Protein AF-0000000085254677 (afdb_homodimer)

Secondary structure (DSSP, 8-state):
--TT-BHHHHHHHHHHHHHHHHHTT-SEEEEPPPSSPPB---BTTB---BPPHHHHHHHHHHHHHHHT----TTSHHHHHHHHTS----------------------PPEEEE--S-HHHHHHHHHHHHHHHHHHHHHH--TTT--HHHHHHHHHHHTGGGT-EEEEEEETHHHHHTT-HHHHHHHTTSSSPPEEEEEEEES-TT---EEEEEEEEEEEE--TTS---TTTSTTGGGTTHHHHHHHHHHHHHHHTT-SSEEEEEEEEEEE--STT---TT-EEE-TTS-EEE-S-TT--HHHHHHHHHHHHHHT---SS--SEEEEEE---SHHHHHH-SSSEEEE-S-HHHHHHHHHHHHHHT--EEE----HHHHHHTB-SSSSEESS-SSSTTHHHHHHHHHHTTS-TTSEEEEEE-TTTSB--SS-BTTBPSSB--TTHHHHHHHHHH---/--TT-BHHHHHHHHHHHHHHHHHTT-SEEEEPPPSSPPB---BTTB---BPPHHHHHHHHHHHHHHHT----TTSHHHHHHHHTSS---------------------PPEEEE--S-HHHHHHHHHHHHHHHHHHHHHH--TTT--HHHHHHHHHHHTGGGT-EEEEEEETHHHHHTT-HHHHHHHTTSSSPPEEEEEEEES-TT---EEEEEEEEEEEE--TTS---TTTSTTGGGTTHHHHHHHHHHHHHHHTT-SSEEEEEEEEEEE--STT---TT-EEE-TTS-EEE-S-TT--HHHHHHHHHHHHHHT---SS--SEEEEEE---SHHHHHH-SSSEEEE-S-HHHHHHHHHHHHHHT--EEE----HHHHHHTB-SSSSEESS-SSSTTHHHHHHHHHHTTS-TTSEEEEEE-TTTSB--SS-BTTBPSSB--TTHHHHHHHHHH---

Structure (mmCIF, N/CA/C/O backbone):
data_AF-0000000085254677-model_v1
#
loop_
_entity.id
_entity.type
_entity.pdbx_description
1 polymer 'Cytosol aminopeptidase family, catalytic domain containing protein'
#
loop_
_atom_site.group_PDB
_atom_site.id
_atom_site.type_symbol
_atom_site.label_atom_id
_atom_site.label_alt_id
_atom_site.label_comp_id
_atom_site.label_asym_id
_atom_site.label_entity_id
_atom_site.label_seq_id
_atom_site.pdbx_PDB_ins_code
_atom_site.Cartn_x
_atom_site.Cartn_y
_atom_site.Cartn_z
_atom_site.occupancy
_atom_site.B_iso_or_equiv
_atom_site.auth_seq_id
_atom_site.auth_comp_id
_atom_site.auth_asym_id
_atom_site.auth_atom_id
_atom_site.pdbx_PDB_model_num
ATOM 1 N N . MET A 1 1 ? 27.25 -7.684 -17.172 1 74.62 1 MET A N 1
ATOM 2 C CA . MET A 1 1 ? 26.469 -7.32 -16 1 74.62 1 MET A CA 1
ATOM 3 C C . MET A 1 1 ? 27.172 -6.254 -15.18 1 74.62 1 MET A C 1
ATOM 5 O O . MET A 1 1 ? 28.406 -6.184 -15.18 1 74.62 1 MET A O 1
ATOM 9 N N . GLY A 1 2 ? 26.688 -5.195 -14.812 1 71.31 2 GLY A N 1
ATOM 10 C CA . GLY A 1 2 ? 27.297 -4.113 -14.047 1 71.31 2 GLY A CA 1
ATOM 11 C C . GLY A 1 2 ? 27.875 -4.574 -12.727 1 71.31 2 GLY A C 1
ATOM 12 O O . GLY A 1 2 ? 27.719 -5.734 -12.336 1 71.31 2 GLY A O 1
ATOM 13 N N . ALA A 1 3 ? 28.703 -3.883 -11.922 1 73.81 3 ALA A N 1
ATOM 14 C CA . ALA A 1 3 ? 29.438 -4.172 -10.695 1 73.81 3 ALA A CA 1
ATOM 15 C C . ALA A 1 3 ? 28.5 -4.641 -9.594 1 73.81 3 ALA A C 1
ATOM 17 O O . ALA A 1 3 ? 28.844 -5.508 -8.789 1 73.81 3 ALA A O 1
ATOM 18 N N . GLN A 1 4 ? 27.266 -4.152 -9.5 1 87.12 4 GLN A N 1
ATOM 19 C CA . GLN A 1 4 ? 26.312 -4.594 -8.5 1 87.12 4 GLN A CA 1
ATOM 20 C C . GLN A 1 4 ? 25.125 -5.297 -9.148 1 87.12 4 GLN A C 1
ATOM 22 O O . GLN A 1 4 ? 23.969 -4.863 -9 1 87.12 4 GLN A O 1
ATOM 27 N N . CYS A 1 5 ? 25.516 -6.469 -9.648 1 94.44 5 CYS A N 1
ATOM 28 C CA . CYS A 1 5 ? 24.531 -7.258 -10.391 1 94.44 5 CYS A CA 1
ATOM 29 C C . CYS A 1 5 ? 23.562 -7.953 -9.445 1 94.44 5 CYS A C 1
ATOM 31 O O . CYS A 1 5 ? 23.984 -8.719 -8.57 1 94.44 5 CYS A O 1
ATOM 33 N N . THR A 1 6 ? 22.328 -7.676 -9.555 1 97 6 THR A N 1
ATOM 34 C CA . THR A 1 6 ? 21.312 -8.305 -8.727 1 97 6 THR A CA 1
ATOM 35 C C . THR A 1 6 ? 20.828 -9.609 -9.359 1 97 6 THR A C 1
ATOM 37 O O . THR A 1 6 ? 21.125 -9.883 -10.523 1 97 6 THR A O 1
ATOM 40 N N . VAL A 1 7 ? 20.125 -10.336 -8.617 1 97.88 7 VAL A N 1
ATOM 41 C CA . VAL A 1 7 ? 19.562 -11.594 -9.109 1 97.88 7 VAL A CA 1
ATOM 42 C C . VAL A 1 7 ? 18.656 -11.328 -10.305 1 97.88 7 VAL A C 1
ATOM 44 O O . VAL A 1 7 ? 18.594 -12.133 -11.234 1 97.88 7 VAL A O 1
ATOM 47 N N . ARG A 1 8 ? 17.938 -10.266 -10.336 1 96.5 8 ARG A N 1
ATOM 48 C CA . ARG A 1 8 ? 17.078 -9.922 -11.461 1 96.5 8 ARG A CA 1
ATOM 49 C C . ARG A 1 8 ? 17.906 -9.594 -12.695 1 96.5 8 ARG A C 1
ATOM 51 O O . ARG A 1 8 ? 17.531 -9.969 -13.812 1 96.5 8 ARG A O 1
ATOM 58 N N . ASP A 1 9 ? 18.969 -8.859 -12.516 1 96.62 9 ASP A N 1
ATOM 59 C CA . ASP A 1 9 ? 19.875 -8.594 -13.625 1 96.62 9 ASP A CA 1
ATOM 60 C C . ASP A 1 9 ? 20.422 -9.891 -14.219 1 96.62 9 ASP A C 1
ATOM 62 O O . ASP A 1 9 ? 20.531 -10.023 -15.438 1 96.62 9 ASP A O 1
ATOM 66 N N . TYR A 1 10 ? 20.797 -10.734 -13.32 1 97.62 10 TYR A N 1
ATOM 67 C CA . TYR A 1 10 ? 21.344 -12.023 -13.742 1 97.62 10 TYR A CA 1
ATOM 68 C C . TYR A 1 10 ? 20.297 -12.82 -14.516 1 97.62 10 TYR A C 1
ATOM 70 O O . TYR A 1 10 ? 20.609 -13.43 -15.539 1 97.62 10 TYR A O 1
ATOM 78 N N . ARG A 1 11 ? 19.062 -12.852 -14 1 98.06 11 ARG A N 1
ATOM 79 C CA . ARG A 1 11 ? 17.984 -13.531 -14.695 1 98.06 11 ARG A CA 1
ATOM 80 C C . ARG A 1 11 ? 17.797 -12.969 -16.094 1 98.06 11 ARG A C 1
ATOM 82 O O . ARG A 1 11 ? 17.609 -13.719 -17.062 1 98.06 11 ARG A O 1
ATOM 89 N N . LEU A 1 12 ? 17.812 -11.641 -16.203 1 97.06 12 LEU A N 1
ATOM 90 C CA . LEU A 1 12 ? 17.672 -10.984 -17.5 1 97.06 12 LEU A CA 1
ATOM 91 C C . LEU A 1 12 ? 18.797 -11.414 -18.438 1 97.06 12 LEU A C 1
ATOM 93 O O . LEU A 1 12 ? 18.562 -11.68 -19.625 1 97.06 12 LEU A O 1
ATOM 97 N N . ALA A 1 13 ? 20 -11.43 -17.922 1 97.06 13 ALA A N 1
ATOM 98 C CA . ALA A 1 13 ? 21.156 -11.805 -18.734 1 97.06 13 ALA A CA 1
ATOM 99 C C . ALA A 1 13 ? 21.031 -13.234 -19.234 1 97.06 13 ALA A C 1
ATOM 101 O O . ALA A 1 13 ? 21.266 -13.516 -20.406 1 97.06 13 ALA A O 1
ATOM 102 N N . VAL A 1 14 ? 20.719 -14.188 -18.344 1 97.62 14 VAL A N 1
ATOM 103 C CA . VAL A 1 14 ? 20.578 -15.594 -18.703 1 97.62 14 VAL A CA 1
ATOM 104 C C . VAL A 1 14 ? 19.469 -15.75 -19.734 1 97.62 14 VAL A C 1
ATOM 106 O O . VAL A 1 14 ? 19.625 -16.453 -20.734 1 97.62 14 VAL A O 1
ATOM 109 N N . THR A 1 15 ? 18.297 -15.117 -19.469 1 97.75 15 THR A N 1
ATOM 110 C CA . THR A 1 15 ? 17.156 -15.195 -20.375 1 97.75 15 THR A CA 1
ATOM 111 C C . THR A 1 15 ? 17.531 -14.68 -21.75 1 97.75 15 THR A C 1
ATOM 113 O O . THR A 1 15 ? 17.188 -15.297 -22.766 1 97.75 15 THR A O 1
ATOM 116 N N . ALA A 1 16 ? 18.266 -13.539 -21.812 1 96.75 16 ALA A N 1
ATOM 117 C CA . ALA A 1 16 ? 18.703 -12.969 -23.078 1 96.75 16 ALA A CA 1
ATOM 118 C C . ALA A 1 16 ? 19.594 -13.938 -23.844 1 96.75 16 ALA A C 1
ATOM 120 O O . ALA A 1 16 ? 19.469 -14.078 -25.062 1 96.75 16 ALA A O 1
ATOM 121 N N . ALA A 1 17 ? 20.5 -14.555 -23.125 1 96.81 17 ALA A N 1
ATOM 122 C CA . ALA A 1 17 ? 21.406 -15.523 -23.75 1 96.81 17 ALA A CA 1
ATOM 123 C C . ALA A 1 17 ? 20.641 -16.703 -24.328 1 96.81 17 ALA A C 1
ATOM 125 O O . ALA A 1 17 ? 20.906 -17.125 -25.453 1 96.81 17 ALA A O 1
ATOM 126 N N . VAL A 1 18 ? 19.734 -17.234 -23.578 1 97 18 VAL A N 1
ATOM 127 C CA . VAL A 1 18 ? 18.953 -18.391 -24 1 97 18 VAL A CA 1
ATOM 128 C C . VAL A 1 18 ? 18.094 -18.031 -25.203 1 97 18 VAL A C 1
ATOM 130 O O . VAL A 1 18 ? 18.016 -18.781 -26.172 1 97 18 VAL A O 1
ATOM 133 N N . ARG A 1 19 ? 17.422 -16.891 -25.141 1 95.38 19 ARG A N 1
ATOM 134 C CA . ARG A 1 19 ? 16.578 -16.422 -26.234 1 95.38 19 ARG A CA 1
ATOM 135 C C . ARG A 1 19 ? 17.406 -16.203 -27.5 1 95.38 19 ARG A C 1
ATOM 137 O O . ARG A 1 19 ? 16.969 -16.516 -28.609 1 95.38 19 ARG A O 1
ATOM 144 N N . LYS A 1 20 ? 18.609 -15.609 -27.359 1 95.88 20 LYS A N 1
ATOM 145 C CA . LYS A 1 20 ? 19.484 -15.414 -28.5 1 95.88 20 LYS A CA 1
ATOM 146 C C . LYS A 1 20 ? 19.891 -16.75 -29.109 1 95.88 20 LYS A C 1
ATOM 148 O O . LYS A 1 20 ? 19.953 -16.875 -30.344 1 95.88 20 LYS A O 1
ATOM 153 N N . ALA A 1 21 ? 20.203 -17.719 -28.281 1 95.88 21 ALA A N 1
ATOM 154 C CA . ALA A 1 21 ? 20.562 -19.062 -28.766 1 95.88 21 ALA A CA 1
ATOM 155 C C . ALA A 1 21 ? 19.406 -19.672 -29.562 1 95.88 21 ALA A C 1
ATOM 157 O O . ALA A 1 21 ? 19.641 -20.312 -30.578 1 95.88 21 ALA A O 1
ATOM 158 N N . LYS A 1 22 ? 18.203 -19.516 -29.109 1 91.81 22 LYS A N 1
ATOM 159 C CA . LYS A 1 22 ? 17.031 -20 -29.812 1 91.81 22 LYS A CA 1
ATOM 160 C C . LYS A 1 22 ? 16.891 -19.344 -31.172 1 91.81 22 LYS A C 1
ATOM 162 O O . LYS A 1 22 ? 16.578 -20 -32.156 1 91.81 22 LYS A O 1
ATOM 167 N N . MET A 1 23 ? 17.094 -18.047 -31.172 1 91.44 23 MET A N 1
ATOM 168 C CA . MET A 1 23 ? 17.016 -17.297 -32.406 1 91.44 23 MET A CA 1
ATOM 169 C C . MET A 1 23 ? 18.031 -17.797 -33.438 1 91.44 23 MET A C 1
ATOM 171 O O . MET A 1 23 ? 17.766 -17.797 -34.625 1 91.44 23 M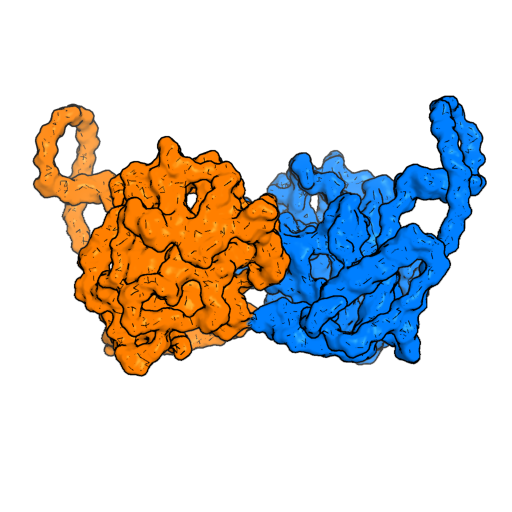ET A O 1
ATOM 175 N N . CYS A 1 24 ? 19.141 -18.266 -32.906 1 93.94 24 CYS A N 1
ATOM 176 C CA . CYS A 1 24 ? 20.219 -18.766 -33.75 1 93.94 24 CYS A CA 1
ATOM 177 C C . CYS A 1 24 ? 20 -20.234 -34.094 1 93.94 24 CYS A C 1
ATOM 179 O O . CYS A 1 24 ? 20.828 -20.844 -34.75 1 93.94 24 CYS A O 1
ATOM 181 N N . ARG A 1 25 ? 18.984 -20.859 -33.562 1 91.19 25 ARG A N 1
ATOM 182 C CA . ARG A 1 25 ? 18.641 -22.25 -33.812 1 91.19 25 ARG A CA 1
ATOM 183 C C . ARG A 1 25 ? 19.766 -23.172 -33.344 1 91.19 25 ARG A C 1
ATOM 185 O O . ARG A 1 25 ? 20.109 -24.141 -34.031 1 91.19 25 ARG A O 1
ATOM 192 N N . ALA A 1 26 ? 20.281 -22.719 -32.25 1 92.75 26 ALA A N 1
ATOM 193 C CA . ALA A 1 26 ? 21.344 -23.547 -31.688 1 92.75 26 ALA A CA 1
ATOM 194 C C . ALA A 1 26 ? 20.766 -24.875 -31.188 1 92.75 26 ALA A C 1
ATOM 196 O O . ALA A 1 26 ? 19.672 -24.922 -30.641 1 92.75 26 ALA A O 1
ATOM 197 N N . ALA A 1 27 ? 21.547 -25.906 -31.375 1 92.31 27 ALA A N 1
ATOM 198 C CA . ALA A 1 27 ? 21.141 -27.203 -30.844 1 92.31 27 ALA A CA 1
ATOM 199 C C . ALA A 1 27 ? 21.297 -27.25 -29.328 1 92.31 27 ALA A C 1
ATOM 201 O O . ALA A 1 27 ? 20.531 -27.938 -28.641 1 92.31 27 ALA A O 1
ATOM 202 N N . TRP A 1 28 ? 22.312 -26.547 -28.891 1 91.75 28 TRP A N 1
ATOM 203 C CA . TRP A 1 28 ? 22.516 -26.484 -27.453 1 91.75 28 TRP A CA 1
ATOM 204 C C . TRP A 1 28 ? 23.109 -25.141 -27.047 1 91.75 28 TRP A C 1
ATOM 206 O O . TRP A 1 28 ? 23.672 -24.438 -27.875 1 91.75 28 TRP A O 1
ATOM 216 N N . VAL A 1 29 ? 22.875 -24.719 -25.844 1 94.19 29 VAL A N 1
ATOM 217 C CA . VAL A 1 29 ? 23.5 -23.562 -25.219 1 94.19 29 VAL A CA 1
ATOM 218 C C . VAL A 1 29 ? 24.125 -23.953 -23.891 1 94.19 29 VAL A C 1
ATOM 220 O O . VAL A 1 29 ? 23.516 -24.656 -23.094 1 94.19 29 VAL A O 1
ATOM 223 N N . SER A 1 30 ? 25.391 -23.641 -23.781 1 95.62 30 SER A N 1
ATOM 224 C CA . SER A 1 30 ? 26.125 -23.875 -22.531 1 95.62 30 SER A CA 1
ATOM 225 C C . SER A 1 30 ? 26.203 -22.609 -21.688 1 95.62 30 SER A C 1
ATOM 227 O O . SER A 1 30 ? 26.734 -21.594 -22.156 1 95.62 30 SER A O 1
ATOM 229 N N . LEU A 1 31 ? 25.672 -22.734 -20.531 1 96.44 31 LEU A N 1
ATOM 230 C CA . LEU A 1 31 ? 25.672 -21.594 -19.609 1 96.44 31 LEU A CA 1
ATOM 231 C C . LEU A 1 31 ? 26.688 -21.828 -18.484 1 96.44 31 LEU A C 1
ATOM 233 O O . LEU A 1 31 ? 26.594 -22.812 -17.75 1 96.44 31 LEU A O 1
ATOM 237 N N . HIS A 1 32 ? 27.594 -20.891 -18.328 1 95.06 32 HIS A N 1
ATOM 238 C CA . HIS A 1 32 ? 28.562 -20.906 -17.234 1 95.06 32 HIS A CA 1
ATOM 239 C C . HIS A 1 32 ? 28.188 -19.922 -16.141 1 95.06 32 HIS A C 1
ATOM 241 O O . HIS A 1 32 ? 28.109 -18.703 -16.406 1 95.06 32 HIS A O 1
ATOM 247 N N . PRO A 1 33 ? 27.938 -20.469 -14.93 1 93.94 33 PRO A N 1
ATOM 248 C CA . PRO A 1 33 ? 27.688 -19.516 -13.852 1 93.94 33 PRO A CA 1
ATOM 249 C C . PRO A 1 33 ? 28.766 -18.438 -13.758 1 93.94 33 PRO A C 1
ATOM 251 O O . PRO A 1 33 ? 29.938 -18.719 -13.945 1 93.94 33 PRO A O 1
ATOM 254 N N . PRO A 1 34 ? 28.359 -17.234 -13.477 1 92.12 34 PRO A N 1
ATOM 255 C CA . PRO A 1 34 ? 29.312 -16.125 -13.516 1 92.12 34 PRO A CA 1
ATOM 256 C C . PRO A 1 34 ? 30.328 -16.188 -12.375 1 92.12 34 PRO A C 1
ATOM 258 O O . PRO A 1 34 ? 30.031 -16.703 -11.297 1 92.12 34 PRO A O 1
ATOM 261 N N . LYS A 1 35 ? 31.438 -15.617 -12.617 1 88.56 35 LYS A N 1
ATOM 262 C CA . LYS A 1 35 ? 32.469 -15.477 -11.578 1 88.56 35 LYS A CA 1
ATOM 263 C C . LYS A 1 35 ? 32.156 -14.273 -10.688 1 88.56 35 LYS A C 1
ATOM 265 O O . LYS A 1 35 ? 32.5 -14.266 -9.5 1 88.56 35 LYS A O 1
ATOM 270 N N . GLN A 1 36 ? 31.484 -13.336 -11.273 1 92.62 36 GLN A N 1
ATOM 271 C CA . GLN A 1 36 ? 31.125 -12.133 -10.523 1 92.62 36 GLN A CA 1
ATOM 272 C C . GLN A 1 36 ? 30.047 -12.43 -9.484 1 92.62 36 GLN A C 1
ATOM 274 O O . GLN A 1 36 ? 29.234 -13.328 -9.672 1 92.62 36 GLN A O 1
ATOM 279 N N . ASP A 1 37 ? 30.094 -11.641 -8.406 1 95.56 37 ASP A N 1
ATOM 280 C CA . ASP A 1 37 ? 29.109 -11.781 -7.348 1 95.56 37 ASP A CA 1
ATOM 281 C C . ASP A 1 37 ? 27.719 -11.344 -7.832 1 95.56 37 ASP A C 1
ATOM 283 O O . ASP A 1 37 ? 27.594 -10.352 -8.562 1 95.56 37 ASP A O 1
ATOM 287 N N . ILE A 1 38 ? 26.75 -12.148 -7.57 1 97.44 38 ILE A N 1
ATOM 288 C CA . ILE A 1 38 ? 25.344 -11.781 -7.766 1 97.44 38 ILE A CA 1
ATOM 289 C C . ILE A 1 38 ? 24.719 -11.422 -6.422 1 97.44 38 ILE A C 1
ATOM 291 O O . ILE A 1 38 ? 24.859 -12.164 -5.445 1 97.44 38 ILE A O 1
ATOM 295 N N . PHE A 1 39 ? 24 -10.32 -6.383 1 97.88 39 PHE A N 1
ATOM 296 C CA . PHE A 1 39 ? 23.438 -9.844 -5.129 1 97.88 39 PHE A CA 1
ATOM 297 C C . PHE A 1 39 ? 21.922 -9.984 -5.133 1 97.88 39 PHE A C 1
ATOM 299 O O . PHE A 1 39 ? 21.297 -10.031 -6.199 1 97.88 39 PHE A O 1
ATOM 306 N N . THR A 1 40 ? 21.359 -10.133 -3.936 1 98 40 THR A N 1
ATOM 307 C CA . THR A 1 40 ? 19.906 -10.125 -3.766 1 98 40 THR A CA 1
ATOM 308 C C . THR A 1 40 ? 19.328 -8.766 -4.137 1 98 40 THR A C 1
ATOM 310 O O . THR A 1 40 ? 20.047 -7.781 -4.258 1 98 40 THR A O 1
ATOM 313 N N . MET A 1 41 ? 17.984 -8.766 -4.434 1 96.94 41 MET A N 1
ATOM 314 C CA . MET A 1 41 ? 17.297 -7.48 -4.438 1 96.94 41 MET A CA 1
ATOM 315 C C . MET A 1 41 ? 17.359 -6.828 -3.061 1 96.94 41 MET A C 1
ATOM 317 O O . MET A 1 41 ? 17.688 -7.484 -2.072 1 96.94 41 MET A O 1
ATOM 321 N N . THR A 1 42 ? 17.016 -5.582 -3.045 1 94.56 42 THR A N 1
ATOM 322 C CA . THR A 1 42 ? 17.109 -4.895 -1.761 1 94.56 42 THR A CA 1
ATOM 323 C C . THR A 1 42 ? 15.844 -4.078 -1.493 1 94.56 42 THR A C 1
ATOM 325 O O . THR A 1 42 ? 15.117 -3.725 -2.424 1 94.56 42 THR A O 1
ATOM 328 N N . ASP A 1 43 ? 15.477 -3.869 -0.299 1 92.25 43 ASP A N 1
ATOM 329 C CA . ASP A 1 43 ? 14.5 -2.928 0.239 1 92.25 43 ASP A CA 1
ATOM 330 C C . ASP A 1 43 ? 14.945 -2.395 1.601 1 92.25 43 ASP A C 1
ATOM 332 O O . ASP A 1 43 ? 16 -2.771 2.105 1 92.25 43 ASP A O 1
ATOM 336 N N . PRO A 1 44 ? 14.266 -1.45 2.158 1 90.62 44 PRO A N 1
ATOM 337 C CA . PRO A 1 44 ? 14.742 -0.815 3.391 1 90.62 44 PRO A CA 1
ATOM 338 C C . PRO A 1 44 ? 14.961 -1.814 4.523 1 90.62 44 PRO A C 1
ATOM 340 O O . PRO A 1 44 ? 15.719 -1.543 5.457 1 90.62 44 PRO A O 1
ATOM 343 N N . TYR A 1 45 ? 14.391 -2.998 4.465 1 91.5 45 TYR A N 1
ATOM 344 C CA . TYR A 1 45 ? 14.453 -3.984 5.539 1 91.5 45 TYR A CA 1
ATOM 345 C C . TYR A 1 45 ? 15.539 -5.02 5.266 1 91.5 45 TYR A C 1
ATOM 347 O O . TYR A 1 45 ? 15.984 -5.719 6.18 1 91.5 45 TYR A O 1
ATOM 355 N N . HIS A 1 46 ? 15.914 -5.109 4.027 1 95.5 46 HIS A N 1
ATOM 356 C CA . HIS A 1 46 ? 16.828 -6.16 3.602 1 95.5 46 HIS A CA 1
ATOM 357 C C . HIS A 1 46 ? 18 -5.586 2.801 1 95.5 46 HIS A C 1
ATOM 359 O O . HIS A 1 46 ? 17.875 -5.395 1.587 1 95.5 46 HIS A O 1
ATOM 365 N N . PRO A 1 47 ? 19.141 -5.398 3.428 1 94.56 47 PRO A N 1
ATOM 366 C CA . PRO A 1 47 ? 20.328 -4.941 2.686 1 94.56 47 PRO A CA 1
ATOM 367 C C . PRO A 1 47 ? 20.812 -5.973 1.671 1 94.56 47 PRO A C 1
ATOM 369 O O . PRO A 1 47 ? 20.469 -7.152 1.768 1 94.56 47 PRO A O 1
ATOM 372 N N . PRO A 1 48 ? 21.594 -5.523 0.715 1 95.5 48 PRO A N 1
ATOM 373 C CA . PRO A 1 48 ? 22.094 -6.453 -0.303 1 95.5 48 PRO A CA 1
ATOM 374 C C . PRO A 1 48 ? 22.969 -7.562 0.282 1 95.5 48 PRO A C 1
ATOM 376 O O . PRO A 1 48 ? 23.828 -7.297 1.125 1 95.5 48 PRO A O 1
ATOM 379 N N . GLN A 1 49 ? 22.688 -8.727 -0.116 1 97.19 49 GLN A N 1
ATOM 380 C CA . GLN A 1 49 ? 23.484 -9.891 0.256 1 97.19 49 GLN A CA 1
ATOM 381 C C . GLN A 1 49 ? 23.984 -10.633 -0.979 1 97.19 49 GLN A C 1
ATOM 383 O O . GLN A 1 49 ? 23.281 -10.719 -1.986 1 97.19 49 GLN A O 1
ATOM 388 N N . ARG A 1 50 ? 25.141 -11.172 -0.873 1 96.81 50 ARG A N 1
ATOM 389 C CA . ARG A 1 50 ? 25.688 -11.992 -1.949 1 96.81 50 ARG A CA 1
ATOM 390 C C . ARG A 1 50 ? 25.031 -13.367 -1.969 1 96.81 50 ARG A C 1
ATOM 392 O O . ARG A 1 50 ? 24.891 -14.008 -0.926 1 96.81 50 ARG A O 1
ATOM 399 N N . LEU A 1 51 ? 24.672 -13.812 -3.113 1 97.19 51 LEU A N 1
ATOM 400 C CA . LEU A 1 51 ? 24.172 -15.18 -3.24 1 97.19 51 LEU A CA 1
ATOM 401 C C . LEU A 1 51 ? 25.312 -16.188 -3.1 1 97.19 51 LEU A C 1
ATOM 403 O O . LEU A 1 51 ? 26.422 -15.945 -3.58 1 97.19 51 LEU A O 1
ATOM 407 N N . GLN A 1 52 ? 25.031 -17.312 -2.514 1 96.25 52 GLN A N 1
ATOM 408 C CA . GLN A 1 52 ? 26 -18.391 -2.432 1 96.25 52 GLN A CA 1
ATOM 409 C C . GLN A 1 52 ? 26.188 -19.062 -3.791 1 96.25 52 GLN A C 1
ATOM 411 O O . GLN A 1 52 ? 25.297 -19.031 -4.637 1 96.25 52 GLN A O 1
ATOM 416 N N . SER A 1 53 ? 27.328 -19.672 -3.949 1 95.69 53 SER A N 1
ATOM 417 C CA . SER A 1 53 ? 27.672 -20.297 -5.223 1 95.69 53 SER A CA 1
ATOM 418 C C . SER A 1 53 ? 26.609 -21.312 -5.641 1 95.69 53 SER A C 1
ATOM 420 O O . SER A 1 53 ? 26.234 -21.375 -6.812 1 95.69 53 SER A O 1
ATOM 422 N N . GLN A 1 54 ? 26.203 -22.062 -4.652 1 96 54 GLN A N 1
ATOM 423 C CA . GLN A 1 54 ? 25.203 -23.078 -4.945 1 96 54 GLN A CA 1
ATOM 424 C C . GLN A 1 54 ? 23.891 -22.438 -5.426 1 96 54 GLN A C 1
ATOM 426 O O . GLN A 1 54 ? 23.219 -22.969 -6.309 1 96 54 GLN A O 1
ATOM 431 N N . GLU A 1 55 ? 23.5 -21.328 -4.867 1 96.94 55 GLU A N 1
ATOM 432 C CA . GLU A 1 55 ? 22.297 -20.625 -5.277 1 96.94 55 GLU A CA 1
ATOM 433 C C . GLU A 1 55 ? 22.422 -20.094 -6.703 1 96.94 55 GLU A C 1
ATOM 435 O O . GLU A 1 55 ? 21.469 -20.125 -7.473 1 96.94 55 GLU A O 1
ATOM 440 N N . VAL A 1 56 ? 23.594 -19.625 -7.008 1 97.75 56 VAL A N 1
ATOM 441 C CA . VAL A 1 56 ? 23.844 -19.094 -8.344 1 97.75 56 VAL A CA 1
ATOM 442 C C . VAL A 1 56 ? 23.688 -20.203 -9.383 1 97.75 56 VAL A C 1
ATOM 444 O O . VAL A 1 56 ? 23.078 -19.984 -10.438 1 97.75 56 VAL A O 1
ATOM 447 N N . VAL A 1 57 ? 24.234 -21.359 -9.07 1 98 57 VAL A N 1
ATOM 448 C CA . VAL A 1 57 ? 24.109 -22.5 -9.977 1 98 57 VAL A CA 1
ATOM 449 C C . VAL A 1 57 ? 22.641 -22.875 -10.133 1 98 57 VAL A C 1
ATOM 451 O O . VAL A 1 57 ? 22.172 -23.078 -11.25 1 98 57 VAL A O 1
ATOM 454 N N . GLU A 1 58 ? 21.938 -22.984 -9.047 1 98.19 58 GLU A N 1
ATOM 455 C CA . GLU A 1 58 ? 20.516 -23.312 -9.07 1 98.19 58 GLU A CA 1
ATOM 456 C C . GLU A 1 58 ? 19.734 -22.297 -9.906 1 98.19 58 GLU A C 1
ATOM 458 O O . GLU A 1 58 ? 18.906 -22.672 -10.742 1 98.19 58 GLU A O 1
ATOM 463 N N . LYS A 1 59 ? 20.047 -21.047 -9.703 1 98.25 59 LYS A N 1
ATOM 464 C CA . LYS A 1 59 ? 19.359 -19.969 -10.414 1 98.25 59 LYS A CA 1
ATOM 465 C C . LYS A 1 59 ? 19.703 -19.984 -11.898 1 98.25 59 LYS A C 1
ATOM 467 O O . LYS A 1 59 ? 18.875 -19.641 -12.742 1 98.25 59 LYS A O 1
ATOM 472 N N . THR A 1 60 ? 20.922 -20.266 -12.211 1 98.12 60 THR A N 1
ATOM 473 C CA . THR A 1 60 ? 21.312 -20.391 -13.609 1 98.12 60 THR A CA 1
ATOM 474 C C . THR A 1 60 ? 20.422 -21.422 -14.32 1 98.12 60 THR A C 1
ATOM 476 O O . THR A 1 60 ? 19.906 -21.141 -15.414 1 98.12 60 THR A O 1
ATOM 479 N N . ALA A 1 61 ? 20.266 -22.578 -13.695 1 98.38 61 ALA A N 1
ATOM 480 C CA . ALA A 1 61 ? 19.438 -23.625 -14.273 1 98.38 61 ALA A CA 1
ATOM 481 C C . ALA A 1 61 ? 17.969 -23.188 -14.359 1 98.38 61 ALA A C 1
ATOM 483 O O . ALA A 1 61 ? 17.328 -23.375 -15.391 1 98.38 61 ALA A O 1
ATOM 484 N N . THR A 1 62 ? 17.438 -22.625 -13.273 1 98.69 62 THR A N 1
ATOM 485 C CA . THR A 1 62 ? 16.062 -22.156 -13.242 1 98.69 62 THR A CA 1
ATOM 486 C C . THR A 1 62 ? 15.812 -21.125 -14.336 1 98.69 62 THR A C 1
ATOM 488 O O . THR A 1 62 ? 14.836 -21.234 -15.086 1 98.69 62 THR A O 1
ATOM 491 N N . PHE A 1 63 ? 16.734 -20.109 -14.461 1 98.5 63 PHE A N 1
ATOM 492 C CA . PHE A 1 63 ? 16.562 -19.016 -15.398 1 98.5 63 PHE A CA 1
ATOM 493 C C . PHE A 1 63 ? 16.719 -19.5 -16.828 1 98.5 63 PHE A C 1
ATOM 495 O O . PHE A 1 63 ? 16.062 -18.984 -17.75 1 98.5 63 PHE A O 1
ATOM 502 N N . ALA A 1 64 ? 17.578 -20.484 -17.031 1 97.94 64 ALA A N 1
ATOM 503 C CA . ALA A 1 64 ? 17.734 -21.078 -18.359 1 97.94 64 ALA A CA 1
ATOM 504 C C . ALA A 1 64 ? 16.453 -21.734 -18.828 1 97.94 64 ALA A C 1
ATOM 506 O O . ALA A 1 64 ? 15.977 -21.469 -19.938 1 97.94 64 ALA A O 1
ATOM 507 N N . VAL A 1 65 ? 15.898 -22.594 -17.953 1 97.88 65 VAL A N 1
ATOM 508 C CA . VAL A 1 65 ? 14.68 -23.328 -18.281 1 97.88 65 VAL A CA 1
ATOM 509 C C . VAL A 1 65 ? 13.539 -22.344 -18.531 1 97.88 65 VAL A C 1
ATOM 511 O O . VAL A 1 65 ? 12.836 -22.438 -19.531 1 97.88 65 VAL A O 1
ATOM 514 N N . THR A 1 66 ? 13.375 -21.375 -17.641 1 98.31 66 THR A N 1
ATOM 515 C CA . THR A 1 66 ? 12.273 -20.422 -17.766 1 98.31 66 THR A CA 1
ATOM 516 C C . THR A 1 66 ? 12.523 -19.453 -18.922 1 98.31 66 THR A C 1
ATOM 518 O O . THR A 1 66 ? 11.578 -19 -19.562 1 98.31 66 THR A O 1
ATOM 521 N N . GLY A 1 67 ? 13.789 -19.109 -19.188 1 97.5 67 GLY A N 1
ATOM 522 C CA . GLY A 1 67 ? 14.125 -18.234 -20.297 1 97.5 67 GLY A CA 1
ATOM 523 C C . GLY A 1 67 ? 13.828 -18.859 -21.656 1 97.5 67 GLY A C 1
ATOM 524 O O . GLY A 1 67 ? 13.586 -18.141 -22.625 1 97.5 67 GLY A O 1
ATOM 525 N N . ALA A 1 68 ? 13.789 -20.172 -21.719 1 96.06 68 ALA A N 1
ATOM 526 C CA . ALA A 1 68 ? 13.57 -20.906 -22.969 1 96.06 68 ALA A CA 1
ATOM 527 C C . ALA A 1 68 ? 12.078 -21.047 -23.25 1 96.06 68 ALA A C 1
ATOM 529 O O . ALA A 1 68 ? 11.688 -21.406 -24.359 1 96.06 68 ALA A O 1
ATOM 530 N N . TYR A 1 69 ? 11.266 -20.75 -22.312 1 96.12 69 TYR A N 1
ATOM 531 C CA . TYR A 1 69 ? 9.828 -20.984 -22.391 1 96.12 69 TYR A CA 1
ATOM 532 C C . TYR A 1 69 ? 9.195 -20.078 -23.453 1 96.12 69 TYR A C 1
ATOM 534 O O . TYR A 1 69 ? 9.531 -18.906 -23.547 1 96.12 69 TYR A O 1
ATOM 542 N N . GLN A 1 70 ? 8.32 -20.609 -24.188 1 92.88 70 GLN A N 1
ATOM 543 C CA . GLN A 1 70 ? 7.438 -19.922 -25.109 1 92.88 70 GLN A CA 1
ATOM 544 C C . GLN A 1 70 ? 6.082 -20.625 -25.203 1 92.88 70 GLN A C 1
ATOM 546 O O . GLN A 1 70 ? 6.016 -21.859 -25.219 1 92.88 70 GLN A O 1
ATOM 551 N N . TYR A 1 71 ? 5.066 -19.859 -25.188 1 93.12 71 TYR A N 1
ATOM 552 C CA . TYR A 1 71 ? 3.725 -20.391 -25.359 1 93.12 71 TYR A CA 1
ATOM 553 C C . TYR A 1 71 ? 3.17 -20.031 -26.734 1 93.12 71 TYR A C 1
ATOM 555 O O . TYR A 1 71 ? 2.467 -19.016 -26.875 1 93.12 71 TYR A O 1
ATOM 563 N N . ASP A 1 72 ? 3.436 -20.781 -27.734 1 88.88 72 ASP A N 1
ATOM 564 C CA . ASP A 1 72 ? 3.047 -20.453 -29.094 1 88.88 72 ASP A CA 1
ATOM 565 C C . ASP A 1 72 ? 2.312 -21.609 -29.75 1 88.88 72 ASP A C 1
ATOM 567 O O . ASP A 1 72 ? 2.152 -21.641 -30.984 1 88.88 72 ASP A O 1
ATOM 571 N N . ARG A 1 73 ? 1.837 -22.484 -28.922 1 86.5 73 ARG A N 1
ATOM 572 C CA . ARG A 1 73 ? 1.248 -23.719 -29.422 1 86.5 73 ARG A CA 1
ATOM 573 C C . ARG A 1 73 ? -0.005 -23.453 -30.234 1 86.5 73 ARG A C 1
ATOM 575 O O . ARG A 1 73 ? -0.458 -24.312 -31 1 86.5 73 ARG A O 1
ATOM 582 N N . LEU A 1 74 ? -0.558 -22.266 -30.078 1 86.5 74 LEU A N 1
ATOM 583 C CA . LEU A 1 74 ? -1.818 -21.969 -30.75 1 86.5 74 LEU A CA 1
ATOM 584 C C . LEU A 1 74 ? -1.577 -21.188 -32.031 1 86.5 74 LEU A C 1
ATOM 586 O O . LEU A 1 74 ? -2.52 -20.906 -32.781 1 86.5 74 LEU A O 1
ATOM 590 N N . LYS A 1 75 ? -0.31 -20.891 -32.312 1 87.38 75 LYS A N 1
ATOM 591 C CA . LYS A 1 75 ? 0.005 -20.266 -33.594 1 87.38 75 LYS A CA 1
ATOM 592 C C . LYS A 1 75 ? -0.182 -21.25 -34.75 1 87.38 75 LYS A C 1
ATOM 594 O O . LYS A 1 75 ? 0.171 -22.422 -34.625 1 87.38 75 LYS A O 1
ATOM 599 N N . SER A 1 76 ? -0.726 -20.703 -35.812 1 84.94 76 SER A N 1
ATOM 600 C CA . SER A 1 76 ? -1.094 -21.531 -36.938 1 84.94 76 SER A CA 1
ATOM 601 C C . SER A 1 76 ? 0.104 -22.328 -37.469 1 84.94 76 SER A C 1
ATOM 603 O O . SER A 1 76 ? -0.029 -23.484 -37.844 1 84.94 76 SER A O 1
ATOM 605 N N . SER A 1 77 ? 1.23 -21.703 -37.531 1 77.44 77 SER A N 1
ATOM 606 C CA . SER A 1 77 ? 2.439 -22.344 -38.031 1 77.44 77 SER A CA 1
ATOM 607 C C . SER A 1 77 ? 2.828 -23.531 -37.188 1 77.44 77 SER A C 1
ATOM 609 O O . SER A 1 77 ? 3.365 -24.531 -37.688 1 77.44 77 SER A O 1
ATOM 611 N N . ILE A 1 78 ? 2.459 -23.5 -35.938 1 74.06 78 ILE A N 1
ATOM 612 C CA . ILE A 1 78 ? 2.801 -24.562 -35 1 74.06 78 ILE A CA 1
ATOM 613 C C . ILE A 1 78 ? 1.709 -25.625 -35 1 74.06 78 ILE A C 1
ATOM 615 O O . ILE A 1 78 ? 2.002 -26.828 -35 1 74.06 78 ILE A O 1
ATOM 619 N N . LEU A 1 79 ? 0.442 -25.141 -35.031 1 70.62 79 LEU A N 1
ATOM 620 C CA . LEU A 1 79 ? -0.698 -26.047 -35.125 1 70.62 79 LEU A CA 1
ATOM 621 C C . LEU A 1 79 ? -0.604 -26.938 -36.344 1 70.62 79 LEU A C 1
ATOM 623 O O . LEU A 1 79 ? -0.91 -28.141 -36.281 1 70.62 79 LEU A O 1
ATOM 627 N N . ALA A 1 80 ? -0.284 -26.422 -37.5 1 67.25 80 ALA A N 1
ATOM 628 C CA . ALA A 1 80 ? -0.169 -27.141 -38.781 1 67.25 80 ALA A CA 1
ATOM 629 C C . ALA A 1 80 ? 0.926 -28.203 -38.688 1 67.25 80 ALA A C 1
ATOM 631 O O . ALA A 1 80 ? 0.775 -29.297 -39.25 1 67.25 80 ALA A O 1
ATOM 632 N N . ALA A 1 81 ? 1.878 -27.875 -37.969 1 62.94 81 ALA A N 1
ATOM 633 C CA . ALA A 1 81 ? 3 -28.812 -37.875 1 62.94 81 ALA A CA 1
ATOM 634 C C . ALA A 1 81 ? 2.635 -30.016 -37 1 62.94 81 ALA A C 1
ATOM 636 O O . ALA A 1 81 ? 3.104 -31.125 -37.25 1 62.94 81 ALA A O 1
ATOM 637 N N . THR A 1 82 ? 1.735 -29.734 -36.062 1 59.78 82 THR A N 1
ATOM 638 C CA . THR A 1 82 ? 1.34 -30.812 -35.156 1 59.78 82 THR A CA 1
ATOM 639 C C . THR A 1 82 ? 0.276 -31.688 -35.781 1 59.78 82 THR A C 1
ATOM 641 O O . THR A 1 82 ? 0.195 -32.875 -35.5 1 59.78 82 THR A O 1
ATOM 644 N N . ASP A 1 83 ? -0.657 -31.031 -36.594 1 51.91 83 ASP A N 1
ATOM 645 C CA . ASP A 1 83 ? -1.725 -31.766 -37.25 1 51.91 83 ASP A CA 1
ATOM 646 C C . ASP A 1 83 ? -1.183 -32.562 -38.438 1 51.91 83 ASP A C 1
ATOM 648 O O . ASP A 1 83 ? -1.907 -33.344 -39.062 1 51.91 83 ASP A O 1
ATOM 652 N N . GLY A 1 84 ? -0.04 -32.094 -38.969 1 43.66 84 GLY A N 1
ATOM 653 C CA . GLY A 1 84 ? 0.386 -32.844 -40.156 1 43.66 84 GLY A CA 1
ATOM 654 C C . GLY A 1 84 ? 0.376 -34.344 -39.969 1 43.66 84 GLY A C 1
ATOM 655 O O . GLY A 1 84 ? 0.69 -35.094 -40.875 1 43.66 84 GLY A O 1
ATOM 656 N N . SER A 1 85 ? 0.43 -34.812 -38.656 1 40.16 85 SER A N 1
ATOM 657 C CA . SER A 1 85 ? 0.301 -36.281 -38.719 1 40.16 85 SER A CA 1
ATOM 658 C C . SER A 1 85 ? -1.128 -36.688 -39.062 1 40.16 85 SER A C 1
ATOM 660 O O . SER A 1 85 ? -1.345 -37.688 -39.75 1 40.16 85 SER A O 1
ATOM 662 N N . GLU A 1 86 ? -2.232 -36.188 -38.219 1 37.22 86 GLU A N 1
ATOM 663 C CA . GLU A 1 86 ? -3.543 -36.781 -38.469 1 37.22 86 GLU A CA 1
ATOM 664 C C . GLU A 1 86 ? -4.336 -35.969 -39.469 1 37.22 86 GLU A C 1
ATOM 666 O O . GLU A 1 86 ? -5.074 -35.062 -39.094 1 37.22 86 GLU A O 1
ATOM 671 N N . LYS A 1 87 ? -3.98 -35.5 -40.625 1 38.12 87 LYS A N 1
ATOM 672 C CA . LYS A 1 87 ? -4.82 -34.938 -41.656 1 38.12 87 LYS A CA 1
ATOM 673 C C . LYS A 1 87 ? -6.012 -35.812 -41.969 1 38.12 87 LYS A C 1
ATOM 675 O O . LYS A 1 87 ? -5.879 -36.812 -42.688 1 38.12 87 LYS A O 1
ATOM 680 N N . ARG A 1 88 ? -7.023 -35.875 -41.125 1 32.09 88 ARG A N 1
ATOM 681 C CA . ARG A 1 88 ? -8.312 -36.312 -41.656 1 32.09 88 ARG A CA 1
ATOM 682 C C . ARG A 1 88 ? -8.82 -35.312 -42.719 1 32.09 88 ARG A C 1
ATOM 684 O O . ARG A 1 88 ? -8.484 -34.156 -42.688 1 32.09 88 ARG A O 1
ATOM 691 N N . SER A 1 89 ? -9.555 -35.719 -43.875 1 28.36 89 SER A N 1
ATOM 692 C CA . SER A 1 89 ? -10.125 -35.406 -45.188 1 28.36 89 SER A CA 1
ATOM 693 C C . SER A 1 89 ? -11.156 -34.281 -45.094 1 28.36 89 SER A C 1
ATOM 695 O O . SER A 1 89 ? -11.898 -34.031 -46.031 1 28.36 89 SER A O 1
ATOM 697 N N . THR A 1 90 ? -11.664 -33.688 -44.031 1 26.44 90 THR A N 1
ATOM 698 C CA . THR A 1 90 ? -12.922 -33.031 -44.375 1 26.44 90 THR A CA 1
ATOM 699 C C . THR A 1 90 ? -12.68 -31.875 -45.344 1 26.44 90 THR A C 1
ATOM 701 O O . THR A 1 90 ? -11.562 -31.359 -45.438 1 26.44 90 THR A O 1
ATOM 704 N N . ARG A 1 91 ? -13.812 -30.859 -45.812 1 22.92 91 ARG A N 1
ATOM 705 C CA . ARG A 1 91 ? -14.375 -30.219 -47 1 22.92 91 ARG A CA 1
ATOM 706 C C . ARG A 1 91 ? -13.578 -28.969 -47.375 1 22.92 91 ARG A C 1
ATOM 708 O O . ARG A 1 91 ? -13.391 -28.688 -48.562 1 22.92 91 ARG A O 1
ATOM 715 N N . ALA A 1 92 ? -13.945 -27.656 -46.625 1 29.14 92 ALA A N 1
ATOM 716 C CA . ALA A 1 92 ? -14.039 -26.422 -47.406 1 29.14 92 ALA A CA 1
ATOM 717 C C . ALA A 1 92 ? -12.695 -26.047 -48.031 1 29.14 92 ALA A C 1
ATOM 719 O O . ALA A 1 92 ? -11.648 -26.188 -47.406 1 29.14 92 ALA A O 1
ATOM 720 N N . ARG A 1 93 ? -12.594 -25.703 -49.438 1 28.33 93 ARG A N 1
ATOM 721 C CA . ARG A 1 93 ? -11.719 -25.312 -50.531 1 28.33 93 ARG A CA 1
ATOM 722 C C . ARG A 1 93 ? -10.852 -24.125 -50.156 1 28.33 93 ARG A C 1
ATOM 724 O O . ARG A 1 93 ? -10.383 -23.375 -51.031 1 28.33 93 ARG A O 1
ATOM 731 N N . ARG A 1 94 ? -11.062 -23.438 -49 1 28.67 94 ARG A N 1
ATOM 732 C CA . ARG A 1 94 ? -10.359 -22.172 -49.125 1 28.67 94 ARG A CA 1
ATOM 733 C C . ARG A 1 94 ? -8.914 -22.391 -49.562 1 28.67 94 ARG A C 1
ATOM 735 O O . ARG A 1 94 ? -8.312 -23.422 -49.25 1 28.67 94 ARG A O 1
ATOM 742 N N . VAL A 1 95 ? -8.43 -21.594 -50.594 1 30.7 95 VAL A N 1
ATOM 743 C CA . VAL A 1 95 ? -7.141 -21.391 -51.25 1 30.7 95 VAL A CA 1
ATOM 744 C C . VAL A 1 95 ? -6.023 -21.422 -50.219 1 30.7 95 VAL A C 1
ATOM 746 O O . VAL A 1 95 ? -5.961 -20.562 -49.312 1 30.7 95 VAL A O 1
ATOM 749 N N . GLU A 1 96 ? -5.559 -22.578 -49.844 1 28.03 96 GLU A N 1
ATOM 750 C CA . GLU A 1 96 ? -4.453 -22.938 -48.969 1 28.03 96 GLU A CA 1
ATOM 751 C C . GLU A 1 96 ? -3.176 -22.188 -49.344 1 28.03 96 GLU A C 1
ATOM 753 O O . GLU A 1 96 ? -2.703 -22.297 -50.469 1 28.03 96 GLU A O 1
ATOM 758 N N . SER A 1 97 ? -3.055 -20.891 -48.875 1 31.52 97 SER A N 1
ATOM 759 C CA . SER A 1 97 ? -1.73 -20.297 -48.938 1 31.52 97 SER A CA 1
ATOM 760 C C . SER A 1 97 ? -0.633 -21.344 -48.875 1 31.52 97 SER A C 1
ATOM 762 O O . SER A 1 97 ? -0.833 -22.406 -48.281 1 31.52 97 SER A O 1
ATOM 764 N N . GLN A 1 98 ? 0.259 -21.406 -49.875 1 30.14 98 GLN A N 1
ATOM 765 C CA . GLN A 1 98 ? 1.507 -22.156 -49.938 1 30.14 98 GLN A CA 1
ATOM 766 C C . GLN A 1 98 ? 2.129 -22.281 -48.531 1 30.14 98 GLN A C 1
ATOM 768 O O . GLN A 1 98 ? 2.613 -21.281 -47.969 1 30.14 98 GLN A O 1
ATOM 773 N N . ALA A 1 99 ? 1.556 -23.125 -47.75 1 32.69 99 ALA A N 1
ATOM 774 C CA . ALA A 1 99 ? 2.182 -23.516 -46.5 1 32.69 99 ALA A CA 1
ATOM 775 C C . ALA A 1 99 ? 3.672 -23.781 -46.688 1 32.69 99 ALA A C 1
ATOM 777 O O . ALA A 1 99 ? 4.066 -24.516 -47.594 1 32.69 99 ALA A O 1
ATOM 778 N N . ASN A 1 100 ? 4.531 -22.75 -46.469 1 34.69 100 ASN A N 1
ATOM 779 C CA . ASN A 1 100 ? 5.969 -22.984 -46.375 1 34.69 100 ASN A CA 1
ATOM 780 C C . ASN A 1 100 ? 6.262 -24.406 -45.875 1 34.69 100 ASN A C 1
ATOM 782 O O . ASN A 1 100 ? 5.461 -24.984 -45.125 1 34.69 100 ASN A O 1
ATOM 786 N N . PRO A 1 101 ? 7.184 -25.172 -46.562 1 36.56 101 PRO A N 1
ATOM 787 C CA . PRO A 1 101 ? 7.578 -26.5 -46.125 1 36.56 101 PRO A CA 1
ATOM 788 C C . PRO A 1 101 ? 7.594 -26.641 -44.594 1 36.56 101 PRO A C 1
ATOM 790 O O . PRO A 1 101 ? 7.758 -25.656 -43.875 1 36.56 101 PRO A O 1
ATOM 793 N N . ALA A 1 102 ? 7.027 -27.688 -44.094 1 39.75 102 ALA A N 1
ATOM 794 C CA . ALA A 1 102 ? 7.004 -28.234 -42.75 1 39.75 102 ALA A CA 1
ATOM 795 C C . ALA A 1 102 ? 8.328 -27.953 -42.031 1 39.75 102 ALA A C 1
ATOM 797 O O . ALA A 1 102 ? 9.375 -28.469 -42.406 1 39.75 102 ALA A O 1
ATOM 798 N N . SER A 1 103 ? 8.633 -26.766 -41.531 1 41.41 103 SER A N 1
ATOM 799 C CA . SER A 1 103 ? 9.852 -26.641 -40.75 1 41.41 103 SER A CA 1
ATOM 800 C C . SER A 1 103 ? 10.086 -27.906 -39.906 1 41.41 103 SER A C 1
ATOM 802 O O . SER A 1 103 ? 9.141 -28.469 -39.344 1 41.41 103 SER A O 1
ATOM 804 N N . THR A 1 104 ? 11.047 -28.781 -40.281 1 43.81 104 THR A N 1
ATOM 805 C CA . THR A 1 104 ? 11.523 -29.875 -39.438 1 43.81 104 THR A CA 1
ATOM 806 C C . THR A 1 104 ? 11.312 -29.562 -37.969 1 43.81 104 THR A C 1
ATOM 808 O O . THR A 1 104 ? 11.633 -28.453 -37.5 1 43.81 104 THR A O 1
ATOM 811 N N . PRO A 1 105 ? 10.461 -30.406 -37.344 1 51 105 PRO A N 1
ATOM 812 C CA . PRO A 1 105 ? 10.352 -30.172 -35.906 1 51 105 PRO A CA 1
ATOM 813 C C . PRO A 1 105 ? 11.695 -29.844 -35.25 1 51 105 PRO A C 1
ATOM 815 O O . PRO A 1 105 ? 12.672 -30.562 -35.438 1 51 105 PRO A O 1
ATOM 818 N N . GLN A 1 106 ? 12.086 -28.609 -35.25 1 57.78 106 GLN A N 1
ATOM 819 C CA . GLN A 1 106 ? 13.32 -28.234 -34.562 1 57.78 106 GLN A CA 1
ATOM 820 C C . GLN A 1 106 ? 13.461 -28.953 -33.219 1 57.78 106 GLN A C 1
ATOM 822 O O . GLN A 1 106 ? 12.516 -28.984 -32.438 1 57.78 106 GLN A O 1
ATOM 827 N N . LEU A 1 107 ? 14.414 -29.875 -33.156 1 66.12 107 LEU A N 1
ATOM 828 C CA . LEU A 1 107 ? 14.766 -30.484 -31.875 1 66.12 107 LEU A CA 1
ATOM 829 C C . LEU A 1 107 ? 14.875 -29.438 -30.781 1 66.12 107 LEU A C 1
ATOM 831 O O . LEU A 1 107 ? 15.359 -28.328 -31.031 1 66.12 107 LEU A O 1
ATOM 835 N N . PRO A 1 108 ? 14.242 -29.781 -29.594 1 79 108 PRO A N 1
ATOM 836 C CA . PRO A 1 108 ? 14.344 -28.828 -28.5 1 79 108 PRO A CA 1
ATOM 837 C C . PRO A 1 108 ? 15.797 -28.484 -28.141 1 79 108 PRO A C 1
ATOM 839 O O . PRO A 1 108 ? 16.672 -29.359 -28.219 1 79 108 PRO A O 1
ATOM 842 N N . MET A 1 109 ? 16.109 -27.281 -28.031 1 89.06 109 MET A N 1
ATOM 843 C CA . MET A 1 109 ? 17.422 -26.797 -27.641 1 89.06 109 MET A CA 1
ATOM 844 C C . MET A 1 109 ? 17.828 -27.375 -26.281 1 89.06 109 MET A C 1
ATOM 846 O O . MET A 1 109 ? 17.047 -27.328 -25.328 1 89.06 109 MET A O 1
ATOM 850 N N . GLU A 1 110 ? 18.984 -27.984 -26.25 1 93.38 110 GLU A N 1
ATOM 851 C CA . GLU A 1 110 ? 19.5 -28.5 -24.984 1 93.38 110 GLU A CA 1
ATOM 852 C C . GLU A 1 110 ? 20.156 -27.391 -24.156 1 93.38 110 GLU A C 1
ATOM 854 O O . GLU A 1 110 ? 20.938 -26.594 -24.688 1 93.38 110 GLU A O 1
ATOM 859 N N . LEU A 1 111 ? 19.828 -27.297 -22.922 1 95.12 111 LEU A N 1
ATOM 860 C CA . LEU A 1 111 ? 20.422 -26.344 -22 1 95.12 111 LEU A CA 1
ATOM 861 C C . LEU A 1 111 ? 21.469 -27.047 -21.125 1 95.12 111 LEU A C 1
ATOM 863 O O . LEU A 1 111 ? 21.156 -28 -20.422 1 95.12 111 LEU A O 1
ATOM 867 N N . VAL A 1 112 ? 22.688 -26.594 -21.188 1 95.25 112 VAL A N 1
ATOM 868 C CA . VAL A 1 112 ? 23.766 -27.172 -20.406 1 95.25 112 VAL A CA 1
ATOM 869 C C . VAL A 1 112 ? 24.297 -26.156 -19.391 1 95.25 112 VAL A C 1
ATOM 871 O O . VAL A 1 112 ? 24.703 -25.062 -19.781 1 95.25 112 VAL A O 1
ATOM 874 N N . VAL A 1 113 ? 24.219 -26.469 -18.156 1 95.88 113 VAL A N 1
ATOM 875 C CA . VAL A 1 113 ? 24.812 -25.641 -17.109 1 95.88 113 VAL A CA 1
ATOM 876 C C . VAL A 1 113 ? 26.172 -26.203 -16.703 1 95.88 113 VAL A C 1
ATOM 878 O O . VAL A 1 113 ? 26.25 -27.328 -16.203 1 95.88 113 VAL A O 1
ATOM 881 N N . ALA A 1 114 ? 27.172 -25.422 -16.922 1 94.69 114 ALA A N 1
ATOM 882 C CA . ALA A 1 114 ? 28.547 -25.875 -16.656 1 94.69 114 ALA A CA 1
ATOM 883 C C . ALA A 1 114 ? 28.891 -25.75 -15.18 1 94.69 114 ALA A C 1
ATOM 885 O O . ALA A 1 114 ? 29.5 -24.781 -14.742 1 94.69 114 ALA A O 1
ATOM 886 N N . SER A 1 115 ? 28.562 -26.766 -14.445 1 94.19 115 SER A N 1
ATOM 887 C CA . SER A 1 115 ? 28.859 -26.828 -13.016 1 94.19 115 SER A CA 1
ATOM 888 C C . SER A 1 115 ? 28.969 -28.281 -12.547 1 94.19 115 SER A C 1
ATOM 890 O O . SER A 1 115 ? 28.297 -29.156 -13.07 1 94.19 115 SER A O 1
ATOM 892 N N . SER A 1 116 ? 29.828 -28.484 -11.555 1 93.81 116 SER A N 1
ATOM 893 C CA . SER A 1 116 ? 29.969 -29.812 -10.984 1 93.81 116 SER A CA 1
ATOM 894 C C . SER A 1 116 ? 28.906 -30.078 -9.922 1 93.81 116 SER A C 1
ATOM 896 O O . SER A 1 116 ? 28.734 -31.219 -9.469 1 93.81 116 SER A O 1
ATOM 898 N N . ASN A 1 117 ? 28.219 -29.031 -9.516 1 96.06 117 ASN A N 1
ATOM 899 C CA . ASN A 1 117 ? 27.156 -29.188 -8.523 1 96.06 117 ASN A CA 1
ATOM 900 C C . ASN A 1 117 ? 25.875 -29.719 -9.156 1 96.06 117 ASN A C 1
ATOM 902 O O . ASN A 1 117 ? 24.906 -28.969 -9.32 1 96.06 117 ASN A O 1
ATOM 906 N N . ALA A 1 118 ? 25.797 -30.984 -9.383 1 96.38 118 ALA A N 1
ATOM 907 C CA . ALA A 1 118 ? 24.688 -31.641 -10.086 1 96.38 118 ALA A CA 1
ATOM 908 C C . ALA A 1 118 ? 23.375 -31.453 -9.336 1 96.38 118 ALA A C 1
ATOM 910 O O . ALA A 1 118 ? 22.312 -31.328 -9.953 1 96.38 118 ALA A O 1
ATOM 911 N N . GLN A 1 119 ? 23.5 -31.453 -8.062 1 97.19 119 GLN A N 1
ATOM 912 C CA . GLN A 1 119 ? 22.297 -31.312 -7.254 1 97.19 119 GLN A CA 1
ATOM 913 C C . GLN A 1 119 ? 21.672 -29.938 -7.426 1 97.19 119 GLN A C 1
ATOM 915 O O . GLN A 1 119 ? 20.453 -29.797 -7.527 1 97.19 119 GLN A O 1
ATOM 920 N N . ALA A 1 120 ? 22.484 -28.906 -7.426 1 97.75 120 ALA A N 1
ATOM 921 C CA . ALA A 1 120 ? 22 -27.547 -7.621 1 97.75 120 ALA A CA 1
ATOM 922 C C . ALA A 1 120 ? 21.375 -27.375 -9.008 1 97.75 120 ALA A C 1
ATOM 924 O O . ALA A 1 120 ? 20.344 -26.719 -9.156 1 97.75 120 ALA A O 1
ATOM 925 N N . VAL A 1 121 ? 21.984 -27.969 -9.992 1 98.12 121 VAL A N 1
ATOM 926 C CA . VAL A 1 121 ? 21.453 -27.906 -11.352 1 98.12 121 VAL A CA 1
ATOM 927 C C . VAL A 1 121 ? 20.094 -28.594 -11.422 1 98.12 121 VAL A C 1
ATOM 929 O O . VAL A 1 121 ? 19.156 -28.047 -11.992 1 98.12 121 VAL A O 1
ATOM 932 N N . ARG A 1 122 ? 20.031 -29.734 -10.82 1 98 122 ARG A N 1
ATOM 933 C CA . ARG A 1 122 ? 18.781 -30.484 -10.82 1 98 122 ARG A CA 1
ATOM 934 C C . ARG A 1 122 ? 17.672 -29.703 -10.109 1 98 122 ARG A C 1
ATOM 936 O O . ARG A 1 122 ? 16.547 -29.656 -10.594 1 98 122 ARG A O 1
ATOM 943 N N . THR A 1 123 ? 18.031 -29.156 -8.992 1 98.25 123 THR A N 1
ATOM 944 C CA . THR A 1 123 ? 17.062 -28.359 -8.242 1 98.25 123 THR A CA 1
ATOM 945 C C . THR A 1 123 ? 16.531 -27.203 -9.094 1 98.25 123 THR A C 1
ATOM 947 O O . THR A 1 123 ? 15.328 -26.984 -9.18 1 98.25 123 THR A O 1
ATOM 950 N N . GLY A 1 124 ? 17.422 -26.484 -9.727 1 98.56 124 GLY A N 1
ATOM 951 C CA . GLY A 1 124 ? 17.031 -25.375 -10.586 1 98.56 124 GLY A CA 1
ATOM 952 C C . GLY A 1 124 ? 16.172 -25.812 -11.766 1 98.56 124 GLY A C 1
ATOM 953 O O . GLY A 1 124 ? 15.219 -25.125 -12.133 1 98.56 124 GLY A O 1
ATOM 954 N N . GLU A 1 125 ? 16.594 -26.922 -12.336 1 98.5 125 GLU A N 1
ATOM 955 C CA . GLU A 1 125 ? 15.844 -27.469 -13.453 1 98.5 125 GLU A CA 1
ATOM 956 C C . GLU A 1 125 ? 14.406 -27.812 -13.055 1 98.5 125 GLU A C 1
ATOM 958 O O . GLU A 1 125 ? 13.461 -27.453 -13.766 1 98.5 125 GLU A O 1
ATOM 963 N N . VAL A 1 126 ? 14.219 -28.453 -11.914 1 98.69 126 VAL A N 1
ATOM 964 C CA . VAL A 1 126 ? 12.906 -28.844 -11.43 1 98.69 126 VAL A CA 1
ATOM 965 C C . VAL A 1 126 ? 12.055 -27.609 -11.164 1 98.69 126 VAL A C 1
ATOM 967 O O . VAL A 1 126 ? 10.906 -27.531 -11.617 1 98.69 126 VAL A O 1
ATOM 970 N N . ILE A 1 127 ? 12.617 -26.625 -10.5 1 98.81 127 ILE A N 1
ATOM 971 C CA . ILE A 1 127 ? 11.891 -25.391 -10.195 1 98.81 127 ILE A CA 1
ATOM 972 C C . ILE A 1 127 ? 11.492 -24.688 -11.5 1 98.81 127 ILE A C 1
ATOM 974 O O . ILE A 1 127 ? 10.344 -24.281 -11.656 1 98.81 127 ILE A O 1
ATOM 978 N N . GLY A 1 128 ? 12.414 -24.578 -12.43 1 98.81 128 GLY A N 1
ATOM 979 C CA . GLY A 1 128 ? 12.133 -23.938 -13.711 1 98.81 128 GLY A CA 1
ATOM 980 C C . GLY A 1 128 ? 10.992 -24.594 -14.469 1 98.81 128 GLY A C 1
ATOM 981 O O . GLY A 1 128 ? 10.102 -23.906 -14.969 1 98.81 128 GLY A O 1
ATOM 982 N N . HIS A 1 129 ? 11.023 -25.922 -14.523 1 98.62 129 HIS A N 1
ATOM 983 C CA . HIS A 1 129 ? 9.969 -26.641 -15.227 1 98.62 129 HIS A CA 1
ATOM 984 C C . HIS A 1 129 ? 8.625 -26.484 -14.531 1 98.62 129 HIS A C 1
ATOM 986 O O . HIS A 1 129 ? 7.582 -26.422 -15.188 1 98.62 129 HIS A O 1
ATOM 992 N N . CYS A 1 130 ? 8.617 -26.406 -13.219 1 98.88 130 CYS A N 1
ATOM 993 C CA . CYS A 1 130 ? 7.367 -26.234 -12.484 1 98.88 130 CYS A CA 1
ATOM 994 C C . CYS A 1 130 ? 6.84 -24.812 -12.641 1 98.88 130 CYS A C 1
ATOM 996 O O . CYS A 1 130 ? 5.629 -24.594 -12.664 1 98.88 130 CYS A O 1
ATOM 998 N N . VAL A 1 131 ? 7.762 -23.812 -12.766 1 98.88 131 VAL A N 1
ATOM 999 C CA . VAL A 1 131 ? 7.34 -22.469 -13.148 1 98.88 131 VAL A CA 1
ATOM 1000 C C . VAL A 1 131 ? 6.648 -22.5 -14.508 1 98.88 131 VAL A C 1
ATOM 1002 O O . VAL A 1 131 ? 5.582 -21.906 -14.688 1 98.88 131 VAL A O 1
ATOM 1005 N N . ASN A 1 132 ? 7.246 -23.203 -15.43 1 98.69 132 ASN A N 1
ATOM 1006 C CA . ASN A 1 132 ? 6.676 -23.312 -16.766 1 98.69 132 ASN A CA 1
ATOM 1007 C C . ASN A 1 132 ? 5.355 -24.078 -16.75 1 98.69 132 ASN A C 1
ATOM 1009 O O . ASN A 1 132 ? 4.457 -23.797 -17.547 1 98.69 132 ASN A O 1
ATOM 1013 N N . ASP A 1 133 ? 5.199 -25.094 -15.828 1 98.62 133 ASP A N 1
ATOM 1014 C CA . ASP A 1 133 ? 3.904 -25.75 -15.656 1 98.62 133 ASP A CA 1
ATOM 1015 C C . ASP A 1 133 ? 2.83 -24.734 -15.266 1 98.62 133 ASP A C 1
ATOM 1017 O O . ASP A 1 133 ? 1.736 -24.734 -15.836 1 98.62 133 ASP A O 1
ATOM 1021 N N . ALA A 1 134 ? 3.156 -23.891 -14.281 1 98.81 134 ALA A N 1
ATOM 1022 C CA . ALA A 1 134 ? 2.213 -22.859 -13.875 1 98.81 134 ALA A CA 1
ATOM 1023 C C . ALA A 1 134 ? 1.859 -21.938 -15.047 1 98.81 134 ALA A C 1
ATOM 1025 O O . ALA A 1 134 ? 0.695 -21.578 -15.227 1 98.81 134 ALA A O 1
ATOM 1026 N N . ARG A 1 135 ? 2.9 -21.562 -15.852 1 98.69 135 ARG A N 1
ATOM 1027 C CA . ARG A 1 135 ? 2.68 -20.75 -17.031 1 98.69 135 ARG A CA 1
ATOM 1028 C C . ARG A 1 135 ? 1.739 -21.438 -18.016 1 98.69 135 ARG A C 1
ATOM 1030 O O . ARG A 1 135 ? 0.815 -20.812 -18.547 1 98.69 135 ARG A O 1
ATOM 1037 N N . ASN A 1 136 ? 1.979 -22.688 -18.266 1 98.19 136 ASN A N 1
ATOM 1038 C CA . ASN A 1 136 ? 1.115 -23.438 -19.172 1 98.19 136 ASN A CA 1
ATOM 1039 C C . ASN A 1 136 ? -0.329 -23.453 -18.672 1 98.19 136 ASN A C 1
ATOM 1041 O O . ASN A 1 136 ? -1.261 -23.266 -19.453 1 98.19 136 ASN A O 1
ATOM 1045 N N . LEU A 1 137 ? -0.506 -23.688 -17.406 1 98.44 137 LEU A N 1
ATOM 1046 C CA . LEU A 1 137 ? -1.84 -23.766 -16.812 1 98.44 137 LEU A CA 1
ATOM 1047 C C . LEU A 1 137 ? -2.562 -22.422 -16.953 1 98.44 137 LEU A C 1
ATOM 1049 O O . LEU A 1 137 ? -3.752 -22.391 -17.266 1 98.44 137 LEU A O 1
ATOM 1053 N N . GLY A 1 138 ? -1.869 -21.344 -16.688 1 97.75 138 GLY A N 1
ATOM 1054 C CA . GLY A 1 138 ? -2.471 -20.016 -16.703 1 97.75 138 GLY A CA 1
ATOM 1055 C C . GLY A 1 138 ? -2.748 -19.5 -18.109 1 97.75 138 GLY A C 1
ATOM 1056 O O . GLY A 1 138 ? -3.607 -18.641 -18.297 1 97.75 138 GLY A O 1
ATOM 1057 N N . ASN A 1 139 ? -2.006 -20 -19.094 1 97.12 139 ASN A N 1
ATOM 1058 C CA . ASN A 1 139 ? -2.139 -19.516 -20.469 1 97.12 139 ASN A CA 1
ATOM 1059 C C . ASN A 1 139 ? -3.246 -20.25 -21.203 1 97.12 139 ASN A C 1
ATOM 1061 O O . ASN A 1 139 ? -3.572 -19.906 -22.344 1 97.12 139 ASN A O 1
ATOM 1065 N N . LEU A 1 140 ? -3.855 -21.266 -20.609 1 96.44 140 LEU A N 1
ATOM 1066 C CA . LEU A 1 140 ? -4.988 -21.938 -21.234 1 96.44 140 LEU A CA 1
ATOM 1067 C C . LEU A 1 140 ? -6.129 -20.953 -21.484 1 96.44 140 LEU A C 1
ATOM 1069 O O . LEU A 1 140 ? -6.301 -19.984 -20.734 1 96.44 140 LEU A O 1
ATOM 1073 N N . ARG A 1 141 ? -6.832 -21.266 -22.562 1 92.75 141 ARG A N 1
ATOM 1074 C CA . ARG A 1 141 ? -7.977 -20.422 -22.906 1 92.75 141 ARG A CA 1
ATOM 1075 C C . ARG A 1 141 ? -9.289 -21.109 -22.516 1 92.75 141 ARG A C 1
ATOM 1077 O O . ARG A 1 141 ? -9.289 -22.234 -22.031 1 92.75 141 ARG A O 1
ATOM 1084 N N . GLU A 1 142 ? -10.375 -20.344 -22.609 1 87.5 142 GLU A N 1
ATOM 1085 C CA . GLU A 1 142 ? -11.664 -20.734 -22.031 1 87.5 142 GLU A CA 1
ATOM 1086 C C . GLU A 1 142 ? -12.164 -22.047 -22.625 1 87.5 142 GLU A C 1
ATOM 1088 O O . GLU A 1 142 ? -12.945 -22.75 -22 1 87.5 142 GLU A O 1
ATOM 1093 N N . ASP A 1 143 ? -11.711 -22.375 -23.766 1 89 143 ASP A N 1
ATOM 1094 C CA . ASP A 1 143 ? -12.172 -23.594 -24.391 1 89 143 ASP A CA 1
ATOM 1095 C C . ASP A 1 143 ? -11.445 -24.812 -23.828 1 89 143 ASP A C 1
ATOM 1097 O O . ASP A 1 143 ? -11.906 -25.953 -23.969 1 89 143 ASP A O 1
ATOM 1101 N N . GLU A 1 144 ? -10.352 -24.578 -23.172 1 93.81 144 GLU A N 1
ATOM 1102 C CA . GLU A 1 144 ? -9.531 -25.656 -22.625 1 93.81 144 GLU A CA 1
ATOM 1103 C C . GLU A 1 144 ? -9.383 -25.531 -21.109 1 93.81 144 GLU A C 1
ATOM 1105 O O . GLU A 1 144 ? -9.539 -26.516 -20.391 1 93.81 144 GLU A O 1
ATOM 1110 N N . GLY A 1 145 ? -9.094 -24.359 -20.656 1 96.88 145 GLY A N 1
ATOM 1111 C CA . GLY A 1 145 ? -8.82 -24.109 -19.25 1 96.88 145 GLY A CA 1
ATOM 1112 C C . GLY A 1 145 ? -10.078 -24.016 -18.406 1 96.88 145 GLY A C 1
ATOM 1113 O O . GLY A 1 145 ? -10.344 -22.969 -17.812 1 96.88 145 GLY A O 1
ATOM 1114 N N . VAL A 1 146 ? -10.852 -25.125 -18.359 1 97.69 146 VAL A N 1
ATOM 1115 C CA . VAL A 1 146 ? -12.047 -25.188 -17.531 1 97.69 146 VAL A CA 1
ATOM 1116 C C . VAL A 1 146 ? -11.719 -25.906 -16.219 1 97.69 146 VAL A C 1
ATOM 1118 O O . VAL A 1 146 ? -10.695 -26.578 -16.109 1 97.69 146 VAL A O 1
ATOM 1121 N N . PRO A 1 147 ? -12.555 -25.734 -15.156 1 98.5 147 PRO A N 1
ATOM 1122 C CA . PRO A 1 147 ? -12.234 -26.281 -13.836 1 98.5 147 PRO A CA 1
ATOM 1123 C C . PRO A 1 147 ? -11.836 -27.75 -13.883 1 98.5 147 PRO A C 1
ATOM 1125 O O . PRO A 1 147 ? -10.836 -28.156 -13.281 1 98.5 147 PRO A O 1
ATOM 1128 N N . GLU A 1 148 ? -12.508 -28.531 -14.625 1 98.25 148 GLU A N 1
ATOM 1129 C CA . GLU A 1 148 ? -12.25 -29.969 -14.711 1 98.25 148 GLU A CA 1
ATOM 1130 C C . GLU A 1 148 ? -10.852 -30.25 -15.258 1 98.25 148 GLU A C 1
ATOM 1132 O O . GLU A 1 148 ? -10.195 -31.203 -14.836 1 98.25 148 GLU A O 1
ATOM 1137 N N . PHE A 1 149 ? -10.438 -29.484 -16.188 1 98.19 149 PHE A N 1
ATOM 1138 C CA . PHE A 1 149 ? -9.133 -29.672 -16.797 1 98.19 149 PHE A CA 1
ATOM 1139 C C . PHE A 1 149 ? -8.031 -29.719 -15.742 1 98.19 149 PHE A C 1
ATOM 1141 O O . PHE A 1 149 ? -7.148 -30.578 -15.789 1 98.19 149 PHE A O 1
ATOM 1148 N N . TYR A 1 150 ? -8.07 -28.844 -14.797 1 98.12 150 TYR A N 1
ATOM 1149 C CA . TYR A 1 150 ? -7.004 -28.688 -13.82 1 98.12 150 TYR A CA 1
ATOM 1150 C C . TYR A 1 150 ? -6.965 -29.875 -12.859 1 98.12 150 TYR A C 1
ATOM 1152 O O . TYR A 1 150 ? -5.891 -30.281 -12.406 1 98.12 150 TYR A O 1
ATOM 1160 N N . VAL A 1 151 ? -8.086 -30.391 -12.547 1 98.12 151 VAL A N 1
ATOM 1161 C CA . VAL A 1 151 ? -8.156 -31.594 -11.742 1 98.12 151 VAL A CA 1
ATOM 1162 C C . VAL A 1 151 ? -7.5 -32.75 -12.5 1 98.12 151 VAL A C 1
ATOM 1164 O O . VAL A 1 151 ? -6.684 -33.5 -11.938 1 98.12 151 VAL A O 1
ATOM 1167 N N . GLU A 1 152 ? -7.848 -32.844 -13.75 1 98 152 GLU A N 1
ATOM 1168 C CA . GLU A 1 152 ? -7.297 -33.906 -14.57 1 98 152 GLU A CA 1
ATOM 1169 C C . GLU A 1 152 ? -5.801 -33.75 -14.797 1 98 152 GLU A C 1
ATOM 1171 O O . GLU A 1 152 ? -5.043 -34.719 -14.805 1 98 152 GLU A O 1
ATOM 1176 N N . TRP A 1 153 ? -5.457 -32.531 -15.023 1 98.06 153 TRP A N 1
ATOM 1177 C CA . TRP A 1 153 ? -4.035 -32.219 -15.156 1 98.06 153 TRP A CA 1
ATOM 1178 C C . TRP A 1 153 ? -3.264 -32.656 -13.922 1 98.06 153 TRP A C 1
ATOM 1180 O O . TRP A 1 153 ? -2.188 -33.25 -14.031 1 98.06 153 TRP A O 1
ATOM 1190 N N . ALA A 1 154 ? -3.781 -32.375 -12.719 1 97.81 154 ALA A N 1
ATOM 1191 C CA . ALA A 1 154 ? -3.121 -32.75 -11.469 1 97.81 154 ALA A CA 1
ATOM 1192 C C . ALA A 1 154 ? -2.99 -34.281 -11.359 1 97.81 154 ALA A C 1
ATOM 1194 O O . ALA A 1 154 ? -1.946 -34.781 -10.945 1 97.81 154 ALA A O 1
ATOM 1195 N N . LYS A 1 155 ? -4.02 -34.938 -11.734 1 96.06 155 LYS A N 1
ATOM 1196 C CA . LYS A 1 155 ? -3.996 -36.406 -11.695 1 96.06 155 LYS A CA 1
ATOM 1197 C C . LYS A 1 155 ? -2.893 -36.969 -12.594 1 96.06 155 LYS A C 1
ATOM 1199 O O . LYS A 1 155 ? -2.207 -37.906 -12.219 1 96.06 155 LYS A O 1
ATOM 1204 N N . LYS A 1 156 ? -2.789 -36.344 -13.664 1 97.06 156 LYS A N 1
ATOM 1205 C CA . LYS A 1 156 ? -1.871 -36.844 -14.688 1 97.06 156 LYS A CA 1
ATOM 1206 C C . LYS A 1 156 ? -0.428 -36.469 -14.359 1 97.06 156 LYS A C 1
ATOM 1208 O O . LYS A 1 156 ? 0.489 -37.25 -14.578 1 97.06 156 LYS A O 1
ATOM 1213 N N . TYR A 1 157 ? -0.245 -35.281 -13.805 1 96.31 157 TYR A N 1
ATOM 1214 C CA . TYR A 1 157 ? 1.118 -34.75 -13.797 1 96.31 157 TYR A CA 1
ATOM 1215 C C . TYR A 1 157 ? 1.609 -34.531 -12.375 1 96.31 157 TYR A C 1
ATOM 1217 O O . TYR A 1 157 ? 2.809 -34.375 -12.141 1 96.31 157 TYR A O 1
ATOM 1225 N N . ILE A 1 158 ? 0.776 -34.531 -11.383 1 95.31 158 ILE A N 1
ATOM 1226 C CA . ILE A 1 158 ? 1.171 -34.219 -10.016 1 95.31 158 ILE A CA 1
ATOM 1227 C C . ILE A 1 158 ? 1.106 -35.469 -9.148 1 95.31 158 ILE A C 1
ATOM 1229 O O . ILE A 1 158 ? 2.055 -35.781 -8.43 1 95.31 158 ILE A O 1
ATOM 1233 N N . ILE A 1 159 ? 0.167 -36.281 -9.32 1 92.19 159 ILE A N 1
ATOM 1234 C CA . ILE A 1 159 ? -0.114 -37.406 -8.445 1 92.19 159 ILE A CA 1
ATOM 1235 C C . ILE A 1 159 ? 0.97 -38.469 -8.609 1 92.19 159 ILE A C 1
ATOM 1237 O O . ILE A 1 159 ? 1.438 -39.062 -7.625 1 92.19 159 ILE A O 1
ATOM 1241 N N . PRO A 1 160 ? 1.451 -38.625 -9.867 1 94.44 160 PRO A N 1
ATOM 1242 C CA . PRO A 1 160 ? 2.486 -39.656 -10.039 1 94.44 160 PRO A CA 1
ATOM 1243 C C . PRO A 1 160 ? 3.785 -39.312 -9.32 1 94.44 160 PRO A C 1
ATOM 1245 O O . PRO A 1 160 ? 4.652 -40.188 -9.156 1 94.44 160 PRO A O 1
ATOM 1248 N N . GLU A 1 161 ? 3.906 -38.094 -8.836 1 94.69 161 GLU A N 1
ATOM 1249 C CA . GLU A 1 161 ? 5.125 -37.688 -8.156 1 94.69 161 GLU A CA 1
ATOM 1250 C C . GLU A 1 161 ? 5.094 -38.062 -6.68 1 94.69 161 GLU A C 1
ATOM 1252 O O . GLU A 1 161 ? 5.938 -37.625 -5.898 1 94.69 161 GLU A O 1
ATOM 1257 N N . GLY A 1 162 ? 4.113 -38.812 -6.246 1 94.25 162 GLY A N 1
ATOM 1258 C CA . GLY A 1 162 ? 4.016 -39.25 -4.867 1 94.25 162 GLY A CA 1
ATOM 1259 C C . GLY A 1 162 ? 3.094 -38.406 -4.023 1 94.25 162 GLY A C 1
ATOM 1260 O O . GLY A 1 162 ? 3.17 -38.406 -2.795 1 94.25 162 GLY A O 1
ATOM 1261 N N . ILE A 1 163 ? 2.303 -37.625 -4.645 1 97.19 163 ILE A N 1
ATOM 1262 C CA . ILE A 1 163 ? 1.346 -36.75 -3.98 1 97.19 163 ILE A CA 1
ATOM 1263 C C . ILE A 1 163 ? 0.007 -37.469 -3.828 1 97.19 163 ILE A C 1
ATOM 1265 O O . ILE A 1 163 ? -0.442 -38.156 -4.746 1 97.19 163 ILE A O 1
ATOM 1269 N N . LYS A 1 164 ? -0.584 -37.344 -2.699 1 97.06 164 LYS A N 1
ATOM 1270 C CA . LYS A 1 164 ? -1.863 -38 -2.43 1 97.06 164 LYS A CA 1
ATOM 1271 C C . LYS A 1 164 ? -3.029 -37.062 -2.68 1 97.06 164 LYS A C 1
ATOM 1273 O O . LYS A 1 164 ? -2.986 -35.906 -2.268 1 97.06 164 LYS A O 1
ATOM 1278 N N . VAL A 1 165 ? -3.977 -37.594 -3.375 1 97.81 165 VAL A N 1
ATOM 1279 C CA . VAL A 1 165 ? -5.246 -36.875 -3.475 1 97.81 165 VAL A CA 1
ATOM 1280 C C . VAL A 1 165 ? -6.07 -37.094 -2.211 1 97.81 165 VAL A C 1
ATOM 1282 O O . VAL A 1 165 ? -6.496 -38.219 -1.939 1 97.81 165 VAL A O 1
ATOM 1285 N N . ARG A 1 166 ? -6.27 -36.094 -1.471 1 97.94 166 ARG A N 1
ATOM 1286 C CA . ARG A 1 166 ? -7.008 -36.25 -0.222 1 97.94 166 ARG A CA 1
ATOM 1287 C C . ARG A 1 166 ? -8.5 -36.031 -0.442 1 97.94 166 ARG A C 1
ATOM 1289 O O . ARG A 1 166 ? -9.328 -36.688 0.204 1 97.94 166 ARG A O 1
ATOM 1296 N N . LYS A 1 167 ? -8.82 -35.156 -1.313 1 98.25 167 LYS A N 1
ATOM 1297 C CA . LYS A 1 167 ? -10.234 -34.875 -1.565 1 98.25 167 LYS A CA 1
ATOM 1298 C C . LYS A 1 167 ? -10.438 -34.156 -2.893 1 98.25 167 LYS A C 1
ATOM 1300 O O . LYS A 1 167 ? -9.656 -33.25 -3.238 1 98.25 167 LYS A O 1
ATOM 1305 N N . VAL A 1 168 ? -11.422 -34.594 -3.656 1 98.56 168 VAL A N 1
ATOM 1306 C CA . VAL A 1 168 ? -11.984 -33.812 -4.766 1 98.56 168 VAL A CA 1
ATOM 1307 C C . VAL A 1 168 ? -13.5 -33.719 -4.609 1 98.56 168 VAL A C 1
ATOM 1309 O O . VAL A 1 168 ? -14.188 -34.75 -4.477 1 98.56 168 VAL A O 1
ATOM 1312 N N . LEU A 1 169 ? -14.023 -32.531 -4.457 1 98.75 169 LEU A N 1
ATOM 1313 C CA . LEU A 1 169 ? -15.461 -32.281 -4.48 1 98.75 169 LEU A CA 1
ATOM 1314 C C . LEU A 1 169 ? -15.867 -31.594 -5.781 1 98.75 169 LEU A C 1
ATOM 1316 O O . LEU A 1 169 ? -15.148 -30.734 -6.285 1 98.75 169 LEU A O 1
ATOM 1320 N N . ARG A 1 170 ? -17.047 -32.031 -6.309 1 98.12 170 ARG A N 1
ATOM 1321 C CA . ARG A 1 170 ? -17.484 -31.547 -7.605 1 98.12 170 ARG A CA 1
ATOM 1322 C C . ARG A 1 170 ? -18.953 -31.109 -7.555 1 98.12 170 ARG A C 1
ATOM 1324 O O . ARG A 1 170 ? -19.812 -31.859 -7.109 1 98.12 170 ARG A O 1
ATOM 1331 N N . GLY A 1 171 ? -19.172 -29.891 -8.086 1 97.75 171 GLY A N 1
ATOM 1332 C CA . GLY A 1 171 ? -20.531 -29.422 -8.266 1 97.75 171 GLY A CA 1
ATOM 1333 C C . GLY A 1 171 ? -21.375 -29.5 -7 1 97.75 171 GLY A C 1
ATOM 1334 O O . GLY A 1 171 ? -21 -28.906 -5.977 1 97.75 171 GLY A O 1
ATOM 1335 N N . GLN A 1 172 ? -22.391 -30.266 -7.074 1 97.69 172 GLN A N 1
ATOM 1336 C CA . GLN A 1 172 ? -23.359 -30.375 -5.992 1 97.69 172 GLN A CA 1
ATOM 1337 C C . GLN A 1 172 ? -22.703 -30.891 -4.715 1 97.69 172 GLN A C 1
ATOM 1339 O O . GLN A 1 172 ? -23.172 -30.594 -3.611 1 97.69 172 GLN A O 1
ATOM 1344 N N . GLN A 1 173 ? -21.656 -31.625 -4.844 1 98.69 173 GLN A N 1
ATOM 1345 C CA . GLN A 1 173 ? -20.938 -32.125 -3.674 1 98.69 173 GLN A CA 1
ATOM 1346 C C . GLN A 1 173 ? -20.406 -30.969 -2.824 1 98.69 173 GLN A C 1
ATOM 1348 O O . GLN A 1 173 ? -20.312 -31.094 -1.601 1 98.69 173 GLN A O 1
ATOM 1353 N N . LEU A 1 174 ? -20 -29.891 -3.469 1 98.75 174 LEU A N 1
ATOM 1354 C CA . LEU A 1 174 ? -19.578 -28.703 -2.74 1 98.75 174 LEU A CA 1
ATOM 1355 C C . LEU A 1 174 ? -20.703 -28.141 -1.89 1 98.75 174 LEU A C 1
ATOM 1357 O O . LEU A 1 174 ? -20.516 -27.812 -0.719 1 98.75 174 LEU A O 1
ATOM 1361 N N . GLU A 1 175 ? -21.859 -28.016 -2.541 1 98.19 175 GLU A N 1
ATOM 1362 C CA . GLU A 1 175 ? -23.031 -27.516 -1.834 1 98.19 175 GLU A CA 1
ATOM 1363 C C . GLU A 1 175 ? -23.375 -28.391 -0.639 1 98.19 175 GLU A C 1
ATOM 1365 O O . GLU A 1 175 ? -23.625 -27.891 0.458 1 98.19 175 GLU A O 1
ATOM 1370 N N . GLU A 1 176 ? -23.359 -29.672 -0.823 1 98.56 176 GLU A N 1
ATOM 1371 C CA . GLU A 1 176 ? -23.703 -30.641 0.214 1 98.56 176 GLU A CA 1
ATOM 1372 C C . GLU A 1 176 ? -22.688 -30.609 1.356 1 98.56 176 GLU A C 1
ATOM 1374 O O . GLU A 1 176 ? -23.047 -30.828 2.516 1 98.56 176 GLU A O 1
ATOM 1379 N N . ALA A 1 177 ? -21.5 -30.297 0.997 1 98.62 177 ALA A N 1
ATOM 1380 C CA . ALA A 1 177 ? -20.438 -30.25 1.999 1 98.62 177 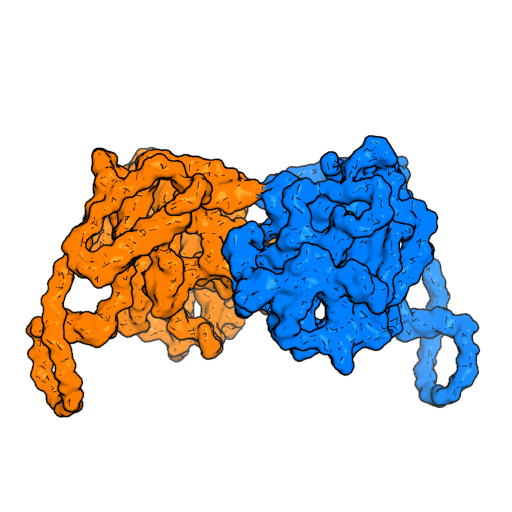ALA A CA 1
ATOM 1381 C C . ALA A 1 177 ? -20.422 -28.906 2.717 1 98.62 177 ALA A C 1
ATOM 1383 O O . ALA A 1 177 ? -19.656 -28.703 3.662 1 98.62 177 ALA A O 1
ATOM 1384 N N . GLY A 1 178 ? -21.219 -27.938 2.285 1 98.75 178 GLY A N 1
ATOM 1385 C CA . GLY A 1 178 ? -21.375 -26.672 2.99 1 98.75 178 GLY A CA 1
ATOM 1386 C C . GLY A 1 178 ? -20.516 -25.562 2.404 1 98.75 178 GLY A C 1
ATOM 1387 O O . GLY A 1 178 ? -20.516 -24.453 2.92 1 98.75 178 GLY A O 1
ATOM 1388 N N . LEU A 1 179 ? -19.797 -25.906 1.325 1 98.88 179 LEU A N 1
ATOM 1389 C CA . LEU A 1 179 ? -18.984 -24.875 0.672 1 98.88 179 LEU A CA 1
ATOM 1390 C C . LEU A 1 179 ? -19.859 -23.984 -0.194 1 98.88 179 LEU A C 1
ATOM 1392 O O . LEU A 1 179 ? -19.656 -23.875 -1.404 1 98.88 179 LEU A O 1
ATOM 1396 N N . HIS A 1 180 ? -20.75 -23.234 0.438 1 98.88 180 HIS A N 1
ATOM 1397 C CA . HIS A 1 180 ? -21.812 -22.531 -0.275 1 98.88 180 HIS A CA 1
ATOM 1398 C C . HIS A 1 180 ? -21.25 -21.297 -1 1 98.88 180 HIS A C 1
ATOM 1400 O O . HIS A 1 180 ? -21.719 -20.953 -2.08 1 98.88 180 HIS A O 1
ATOM 1406 N N . LEU A 1 181 ? -20.266 -20.609 -0.39 1 98.88 181 LEU A N 1
ATOM 1407 C CA . LEU A 1 181 ? -19.688 -19.453 -1.065 1 98.88 181 LEU A CA 1
ATOM 1408 C C . LEU A 1 181 ? -19.094 -19.844 -2.41 1 98.88 181 LEU A C 1
ATOM 1410 O O . LEU A 1 181 ? -19.469 -19.312 -3.449 1 98.88 181 LEU A O 1
ATOM 1414 N N . MET A 1 182 ? -18.25 -20.844 -2.379 1 98.69 182 MET A N 1
ATOM 1415 C CA . MET A 1 182 ? -17.562 -21.297 -3.584 1 98.69 182 MET A CA 1
ATOM 1416 C C . MET A 1 182 ? -18.547 -21.891 -4.586 1 98.69 182 MET A C 1
ATOM 1418 O O . MET A 1 182 ? -18.469 -21.609 -5.785 1 98.69 182 MET A O 1
ATOM 1422 N N . TYR A 1 183 ? -19.484 -22.656 -4.109 1 98.75 183 TYR A N 1
ATOM 1423 C CA . TYR A 1 183 ? -20.484 -23.266 -4.973 1 98.75 183 TYR A CA 1
ATOM 1424 C C . TYR A 1 183 ? -21.266 -22.203 -5.738 1 98.75 183 TYR A C 1
ATOM 1426 O O . TYR A 1 183 ? -21.469 -22.328 -6.949 1 98.75 183 TYR A O 1
ATOM 1434 N N . ASN A 1 184 ? -21.703 -21.172 -5.07 1 98.62 184 ASN A N 1
ATOM 1435 C CA . ASN A 1 184 ? -22.516 -20.141 -5.688 1 98.62 184 ASN A CA 1
ATOM 1436 C C . ASN A 1 184 ? -21.734 -19.375 -6.75 1 98.62 184 ASN A C 1
ATOM 1438 O O . ASN A 1 184 ? -22.297 -18.953 -7.762 1 98.62 184 ASN A O 1
ATOM 1442 N N . VAL A 1 185 ? -20.438 -19.188 -6.547 1 98.69 185 VAL A N 1
ATOM 1443 C CA . VAL A 1 185 ? -19.609 -18.531 -7.555 1 98.69 185 VAL A CA 1
ATOM 1444 C C . VAL A 1 185 ? -19.609 -19.344 -8.844 1 98.69 185 VAL A C 1
ATOM 1446 O O . VAL A 1 185 ? -19.703 -18.797 -9.938 1 98.69 185 VAL A O 1
ATOM 1449 N N . GLY A 1 186 ? -19.562 -20.656 -8.734 1 98.31 186 GLY A N 1
ATOM 1450 C CA . GLY A 1 186 ? -19.328 -21.5 -9.891 1 98.31 186 GLY A CA 1
ATOM 1451 C C . GLY A 1 186 ? -20.609 -22 -10.539 1 98.31 186 GLY A C 1
ATOM 1452 O O . GLY A 1 186 ? -20.594 -22.484 -11.672 1 98.31 186 GLY A O 1
ATOM 1453 N N . ARG A 1 187 ? -21.75 -21.875 -9.875 1 97.5 187 ARG A N 1
ATOM 1454 C CA . ARG A 1 187 ? -22.953 -22.562 -10.305 1 97.5 187 ARG A CA 1
ATOM 1455 C C . ARG A 1 187 ? -23.562 -21.891 -11.531 1 97.5 187 ARG A C 1
ATOM 1457 O O . ARG A 1 187 ? -24.406 -22.469 -12.219 1 97.5 187 ARG A O 1
ATOM 1464 N N . GLY A 1 188 ? -23.141 -20.656 -11.805 1 96.56 188 GLY A N 1
ATOM 1465 C CA . GLY A 1 188 ? -23.656 -19.984 -12.984 1 96.56 188 GLY A CA 1
ATOM 1466 C C . GLY A 1 188 ? -23.016 -20.453 -14.273 1 96.56 188 GLY A C 1
ATOM 1467 O O . GLY A 1 188 ? -23.516 -20.172 -15.359 1 96.56 188 GLY A O 1
ATOM 1468 N N . SER A 1 189 ? -21.953 -21.188 -14.188 1 96.94 189 SER A N 1
ATOM 1469 C CA . SER A 1 189 ? -21.203 -21.688 -15.344 1 96.94 189 SER A CA 1
ATOM 1470 C C . SER A 1 189 ? -21.75 -23.016 -15.82 1 96.94 189 SER A C 1
ATOM 1472 O O . SER A 1 189 ? -22.359 -23.766 -15.039 1 96.94 189 SER A O 1
ATOM 1474 N N . ARG A 1 190 ? -21.578 -23.328 -17.094 1 96.31 190 ARG A N 1
ATOM 1475 C CA . ARG A 1 190 ? -21.891 -24.656 -17.609 1 96.31 190 ARG A CA 1
ATOM 1476 C C . ARG A 1 190 ? -20.891 -25.688 -17.078 1 96.31 190 ARG A C 1
ATOM 1478 O O . ARG A 1 190 ? -21.156 -26.891 -17.141 1 96.31 190 ARG A O 1
ATOM 1485 N N . TYR A 1 191 ? -19.75 -25.25 -16.672 1 97.5 191 TYR A N 1
ATOM 1486 C CA . TYR A 1 191 ? -18.75 -26.125 -16.094 1 97.5 191 TYR A CA 1
ATOM 1487 C C . TYR A 1 191 ? -18.891 -26.203 -14.57 1 97.5 191 TYR A C 1
ATOM 1489 O O . TYR A 1 191 ? -19 -25.172 -13.906 1 97.5 191 TYR A O 1
ATOM 1497 N N . GLU A 1 192 ? -18.859 -27.344 -13.984 1 97.81 192 GLU A N 1
ATOM 1498 C CA . GLU A 1 192 ? -19 -27.531 -12.547 1 97.81 192 GLU A CA 1
ATOM 1499 C C . GLU A 1 192 ? -17.781 -27.047 -11.789 1 97.81 192 GLU A C 1
ATOM 1501 O O . GLU A 1 192 ? -16.641 -27.188 -12.273 1 97.81 192 GLU A O 1
ATOM 1506 N N . PRO A 1 193 ? -17.984 -26.438 -10.633 1 98.69 193 PRO A N 1
ATOM 1507 C CA . PRO A 1 193 ? -16.844 -26.062 -9.789 1 98.69 193 PRO A CA 1
ATOM 1508 C C . PRO A 1 193 ? -16.219 -27.266 -9.078 1 98.69 193 PRO A C 1
ATOM 1510 O O . PRO A 1 193 ? -16.891 -28.281 -8.875 1 98.69 193 PRO A O 1
ATOM 1513 N N . TYR A 1 194 ? -14.938 -27.156 -8.719 1 98.88 194 TYR A N 1
ATOM 1514 C CA . TYR A 1 194 ? -14.188 -28.234 -8.078 1 98.88 194 TYR A CA 1
ATOM 1515 C C . TYR A 1 194 ? -13.398 -27.703 -6.883 1 98.88 194 TYR A C 1
ATOM 1517 O O . TYR A 1 194 ? -12.812 -26.625 -6.949 1 98.88 194 TYR A O 1
ATOM 1525 N N . LEU A 1 195 ? -13.461 -28.375 -5.754 1 98.88 195 LEU A N 1
ATOM 1526 C CA . LEU A 1 195 ? -12.422 -28.312 -4.734 1 98.88 195 LEU A CA 1
ATOM 1527 C C . LEU A 1 195 ? -11.453 -29.484 -4.871 1 98.88 195 LEU A C 1
ATOM 1529 O O . LEU A 1 195 ? -11.875 -30.625 -5.055 1 98.88 195 LEU A O 1
ATOM 1533 N N . MET A 1 196 ? -10.18 -29.234 -4.875 1 98.81 196 MET A N 1
ATOM 1534 C CA . MET A 1 196 ? -9.18 -30.297 -4.863 1 98.81 196 MET A CA 1
ATOM 1535 C C . MET A 1 196 ? -8.164 -30.078 -3.752 1 98.81 196 MET A C 1
ATOM 1537 O O . MET A 1 196 ? -7.641 -28.969 -3.596 1 98.81 196 MET A O 1
ATOM 1541 N N . VAL A 1 197 ? -7.93 -31.062 -2.916 1 98.81 197 VAL A N 1
ATOM 1542 C CA . VAL A 1 197 ? -6.945 -31.047 -1.842 1 98.81 197 VAL A CA 1
ATOM 1543 C C . VAL A 1 197 ? -5.914 -32.156 -2.068 1 98.81 197 VAL A C 1
ATOM 1545 O O . VAL A 1 197 ? -6.27 -33.312 -2.186 1 98.81 197 VAL A O 1
ATOM 1548 N N . LEU A 1 198 ? -4.668 -31.75 -2.156 1 98.62 198 LEU A N 1
ATOM 1549 C CA . LEU A 1 198 ? -3.531 -32.656 -2.336 1 98.62 198 LEU A CA 1
ATOM 1550 C C . LEU A 1 198 ? -2.572 -32.562 -1.154 1 98.62 198 LEU A C 1
ATOM 1552 O O . LEU A 1 198 ? -2.447 -31.484 -0.535 1 98.62 198 LEU A O 1
ATOM 1556 N N . GLU A 1 199 ? -1.906 -33.656 -0.867 1 98.44 199 GLU A N 1
ATOM 1557 C CA . GLU A 1 199 ? -1.005 -33.656 0.281 1 98.44 199 GLU A CA 1
ATOM 1558 C C . GLU A 1 199 ? 0.307 -34.375 -0.06 1 98.44 199 GLU A C 1
ATOM 1560 O O . GLU A 1 199 ? 0.304 -35.438 -0.664 1 98.44 199 GLU A O 1
ATOM 1565 N N . TYR A 1 200 ? 1.396 -33.719 0.212 1 98.06 200 TYR A N 1
ATOM 1566 C CA . TYR A 1 200 ? 2.742 -34.281 0.171 1 98.06 200 TYR A CA 1
ATOM 1567 C C . TYR A 1 200 ? 3.314 -34.438 1.576 1 98.06 200 TYR A C 1
ATOM 1569 O O . TYR A 1 200 ? 3.457 -33.438 2.303 1 98.06 200 TYR A O 1
ATOM 1577 N N . VAL A 1 201 ? 3.611 -35.688 1.978 1 97 201 VAL A N 1
ATOM 1578 C CA . VAL A 1 201 ? 4.227 -35.969 3.271 1 97 201 VAL A CA 1
ATOM 1579 C C . VAL A 1 201 ? 5.68 -36.406 3.072 1 97 201 VAL A C 1
ATOM 1581 O O . VAL A 1 201 ? 5.961 -37.594 2.844 1 97 201 VAL A O 1
ATOM 1584 N N . GLY A 1 202 ? 6.578 -35.406 3.24 1 95.94 202 GLY A N 1
ATOM 1585 C CA . GLY A 1 202 ? 7.992 -35.688 3.049 1 95.94 202 GLY A CA 1
ATOM 1586 C C . GLY A 1 202 ? 8.734 -35.938 4.348 1 95.94 202 GLY A C 1
ATOM 1587 O O . GLY A 1 202 ? 9.859 -36.438 4.348 1 95.94 202 GLY A O 1
ATOM 1588 N N . ASN A 1 203 ? 8.133 -35.531 5.453 1 95.62 203 ASN A N 1
ATOM 1589 C CA . ASN A 1 203 ? 8.688 -35.75 6.785 1 95.62 203 ASN A CA 1
ATOM 1590 C C . ASN A 1 203 ? 7.609 -36.219 7.762 1 95.62 203 ASN A C 1
ATOM 1592 O O . ASN A 1 203 ? 7.039 -35.438 8.5 1 95.62 203 ASN A O 1
ATOM 1596 N N . SER A 1 204 ? 7.441 -37.469 7.879 1 92.94 204 SER A N 1
ATOM 1597 C CA . SER A 1 204 ? 6.367 -38.062 8.672 1 92.94 204 SER A CA 1
ATOM 1598 C C . SER A 1 204 ? 6.578 -37.812 10.156 1 92.94 204 SER A C 1
ATOM 1600 O O . SER A 1 204 ? 5.625 -37.875 10.945 1 92.94 204 SER A O 1
ATOM 1602 N N . ARG A 1 205 ? 7.762 -37.469 10.523 1 94.38 205 ARG A N 1
ATOM 1603 C CA . ARG A 1 205 ? 8.078 -37.281 11.938 1 94.38 205 ARG A CA 1
ATOM 1604 C C . ARG A 1 205 ? 7.785 -35.844 12.391 1 94.38 205 ARG A C 1
ATOM 1606 O O . ARG A 1 205 ? 7.719 -35.594 13.586 1 94.38 205 ARG A O 1
ATOM 1613 N N . SER A 1 206 ? 7.637 -35.062 11.453 1 93.31 206 SER A N 1
ATOM 1614 C CA . SER A 1 206 ? 7.355 -33.656 11.789 1 93.31 206 SER A CA 1
ATOM 1615 C C . SER A 1 206 ? 5.859 -33.375 11.758 1 93.31 206 SER A C 1
ATOM 1617 O O . SER A 1 206 ? 5.145 -33.844 10.875 1 93.31 206 SER A O 1
ATOM 1619 N N . SER A 1 207 ? 5.363 -32.594 12.719 1 90.25 207 SER A N 1
ATOM 1620 C CA . SER A 1 207 ? 3.979 -32.156 12.719 1 90.25 207 SER A CA 1
ATOM 1621 C C . SER A 1 207 ? 3.828 -30.828 11.969 1 90.25 207 SER A C 1
ATOM 1623 O O . SER A 1 207 ? 2.711 -30.375 11.711 1 90.25 207 SER A O 1
ATOM 1625 N N . ALA A 1 208 ? 4.938 -30.281 11.594 1 91.88 208 ALA A N 1
ATOM 1626 C CA . ALA A 1 208 ? 4.914 -29.016 10.875 1 91.88 208 ALA A CA 1
ATOM 1627 C C . ALA A 1 208 ? 4.395 -29.203 9.445 1 91.88 208 ALA A C 1
ATOM 1629 O O . ALA A 1 208 ? 4.91 -30.031 8.695 1 91.88 208 ALA A O 1
ATOM 1630 N N . THR A 1 209 ? 3.277 -28.562 9.102 1 96.19 209 THR A N 1
ATOM 1631 C CA . THR A 1 209 ? 2.684 -28.641 7.773 1 96.19 209 THR A CA 1
ATOM 1632 C C . THR A 1 209 ? 2.258 -27.25 7.293 1 96.19 209 THR A C 1
ATOM 1634 O O . THR A 1 209 ? 1.699 -26.469 8.062 1 96.19 209 THR A O 1
ATOM 1637 N N . THR A 1 210 ? 2.596 -26.938 6.059 1 98.5 210 THR A N 1
ATOM 1638 C CA . THR A 1 210 ? 2.146 -25.703 5.43 1 98.5 210 THR A CA 1
ATOM 1639 C C . THR A 1 210 ? 1.113 -26 4.344 1 98.5 210 THR A C 1
ATOM 1641 O O . THR A 1 210 ? 1.324 -26.859 3.496 1 98.5 210 THR A O 1
ATOM 1644 N N . ALA A 1 211 ? 0.01 -25.328 4.414 1 98.81 211 ALA A N 1
ATOM 1645 C CA . ALA A 1 211 ? -0.975 -25.406 3.34 1 98.81 211 ALA A CA 1
ATOM 1646 C C . ALA A 1 211 ? -0.819 -24.25 2.365 1 98.81 211 ALA A C 1
ATOM 1648 O O . ALA A 1 211 ? -0.745 -23.078 2.781 1 98.81 211 ALA A O 1
ATOM 1649 N N . LEU A 1 212 ? -0.66 -24.562 1.12 1 98.94 212 LEU A N 1
ATOM 1650 C CA . LEU A 1 212 ? -0.781 -23.609 0.03 1 98.94 212 LEU A CA 1
ATOM 1651 C C . LEU A 1 212 ? -2.201 -23.578 -0.525 1 98.94 212 LEU A C 1
ATOM 1653 O O . LEU A 1 212 ? -2.68 -24.594 -1.049 1 98.94 212 LEU A O 1
ATOM 1657 N N . VAL A 1 213 ? -2.893 -22.469 -0.342 1 98.94 213 VAL A N 1
ATOM 1658 C CA . VAL A 1 213 ? -4.273 -22.344 -0.794 1 98.94 213 VAL A CA 1
ATOM 1659 C C . VAL A 1 213 ? -4.348 -21.406 -1.998 1 98.94 213 VAL A C 1
ATOM 1661 O O . VAL A 1 213 ? -3.875 -20.281 -1.938 1 98.94 213 VAL A O 1
ATOM 1664 N N . GLY A 1 214 ? -4.91 -21.891 -3.131 1 98.94 214 GLY A N 1
ATOM 1665 C CA . GLY A 1 214 ? -4.863 -21.125 -4.359 1 98.94 214 GLY A CA 1
ATOM 1666 C C . GLY A 1 214 ? -6.238 -20.828 -4.934 1 98.94 214 GLY A C 1
ATOM 1667 O O . GLY A 1 214 ? -7.078 -21.734 -5.027 1 98.94 214 GLY A O 1
ATOM 1668 N N . LYS A 1 215 ? -6.473 -19.547 -5.34 1 98.88 215 LYS A N 1
ATOM 1669 C CA . LYS A 1 215 ? -7.652 -19.172 -6.113 1 98.88 215 LYS A CA 1
ATOM 1670 C C . LYS A 1 215 ? -7.562 -19.703 -7.543 1 98.88 215 LYS A C 1
ATOM 1672 O O . LYS A 1 215 ? -6.582 -19.453 -8.242 1 98.88 215 LYS A O 1
ATOM 1677 N N . GLY A 1 216 ? -8.57 -20.469 -7.953 1 98.81 216 GLY A N 1
ATOM 1678 C CA . GLY A 1 216 ? -8.578 -21.047 -9.281 1 98.81 216 GLY A CA 1
ATOM 1679 C C . GLY A 1 216 ? -9.789 -20.641 -10.109 1 98.81 216 GLY A C 1
ATOM 1680 O O . GLY A 1 216 ? -10.484 -21.484 -10.656 1 98.81 216 GLY A O 1
ATOM 1681 N N . VAL A 1 217 ? -10.047 -19.312 -10.203 1 98.81 217 VAL A N 1
ATOM 1682 C CA . VAL A 1 217 ? -11.086 -18.844 -11.102 1 98.81 217 VAL A CA 1
ATOM 1683 C C . VAL A 1 217 ? -10.594 -18.922 -12.547 1 98.81 217 VAL A C 1
ATOM 1685 O O . VAL A 1 217 ? -9.781 -18.094 -12.977 1 98.81 217 VAL A O 1
ATOM 1688 N N . THR A 1 218 ? -11.141 -19.828 -13.297 1 98.44 218 THR A N 1
ATOM 1689 C CA . THR A 1 218 ? -10.594 -20.188 -14.594 1 98.44 218 THR A CA 1
ATOM 1690 C C . THR A 1 218 ? -10.969 -19.156 -15.656 1 98.44 218 THR A C 1
ATOM 1692 O O . THR A 1 218 ? -10.281 -19.016 -16.672 1 98.44 218 THR A O 1
ATOM 1695 N N . PHE A 1 219 ? -12.047 -18.5 -15.484 1 97.56 219 PHE A N 1
ATOM 1696 C CA . PHE A 1 219 ? -12.453 -17.297 -16.219 1 97.56 219 PHE A CA 1
ATOM 1697 C C . PHE A 1 219 ? -13.406 -16.453 -15.391 1 97.56 219 PHE A C 1
ATOM 1699 O O . PHE A 1 219 ? -14.336 -16.969 -14.773 1 97.56 219 PHE A O 1
ATOM 1706 N N . ASP A 1 220 ? -13.156 -15.195 -15.375 1 97.25 220 ASP A N 1
ATOM 1707 C CA . ASP A 1 220 ? -13.945 -14.289 -14.539 1 97.25 220 ASP A CA 1
ATOM 1708 C C . ASP A 1 220 ? -14.578 -13.18 -15.367 1 97.25 220 ASP A C 1
ATOM 1710 O O . ASP A 1 220 ? -13.922 -12.195 -15.695 1 97.25 220 ASP A O 1
ATOM 1714 N N . CYS A 1 221 ? -15.805 -13.289 -15.625 1 95.75 221 CYS A N 1
ATOM 1715 C CA . CYS A 1 221 ? -16.469 -12.211 -16.344 1 95.75 221 CYS A CA 1
ATOM 1716 C C . CYS A 1 221 ? -17.078 -11.203 -15.375 1 95.75 221 CYS A C 1
ATOM 1718 O O . CYS A 1 221 ? -17.578 -10.156 -15.789 1 95.75 221 CYS A O 1
ATOM 1720 N N . GLY A 1 222 ? -17.031 -11.5 -14.078 1 96.38 222 GLY A N 1
ATOM 1721 C CA . GLY A 1 222 ? -17.562 -10.617 -13.055 1 96.38 222 GLY A CA 1
ATOM 1722 C C . GLY A 1 222 ? -18.922 -11.047 -12.547 1 96.38 222 GLY A C 1
ATOM 1723 O O . GLY A 1 222 ? -19.453 -10.453 -11.602 1 96.38 222 GLY A O 1
ATOM 1724 N N . GLY A 1 223 ? -19.484 -12.148 -13.133 1 95.75 223 GLY A N 1
ATOM 1725 C CA . GLY A 1 223 ? -20.859 -12.484 -12.812 1 95.75 223 GLY A CA 1
ATOM 1726 C C . GLY A 1 223 ? -21.859 -11.414 -13.227 1 95.75 223 GLY A C 1
ATOM 1727 O O . GLY A 1 223 ? -21.75 -10.844 -14.32 1 95.75 223 GLY A O 1
ATOM 1728 N N . LEU A 1 224 ? -22.859 -11.211 -12.359 1 95.69 224 LEU A N 1
ATOM 1729 C CA . LEU A 1 224 ? -23.875 -10.234 -12.727 1 95.69 224 LEU A CA 1
ATOM 1730 C C . LEU A 1 224 ? -23.344 -8.812 -12.625 1 95.69 224 LEU A C 1
ATOM 1732 O O . LEU A 1 224 ? -23.906 -7.887 -13.203 1 95.69 224 LEU A O 1
ATOM 1736 N N . ASN A 1 225 ? -22.344 -8.625 -11.805 1 95.44 225 ASN A N 1
ATOM 1737 C CA . ASN A 1 225 ? -21.547 -7.41 -11.922 1 95.44 225 ASN A CA 1
ATOM 1738 C C . ASN A 1 225 ? -20.484 -7.539 -13.016 1 95.44 225 ASN A C 1
ATOM 1740 O O . ASN A 1 225 ? -19.297 -7.566 -12.727 1 95.44 225 ASN A O 1
ATOM 1744 N N . VAL A 1 226 ? -20.859 -7.418 -14.203 1 95.06 226 VAL A N 1
ATOM 1745 C CA . VAL A 1 226 ? -20.062 -7.766 -15.375 1 95.06 226 VAL A CA 1
ATOM 1746 C C . VAL A 1 226 ? -18.906 -6.789 -15.516 1 95.06 226 VAL A C 1
ATOM 1748 O O . VAL A 1 226 ? -19.078 -5.578 -15.375 1 95.06 226 VAL A O 1
ATOM 1751 N N . LYS A 1 227 ? -17.703 -7.418 -15.758 1 94 227 LYS A N 1
ATOM 1752 C CA . LYS A 1 227 ? -16.531 -6.574 -15.992 1 94 227 LYS A CA 1
ATOM 1753 C C . LYS A 1 227 ? -16.703 -5.734 -17.25 1 94 227 LYS A C 1
ATOM 1755 O O . LYS A 1 227 ? -17.234 -6.215 -18.266 1 94 227 LYS A O 1
ATOM 1760 N N . PRO A 1 228 ? -16.25 -4.438 -17.172 1 90.5 228 PRO A N 1
ATOM 1761 C CA . PRO A 1 228 ? -16.281 -3.635 -18.391 1 90.5 228 PRO A CA 1
ATOM 1762 C C . PRO A 1 228 ? -15.234 -4.07 -19.406 1 90.5 228 PRO A C 1
ATOM 1764 O O . PRO A 1 228 ? -14.414 -4.945 -19.125 1 90.5 228 PRO A O 1
ATOM 1767 N N . TYR A 1 229 ? -15.305 -3.334 -20.516 1 86.81 229 TYR A N 1
ATOM 1768 C CA . TYR A 1 229 ? -14.305 -3.502 -21.562 1 86.81 229 TYR A CA 1
ATOM 1769 C C . TYR A 1 229 ? -12.906 -3.188 -21.047 1 86.81 229 TYR A C 1
ATOM 1771 O O . TYR A 1 229 ? -12.734 -2.266 -20.25 1 86.81 229 TYR A O 1
ATOM 1779 N N . THR A 1 230 ? -11.859 -3.977 -21.359 1 84.5 230 THR A N 1
ATOM 1780 C CA . THR A 1 230 ? -10.445 -3.811 -21.031 1 84.5 230 THR A CA 1
ATOM 1781 C C . THR A 1 230 ? -10.109 -4.535 -19.734 1 84.5 230 THR A C 1
ATOM 1783 O O . THR A 1 230 ? -8.938 -4.77 -19.422 1 84.5 230 THR A O 1
ATOM 1786 N N . SER A 1 231 ? -11.211 -4.867 -19.016 1 88.06 231 SER A N 1
ATOM 1787 C CA . SER A 1 231 ? -10.953 -5.523 -17.734 1 88.06 231 SER A CA 1
ATOM 1788 C C . SER A 1 231 ? -11.219 -7.023 -17.812 1 88.06 231 SER A C 1
ATOM 1790 O O . SER A 1 231 ? -10.766 -7.789 -16.969 1 88.06 231 SER A O 1
ATOM 1792 N N . MET A 1 232 ? -11.898 -7.5 -18.859 1 89.06 232 MET A N 1
ATOM 1793 C CA . MET A 1 232 ? -12.344 -8.883 -18.938 1 89.06 232 MET A CA 1
ATOM 1794 C C . MET A 1 232 ? -11.367 -9.719 -19.766 1 89.06 232 MET A C 1
ATOM 1796 O O . MET A 1 232 ? -11.188 -10.914 -19.5 1 89.06 232 MET A O 1
ATOM 1800 N N . GLU A 1 233 ? -10.703 -9.195 -20.75 1 87.5 233 GLU A N 1
ATOM 1801 C CA . GLU A 1 233 ? -10 -9.883 -21.828 1 87.5 233 GLU A CA 1
ATOM 1802 C C . GLU A 1 233 ? -8.906 -10.797 -21.281 1 87.5 233 GLU A C 1
ATOM 1804 O O . GLU A 1 233 ? -8.617 -11.836 -21.859 1 87.5 233 GLU A O 1
ATOM 1809 N N . THR A 1 234 ? -8.328 -10.516 -20.109 1 89.44 234 THR A N 1
ATOM 1810 C CA . THR A 1 234 ? -7.215 -11.328 -19.641 1 89.44 234 THR A CA 1
ATOM 1811 C C . THR A 1 234 ? -7.637 -12.188 -18.453 1 89.44 234 THR A C 1
ATOM 1813 O O . THR A 1 234 ? -6.789 -12.719 -17.734 1 89.44 234 THR A O 1
ATOM 1816 N N . MET A 1 235 ? -8.906 -12.445 -18.312 1 93.94 235 MET A N 1
ATOM 1817 C CA . MET A 1 235 ? -9.367 -13.039 -17.062 1 93.94 235 MET A CA 1
ATOM 1818 C C . MET A 1 235 ? -9.234 -14.562 -17.109 1 93.94 235 MET A C 1
ATOM 1820 O O . MET A 1 235 ? -9.547 -15.242 -16.125 1 93.94 235 MET A O 1
ATOM 1824 N N . HIS A 1 236 ? -8.711 -15.172 -18.219 1 93.44 236 HIS A N 1
ATOM 1825 C CA . HIS A 1 236 ? -8.273 -16.562 -18.172 1 93.44 236 HIS A CA 1
ATOM 1826 C C . HIS A 1 236 ? -7.082 -16.734 -17.25 1 93.44 236 HIS A C 1
ATOM 1828 O O . HIS A 1 236 ? -6.77 -17.859 -16.828 1 93.44 236 HIS A O 1
ATOM 1834 N N . THR A 1 237 ? -6.402 -15.633 -16.906 1 96.19 237 THR A N 1
ATOM 1835 C CA . THR A 1 237 ? -5.234 -15.672 -16.031 1 96.19 237 THR A CA 1
ATOM 1836 C C . THR A 1 237 ? -5.648 -15.578 -14.57 1 96.19 237 THR A C 1
ATOM 1838 O O . THR A 1 237 ? -4.801 -15.602 -13.672 1 96.19 237 THR A O 1
ATOM 1841 N N . ASP A 1 238 ? -6.98 -15.477 -14.289 1 97.75 238 ASP A N 1
ATOM 1842 C CA . ASP A 1 238 ? -7.5 -15.227 -12.953 1 97.75 238 ASP A CA 1
ATOM 1843 C C . ASP A 1 238 ? -7.402 -16.469 -12.078 1 97.75 238 ASP A C 1
ATOM 1845 O O . ASP A 1 238 ? -7.934 -16.5 -10.969 1 97.75 238 ASP A O 1
ATOM 1849 N N . MET A 1 239 ? -6.707 -17.547 -12.508 1 98.38 239 MET A N 1
ATOM 1850 C CA . MET A 1 239 ? -6.547 -18.812 -11.797 1 98.38 239 MET A CA 1
ATOM 1851 C C . MET A 1 239 ? -5.098 -19.016 -11.367 1 98.38 239 MET A C 1
ATOM 1853 O O . MET A 1 239 ? -4.723 -20.109 -10.93 1 98.38 239 MET A O 1
ATOM 1857 N N . MET A 1 240 ? -4.277 -18.031 -11.414 1 98.75 240 MET A N 1
ATOM 1858 C CA . MET A 1 240 ? -2.838 -18.188 -11.211 1 98.75 240 MET A CA 1
ATOM 1859 C C . MET A 1 240 ? -2.527 -18.578 -9.773 1 98.75 240 MET A C 1
ATOM 1861 O O . MET A 1 240 ? -1.49 -19.172 -9.492 1 98.75 240 MET A O 1
ATOM 1865 N N . GLY A 1 241 ? -3.422 -18.234 -8.797 1 98.88 241 GLY A N 1
ATOM 1866 C CA . GLY A 1 241 ? -3.236 -18.75 -7.445 1 98.88 241 GLY A CA 1
ATOM 1867 C C . GLY A 1 241 ? -3.191 -20.266 -7.375 1 98.88 241 GLY A C 1
ATOM 1868 O O . GLY A 1 241 ? -2.279 -20.828 -6.777 1 98.88 241 GLY A O 1
ATOM 1869 N N . ALA A 1 242 ? -4.133 -20.875 -8.023 1 98.88 242 ALA A N 1
ATOM 1870 C CA . ALA A 1 242 ? -4.203 -22.328 -8.055 1 98.88 242 ALA A CA 1
ATOM 1871 C C . ALA A 1 242 ? -3.029 -22.922 -8.828 1 98.88 242 ALA A C 1
ATOM 1873 O O . ALA A 1 242 ? -2.414 -23.891 -8.391 1 98.88 242 ALA A O 1
ATOM 1874 N N . ALA A 1 243 ? -2.701 -22.328 -9.984 1 98.81 243 ALA A N 1
ATOM 1875 C CA . ALA A 1 243 ? -1.585 -22.812 -10.789 1 98.81 243 ALA A CA 1
ATOM 1876 C C . ALA A 1 243 ? -0.286 -22.812 -9.992 1 98.81 243 ALA A C 1
ATOM 1878 O O . ALA A 1 243 ? 0.485 -23.766 -10.039 1 98.81 243 ALA A O 1
ATOM 1879 N N . THR A 1 244 ? -0.088 -21.734 -9.25 1 98.88 244 THR A N 1
ATOM 1880 C CA . THR A 1 244 ? 1.129 -21.609 -8.453 1 98.88 244 THR A CA 1
ATOM 1881 C C . THR A 1 244 ? 1.146 -22.609 -7.312 1 98.88 244 THR A C 1
ATOM 1883 O O . THR A 1 244 ? 2.166 -23.25 -7.055 1 98.88 244 THR A O 1
ATOM 1886 N N . ALA A 1 245 ? 0.05 -22.781 -6.621 1 98.88 245 ALA A N 1
ATOM 1887 C CA . ALA A 1 245 ? -0.023 -23.719 -5.516 1 98.88 245 ALA A CA 1
ATOM 1888 C C . ALA A 1 245 ? 0.272 -25.141 -5.992 1 98.88 245 ALA A C 1
ATOM 1890 O O . ALA A 1 245 ? 1.085 -25.859 -5.395 1 98.88 245 ALA A O 1
ATOM 1891 N N . LEU A 1 246 ? -0.345 -25.531 -7.094 1 98.81 246 LEU A N 1
ATOM 1892 C CA . LEU A 1 246 ? -0.182 -26.891 -7.629 1 98.81 246 LEU A CA 1
ATOM 1893 C C . LEU A 1 246 ? 1.248 -27.109 -8.109 1 98.81 246 LEU A C 1
ATOM 1895 O O . LEU A 1 246 ? 1.86 -28.141 -7.793 1 98.81 246 LEU A O 1
ATOM 1899 N N . SER A 1 247 ? 1.761 -26.156 -8.828 1 98.88 247 SER A N 1
ATOM 1900 C CA . SER A 1 247 ? 3.1 -26.297 -9.391 1 98.88 247 SER A CA 1
ATOM 1901 C C . SER A 1 247 ? 4.164 -26.281 -8.297 1 98.88 247 SER A C 1
ATOM 1903 O O . SER A 1 247 ? 5.191 -26.953 -8.414 1 98.88 247 SER A O 1
ATOM 1905 N N . THR A 1 248 ? 3.93 -25.5 -7.23 1 98.88 248 THR A N 1
ATOM 1906 C CA . THR A 1 248 ? 4.832 -25.5 -6.086 1 98.88 248 THR A CA 1
ATOM 1907 C C . THR A 1 248 ? 4.855 -26.875 -5.422 1 98.88 248 THR A C 1
ATOM 1909 O O . THR A 1 248 ? 5.926 -27.406 -5.109 1 98.88 248 THR A O 1
ATOM 1912 N N . LEU A 1 249 ? 3.699 -27.453 -5.227 1 98.81 249 LEU A N 1
ATOM 1913 C CA . LEU A 1 249 ? 3.623 -28.781 -4.633 1 98.81 249 LEU A CA 1
ATOM 1914 C C . LEU A 1 249 ? 4.359 -29.812 -5.488 1 98.81 249 LEU A C 1
ATOM 1916 O O . LEU A 1 249 ? 5.078 -30.656 -4.965 1 98.81 249 LEU A O 1
ATOM 1920 N N . LYS A 1 250 ? 4.168 -29.75 -6.797 1 98.75 250 LYS A N 1
ATOM 1921 C CA . LYS A 1 250 ? 4.859 -30.641 -7.719 1 98.75 250 LYS A CA 1
ATOM 1922 C C . LYS A 1 250 ? 6.371 -30.531 -7.566 1 98.75 250 LYS A C 1
ATOM 1924 O O . LYS A 1 250 ? 7.074 -31.531 -7.516 1 98.75 250 LYS A O 1
ATOM 1929 N N . ALA A 1 251 ? 6.867 -29.281 -7.496 1 98.81 251 ALA A N 1
ATOM 1930 C CA . ALA A 1 251 ? 8.297 -29.062 -7.336 1 98.81 251 ALA A CA 1
ATOM 1931 C C . ALA A 1 251 ? 8.812 -29.688 -6.043 1 98.81 251 ALA A C 1
ATOM 1933 O O . ALA A 1 251 ? 9.859 -30.344 -6.035 1 98.81 251 ALA A O 1
ATOM 1934 N N . ILE A 1 252 ? 8.109 -29.484 -4.984 1 98.31 252 ILE A N 1
ATOM 1935 C CA . ILE A 1 252 ? 8.492 -30 -3.672 1 98.31 252 ILE A CA 1
ATOM 1936 C C . ILE A 1 252 ? 8.578 -31.531 -3.719 1 98.31 252 ILE A C 1
ATOM 1938 O O . ILE A 1 252 ? 9.539 -32.125 -3.213 1 98.31 252 ILE A O 1
ATOM 1942 N N . ALA A 1 253 ? 7.609 -32.156 -4.32 1 98.44 253 ALA A N 1
ATOM 1943 C CA . ALA A 1 253 ? 7.574 -33.594 -4.422 1 98.44 253 ALA A CA 1
ATOM 1944 C C . ALA A 1 253 ? 8.703 -34.125 -5.305 1 98.44 253 ALA A C 1
ATOM 1946 O O . ALA A 1 253 ? 9.391 -35.094 -4.945 1 98.44 253 ALA A O 1
ATOM 1947 N N . LYS A 1 254 ? 8.898 -33.5 -6.449 1 98.25 254 LYS A N 1
ATOM 1948 C CA . LYS A 1 254 ? 9.945 -33.906 -7.375 1 98.25 254 LYS A CA 1
ATOM 1949 C C . LYS A 1 254 ? 11.328 -33.812 -6.727 1 98.25 254 LYS A C 1
ATOM 1951 O O . LYS A 1 254 ? 12.211 -34.625 -7.004 1 98.25 254 LYS A O 1
ATOM 1956 N N . LEU A 1 255 ? 11.469 -32.812 -5.867 1 97.81 255 LEU A N 1
ATOM 1957 C CA . LEU A 1 255 ? 12.742 -32.594 -5.188 1 97.81 255 LEU A CA 1
ATOM 1958 C C . LEU A 1 255 ? 12.828 -33.438 -3.92 1 97.81 255 LEU A C 1
ATOM 1960 O O . LEU A 1 255 ? 13.859 -33.469 -3.246 1 97.81 255 LEU A O 1
ATOM 1964 N N . GLN A 1 256 ? 11.766 -34.094 -3.564 1 97.38 256 GLN A N 1
ATOM 1965 C CA . GLN A 1 256 ? 11.672 -34.938 -2.389 1 97.38 256 GLN A CA 1
ATOM 1966 C C . GLN A 1 256 ? 12.117 -34.188 -1.131 1 97.38 256 GLN A C 1
ATOM 1968 O O . GLN A 1 256 ? 12.938 -34.688 -0.363 1 97.38 256 GLN A O 1
ATOM 1973 N N . LEU A 1 257 ? 11.648 -32.938 -0.992 1 97 257 LEU A N 1
ATOM 1974 C CA . LEU A 1 257 ? 12.008 -32.156 0.178 1 97 257 LEU A CA 1
ATOM 1975 C C . LEU A 1 257 ? 11.445 -32.781 1.451 1 97 257 LEU A C 1
ATOM 1977 O O . LEU A 1 257 ? 10.328 -33.281 1.453 1 97 257 LEU A O 1
ATOM 1981 N N . PRO A 1 258 ? 12.195 -32.719 2.549 1 97 258 PRO A N 1
ATOM 1982 C CA . PRO A 1 258 ? 11.758 -33.344 3.803 1 97 258 PRO A CA 1
ATOM 1983 C C . PRO A 1 258 ? 10.828 -32.438 4.613 1 97 258 PRO A C 1
ATOM 1985 O O . PRO A 1 258 ? 11.109 -32.125 5.773 1 97 258 PRO A O 1
ATOM 1988 N N . ILE A 1 259 ? 9.711 -32.031 3.998 1 97.19 259 ILE A N 1
ATOM 1989 C CA . ILE A 1 259 ? 8.703 -31.172 4.613 1 97.19 259 ILE A CA 1
ATOM 1990 C C . ILE A 1 259 ? 7.305 -31.688 4.27 1 97.19 259 ILE A C 1
ATOM 1992 O O . ILE A 1 259 ? 7.152 -32.531 3.393 1 97.19 259 ILE A O 1
ATOM 1996 N N . ASN A 1 260 ? 6.309 -31.281 5.012 1 97.62 260 ASN A N 1
ATOM 1997 C CA . ASN A 1 260 ? 4.91 -31.609 4.754 1 97.62 260 ASN A CA 1
ATOM 1998 C C . ASN A 1 260 ? 4.152 -30.406 4.191 1 97.62 260 ASN A C 1
ATOM 2000 O O . ASN A 1 260 ? 4.203 -29.312 4.754 1 97.62 260 ASN A O 1
ATOM 2004 N N . VAL A 1 261 ? 3.518 -30.609 3.02 1 98.38 261 VAL A N 1
ATOM 2005 C CA . VAL A 1 261 ? 2.832 -29.516 2.355 1 98.38 261 VAL A CA 1
ATOM 2006 C C . VAL A 1 261 ? 1.487 -29.984 1.812 1 98.38 261 VAL A C 1
ATOM 2008 O O . VAL A 1 261 ? 1.377 -31.109 1.315 1 98.38 261 VAL A O 1
ATOM 2011 N N . VAL A 1 262 ? 0.492 -29.188 1.99 1 98.44 262 VAL A N 1
ATOM 2012 C CA . VAL A 1 262 ? -0.834 -29.391 1.418 1 98.44 262 VAL A CA 1
ATOM 2013 C C . VAL A 1 262 ? -1.111 -28.328 0.361 1 98.44 262 VAL A C 1
ATOM 2015 O O . VAL A 1 262 ? -0.764 -27.156 0.544 1 98.44 262 VAL A O 1
ATOM 2018 N N . ALA A 1 263 ? -1.604 -28.688 -0.772 1 98.81 263 ALA A N 1
ATOM 2019 C CA . ALA A 1 263 ? -2.17 -27.75 -1.731 1 98.81 263 ALA A CA 1
ATOM 2020 C C . ALA A 1 263 ? -3.688 -27.891 -1.812 1 98.81 263 ALA A C 1
ATOM 2022 O O . ALA A 1 263 ? -4.203 -28.984 -2.031 1 98.81 263 ALA A O 1
ATOM 2023 N N . ALA A 1 264 ? -4.395 -26.875 -1.527 1 98.94 264 ALA A N 1
ATOM 2024 C CA . ALA A 1 264 ? -5.848 -26.828 -1.656 1 98.94 264 ALA A CA 1
ATOM 2025 C C . ALA A 1 264 ? -6.273 -25.719 -2.625 1 98.94 264 ALA A C 1
ATOM 2027 O O . ALA A 1 264 ? -5.93 -24.547 -2.436 1 98.94 264 ALA A O 1
ATOM 2028 N N . VAL A 1 265 ? -7.012 -26.078 -3.697 1 98.94 265 VAL A N 1
ATOM 2029 C CA . VAL A 1 265 ? -7.367 -25.109 -4.715 1 98.94 265 VAL A CA 1
ATOM 2030 C C . VAL A 1 265 ? -8.875 -25.141 -4.965 1 98.94 265 VAL A C 1
ATOM 2032 O O . VAL A 1 265 ? -9.492 -26.203 -4.926 1 98.94 265 VAL A O 1
ATOM 2035 N N . GLY A 1 266 ? -9.5 -23.984 -5.059 1 98.94 266 GLY A N 1
ATOM 2036 C CA . GLY A 1 266 ? -10.859 -23.812 -5.543 1 98.94 266 GLY A CA 1
ATOM 2037 C C . GLY A 1 266 ? -10.93 -23.438 -7.008 1 98.94 266 GLY A C 1
ATOM 2038 O O . GLY A 1 266 ? -10.461 -22.359 -7.395 1 98.94 266 GLY A O 1
ATOM 2039 N N . LEU A 1 267 ? -11.508 -24.328 -7.836 1 98.88 267 LEU A N 1
ATOM 2040 C CA . LEU A 1 267 ? -11.562 -24.156 -9.281 1 98.88 267 LEU A CA 1
ATOM 2041 C C . LEU A 1 267 ? -12.984 -23.859 -9.742 1 98.88 267 LEU A C 1
ATOM 2043 O O . LEU A 1 267 ? -13.867 -24.719 -9.625 1 98.88 267 LEU A O 1
ATOM 2047 N N . VAL A 1 268 ? -13.211 -22.656 -10.211 1 98.81 268 VAL A N 1
ATOM 2048 C CA . VAL A 1 268 ? -14.547 -22.234 -10.609 1 98.81 268 VAL A CA 1
ATOM 2049 C C . VAL A 1 268 ? -14.461 -21.344 -11.836 1 98.81 268 VAL A C 1
ATOM 2051 O O . VAL A 1 268 ? -13.398 -20.797 -12.141 1 98.81 268 VAL A O 1
ATOM 2054 N N . GLU A 1 269 ? -15.453 -21.281 -12.609 1 98.31 269 GLU A N 1
ATOM 2055 C CA . GLU A 1 269 ? -15.68 -20.234 -13.594 1 98.31 269 GLU A CA 1
ATOM 2056 C C . GLU A 1 269 ? -16.781 -19.281 -13.133 1 98.31 269 GLU A C 1
ATOM 2058 O O . GLU A 1 269 ? -17.891 -19.703 -12.828 1 98.31 269 GLU A O 1
ATOM 2063 N N . ASN A 1 270 ? -16.438 -18 -12.977 1 98.31 270 ASN A N 1
ATOM 2064 C CA . ASN A 1 270 ? -17.422 -17 -12.648 1 98.31 270 ASN A CA 1
ATOM 2065 C C . ASN A 1 270 ? -18.125 -16.453 -13.898 1 98.31 270 ASN A C 1
ATOM 2067 O O . ASN A 1 270 ? -17.656 -15.484 -14.5 1 98.31 270 ASN A O 1
ATOM 2071 N N . ALA A 1 271 ? -19.203 -17.062 -14.203 1 96.88 271 ALA A N 1
ATOM 2072 C CA . ALA A 1 271 ? -19.922 -16.797 -15.453 1 96.88 271 ALA A CA 1
ATOM 2073 C C . ALA A 1 271 ? -21.328 -16.281 -15.18 1 96.88 271 ALA A C 1
ATOM 2075 O O . ALA A 1 271 ? -21.766 -16.234 -14.031 1 96.88 271 ALA A O 1
ATOM 2076 N N . ILE A 1 272 ? -21.953 -15.82 -16.25 1 96.06 272 ILE A N 1
ATOM 2077 C CA . ILE A 1 272 ? -23.359 -15.453 -16.203 1 96.06 272 ILE A CA 1
ATOM 2078 C C . ILE A 1 272 ? -24.219 -16.578 -16.781 1 96.06 272 ILE A C 1
ATOM 2080 O O . ILE A 1 272 ? -23.953 -17.047 -17.891 1 96.06 272 ILE A O 1
ATOM 2084 N N . GLY A 1 273 ? -25.172 -16.953 -16 1 95.12 273 GLY A N 1
ATOM 2085 C CA . GLY A 1 273 ? -26.109 -17.984 -16.422 1 95.12 273 GLY A CA 1
ATOM 2086 C C . GLY A 1 273 ? -27.375 -18 -15.594 1 95.12 273 GLY A C 1
ATOM 2087 O O . GLY A 1 273 ? -27.547 -17.172 -14.688 1 95.12 273 GLY A O 1
ATOM 2088 N N . PRO A 1 274 ? -28.266 -18.906 -15.898 1 94.56 274 PRO A N 1
ATOM 2089 C CA . PRO A 1 274 ? -29.562 -18.938 -15.211 1 94.56 274 PRO A CA 1
ATOM 2090 C C . PRO A 1 274 ? -29.438 -19.172 -13.711 1 94.56 274 PRO A C 1
ATOM 2092 O O . PRO A 1 274 ? -30.297 -18.766 -12.938 1 94.56 274 PRO A O 1
ATOM 2095 N N . ASP A 1 275 ? -28.312 -19.75 -13.344 1 95.62 275 ASP A N 1
ATOM 2096 C CA . ASP A 1 275 ? -28.156 -20.109 -11.938 1 95.62 275 ASP A CA 1
ATOM 2097 C C . ASP A 1 275 ? -27.172 -19.188 -11.234 1 95.62 275 ASP A C 1
ATOM 2099 O O . ASP A 1 275 ? -26.672 -19.5 -10.148 1 95.62 275 ASP A O 1
ATOM 2103 N N . SER A 1 276 ? -26.891 -18.094 -11.883 1 96.75 276 SER A N 1
ATOM 2104 C CA . SER A 1 276 ? -25.938 -17.156 -11.312 1 96.75 276 SER A CA 1
ATOM 2105 C C . SER A 1 276 ? -26.406 -16.625 -9.961 1 96.75 276 SER A C 1
ATOM 2107 O O . SER A 1 276 ? -27.594 -16.375 -9.781 1 96.75 276 SER A O 1
ATOM 2109 N N . TYR A 1 277 ? -25.453 -16.516 -8.992 1 95.19 277 TYR A N 1
ATOM 2110 C CA . TYR A 1 277 ? -25.797 -15.812 -7.758 1 95.19 277 TYR A CA 1
ATOM 2111 C C . TYR A 1 277 ? -25.891 -14.312 -7.996 1 95.19 277 TYR A C 1
ATOM 2113 O O . TYR A 1 277 ? -25.359 -13.805 -8.984 1 95.19 277 TYR A O 1
ATOM 2121 N N . HIS A 1 278 ? -26.656 -13.633 -7.137 1 95.5 278 HIS A N 1
ATOM 2122 C CA . HIS A 1 278 ? -27 -12.234 -7.348 1 95.5 278 HIS A CA 1
ATOM 2123 C C . HIS A 1 278 ? -26.391 -11.336 -6.277 1 95.5 278 HIS A C 1
ATOM 2125 O O . HIS A 1 278 ? -26.156 -11.781 -5.152 1 95.5 278 HIS A O 1
ATOM 2131 N N . PRO A 1 279 ? -26.156 -10.086 -6.734 1 94.94 279 PRO A N 1
ATOM 2132 C CA . PRO A 1 279 ? -25.938 -9.117 -5.66 1 94.94 279 PRO A CA 1
ATOM 2133 C C . PRO A 1 279 ? -27.062 -9.109 -4.633 1 94.94 279 PRO A C 1
ATOM 2135 O O . PRO A 1 279 ? -28.219 -9.305 -4.988 1 94.94 279 PRO A O 1
ATOM 2138 N N . SER A 1 280 ? -26.719 -8.953 -3.354 1 94.25 280 SER A N 1
ATOM 2139 C CA . SER A 1 280 ? -27.625 -8.883 -2.215 1 94.25 280 SER A CA 1
ATOM 2140 C C . SER A 1 280 ? -27.984 -10.281 -1.71 1 94.25 280 SER A C 1
ATOM 2142 O O . SER A 1 280 ? -28.734 -10.422 -0.743 1 94.25 280 SER A O 1
ATOM 2144 N N . SER A 1 281 ? -27.453 -11.289 -2.373 1 96.62 281 SER A N 1
ATOM 2145 C CA . SER A 1 281 ? -27.578 -12.625 -1.786 1 96.62 281 SER A CA 1
ATOM 2146 C C . SER A 1 281 ? -26.859 -12.695 -0.44 1 96.62 281 SER A C 1
ATOM 2148 O O . SER A 1 281 ? -25.828 -12.047 -0.239 1 96.62 281 SER A O 1
ATOM 2150 N N . ILE A 1 282 ? -27.5 -13.367 0.447 1 98.31 282 ILE A N 1
ATOM 2151 C CA . ILE A 1 282 ? -26.828 -13.711 1.7 1 98.31 282 ILE A CA 1
ATOM 2152 C C . ILE A 1 282 ? -26.547 -15.211 1.743 1 98.31 282 ILE A C 1
ATOM 2154 O O . ILE A 1 282 ? -27.469 -16.031 1.72 1 98.31 282 ILE A O 1
ATOM 2158 N N . ILE A 1 283 ? -25.266 -15.547 1.771 1 98.62 283 ILE A N 1
ATOM 2159 C CA . ILE A 1 283 ? -24.828 -16.938 1.648 1 98.62 283 ILE A CA 1
ATOM 2160 C C . ILE A 1 283 ? -24.094 -17.359 2.918 1 98.62 283 ILE A C 1
ATOM 2162 O O . ILE A 1 283 ? -23.25 -16.625 3.428 1 98.62 283 ILE A O 1
ATOM 2166 N N . THR A 1 284 ? -24.422 -18.5 3.426 1 98.75 284 THR A N 1
ATOM 2167 C CA . THR A 1 284 ? -23.734 -19.016 4.609 1 98.75 284 THR A CA 1
ATOM 2168 C C . THR A 1 284 ? -22.453 -19.75 4.223 1 98.75 284 THR A C 1
ATOM 2170 O O . THR A 1 284 ? -22.484 -20.703 3.453 1 98.75 284 THR A O 1
ATOM 2173 N N . SER A 1 285 ? -21.344 -19.328 4.734 1 98.81 285 SER A N 1
ATOM 2174 C CA . SER A 1 285 ? -20.047 -19.922 4.453 1 98.81 285 SER A CA 1
ATOM 2175 C C . SER A 1 285 ? -19.906 -21.281 5.145 1 98.81 285 SER A C 1
ATOM 2177 O O . SER A 1 285 ? -20.703 -21.625 6.012 1 98.81 285 SER A O 1
ATOM 2179 N N . LEU A 1 286 ? -18.906 -21.969 4.73 1 98.88 286 LEU A N 1
ATOM 2180 C CA . LEU A 1 286 ? -18.609 -23.234 5.387 1 98.88 286 LEU A CA 1
ATOM 2181 C C . LEU A 1 286 ? -18.297 -23.031 6.863 1 98.88 286 LEU A C 1
ATOM 2183 O O . LEU A 1 286 ? -18.625 -23.875 7.695 1 98.88 286 LEU A O 1
ATOM 2187 N N . LYS A 1 287 ? -17.672 -21.938 7.215 1 98.62 287 LYS A N 1
ATOM 2188 C CA . LYS A 1 287 ? -17.312 -21.625 8.602 1 98.62 287 LYS A CA 1
ATOM 2189 C C . LYS A 1 287 ? -18.547 -21.281 9.422 1 98.62 287 LYS A C 1
ATOM 2191 O O . LYS A 1 287 ? -18.484 -21.25 10.656 1 98.62 287 LYS A O 1
ATOM 2196 N N . GLY A 1 288 ? -19.625 -20.969 8.773 1 98.62 288 GLY A N 1
ATOM 2197 C CA . GLY A 1 288 ? -20.844 -20.609 9.469 1 98.62 288 GLY A CA 1
ATOM 2198 C C . GLY A 1 288 ? -21.156 -19.125 9.398 1 98.62 288 GLY A C 1
ATOM 2199 O O . GLY A 1 288 ? -22.297 -18.719 9.641 1 98.62 288 GLY A O 1
ATOM 2200 N N . LEU A 1 289 ? -20.25 -18.281 8.992 1 98.62 289 LEU A N 1
ATOM 2201 C CA . LEU A 1 289 ? -20.469 -16.844 8.844 1 98.62 289 LEU A CA 1
ATOM 2202 C C . LEU A 1 289 ? -21.359 -16.562 7.633 1 98.62 289 LEU A C 1
ATOM 2204 O O . LEU A 1 289 ? -21.141 -17.109 6.551 1 98.62 289 LEU A O 1
ATOM 2208 N N . THR A 1 290 ? -22.359 -15.758 7.816 1 98.69 290 THR A N 1
ATOM 2209 C CA . THR A 1 290 ? -23.188 -15.312 6.695 1 98.69 290 THR A CA 1
ATOM 2210 C C . THR A 1 290 ? -22.516 -14.148 5.969 1 98.69 290 THR A C 1
ATOM 2212 O O . THR A 1 290 ? -21.938 -13.266 6.602 1 98.69 290 THR A O 1
ATOM 2215 N N . VAL A 1 291 ? -22.562 -14.227 4.613 1 98.75 291 VAL A N 1
ATOM 2216 C CA . VAL A 1 291 ? -21.906 -13.211 3.791 1 98.75 291 VAL A CA 1
ATOM 2217 C C . VAL A 1 291 ? -22.922 -12.594 2.834 1 98.75 291 VAL A C 1
ATOM 2219 O O . VAL A 1 291 ? -23.547 -13.305 2.029 1 98.75 291 VAL A O 1
ATOM 2222 N N . GLU A 1 292 ? -23.156 -11.289 2.93 1 98.5 292 GLU A N 1
ATOM 2223 C CA . GLU A 1 292 ? -23.922 -10.57 1.913 1 98.5 292 GLU A CA 1
ATOM 2224 C C . GLU A 1 292 ? -23.047 -10.234 0.706 1 98.5 292 GLU A C 1
ATOM 2226 O O . GLU A 1 292 ? -22.016 -9.578 0.842 1 98.5 292 GLU A O 1
ATOM 2231 N N . VAL A 1 293 ? -23.5 -10.68 -0.451 1 98.25 293 VAL A N 1
ATOM 2232 C CA . VAL A 1 293 ? -22.766 -10.414 -1.689 1 98.25 293 VAL A CA 1
ATOM 2233 C C . VAL A 1 293 ? -23.172 -9.047 -2.242 1 98.25 293 VAL A C 1
ATOM 2235 O O . VAL A 1 293 ? -24.281 -8.883 -2.75 1 98.25 293 VAL A O 1
ATOM 2238 N N . LEU A 1 294 ? -22.219 -8.133 -2.201 1 97.5 294 LEU A N 1
ATOM 2239 C CA . LEU A 1 294 ? -22.516 -6.809 -2.74 1 97.5 294 LEU A CA 1
ATOM 2240 C C . LEU A 1 294 ? -21.953 -6.664 -4.152 1 97.5 294 LEU A C 1
ATOM 2242 O O . LEU A 1 294 ? -22.391 -5.785 -4.906 1 97.5 294 LEU A O 1
ATOM 2246 N N . ASN A 1 295 ? -21 -7.465 -4.512 1 97.69 295 ASN A N 1
ATOM 2247 C CA . ASN A 1 295 ? -20.344 -7.441 -5.812 1 97.69 295 ASN A CA 1
ATOM 2248 C C . ASN A 1 295 ? -19.938 -8.844 -6.262 1 97.69 295 ASN A C 1
ATOM 2250 O O . ASN A 1 295 ? -19.016 -9.438 -5.688 1 97.69 295 ASN A O 1
ATOM 2254 N N . THR A 1 296 ? -20.516 -9.367 -7.305 1 97.94 296 THR A N 1
ATOM 2255 C CA . THR A 1 296 ? -20.266 -10.719 -7.773 1 97.94 296 THR A CA 1
ATOM 2256 C C . THR A 1 296 ? -18.922 -10.797 -8.508 1 97.94 296 THR A C 1
ATOM 2258 O O . THR A 1 296 ? -18.453 -11.883 -8.844 1 97.94 296 THR A O 1
ATOM 2261 N N . ASP A 1 297 ? -18.281 -9.586 -8.758 1 96.75 297 ASP A N 1
ATOM 2262 C CA . ASP A 1 297 ? -16.922 -9.523 -9.312 1 96.75 297 ASP A CA 1
ATOM 2263 C C . ASP A 1 297 ? -15.875 -9.594 -8.211 1 96.75 297 ASP A C 1
ATOM 2265 O O . ASP A 1 297 ? -14.672 -9.516 -8.484 1 96.75 297 ASP A O 1
ATOM 2269 N N . ALA A 1 298 ? -16.297 -9.648 -6.988 1 97.81 298 ALA A N 1
ATOM 2270 C CA . ALA A 1 298 ? -15.414 -9.969 -5.863 1 97.81 298 ALA A CA 1
ATOM 2271 C C . ALA A 1 298 ? -15.555 -11.438 -5.457 1 97.81 298 ALA A C 1
ATOM 2273 O O . ALA A 1 298 ? -15.75 -11.742 -4.281 1 97.81 298 ALA A O 1
ATOM 2274 N N . GLU A 1 299 ? -15.445 -12.336 -6.414 1 98 299 GLU A N 1
ATOM 2275 C CA . GLU A 1 299 ? -15.75 -13.75 -6.297 1 98 299 GLU A CA 1
ATOM 2276 C C . GLU A 1 299 ? -14.586 -14.531 -5.695 1 98 299 GLU A C 1
ATOM 2278 O O . GLU A 1 299 ? -14.781 -15.547 -5.031 1 98 299 GLU A O 1
ATOM 2283 N N . GLY A 1 300 ? -13.336 -14.125 -5.969 1 98.5 300 GLY A N 1
ATOM 2284 C CA . GLY A 1 300 ? -12.148 -14.852 -5.547 1 98.5 300 GLY A CA 1
ATOM 2285 C C . GLY A 1 300 ? -12.078 -15.07 -4.051 1 98.5 300 GLY A C 1
ATOM 2286 O O . GLY A 1 300 ? -11.727 -16.156 -3.592 1 98.5 300 GLY A O 1
ATOM 2287 N N . ARG A 1 301 ? -12.398 -13.984 -3.297 1 98.62 301 ARG A N 1
ATOM 2288 C CA . ARG A 1 301 ? -12.312 -14.094 -1.845 1 98.62 301 ARG A CA 1
ATOM 2289 C C . ARG A 1 301 ? -13.414 -15.008 -1.306 1 98.62 301 ARG A C 1
ATOM 2291 O O . ARG A 1 301 ? -13.234 -15.648 -0.267 1 98.62 301 ARG A O 1
ATOM 2298 N N . LEU A 1 302 ? -14.57 -15.172 -2.008 1 98.88 302 LEU A N 1
ATOM 2299 C CA . LEU A 1 302 ? -15.586 -16.141 -1.621 1 98.88 302 LEU A CA 1
ATOM 2300 C C . LEU A 1 302 ? -15.078 -17.562 -1.801 1 98.88 302 LEU A C 1
ATOM 2302 O O . LEU A 1 302 ? -15.25 -18.406 -0.915 1 98.88 302 LEU A O 1
ATOM 2306 N N . VAL A 1 303 ? -14.43 -17.781 -2.941 1 98.94 303 VAL A N 1
ATOM 2307 C CA . VAL A 1 303 ? -13.844 -19.094 -3.219 1 98.94 303 VAL A CA 1
ATOM 2308 C C . VAL A 1 303 ? -12.812 -19.438 -2.143 1 98.94 303 VAL A C 1
ATOM 2310 O O . VAL A 1 303 ? -12.883 -20.5 -1.526 1 98.94 303 VAL A O 1
ATOM 2313 N N . LEU A 1 304 ? -11.93 -18.547 -1.861 1 98.94 304 LEU A N 1
ATOM 2314 C CA . LEU A 1 304 ? -10.844 -18.781 -0.917 1 98.94 304 LEU A CA 1
ATOM 2315 C C . LEU A 1 304 ? -11.383 -18.984 0.496 1 98.94 304 LEU A C 1
ATOM 2317 O O . LEU A 1 304 ? -10.844 -19.781 1.264 1 98.94 304 LEU A O 1
ATOM 2321 N N . ALA A 1 305 ? -12.43 -18.234 0.874 1 98.94 305 ALA A N 1
ATOM 2322 C CA . ALA A 1 305 ? -13 -18.328 2.215 1 98.94 305 ALA A CA 1
ATOM 2323 C C . ALA A 1 305 ? -13.391 -19.781 2.533 1 98.94 305 ALA A C 1
ATOM 2325 O O . ALA A 1 305 ? -13.008 -20.312 3.572 1 98.94 305 ALA A O 1
ATOM 2326 N N . ASP A 1 306 ? -14.109 -20.375 1.668 1 98.94 306 ASP A N 1
ATOM 2327 C CA . ASP A 1 306 ? -14.555 -21.75 1.879 1 98.94 306 ASP A CA 1
ATOM 2328 C C . ASP A 1 306 ? -13.375 -22.719 1.827 1 98.94 306 ASP A C 1
ATOM 2330 O O . ASP A 1 306 ? -13.297 -23.656 2.627 1 98.94 306 ASP A O 1
ATOM 2334 N N . VAL A 1 307 ? -12.43 -22.516 0.889 1 98.94 307 VAL A N 1
ATOM 2335 C CA . VAL A 1 307 ? -11.281 -23.422 0.776 1 98.94 307 VAL A CA 1
ATOM 2336 C C . VAL A 1 307 ? -10.414 -23.312 2.029 1 98.94 307 VAL A C 1
ATOM 2338 O O . VAL A 1 307 ? -9.93 -24.328 2.541 1 98.94 307 VAL A O 1
ATOM 2341 N N . LEU A 1 308 ? -10.203 -22.078 2.5 1 98.94 308 LEU A N 1
ATOM 2342 C CA . LEU A 1 308 ? -9.445 -21.875 3.73 1 98.94 308 LEU A CA 1
ATOM 2343 C C . LEU A 1 308 ? -10.086 -22.625 4.895 1 98.94 308 LEU A C 1
ATOM 2345 O O . LEU A 1 308 ? -9.398 -23.312 5.641 1 98.94 308 LEU A O 1
ATOM 2349 N N . THR A 1 309 ? -11.375 -22.469 5.047 1 98.88 309 THR A N 1
ATOM 2350 C CA . THR A 1 309 ? -12.078 -23.172 6.121 1 98.88 309 THR A CA 1
ATOM 2351 C C . THR A 1 309 ? -11.961 -24.672 5.953 1 98.88 309 THR A C 1
ATOM 2353 O O . THR A 1 309 ? -11.664 -25.391 6.91 1 98.88 309 THR A O 1
ATOM 2356 N N . TYR A 1 310 ? -12.133 -25.172 4.762 1 98.88 310 TYR A N 1
ATOM 2357 C CA . TYR A 1 310 ? -12.141 -26.609 4.492 1 98.88 310 TYR A CA 1
ATOM 2358 C C . TYR A 1 310 ? -10.805 -27.234 4.859 1 98.88 310 TYR A C 1
ATOM 2360 O O . TYR A 1 310 ? -10.766 -28.281 5.52 1 98.88 310 TYR A O 1
ATOM 2368 N N . VAL A 1 311 ? -9.695 -26.641 4.438 1 98.5 311 VAL A N 1
ATOM 2369 C CA . VAL A 1 311 ? -8.375 -27.234 4.605 1 98.5 311 VAL A CA 1
ATOM 2370 C C . VAL A 1 311 ? -8.008 -27.266 6.086 1 98.5 311 VAL A C 1
ATOM 2372 O O . VAL A 1 311 ? -7.27 -28.156 6.531 1 98.5 311 VAL A O 1
ATOM 2375 N N . GLN A 1 312 ? -8.57 -26.375 6.891 1 98.12 312 GLN A N 1
ATOM 2376 C CA . GLN A 1 312 ? -8.25 -26.281 8.312 1 98.12 312 GLN A CA 1
ATOM 2377 C C . GLN A 1 312 ? -9.102 -27.25 9.125 1 98.12 312 GLN A C 1
ATOM 2379 O O . GLN A 1 312 ? -8.648 -27.797 10.141 1 98.12 312 GLN A O 1
ATOM 2384 N N . LYS A 1 313 ? -10.344 -27.562 8.633 1 97.69 313 LYS A N 1
ATOM 2385 C CA . LYS A 1 313 ? -11.281 -28.188 9.562 1 97.69 313 LYS A CA 1
ATOM 2386 C C . LYS A 1 313 ? -11.828 -29.5 9.008 1 97.69 313 LYS A C 1
ATOM 2388 O O . LYS A 1 313 ? -12.242 -30.375 9.773 1 97.69 313 LYS A O 1
ATOM 2393 N N . TYR A 1 314 ? -11.812 -29.625 7.719 1 98.25 314 TYR A N 1
ATOM 2394 C CA . TYR A 1 314 ? -12.633 -30.703 7.172 1 98.25 314 TYR A CA 1
ATOM 2395 C C . TYR A 1 314 ? -11.797 -31.625 6.289 1 98.25 314 TYR A C 1
ATOM 2397 O O . TYR A 1 314 ? -12.18 -32.781 6.035 1 98.25 314 TYR A O 1
ATOM 2405 N N . ALA A 1 315 ? -10.672 -31.125 5.754 1 98.06 315 ALA A N 1
ATOM 2406 C CA . ALA A 1 315 ? -9.859 -31.922 4.852 1 98.06 315 ALA A CA 1
ATOM 2407 C C . ALA A 1 315 ? -9.289 -33.156 5.57 1 98.06 315 ALA A C 1
ATOM 2409 O O . ALA A 1 315 ? -8.773 -33.031 6.688 1 98.06 315 ALA A O 1
ATOM 2410 N N . PRO A 1 316 ? -9.438 -34.344 4.992 1 98.12 316 PRO A N 1
ATOM 2411 C CA . PRO A 1 316 ? -8.883 -35.562 5.598 1 98.12 316 PRO A CA 1
ATOM 2412 C C . PRO A 1 316 ? -7.371 -35.656 5.406 1 98.12 316 PRO A C 1
ATOM 2414 O O . PRO A 1 316 ? -6.902 -36.594 4.723 1 98.12 316 PRO A O 1
ATOM 2417 N N . LEU A 1 317 ? -6.664 -34.844 6.082 1 97.56 317 LEU A N 1
ATOM 2418 C CA . LEU A 1 317 ? -5.215 -34.75 5.949 1 97.56 317 LEU A CA 1
ATOM 2419 C C . LEU A 1 317 ? -4.516 -35.625 6.969 1 97.56 317 LEU A C 1
ATOM 2421 O O . LEU A 1 317 ? -5.066 -35.906 8.039 1 97.56 317 LEU A O 1
ATOM 2425 N N . GLU A 1 318 ? -3.367 -36.031 6.656 1 95.06 318 GLU A N 1
ATOM 2426 C CA . GLU A 1 318 ? -2.52 -36.75 7.605 1 95.06 318 GLU A CA 1
ATOM 2427 C C . GLU A 1 318 ? -1.969 -35.812 8.672 1 95.06 318 GLU A C 1
ATOM 2429 O O . GLU A 1 318 ? -1.834 -36.188 9.836 1 95.06 318 GLU A O 1
ATOM 2434 N N . LYS A 1 319 ? -1.702 -34.625 8.242 1 91 319 LYS A N 1
ATOM 2435 C CA . LYS A 1 319 ? -1.152 -33.594 9.125 1 91 319 LYS A CA 1
ATOM 2436 C C . LYS A 1 319 ? -1.956 -32.312 9.023 1 91 319 LYS A C 1
ATOM 2438 O O . LYS A 1 319 ? -2.109 -31.75 7.934 1 91 319 LYS A O 1
ATOM 2443 N N . LYS A 1 320 ? -2.389 -31.812 10.195 1 92.62 320 LYS A N 1
ATOM 2444 C CA . LYS A 1 320 ? -3.129 -30.562 10.188 1 92.62 320 LYS A CA 1
ATOM 2445 C C . LYS A 1 320 ? -2.207 -29.375 9.898 1 92.62 320 LYS A C 1
ATOM 2447 O O . LYS A 1 320 ? -1.137 -29.266 10.492 1 92.62 320 LYS A O 1
ATOM 2452 N N . PRO A 1 321 ? -2.629 -28.531 9 1 96.38 321 PRO A N 1
ATOM 2453 C CA . PRO A 1 321 ? -1.751 -27.391 8.711 1 96.38 321 PRO A CA 1
ATOM 2454 C C . PRO A 1 321 ? -1.614 -26.438 9.898 1 96.38 321 PRO A C 1
ATOM 2456 O O . PRO A 1 321 ? -2.611 -26.094 10.539 1 96.38 321 PRO A O 1
ATOM 2459 N N . THR A 1 322 ? -0.424 -26.047 10.172 1 95.81 322 THR A N 1
ATOM 2460 C CA . THR A 1 322 ? -0.151 -25.062 11.219 1 95.81 322 THR A CA 1
ATOM 2461 C C . THR A 1 322 ? 0.199 -23.719 10.609 1 95.81 322 THR A C 1
ATOM 2463 O O . THR A 1 322 ? 0.278 -22.703 11.32 1 95.81 322 THR A O 1
ATOM 2466 N N . ARG A 1 323 ? 0.403 -23.656 9.336 1 98.06 323 ARG A N 1
ATOM 2467 C CA . ARG A 1 323 ? 0.688 -22.469 8.547 1 98.06 323 ARG A CA 1
ATOM 2468 C C . ARG A 1 323 ? -0.055 -22.5 7.219 1 98.06 323 ARG A C 1
ATOM 2470 O O . ARG A 1 323 ? -0.179 -23.562 6.594 1 98.06 323 ARG A O 1
ATOM 2477 N N . ILE A 1 324 ? -0.555 -21.391 6.836 1 98.81 324 ILE A N 1
ATOM 2478 C CA . ILE A 1 324 ? -1.232 -21.266 5.551 1 98.81 324 ILE A CA 1
ATOM 2479 C C . ILE A 1 324 ? -0.675 -20.078 4.777 1 98.81 324 ILE A C 1
ATOM 2481 O O . ILE A 1 324 ? -0.503 -19 5.34 1 98.81 324 ILE A O 1
ATOM 2485 N N . ILE A 1 325 ? -0.318 -20.297 3.559 1 98.94 325 ILE A N 1
ATOM 2486 C CA . ILE A 1 325 ? -0.062 -19.234 2.588 1 98.94 325 ILE A CA 1
ATOM 2487 C C . ILE A 1 325 ? -1.062 -19.328 1.438 1 98.94 325 ILE A C 1
ATOM 2489 O O . ILE A 1 325 ? -1.093 -20.328 0.722 1 98.94 325 ILE A O 1
ATOM 2493 N N . ASP A 1 326 ? -1.887 -18.375 1.331 1 98.88 326 ASP A N 1
ATOM 2494 C CA . ASP A 1 326 ? -2.785 -18.391 0.18 1 98.88 326 ASP A CA 1
ATOM 2495 C C . ASP A 1 326 ? -2.385 -17.344 -0.845 1 98.88 326 ASP A C 1
ATOM 2497 O O . ASP A 1 326 ? -1.746 -16.344 -0.5 1 98.88 326 ASP A O 1
ATOM 2501 N N . LEU A 1 327 ? -2.668 -17.641 -2.137 1 98.69 327 LEU A N 1
ATOM 2502 C CA . LEU A 1 327 ? -2.328 -16.766 -3.256 1 98.69 327 LEU A CA 1
ATOM 2503 C C . LEU A 1 327 ? -3.52 -16.594 -4.191 1 98.69 327 LEU A C 1
ATOM 2505 O O . LEU A 1 327 ? -4.273 -17.547 -4.422 1 98.69 327 LEU A O 1
ATOM 2509 N N . ALA A 1 328 ? -3.609 -15.391 -4.68 1 98.88 328 ALA A N 1
ATOM 2510 C CA . ALA A 1 328 ? -4.719 -15.117 -5.59 1 98.88 328 ALA A CA 1
ATOM 2511 C C . ALA A 1 328 ? -4.426 -13.883 -6.445 1 98.88 328 ALA A C 1
ATOM 2513 O O . ALA A 1 328 ? -3.842 -12.906 -5.965 1 98.88 328 ALA A O 1
ATOM 2514 N N . THR A 1 329 ? -4.723 -13.961 -7.742 1 98.5 329 THR A N 1
ATOM 2515 C CA . THR A 1 329 ? -5.004 -12.727 -8.461 1 98.5 329 THR A CA 1
ATOM 2516 C C . THR A 1 329 ? -6.285 -12.078 -7.945 1 98.5 329 THR A C 1
ATOM 2518 O O . THR A 1 329 ? -7.359 -12.273 -8.523 1 98.5 329 THR A O 1
ATOM 2521 N N . LEU A 1 330 ? -6.168 -11.273 -6.902 1 98.31 330 LEU A N 1
ATOM 2522 C CA . LEU A 1 330 ? -7.355 -11.016 -6.102 1 98.31 330 LEU A CA 1
ATOM 2523 C C . LEU A 1 330 ? -7.91 -9.617 -6.391 1 98.31 330 LEU A C 1
ATOM 2525 O O . LEU A 1 330 ? -9.125 -9.438 -6.5 1 98.31 330 LEU A O 1
ATOM 2529 N N . THR A 1 331 ? -7.035 -8.625 -6.484 1 97.75 331 THR A N 1
ATOM 2530 C CA . THR A 1 331 ? -7.625 -7.297 -6.523 1 97.75 331 THR A CA 1
ATOM 2531 C C . THR A 1 331 ? -6.898 -6.414 -7.535 1 97.75 331 THR A C 1
ATOM 2533 O O . THR A 1 331 ? -5.676 -6.48 -7.66 1 97.75 331 THR A O 1
ATOM 2536 N N . GLY A 1 332 ? -7.707 -5.621 -8.328 1 96.06 332 GLY A N 1
ATOM 2537 C CA . GLY A 1 332 ? -7.109 -4.531 -9.086 1 96.06 332 GLY A CA 1
ATOM 2538 C C . GLY A 1 332 ? -6.48 -3.469 -8.203 1 96.06 332 GLY A C 1
ATOM 2539 O O . GLY A 1 332 ? -5.523 -2.807 -8.609 1 96.06 332 GLY A O 1
ATOM 2540 N N . ALA A 1 333 ? -6.949 -3.348 -7.004 1 98.19 333 ALA A N 1
ATOM 2541 C CA . ALA A 1 333 ? -6.488 -2.334 -6.059 1 98.19 333 ALA A CA 1
ATOM 2542 C C . ALA A 1 333 ? -5.008 -2.508 -5.742 1 98.19 333 ALA A C 1
ATOM 2544 O O . ALA A 1 333 ? -4.293 -1.525 -5.527 1 98.19 333 ALA A O 1
ATOM 2545 N N . VAL A 1 334 ? -4.484 -3.764 -5.699 1 98.69 334 VAL A N 1
ATOM 2546 C CA . VAL A 1 334 ? -3.084 -3.988 -5.355 1 98.69 334 VAL A CA 1
ATOM 2547 C C . VAL A 1 334 ? -2.186 -3.463 -6.473 1 98.69 334 VAL A C 1
ATOM 2549 O O . VAL A 1 334 ? -1.058 -3.033 -6.219 1 98.69 334 VAL A O 1
ATOM 2552 N N . VAL A 1 335 ? -2.672 -3.5 -7.715 1 98.12 335 VAL A N 1
ATOM 2553 C CA . VAL A 1 335 ? -1.924 -2.969 -8.852 1 98.12 335 VAL A CA 1
ATOM 2554 C C . VAL A 1 335 ? -1.774 -1.456 -8.703 1 98.12 335 VAL A C 1
ATOM 2556 O O . VAL A 1 335 ? -0.699 -0.906 -8.953 1 98.12 335 VAL A O 1
ATOM 2559 N N . VAL A 1 336 ? -2.871 -0.784 -8.297 1 98.31 336 VAL A N 1
ATOM 2560 C CA . VAL A 1 336 ? -2.834 0.652 -8.047 1 98.31 336 VAL A CA 1
ATOM 2561 C C . VAL A 1 336 ? -1.87 0.949 -6.898 1 98.31 336 VAL A C 1
ATOM 2563 O O . VAL A 1 336 ? -1.167 1.962 -6.914 1 98.31 336 VAL A O 1
ATOM 2566 N N . SER A 1 337 ? -1.78 0.084 -5.918 1 98.75 337 SER A N 1
ATOM 2567 C CA . SER A 1 337 ? -0.993 0.295 -4.707 1 98.75 337 SER A CA 1
ATOM 2568 C C . SER A 1 337 ? 0.495 0.1 -4.973 1 98.75 337 SER A C 1
ATOM 2570 O O . SER A 1 337 ? 1.326 0.863 -4.477 1 98.75 337 SER A O 1
ATOM 2572 N N . LEU A 1 338 ? 0.822 -0.994 -5.766 1 98.62 338 LEU A N 1
ATOM 2573 C CA . LEU A 1 338 ? 2.213 -1.435 -5.762 1 98.62 338 LEU A CA 1
ATOM 2574 C C . LEU A 1 338 ? 2.764 -1.511 -7.184 1 98.62 338 LEU A C 1
ATOM 2576 O O . LEU A 1 338 ? 3.98 -1.537 -7.383 1 98.62 338 LEU A O 1
ATOM 2580 N N . GLY A 1 339 ? 1.936 -1.631 -8.172 1 98.06 339 GLY A N 1
ATOM 2581 C CA . GLY A 1 339 ? 2.379 -1.84 -9.547 1 98.06 339 GLY A CA 1
ATOM 2582 C C . GLY A 1 339 ? 2.572 -3.303 -9.891 1 98.06 339 GLY A C 1
ATOM 2583 O O . GLY A 1 339 ? 1.8 -4.16 -9.453 1 98.06 339 GLY A O 1
ATOM 2584 N N . SER A 1 340 ? 3.549 -3.627 -10.742 1 97.12 340 SER A N 1
ATOM 2585 C CA . SER A 1 340 ? 3.641 -4.961 -11.32 1 97.12 340 SER A CA 1
ATOM 2586 C C . SER A 1 340 ? 4.965 -5.629 -10.969 1 97.12 340 SER A C 1
ATOM 2588 O O . SER A 1 340 ? 5.352 -6.625 -11.586 1 97.12 340 SER A O 1
ATOM 2590 N N . ARG A 1 341 ? 5.676 -5.09 -10.008 1 96.81 341 ARG A N 1
ATOM 2591 C CA . ARG A 1 341 ? 6.965 -5.668 -9.648 1 96.81 341 ARG A CA 1
ATOM 2592 C C . ARG A 1 341 ? 6.867 -6.457 -8.352 1 96.81 341 ARG A C 1
ATOM 2594 O O . ARG A 1 341 ? 7.582 -7.445 -8.164 1 96.81 341 ARG A O 1
ATOM 2601 N N . ARG A 1 342 ? 6.039 -5.988 -7.461 1 97.88 342 ARG A N 1
ATOM 2602 C CA . ARG A 1 342 ? 5.898 -6.586 -6.141 1 97.88 342 ARG A CA 1
ATOM 2603 C C . ARG A 1 342 ? 4.477 -7.086 -5.91 1 97.88 342 ARG A C 1
ATOM 2605 O O . ARG A 1 342 ? 3.51 -6.406 -6.262 1 97.88 342 ARG A O 1
ATOM 2612 N N . ALA A 1 343 ? 4.371 -8.273 -5.363 1 98.81 343 ALA A N 1
ATOM 2613 C CA . ALA A 1 343 ? 3.057 -8.742 -4.934 1 98.81 343 ALA A CA 1
ATOM 2614 C C . ALA A 1 343 ? 2.699 -8.188 -3.559 1 98.81 343 ALA A C 1
ATOM 2616 O O . ALA A 1 343 ? 3.584 -7.816 -2.783 1 98.81 343 ALA A O 1
ATOM 2617 N N . GLY A 1 344 ? 1.396 -8.047 -3.35 1 98.88 344 GLY A N 1
ATOM 2618 C CA . GLY A 1 344 ? 0.937 -7.66 -2.025 1 98.88 344 GLY A CA 1
ATOM 2619 C C . GLY A 1 344 ? 1.036 -8.781 -1.008 1 98.88 344 GLY A C 1
ATOM 2620 O O . GLY A 1 344 ? 0.607 -9.906 -1.271 1 98.88 344 GLY A O 1
ATOM 2621 N N . LEU A 1 345 ? 1.647 -8.477 0.117 1 98.88 345 LEU A N 1
ATOM 2622 C CA . LEU A 1 345 ? 1.818 -9.414 1.22 1 98.88 345 LEU A CA 1
ATOM 2623 C C . LEU A 1 345 ? 1.028 -8.969 2.443 1 98.88 345 LEU A C 1
ATOM 2625 O O . LEU A 1 345 ? 1.276 -7.887 2.986 1 98.88 345 LEU A O 1
ATOM 2629 N N . PHE A 1 346 ? 0.066 -9.773 2.838 1 98.81 346 PHE A N 1
ATOM 2630 C CA . PHE A 1 346 ? -0.765 -9.492 4.004 1 98.81 346 PHE A CA 1
ATOM 2631 C C . PHE A 1 346 ? -0.588 -10.57 5.07 1 98.81 346 PHE A C 1
ATOM 2633 O O . PHE A 1 346 ? -0.832 -11.75 4.812 1 98.81 346 PHE A O 1
ATOM 2640 N N . SER A 1 347 ? -0.12 -10.188 6.246 1 98.44 347 SER A N 1
ATOM 2641 C CA . SER A 1 347 ? 0.047 -11.141 7.34 1 98.44 347 SER A CA 1
ATOM 2642 C C . SER A 1 347 ? 0.011 -10.438 8.695 1 98.44 347 SER A C 1
ATOM 2644 O O . SER A 1 347 ? 0.562 -9.352 8.852 1 98.44 347 SER A O 1
ATOM 2646 N N . PRO A 1 348 ? -0.662 -11.039 9.656 1 94.94 348 PRO A N 1
ATOM 2647 C CA . PRO A 1 348 ? -0.561 -10.508 11.016 1 94.94 348 PRO A CA 1
ATOM 2648 C C . PRO A 1 348 ? 0.781 -10.82 11.672 1 94.94 348 PRO A C 1
ATOM 2650 O O . PRO A 1 348 ? 1.093 -10.281 12.734 1 94.94 348 PRO A O 1
ATOM 2653 N N . SER A 1 349 ? 1.57 -11.664 11.062 1 94.62 349 SER A N 1
ATOM 2654 C CA . SER A 1 349 ? 2.85 -12.094 11.617 1 94.62 349 SER A CA 1
ATOM 2655 C C . SER A 1 349 ? 4.016 -11.383 10.938 1 94.62 349 SER A C 1
ATOM 2657 O O . SER A 1 349 ? 4.309 -11.648 9.773 1 94.62 349 SER A O 1
ATOM 2659 N N . MET A 1 350 ? 4.707 -10.602 11.719 1 93.5 350 MET A N 1
ATOM 2660 C CA . MET A 1 350 ? 5.875 -9.898 11.188 1 93.5 350 MET A CA 1
ATOM 2661 C C . MET A 1 350 ? 6.965 -10.883 10.781 1 93.5 350 MET A C 1
ATOM 2663 O O . MET A 1 350 ? 7.645 -10.688 9.773 1 93.5 350 MET A O 1
ATOM 2667 N N . THR A 1 351 ? 7.098 -11.914 11.594 1 95.56 351 THR A N 1
ATOM 2668 C CA . THR A 1 351 ? 8.133 -12.906 11.336 1 95.56 351 THR A CA 1
ATOM 2669 C C . THR A 1 351 ? 7.871 -13.633 10.016 1 95.56 351 THR A C 1
ATOM 2671 O O . THR A 1 351 ? 8.781 -13.781 9.195 1 95.56 351 THR A O 1
ATOM 2674 N N . LEU A 1 352 ? 6.652 -14.055 9.812 1 97.31 352 LEU A N 1
ATOM 2675 C CA . LEU A 1 352 ? 6.289 -14.742 8.578 1 97.31 352 LEU A CA 1
ATOM 2676 C C . LEU A 1 352 ? 6.438 -13.812 7.375 1 97.31 352 LEU A C 1
ATOM 2678 O O . LEU A 1 352 ? 7.004 -14.195 6.352 1 97.31 352 LEU A O 1
ATOM 2682 N N . ALA A 1 353 ? 5.965 -12.586 7.523 1 97.44 353 ALA A N 1
ATOM 2683 C CA . ALA A 1 353 ? 6.047 -11.602 6.445 1 97.44 353 ALA A CA 1
ATOM 2684 C C . ALA A 1 353 ? 7.5 -11.32 6.074 1 97.44 353 ALA A C 1
ATOM 2686 O O . ALA A 1 353 ? 7.855 -11.297 4.895 1 97.44 353 ALA A O 1
ATOM 2687 N N . ASN A 1 354 ? 8.328 -11.141 7.047 1 96.81 354 ASN A N 1
ATOM 2688 C CA . ASN A 1 354 ? 9.727 -10.82 6.805 1 96.81 354 ASN A CA 1
ATOM 2689 C C . ASN A 1 354 ? 10.461 -11.977 6.129 1 96.81 354 ASN A C 1
ATOM 2691 O O . ASN A 1 354 ? 11.312 -11.758 5.266 1 96.81 354 ASN A O 1
ATOM 2695 N N . SER A 1 355 ? 10.164 -13.18 6.598 1 98.06 355 SER A N 1
ATOM 2696 C CA . SER A 1 355 ? 10.789 -14.344 5.984 1 98.06 355 SER A CA 1
ATOM 2697 C C . SER A 1 355 ? 10.398 -14.469 4.516 1 98.06 355 SER A C 1
ATOM 2699 O O . SER A 1 355 ? 11.234 -14.805 3.672 1 98.06 355 SER A O 1
ATOM 2701 N N . LEU A 1 356 ? 9.148 -14.188 4.227 1 98.69 356 LEU A N 1
ATOM 2702 C CA . LEU A 1 356 ? 8.68 -14.219 2.844 1 98.69 356 LEU A CA 1
ATOM 2703 C C . LEU A 1 356 ? 9.336 -13.117 2.02 1 98.69 356 LEU A C 1
ATOM 2705 O O . LEU A 1 356 ? 9.797 -13.359 0.905 1 98.69 356 LEU A O 1
ATOM 2709 N N . MET A 1 357 ? 9.414 -11.93 2.541 1 98.31 357 MET A N 1
ATOM 2710 C CA . MET A 1 357 ? 10.039 -10.812 1.843 1 98.31 357 MET A CA 1
ATOM 2711 C C . MET A 1 357 ? 11.516 -11.102 1.571 1 98.31 357 MET A C 1
ATOM 2713 O O . MET A 1 357 ? 12.008 -10.859 0.467 1 98.31 357 MET A O 1
ATOM 2717 N N . SER A 1 358 ? 12.18 -11.602 2.604 1 98.19 358 SER A N 1
ATOM 2718 C CA . SER A 1 358 ? 13.594 -11.922 2.465 1 98.19 358 SER A CA 1
ATOM 2719 C C . SER A 1 358 ? 13.82 -12.969 1.376 1 98.19 358 SER A C 1
ATOM 2721 O O . SER A 1 358 ? 14.734 -12.836 0.562 1 98.19 358 SER A O 1
ATOM 2723 N N . THR A 1 359 ? 12.984 -13.969 1.365 1 98.5 359 THR A N 1
ATOM 2724 C CA . THR A 1 359 ? 13.07 -14.984 0.322 1 98.5 359 THR A CA 1
ATOM 2725 C C . THR A 1 359 ? 12.836 -14.367 -1.054 1 98.5 359 THR A C 1
ATOM 2727 O O . THR A 1 359 ? 13.516 -14.719 -2.02 1 98.5 359 THR A O 1
ATOM 2730 N N . GLY A 1 360 ? 11.883 -13.453 -1.138 1 98.56 360 GLY A N 1
ATOM 2731 C CA . GLY A 1 360 ? 11.602 -12.758 -2.387 1 98.56 360 GLY A CA 1
ATOM 2732 C C . GLY A 1 360 ? 12.797 -11.984 -2.916 1 98.56 360 GLY A C 1
ATOM 2733 O O . GLY A 1 360 ? 13.047 -11.969 -4.121 1 98.56 360 GLY A O 1
ATOM 2734 N N . THR A 1 361 ? 13.57 -11.367 -2.02 1 97.94 361 THR A N 1
ATOM 2735 C CA . THR A 1 361 ? 14.758 -10.633 -2.447 1 97.94 361 THR A CA 1
ATOM 2736 C C . THR A 1 361 ? 15.812 -11.578 -3.006 1 97.94 361 THR A C 1
ATOM 2738 O O . THR A 1 361 ? 16.578 -11.211 -3.902 1 97.94 361 THR A O 1
ATOM 2741 N N . ARG A 1 362 ? 15.828 -12.781 -2.516 1 97.38 362 ARG A N 1
ATOM 2742 C CA . ARG A 1 362 ? 16.859 -13.734 -2.898 1 97.38 362 ARG A CA 1
ATOM 2743 C C . ARG A 1 362 ? 16.547 -14.367 -4.25 1 97.38 362 ARG A C 1
ATOM 2745 O O . ARG A 1 362 ? 17.469 -14.703 -5.012 1 97.38 362 ARG A O 1
ATOM 2752 N N . CYS A 1 363 ? 15.281 -14.5 -4.551 1 97.31 363 CYS A N 1
ATOM 2753 C CA . CYS A 1 363 ? 14.961 -15.18 -5.801 1 97.31 363 CYS A CA 1
ATOM 2754 C C . CYS A 1 363 ? 14.484 -14.188 -6.852 1 97.31 363 CYS A C 1
ATOM 2756 O O . CYS A 1 363 ? 14.32 -14.539 -8.023 1 97.31 363 CYS A O 1
ATOM 2758 N N . GLY A 1 364 ? 14.258 -12.945 -6.492 1 97.06 364 GLY A N 1
ATOM 2759 C CA . GLY A 1 364 ? 13.875 -11.914 -7.441 1 97.06 364 GLY A CA 1
ATOM 2760 C C . GLY A 1 364 ? 12.375 -11.742 -7.559 1 97.06 364 GLY A C 1
ATOM 2761 O O . GLY A 1 364 ? 11.898 -10.945 -8.367 1 97.06 364 GLY A O 1
ATOM 2762 N N . GLU A 1 365 ? 11.539 -12.492 -6.871 1 98.44 365 GLU A N 1
ATOM 2763 C CA . GLU A 1 365 ? 10.094 -12.328 -6.793 1 98.44 365 GLU A CA 1
ATOM 2764 C C . GLU A 1 365 ? 9.688 -11.57 -5.535 1 98.44 365 GLU A C 1
ATOM 2766 O O . GLU A 1 365 ? 9.352 -12.18 -4.516 1 98.44 365 GLU A O 1
ATOM 2771 N N . GLU A 1 366 ? 9.625 -10.273 -5.668 1 98.5 366 GLU A N 1
ATOM 2772 C CA . GLU A 1 366 ? 9.562 -9.367 -4.523 1 98.5 366 GLU A CA 1
ATOM 2773 C C . GLU A 1 366 ? 8.133 -9.242 -3.994 1 98.5 366 GLU A C 1
ATOM 2775 O O . GLU A 1 366 ? 7.172 -9.383 -4.75 1 98.5 366 GLU A O 1
ATOM 2780 N N . LEU A 1 367 ? 8.008 -9.055 -2.697 1 98.75 367 LEU A N 1
ATOM 2781 C CA . LEU A 1 367 ? 6.766 -8.828 -1.966 1 98.75 367 LEU A CA 1
ATOM 2782 C C . LEU A 1 367 ? 6.816 -7.508 -1.206 1 98.75 367 LEU A C 1
ATOM 2784 O O . LEU A 1 367 ? 7.898 -7.004 -0.898 1 98.75 367 LEU A O 1
ATOM 2788 N N . TRP A 1 368 ? 5.711 -6.941 -0.955 1 98.69 368 TRP A N 1
ATOM 2789 C CA . TRP A 1 368 ? 5.633 -5.773 -0.085 1 98.69 368 TRP A CA 1
ATOM 2790 C C . TRP A 1 368 ? 4.477 -5.898 0.901 1 98.69 368 TRP A C 1
ATOM 2792 O O . TRP A 1 368 ? 3.363 -6.266 0.518 1 98.69 368 TRP A O 1
ATOM 2802 N N . PRO A 1 369 ? 4.746 -5.613 2.176 1 98.12 369 PRO A N 1
ATOM 2803 C CA . PRO A 1 369 ? 3.693 -5.758 3.184 1 98.12 369 PRO A CA 1
ATOM 2804 C C . PRO A 1 369 ? 2.619 -4.676 3.072 1 98.12 369 PRO A C 1
ATOM 2806 O O . PRO A 1 369 ? 2.938 -3.506 2.85 1 98.12 369 PRO A O 1
ATOM 2809 N N . MET A 1 370 ? 1.411 -5.055 3.152 1 98.62 370 MET A N 1
ATOM 2810 C CA . MET A 1 370 ? 0.237 -4.191 3.227 1 98.62 370 MET A CA 1
ATOM 2811 C C . MET A 1 370 ? -0.527 -4.418 4.527 1 98.62 370 MET A C 1
ATOM 2813 O O . MET A 1 370 ? -0.433 -5.492 5.125 1 98.62 370 MET A O 1
ATOM 2817 N N . PRO A 1 371 ? -1.28 -3.465 4.98 1 98 371 PRO A N 1
ATOM 2818 C CA . PRO A 1 371 ? -1.872 -3.582 6.312 1 98 371 PRO A CA 1
ATOM 2819 C C . PRO A 1 371 ? -3.213 -4.312 6.305 1 98 371 PRO A C 1
ATOM 2821 O O . PRO A 1 371 ? -3.992 -4.164 5.359 1 98 371 PRO A O 1
ATOM 2824 N N . ILE A 1 372 ? -3.461 -5.059 7.344 1 97.5 372 ILE A N 1
ATOM 2825 C CA . ILE A 1 372 ? -4.773 -5.496 7.801 1 97.5 372 ILE A CA 1
ATOM 2826 C C . ILE A 1 372 ? -5.055 -4.918 9.188 1 97.5 372 ILE A C 1
ATOM 2828 O O . ILE A 1 372 ? -4.605 -5.465 10.195 1 97.5 372 ILE A O 1
ATOM 2832 N N . GLY A 1 373 ? -5.773 -3.916 9.266 1 95.5 373 GLY A N 1
ATOM 2833 C CA . GLY A 1 373 ? -6.105 -3.301 10.539 1 95.5 373 GLY A CA 1
ATOM 2834 C C . GLY A 1 373 ? -7.551 -3.514 10.953 1 95.5 373 GLY A C 1
ATOM 2835 O O . GLY A 1 373 ? -8.32 -4.137 10.219 1 95.5 373 GLY A O 1
ATOM 2836 N N . ASP A 1 374 ? -7.891 -3.027 12.172 1 94.81 374 ASP A N 1
ATOM 2837 C CA . ASP A 1 374 ? -9.266 -3.113 12.648 1 94.81 374 ASP A CA 1
ATOM 2838 C C . ASP A 1 374 ? -10.211 -2.336 11.742 1 94.81 374 ASP A C 1
ATOM 2840 O O . ASP A 1 374 ? -11.367 -2.727 11.562 1 94.81 374 ASP A O 1
ATOM 2844 N N . GLU A 1 375 ? -9.695 -1.263 11.148 1 95.75 375 GLU A N 1
ATOM 2845 C CA . GLU A 1 375 ? -10.516 -0.465 10.242 1 95.75 375 GLU A CA 1
ATOM 2846 C C . GLU A 1 375 ? -10.922 -1.275 9.016 1 95.75 375 GLU A C 1
ATOM 2848 O O . GLU A 1 375 ? -12.039 -1.131 8.508 1 95.75 375 GLU A O 1
ATOM 2853 N N . HIS A 1 376 ? -10.031 -2.076 8.547 1 97.88 376 HIS A N 1
ATOM 2854 C CA . HIS A 1 376 ? -10.32 -2.896 7.379 1 97.88 376 HIS A CA 1
ATOM 2855 C C . HIS A 1 376 ? -11.328 -3.994 7.711 1 97.88 376 HIS A C 1
ATOM 2857 O O . HIS A 1 376 ? -12.234 -4.273 6.926 1 97.88 376 HIS A O 1
ATOM 2863 N N . LYS A 1 377 ? -11.133 -4.625 8.883 1 97.5 377 LYS A N 1
ATOM 2864 C CA . LYS A 1 377 ? -12.094 -5.625 9.352 1 97.5 377 LYS A CA 1
ATOM 2865 C C . LYS A 1 377 ? -13.477 -5.016 9.539 1 97.5 377 LYS A C 1
ATOM 2867 O O . LYS A 1 377 ? -14.484 -5.621 9.172 1 97.5 377 LYS A O 1
ATOM 2872 N N . ASP A 1 378 ? -13.492 -3.846 10.07 1 96.69 378 ASP A N 1
ATOM 2873 C CA . ASP A 1 378 ? -14.758 -3.148 10.305 1 96.69 378 ASP A CA 1
ATOM 2874 C C . ASP A 1 378 ? -15.469 -2.854 8.984 1 96.69 378 ASP A C 1
ATOM 2876 O O . ASP A 1 378 ? -16.703 -2.936 8.906 1 96.69 378 ASP A O 1
ATOM 2880 N N . MET A 1 379 ? -14.75 -2.482 8 1 97.44 379 MET A N 1
ATOM 2881 C CA . MET A 1 379 ? -15.32 -2.184 6.691 1 97.44 379 MET A CA 1
ATOM 2882 C C . MET A 1 379 ? -16 -3.41 6.102 1 97.44 379 MET A C 1
ATOM 2884 O O . MET A 1 379 ? -16.875 -3.283 5.242 1 97.44 379 MET A O 1
ATOM 2888 N N . MET A 1 380 ? -15.594 -4.648 6.562 1 98 380 MET A N 1
ATOM 2889 C CA . MET A 1 380 ? -16.125 -5.883 5.988 1 98 380 MET A CA 1
ATOM 2890 C C . MET A 1 380 ? -17.297 -6.402 6.793 1 98 380 MET A C 1
ATOM 2892 O O . MET A 1 380 ? -17.938 -7.379 6.406 1 98 380 MET A O 1
ATOM 2896 N N . LYS A 1 381 ? -17.609 -5.734 7.906 1 97.19 381 LYS A N 1
ATOM 2897 C CA . LYS A 1 381 ? -18.766 -6.137 8.703 1 97.19 381 LYS A CA 1
ATOM 2898 C C . LYS A 1 381 ? -20.078 -5.789 7.996 1 97.19 381 LYS A C 1
ATOM 2900 O O . LYS A 1 381 ? -20.188 -4.723 7.391 1 97.19 381 LYS A O 1
ATOM 2905 N N . GLY A 1 382 ? -20.984 -6.785 8.109 1 93.12 382 GLY A N 1
ATOM 2906 C CA . GLY A 1 382 ? -22.297 -6.531 7.516 1 93.12 382 GLY A CA 1
ATOM 2907 C C . GLY A 1 382 ? -23.312 -6.012 8.516 1 93.12 382 GLY A C 1
ATOM 2908 O O . GLY A 1 382 ? -23.094 -6.09 9.727 1 93.12 382 GLY A O 1
ATOM 2909 N N . GLY A 1 383 ? -24.391 -5.406 8.016 1 91.38 383 GLY A N 1
ATOM 2910 C CA . GLY A 1 383 ? -25.5 -4.953 8.844 1 91.38 383 GLY A CA 1
ATOM 2911 C C . GLY A 1 383 ? -26.609 -5.98 8.977 1 91.38 383 GLY A C 1
ATOM 2912 O O . GLY A 1 383 ? -27.234 -6.094 10.031 1 91.38 383 GLY A O 1
ATOM 2913 N N . ILE A 1 384 ? -26.781 -6.727 7.965 1 95.06 384 ILE A N 1
ATOM 2914 C CA . ILE A 1 384 ? -27.812 -7.754 7.906 1 95.06 384 ILE A CA 1
ATOM 2915 C C . ILE A 1 384 ? -27.172 -9.133 8.039 1 95.06 384 ILE A C 1
ATOM 2917 O O . ILE A 1 384 ? -27.672 -9.984 8.773 1 95.06 384 ILE A O 1
ATOM 2921 N N . ALA A 1 385 ? -26.031 -9.375 7.336 1 97.69 385 ALA A N 1
ATOM 2922 C CA . ALA A 1 385 ? -25.219 -10.578 7.449 1 97.69 385 ALA A CA 1
ATOM 2923 C C . ALA A 1 385 ? -24 -10.336 8.336 1 97.69 385 ALA A C 1
ATOM 2925 O O . ALA A 1 385 ? -23.766 -9.211 8.781 1 97.69 385 ALA A O 1
ATOM 2926 N N . ASP A 1 386 ? -23.297 -11.398 8.648 1 98.38 386 ASP A N 1
ATOM 2927 C CA . ASP A 1 386 ? -22.094 -11.227 9.453 1 98.38 386 ASP A CA 1
ATOM 2928 C C . ASP A 1 386 ? -21.047 -10.398 8.703 1 98.38 386 ASP A C 1
ATOM 2930 O O . ASP A 1 386 ? -20.391 -9.539 9.289 1 98.38 386 ASP A O 1
ATOM 2934 N N . LEU A 1 387 ? -20.859 -10.672 7.418 1 98.69 387 LEU A N 1
ATOM 2935 C CA . LEU A 1 387 ? -19.875 -10.016 6.574 1 98.69 387 LEU A CA 1
ATOM 2936 C C . LEU A 1 387 ? -20.484 -9.562 5.258 1 98.69 387 LEU A C 1
ATOM 2938 O O . LEU A 1 387 ? -21.562 -10.031 4.875 1 98.69 387 LEU A O 1
ATOM 2942 N N . ILE A 1 388 ? -19.859 -8.617 4.621 1 98.5 388 ILE A N 1
ATOM 2943 C CA . ILE A 1 388 ? -20.062 -8.32 3.203 1 98.5 388 ILE A CA 1
ATOM 2944 C C . ILE A 1 388 ? -18.828 -8.75 2.408 1 98.5 388 ILE A C 1
ATOM 2946 O O . ILE A 1 388 ? -17.719 -8.781 2.943 1 98.5 388 ILE A O 1
ATOM 2950 N N . ASN A 1 389 ? -18.984 -9.117 1.116 1 98.19 389 ASN A N 1
ATOM 2951 C CA . ASN A 1 389 ? -17.844 -9.664 0.39 1 98.19 389 ASN A CA 1
ATOM 2952 C C . ASN A 1 389 ? -17.016 -8.555 -0.253 1 98.19 389 ASN A C 1
ATOM 2954 O O . ASN A 1 389 ? -15.883 -8.797 -0.677 1 98.19 389 ASN A O 1
ATOM 2958 N N . ALA A 1 390 ? -17.578 -7.363 -0.331 1 97.12 390 ALA A N 1
ATOM 2959 C CA . ALA A 1 390 ? -16.875 -6.223 -0.908 1 97.12 390 ALA A CA 1
ATOM 2960 C C . ALA A 1 390 ? -17.312 -4.918 -0.248 1 97.12 390 ALA A C 1
ATOM 2962 O O . ALA A 1 390 ? -18.5 -4.578 -0.259 1 97.12 390 ALA A O 1
ATOM 2963 N N . ALA A 1 391 ? -16.344 -4.223 0.296 1 95.69 391 ALA A N 1
ATOM 2964 C CA . ALA A 1 391 ? -16.672 -2.928 0.888 1 95.69 391 ALA A CA 1
ATOM 2965 C C . ALA A 1 391 ? -17.062 -1.918 -0.186 1 95.69 391 ALA A C 1
ATOM 2967 O O . ALA A 1 391 ? -16.469 -1.888 -1.267 1 95.69 391 ALA A O 1
ATOM 2968 N N . PRO A 1 392 ? -18.109 -1.104 0.143 1 92.81 392 PRO A N 1
ATOM 2969 C CA . PRO A 1 392 ? -18.469 -0.061 -0.821 1 92.81 392 PRO A CA 1
ATOM 2970 C C . PRO A 1 392 ? -17.328 0.932 -1.063 1 92.81 392 PRO A C 1
ATOM 2972 O O . PRO A 1 392 ? -16.609 1.283 -0.131 1 92.81 392 PRO A O 1
ATOM 2975 N N . GLY A 1 393 ? -17.266 1.338 -2.324 1 91.56 393 GLY A N 1
ATOM 2976 C CA . GLY A 1 393 ? -16.234 2.303 -2.678 1 91.56 393 GLY A CA 1
ATOM 2977 C C . GLY A 1 393 ? -14.914 1.655 -3.043 1 91.56 393 GLY A C 1
ATOM 2978 O O . GLY A 1 393 ? -14.852 0.447 -3.279 1 91.56 393 GLY A O 1
ATOM 2979 N N . ARG A 1 394 ? -13.836 2.506 -3.146 1 91.88 394 ARG A N 1
ATOM 2980 C CA . ARG A 1 394 ? -12.57 2.014 -3.68 1 91.88 394 ARG A CA 1
ATOM 2981 C C . ARG A 1 394 ? -11.469 2.068 -2.625 1 91.88 394 ARG A C 1
ATOM 2983 O O . ARG A 1 394 ? -10.352 1.625 -2.867 1 91.88 394 ARG A O 1
ATOM 2990 N N . GLN A 1 395 ? -11.789 2.488 -1.498 1 96.62 395 GLN A N 1
ATOM 2991 C CA . GLN A 1 395 ? -10.766 2.707 -0.486 1 96.62 395 GLN A CA 1
ATOM 2992 C C . GLN A 1 395 ? -10.219 1.381 0.044 1 96.62 395 GLN A C 1
ATOM 2994 O O . GLN A 1 395 ? -10.992 0.481 0.381 1 96.62 395 GLN A O 1
ATOM 2999 N N . ALA A 1 396 ? -8.945 1.265 0.133 1 98.44 396 ALA A N 1
ATOM 3000 C CA . ALA A 1 396 ? -8.242 0.153 0.773 1 98.44 396 ALA A CA 1
ATOM 3001 C C . ALA A 1 396 ? -8.734 -1.187 0.234 1 98.44 396 ALA A C 1
ATOM 3003 O O . ALA A 1 396 ? -8.984 -2.119 1.004 1 98.44 396 ALA A O 1
ATOM 3004 N N . GLY A 1 397 ? -8.883 -1.242 -1.076 1 98.38 397 GLY A N 1
ATOM 3005 C CA . GLY A 1 397 ? -9.523 -2.395 -1.685 1 98.38 397 GLY A CA 1
ATOM 3006 C C . GLY A 1 397 ? -8.805 -3.699 -1.401 1 98.38 397 GLY A C 1
ATOM 3007 O O . GLY A 1 397 ? -9.445 -4.715 -1.104 1 98.38 397 GLY A O 1
ATOM 3008 N N . SER A 1 398 ? -7.496 -3.746 -1.504 1 98.75 398 SER A N 1
ATOM 3009 C CA . SER A 1 398 ? -6.75 -4.98 -1.275 1 98.75 398 SER A CA 1
ATOM 3010 C C . SER A 1 398 ? -6.691 -5.324 0.209 1 98.75 398 SER A C 1
ATOM 3012 O O . SER A 1 398 ? -6.715 -6.5 0.581 1 98.75 398 SER A O 1
ATOM 3014 N N . CYS A 1 399 ? -6.645 -4.297 1.068 1 98.75 399 CYS A N 1
ATOM 3015 C CA . CYS A 1 399 ? -6.613 -4.504 2.512 1 98.75 399 CYS A CA 1
ATOM 3016 C C . CYS A 1 399 ? -7.914 -5.129 3.004 1 98.75 399 CYS A C 1
ATOM 3018 O O . CYS A 1 399 ? -7.895 -6.055 3.814 1 98.75 399 CYS A O 1
ATOM 3020 N N . THR A 1 400 ? -9.023 -4.629 2.502 1 98.62 400 THR A N 1
ATOM 3021 C CA . THR A 1 400 ? -10.312 -5.164 2.926 1 98.62 400 THR A CA 1
ATOM 3022 C C . THR A 1 400 ? -10.5 -6.594 2.422 1 98.62 400 THR A C 1
ATOM 3024 O O . THR A 1 400 ? -11.094 -7.426 3.107 1 98.62 400 THR A O 1
ATOM 3027 N N . ALA A 1 401 ? -10 -6.855 1.197 1 98.81 401 ALA A N 1
ATOM 3028 C CA . ALA A 1 401 ? -10.062 -8.227 0.69 1 98.81 401 ALA A CA 1
ATOM 3029 C C . ALA A 1 401 ? -9.305 -9.188 1.604 1 98.81 401 ALA A C 1
ATOM 3031 O O . ALA A 1 401 ? -9.805 -10.266 1.931 1 98.81 401 ALA A O 1
ATOM 3032 N N . ALA A 1 402 ? -8.133 -8.797 2.02 1 98.81 402 ALA A N 1
ATOM 3033 C CA . ALA A 1 402 ? -7.336 -9.617 2.934 1 98.81 402 ALA A CA 1
ATOM 3034 C C . ALA A 1 402 ? -8.023 -9.742 4.289 1 98.81 402 ALA A C 1
ATOM 3036 O O . ALA A 1 402 ? -7.973 -10.805 4.918 1 98.81 402 ALA A O 1
ATOM 3037 N N . ALA A 1 403 ? -8.633 -8.633 4.738 1 98.69 403 ALA A N 1
ATOM 3038 C CA . ALA A 1 403 ? -9.367 -8.672 5.996 1 98.69 403 ALA A CA 1
ATOM 3039 C C . ALA A 1 403 ? -10.508 -9.688 5.926 1 98.69 403 ALA A C 1
ATOM 3041 O O . ALA A 1 403 ? -10.758 -10.414 6.891 1 98.69 403 ALA A O 1
ATOM 3042 N N . PHE A 1 404 ? -11.211 -9.688 4.824 1 98.81 404 PHE A N 1
ATOM 3043 C CA . PHE A 1 404 ? -12.258 -10.68 4.605 1 98.81 404 PHE A CA 1
ATOM 3044 C C . PHE A 1 404 ? -11.703 -12.094 4.754 1 98.81 404 PHE A C 1
ATOM 3046 O O . PHE A 1 404 ? -12.273 -12.914 5.477 1 98.81 404 PHE A O 1
ATOM 3053 N N . LEU A 1 405 ? -10.57 -12.398 4.113 1 98.88 405 LEU A N 1
ATOM 3054 C CA . LEU A 1 405 ? -9.961 -13.727 4.172 1 98.88 405 LEU A CA 1
ATOM 3055 C C . LEU A 1 405 ? -9.539 -14.07 5.594 1 98.88 405 LEU A C 1
ATOM 3057 O O . LEU A 1 405 ? -9.648 -15.219 6.023 1 98.88 405 LEU A O 1
ATOM 3061 N N . ALA A 1 406 ? -9.062 -13.078 6.301 1 98.62 406 ALA A N 1
ATOM 3062 C CA . ALA A 1 406 ? -8.594 -13.281 7.668 1 98.62 406 ALA A CA 1
ATOM 3063 C C . ALA A 1 406 ? -9.703 -13.859 8.547 1 98.62 406 ALA A C 1
ATOM 3065 O O . ALA A 1 406 ? -9.438 -14.609 9.484 1 98.62 406 ALA A O 1
ATOM 3066 N N . SER A 1 407 ? -10.93 -13.547 8.234 1 98.44 407 SER A N 1
ATOM 3067 C CA . SER A 1 407 ? -12.07 -14.016 9.016 1 98.44 407 SER A CA 1
ATOM 3068 C C . SER A 1 407 ? -12.227 -15.523 8.914 1 98.44 407 SER A C 1
ATOM 3070 O O . SER A 1 407 ? -12.953 -16.141 9.703 1 98.44 407 SER A O 1
ATOM 3072 N N . PHE A 1 408 ? -11.531 -16.125 8 1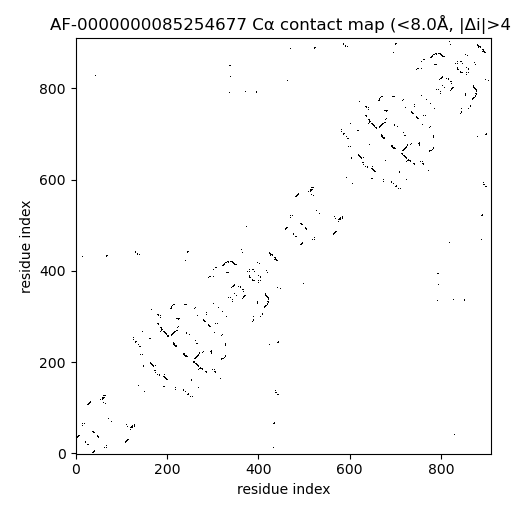 98.81 408 PHE A N 1
ATOM 3073 C CA . PHE A 1 408 ? -11.727 -17.547 7.75 1 98.81 408 PHE A CA 1
ATOM 3074 C C . PHE A 1 408 ? -10.477 -18.344 8.109 1 98.81 408 PHE A C 1
ATOM 3076 O O . PHE A 1 408 ? -10.359 -19.516 7.77 1 98.81 408 PHE A O 1
ATOM 3083 N N . VAL A 1 409 ? -9.5 -17.734 8.711 1 98.62 409 VAL A N 1
ATOM 3084 C CA . VAL A 1 409 ? -8.281 -18.375 9.203 1 98.62 409 VAL A CA 1
ATOM 3085 C C . VAL A 1 409 ? -8.375 -18.578 10.711 1 98.62 409 VAL A C 1
ATOM 3087 O O . VAL A 1 409 ? -8.758 -17.656 11.445 1 98.62 409 VAL A O 1
ATOM 3090 N N . GLU A 1 410 ? -8.078 -19.703 11.156 1 97.56 410 GLU A N 1
ATOM 3091 C CA . GLU A 1 410 ? -8.094 -19.984 12.586 1 97.56 410 GLU A CA 1
ATOM 3092 C C . GLU A 1 410 ? -7.02 -19.188 13.32 1 97.56 410 GLU A C 1
ATOM 3094 O O . GLU A 1 410 ? -5.918 -18.984 12.797 1 97.56 410 GLU A O 1
ATOM 3099 N N . PRO A 1 411 ? -7.281 -18.75 14.508 1 94.38 411 PRO A N 1
ATOM 3100 C CA . PRO A 1 411 ? -6.383 -17.844 15.227 1 94.38 411 PRO A CA 1
ATOM 3101 C C . PRO A 1 411 ? -5.016 -18.469 15.5 1 94.38 411 PRO A C 1
ATOM 3103 O O . PRO A 1 411 ? -4.016 -17.75 15.594 1 94.38 411 PRO A O 1
ATOM 3106 N N . GLU A 1 412 ? -4.926 -19.75 15.617 1 94.5 412 GLU A N 1
ATOM 3107 C CA . GLU A 1 412 ? -3.678 -20.391 16 1 94.5 412 GLU A CA 1
ATOM 3108 C C . GLU A 1 412 ? -2.811 -20.688 14.781 1 94.5 412 GLU A C 1
ATOM 3110 O O . GLU A 1 412 ? -1.666 -21.125 14.914 1 94.5 412 GLU A O 1
ATOM 3115 N N . VAL A 1 413 ? -3.33 -20.5 13.617 1 96.62 413 VAL A N 1
ATOM 3116 C CA . VAL A 1 413 ? -2.627 -20.828 12.375 1 96.62 413 VAL A CA 1
ATOM 3117 C C . VAL A 1 413 ? -1.848 -19.609 11.883 1 96.62 413 VAL A C 1
ATOM 3119 O O . VAL A 1 413 ? -2.396 -18.516 11.797 1 96.62 413 VAL A O 1
ATOM 3122 N N . GLN A 1 414 ? -0.536 -19.781 11.578 1 97.38 414 GLN A N 1
ATOM 3123 C CA . GLN A 1 414 ? 0.219 -18.734 10.898 1 97.38 414 GLN A CA 1
ATOM 3124 C C . GLN A 1 414 ? -0.297 -18.516 9.477 1 97.38 414 GLN A C 1
ATOM 3126 O O . GLN A 1 414 ? -0.562 -19.469 8.75 1 97.38 414 GLN A O 1
ATOM 3131 N N . TRP A 1 415 ? -0.438 -17.234 9.148 1 98.56 415 TRP A N 1
ATOM 3132 C CA . TRP A 1 415 ? -1.122 -17.016 7.879 1 98.56 415 TRP A CA 1
ATOM 3133 C C . TRP A 1 415 ? -0.492 -15.852 7.121 1 98.56 415 TRP A C 1
ATOM 3135 O O . TRP A 1 415 ? -0.102 -14.844 7.723 1 98.56 415 TRP A O 1
ATOM 3145 N N . ALA A 1 416 ? -0.386 -16.031 5.777 1 98.88 416 ALA A N 1
ATOM 3146 C CA . ALA A 1 416 ? -0.064 -14.945 4.852 1 98.88 416 ALA A CA 1
ATOM 3147 C C . ALA A 1 416 ? -0.896 -15.047 3.576 1 98.88 416 ALA A C 1
ATOM 3149 O O . ALA A 1 416 ? -1.127 -16.141 3.064 1 98.88 416 ALA A O 1
ATOM 3150 N N . HIS A 1 417 ? -1.411 -13.938 3.154 1 98.94 417 HIS A N 1
ATOM 3151 C CA . HIS A 1 417 ? -2.053 -13.828 1.849 1 98.94 417 HIS A CA 1
ATOM 3152 C C . HIS A 1 417 ? -1.163 -13.078 0.858 1 98.94 417 HIS A C 1
ATOM 3154 O O . HIS A 1 417 ? -0.631 -12.016 1.175 1 98.94 417 HIS A O 1
ATOM 3160 N N . LEU A 1 418 ? -0.944 -13.688 -0.299 1 98.94 418 LEU A N 1
ATOM 3161 C CA . LEU A 1 418 ? -0.228 -13.055 -1.398 1 98.94 418 LEU A CA 1
ATOM 3162 C C . LEU A 1 418 ? -1.19 -12.648 -2.51 1 98.94 418 LEU A C 1
ATOM 3164 O O . LEU A 1 418 ? -1.754 -13.508 -3.193 1 98.94 418 LEU A O 1
ATOM 3168 N N . ASP A 1 419 ? -1.451 -11.375 -2.633 1 98.94 419 ASP A N 1
ATOM 3169 C CA . ASP A 1 419 ? -2.158 -10.867 -3.803 1 98.94 419 ASP A CA 1
ATOM 3170 C C . ASP A 1 419 ? -1.208 -10.695 -4.984 1 98.94 419 ASP A C 1
ATOM 3172 O O . ASP A 1 419 ? -0.398 -9.766 -5.008 1 98.94 419 ASP A O 1
ATOM 3176 N N . ILE A 1 420 ? -1.346 -11.523 -6.012 1 98.88 420 ILE A N 1
ATOM 3177 C CA . ILE A 1 420 ? -0.356 -11.57 -7.086 1 98.88 420 ILE A CA 1
ATOM 3178 C C . ILE A 1 420 ? -0.952 -10.984 -8.359 1 98.88 420 ILE A C 1
ATOM 3180 O O . ILE A 1 420 ? -0.436 -11.211 -9.461 1 98.88 420 ILE A O 1
ATOM 3184 N N . ALA A 1 421 ? -2.029 -10.234 -8.25 1 98.31 421 ALA A N 1
ATOM 3185 C CA . ALA A 1 421 ? -2.721 -9.688 -9.422 1 98.31 421 ALA A CA 1
ATOM 3186 C C . ALA A 1 421 ? -1.777 -8.844 -10.273 1 98.31 421 ALA A C 1
ATOM 3188 O O . ALA A 1 421 ? -1.819 -8.906 -11.5 1 98.31 421 ALA A O 1
ATOM 3189 N N . GLY A 1 422 ? -0.918 -8.125 -9.672 1 97.75 422 GLY A N 1
ATOM 3190 C CA . GLY A 1 422 ? -0.073 -7.199 -10.406 1 97.75 422 GLY A CA 1
ATOM 3191 C 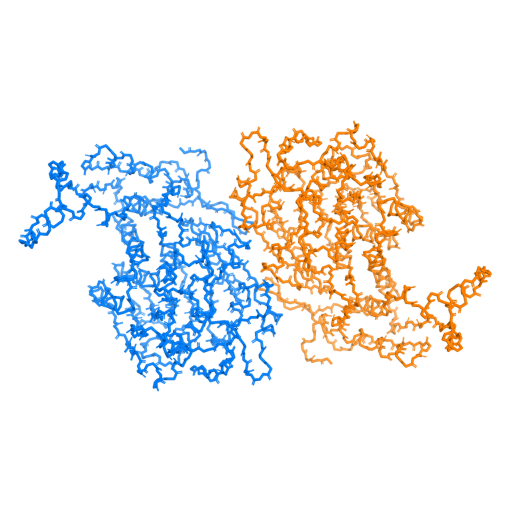C . GLY A 1 422 ? 1.146 -7.855 -11.023 1 97.75 422 GLY A C 1
ATOM 3192 O O . GLY A 1 422 ? 1.803 -7.273 -11.891 1 97.75 422 GLY A O 1
ATOM 3193 N N . VAL A 1 423 ? 1.455 -9.086 -10.625 1 98.31 423 VAL A N 1
ATOM 3194 C CA . VAL A 1 423 ? 2.732 -9.672 -11.023 1 98.31 423 VAL A CA 1
ATOM 3195 C C . VAL A 1 423 ? 2.494 -10.961 -11.797 1 98.31 423 VAL A C 1
ATOM 3197 O O . VAL A 1 423 ? 3.438 -11.57 -12.305 1 98.31 423 VAL A O 1
ATOM 3200 N N . ALA A 1 424 ? 1.257 -11.367 -11.984 1 98 424 ALA A N 1
ATOM 3201 C CA . ALA A 1 424 ? 0.954 -12.703 -12.492 1 98 424 ALA A CA 1
ATOM 3202 C C . ALA A 1 424 ? 0.943 -12.727 -14.016 1 98 424 ALA A C 1
ATOM 3204 O O . ALA A 1 424 ? 0.998 -13.797 -14.625 1 98 424 ALA A O 1
ATOM 3205 N N . ASP A 1 425 ? 0.884 -11.562 -14.641 1 96.62 425 ASP A N 1
ATOM 3206 C CA . ASP A 1 425 ? 0.711 -11.5 -16.078 1 96.62 425 ASP A CA 1
ATOM 3207 C C . ASP A 1 425 ? 1.342 -10.234 -16.656 1 96.62 425 ASP A C 1
ATOM 3209 O O . ASP A 1 425 ? 1.298 -9.172 -16.031 1 96.62 425 ASP A O 1
ATOM 3213 N N . VAL A 1 426 ? 1.954 -10.422 -17.938 1 95 426 VAL A N 1
ATOM 3214 C CA . VAL A 1 426 ? 2.578 -9.234 -18.5 1 95 426 VAL A CA 1
ATOM 3215 C C . VAL A 1 426 ? 1.911 -8.883 -19.828 1 95 426 VAL A C 1
ATOM 3217 O O . VAL A 1 426 ? 2.393 -8.016 -20.562 1 95 426 VAL A O 1
ATOM 3220 N N . GLY A 1 427 ? 0.892 -9.594 -20.234 1 91.81 427 GLY A N 1
ATOM 3221 C CA . GLY A 1 427 ? 0.191 -9.32 -21.484 1 91.81 427 GLY A CA 1
ATOM 3222 C C . GLY A 1 427 ? 0.702 -10.141 -22.641 1 91.81 427 GLY A C 1
ATOM 3223 O O . GLY A 1 427 ? 1.367 -11.156 -22.453 1 91.81 427 GLY A O 1
ATOM 3224 N N . ASP A 1 428 ? 0.409 -9.727 -23.828 1 90.31 428 ASP A N 1
ATOM 3225 C CA . ASP A 1 428 ? 0.591 -10.547 -25.016 1 90.31 428 ASP A CA 1
ATOM 3226 C C . ASP A 1 428 ? 1.989 -10.367 -25.609 1 90.31 428 ASP A C 1
ATOM 3228 O O . ASP A 1 428 ? 2.312 -10.945 -26.656 1 90.31 428 ASP A O 1
ATOM 3232 N N . LYS A 1 429 ? 2.801 -9.531 -25 1 92.38 429 LYS A N 1
ATOM 3233 C CA . LYS A 1 429 ? 4.18 -9.32 -25.422 1 92.38 429 LYS A CA 1
ATOM 3234 C C . LYS A 1 429 ? 5.152 -9.578 -24.281 1 92.38 429 LYS A C 1
ATOM 3236 O O . LYS A 1 429 ? 4.867 -9.25 -23.125 1 92.38 429 LYS A O 1
ATOM 3241 N N . PRO A 1 430 ? 6.27 -10.234 -24.688 1 94.25 430 PRO A N 1
ATOM 3242 C CA . PRO A 1 430 ? 7.27 -10.43 -23.641 1 94.25 430 PRO A CA 1
ATOM 3243 C C . PRO A 1 430 ? 7.734 -9.117 -23.016 1 94.25 430 PRO A C 1
ATOM 3245 O O . PRO A 1 430 ? 7.785 -8.094 -23.703 1 94.25 430 PRO A O 1
ATOM 3248 N N . LYS A 1 431 ? 8.07 -9.117 -21.797 1 93.88 431 LYS A N 1
ATOM 3249 C CA . LYS A 1 431 ? 8.578 -7.969 -21.047 1 93.88 431 LYS A CA 1
ATOM 3250 C C . LYS A 1 431 ? 9.75 -8.359 -20.156 1 93.88 431 LYS A C 1
ATOM 3252 O O . LYS A 1 431 ? 9.594 -9.164 -19.234 1 93.88 431 LYS A O 1
ATOM 3257 N N . GLY A 1 432 ? 10.938 -7.789 -20.438 1 94.38 432 GLY A N 1
ATOM 3258 C CA . GLY A 1 432 ? 12.125 -8.18 -19.688 1 94.38 432 GLY A CA 1
ATOM 3259 C C . GLY A 1 432 ? 12.453 -9.656 -19.828 1 94.38 432 GLY A C 1
ATOM 3260 O O . GLY A 1 432 ? 12.609 -10.156 -20.953 1 94.38 432 GLY A O 1
ATOM 3261 N N . TYR A 1 433 ? 12.492 -10.312 -18.688 1 96.81 433 TYR A N 1
ATOM 3262 C CA . TYR A 1 433 ? 12.805 -11.734 -18.734 1 96.81 433 TYR A CA 1
ATOM 3263 C C . TYR A 1 433 ? 11.539 -12.57 -18.766 1 96.81 433 TYR A C 1
ATOM 3265 O O . TYR A 1 433 ? 11.594 -13.805 -18.781 1 96.81 433 TYR A O 1
ATOM 3273 N N . GLU A 1 434 ? 10.375 -11.938 -18.734 1 97.44 434 GLU A N 1
ATOM 3274 C CA . GLU A 1 434 ? 9.117 -12.672 -18.766 1 97.44 434 GLU A CA 1
ATOM 3275 C C . GLU A 1 434 ? 8.672 -12.953 -20.203 1 97.44 434 GLU A C 1
ATOM 3277 O O . GLU A 1 434 ? 8.805 -12.102 -21.078 1 97.44 434 GLU A O 1
ATOM 3282 N N . PRO A 1 435 ? 8.141 -14.125 -20.469 1 96.38 435 PRO A N 1
ATOM 3283 C CA . PRO A 1 435 ? 7.504 -14.391 -21.766 1 96.38 435 PRO A CA 1
ATOM 3284 C C . PRO A 1 435 ? 6.145 -13.711 -21.906 1 96.38 435 PRO A C 1
ATOM 3286 O O . PRO A 1 435 ? 5.641 -13.125 -20.938 1 96.38 435 PRO A O 1
ATOM 3289 N N . ALA A 1 436 ? 5.609 -13.758 -23.141 1 95.75 436 ALA A N 1
ATOM 3290 C CA . ALA A 1 436 ? 4.223 -13.328 -23.297 1 95.75 436 ALA A CA 1
ATOM 3291 C C . ALA A 1 436 ? 3.285 -14.195 -22.469 1 95.75 436 ALA A C 1
ATOM 3293 O O . ALA A 1 436 ? 3.461 -15.414 -22.391 1 95.75 436 ALA A O 1
ATOM 3294 N N . GLY A 1 437 ? 2.277 -13.539 -21.812 1 96.44 437 GLY A N 1
ATOM 3295 C CA . GLY A 1 437 ? 1.312 -14.258 -20.984 1 96.44 437 GLY A CA 1
ATOM 3296 C C . GLY A 1 437 ? 1.652 -14.25 -19.516 1 96.44 437 GLY A C 1
ATOM 3297 O O . GLY A 1 437 ? 2.16 -13.25 -19 1 96.44 437 GLY A O 1
ATOM 3298 N N . VAL A 1 438 ? 1.296 -15.305 -18.828 1 97.94 438 VAL A N 1
ATOM 3299 C CA . VAL A 1 438 ? 1.427 -15.359 -17.375 1 97.94 438 VAL A CA 1
ATOM 3300 C C . VAL A 1 438 ? 2.881 -15.625 -16.984 1 97.94 438 VAL A C 1
ATOM 3302 O O . VAL A 1 438 ? 3.635 -16.219 -17.766 1 97.94 438 VAL A O 1
ATOM 3305 N N . THR A 1 439 ? 3.305 -15.25 -15.766 1 98.38 439 THR A N 1
ATOM 3306 C CA . THR A 1 439 ? 4.707 -15.195 -15.375 1 98.38 439 THR A CA 1
ATOM 3307 C C . THR A 1 439 ? 5.105 -16.453 -14.609 1 98.38 439 THR A C 1
ATOM 3309 O O . THR A 1 439 ? 6.281 -16.828 -14.578 1 98.38 439 THR A O 1
ATOM 3312 N N . GLY A 1 440 ? 4.113 -17.094 -13.977 1 98.56 440 GLY A N 1
ATOM 3313 C CA . GLY A 1 440 ? 4.445 -18.172 -13.07 1 98.56 440 GLY A CA 1
ATOM 3314 C C . GLY A 1 440 ? 4.953 -17.688 -11.719 1 98.56 440 GLY A C 1
ATOM 3315 O O . GLY A 1 440 ? 5.461 -18.484 -10.922 1 98.56 440 GLY A O 1
ATOM 3316 N N . PHE A 1 441 ? 4.777 -16.422 -11.391 1 98.69 441 PHE A N 1
ATOM 3317 C CA . PHE A 1 441 ? 5.219 -15.812 -10.141 1 98.69 441 PHE A CA 1
ATOM 3318 C C . PHE A 1 441 ? 4.785 -16.656 -8.945 1 98.69 441 PHE A C 1
ATOM 3320 O O . PHE A 1 441 ? 3.637 -17.094 -8.875 1 98.69 441 PHE A O 1
ATOM 3327 N N . GLY A 1 442 ? 5.684 -16.859 -8.031 1 98.88 442 GLY A N 1
ATOM 3328 C CA . GLY A 1 442 ? 5.348 -17.453 -6.75 1 98.88 442 GLY A CA 1
ATOM 3329 C C . GLY A 1 442 ? 5.895 -18.859 -6.586 1 98.88 442 GLY A C 1
ATOM 3330 O O . GLY A 1 442 ? 6.156 -19.297 -5.465 1 98.88 442 GLY A O 1
ATOM 3331 N N . VAL A 1 443 ? 6.059 -19.625 -7.703 1 98.88 443 VAL A N 1
ATOM 3332 C CA . VAL A 1 443 ? 6.523 -21 -7.605 1 98.88 443 VAL A CA 1
ATOM 3333 C C . VAL A 1 443 ? 7.926 -21.031 -7 1 98.88 443 VAL A C 1
ATOM 3335 O O . VAL A 1 443 ? 8.156 -21.703 -5.988 1 98.88 443 VAL A O 1
ATOM 3338 N N . GLN A 1 444 ? 8.883 -20.297 -7.645 1 98.69 444 GLN A N 1
ATOM 3339 C CA . GLN A 1 444 ? 10.25 -20.234 -7.129 1 98.69 444 GLN A CA 1
ATOM 3340 C C . GLN A 1 444 ? 10.273 -19.688 -5.703 1 98.69 444 GLN A C 1
ATOM 3342 O O . GLN A 1 444 ? 10.969 -20.219 -4.84 1 98.69 444 GLN A O 1
ATOM 3347 N N . LEU A 1 445 ? 9.5 -18.656 -5.449 1 98.81 445 LEU A N 1
ATOM 3348 C CA . LEU A 1 445 ? 9.422 -18.016 -4.145 1 98.81 445 LEU A CA 1
ATOM 3349 C C . LEU A 1 445 ? 9.008 -19.016 -3.066 1 98.81 445 LEU A C 1
ATOM 3351 O O . LEU A 1 445 ? 9.68 -19.141 -2.039 1 98.81 445 LEU A O 1
ATOM 3355 N N . LEU A 1 446 ? 7.961 -19.719 -3.309 1 98.88 446 LEU A N 1
ATOM 3356 C CA . LEU A 1 446 ? 7.391 -20.594 -2.287 1 98.88 446 LEU A CA 1
ATOM 3357 C C . LEU A 1 446 ? 8.258 -21.844 -2.088 1 98.88 446 LEU A C 1
ATOM 3359 O O . LEU A 1 446 ? 8.398 -22.328 -0.962 1 98.88 446 LEU A O 1
ATOM 3363 N N . VAL A 1 447 ? 8.859 -22.359 -3.164 1 98.75 447 VAL A N 1
ATOM 3364 C CA . VAL A 1 447 ? 9.773 -23.484 -3 1 98.75 447 VAL A CA 1
ATOM 3365 C C . VAL A 1 447 ? 10.961 -23.062 -2.143 1 98.75 447 VAL A C 1
ATOM 3367 O O . VAL A 1 447 ? 11.32 -23.75 -1.183 1 98.75 447 VAL A O 1
ATOM 3370 N N . ASP A 1 448 ? 11.57 -21.875 -2.488 1 98.12 448 ASP A N 1
ATOM 3371 C CA . ASP A 1 448 ? 12.703 -21.359 -1.73 1 98.12 448 ASP A CA 1
ATOM 3372 C C . ASP A 1 448 ? 12.312 -21.094 -0.278 1 98.12 448 ASP A C 1
ATOM 3374 O O . ASP A 1 448 ? 13.07 -21.406 0.642 1 98.12 448 ASP A O 1
ATOM 3378 N N . PHE A 1 449 ? 11.172 -20.594 -0.066 1 98.62 449 PHE A N 1
ATOM 3379 C CA . PHE A 1 449 ? 10.711 -20.266 1.278 1 98.62 449 PHE A CA 1
ATOM 3380 C C . PHE A 1 449 ? 10.539 -21.531 2.113 1 98.62 449 PHE A C 1
ATOM 3382 O O . PHE A 1 449 ? 11.039 -21.609 3.238 1 98.62 449 PHE A O 1
ATOM 3389 N N . LEU A 1 450 ? 9.883 -22.484 1.535 1 98.06 450 LEU A N 1
ATOM 3390 C CA . LEU A 1 450 ? 9.539 -23.688 2.279 1 98.06 450 LEU A CA 1
ATOM 3391 C C . LEU A 1 450 ? 10.773 -24.531 2.562 1 98.06 450 LEU A C 1
ATOM 3393 O O . LEU A 1 450 ? 10.844 -25.219 3.582 1 98.06 450 LEU A O 1
ATOM 3397 N N . ARG A 1 451 ? 11.781 -24.438 1.738 1 94.94 451 ARG A N 1
ATOM 3398 C CA . ARG A 1 451 ? 13.039 -25.156 1.934 1 94.94 451 ARG A CA 1
ATOM 3399 C C . ARG A 1 451 ? 13.797 -24.625 3.145 1 94.94 451 ARG A C 1
ATOM 3401 O O . ARG A 1 451 ? 14.492 -25.375 3.824 1 94.94 451 ARG A O 1
ATOM 3408 N N . HIS A 1 452 ? 13.539 -23.297 3.438 1 92.12 452 HIS A N 1
ATOM 3409 C CA . HIS A 1 452 ? 14.453 -22.688 4.387 1 92.12 452 HIS A CA 1
ATOM 3410 C C . HIS A 1 452 ? 13.711 -22.188 5.621 1 92.12 452 HIS A C 1
ATOM 3412 O O . HIS A 1 452 ? 14.336 -21.719 6.582 1 92.12 452 HIS A O 1
ATOM 3418 N N . ASN A 1 453 ? 12.406 -22.281 5.566 1 90.19 453 ASN A N 1
ATOM 3419 C CA . ASN A 1 453 ? 11.609 -21.766 6.68 1 90.19 453 ASN A CA 1
ATOM 3420 C C . ASN A 1 453 ? 10.578 -22.797 7.148 1 90.19 453 ASN A C 1
ATOM 3422 O O . ASN A 1 453 ? 9.391 -22.656 6.871 1 90.19 453 ASN A O 1
ATOM 3426 N N . LYS A 1 454 ? 11.164 -23.703 7.953 1 81.38 454 LYS A N 1
ATOM 3427 C CA . LYS A 1 454 ? 10.258 -24.688 8.555 1 81.38 454 LYS A CA 1
ATOM 3428 C C . LYS A 1 454 ? 9.422 -24.062 9.656 1 81.38 454 LYS A C 1
ATOM 3430 O O . LYS A 1 454 ? 9.914 -23.219 10.414 1 81.38 454 LYS A O 1
ATOM 3435 N N . PRO A 1 455 ? 8.164 -24.406 9.648 1 79.5 455 PRO A N 1
ATOM 3436 C CA . PRO A 1 455 ? 7.32 -23.797 10.68 1 79.5 455 PRO A CA 1
ATOM 3437 C C . PRO A 1 455 ? 7.816 -24.078 12.094 1 79.5 455 PRO A C 1
ATOM 3439 O O . PRO A 1 455 ? 8.469 -25.109 12.328 1 79.5 455 PRO A O 1
ATOM 3442 N N . MET B 1 1 ? -14.438 2.689 28.891 1 75.38 1 MET B N 1
ATOM 3443 C CA . MET B 1 1 ? -13.43 2.25 27.938 1 75.38 1 MET B CA 1
ATOM 3444 C C . MET B 1 1 ? -13.086 0.779 28.141 1 75.38 1 MET B C 1
ATOM 3446 O O . MET B 1 1 ? -13.172 0.271 29.266 1 75.38 1 MET B O 1
ATOM 3450 N N . GLY B 1 2 ? -13.102 -0.084 27.312 1 71.75 2 GLY B N 1
ATOM 3451 C CA . GLY B 1 2 ? -12.812 -1.505 27.422 1 71.75 2 GLY B CA 1
ATOM 3452 C C . GLY B 1 2 ? -11.445 -1.791 28.016 1 71.75 2 GLY B C 1
ATOM 3453 O O . GLY B 1 2 ? -10.656 -0.872 28.234 1 71.75 2 GLY B O 1
ATOM 3454 N N . ALA B 1 3 ? -11 -2.979 28.469 1 74.38 3 ALA B N 1
ATOM 3455 C CA . ALA B 1 3 ? -9.789 -3.43 29.156 1 74.38 3 ALA B CA 1
ATOM 3456 C C . ALA B 1 3 ? -8.539 -3.078 28.344 1 74.38 3 ALA B C 1
ATOM 3458 O O . ALA B 1 3 ? -7.496 -2.748 28.906 1 74.38 3 ALA B O 1
ATOM 3459 N N . GLN B 1 4 ? -8.562 -3.094 27.031 1 87.19 4 GLN B N 1
ATOM 3460 C CA . GLN B 1 4 ? -7.418 -2.73 26.203 1 87.19 4 GLN B CA 1
ATOM 3461 C C . GLN B 1 4 ? -7.695 -1.461 25.406 1 87.19 4 GLN B C 1
ATOM 3463 O O . GLN B 1 4 ? -7.617 -1.468 24.172 1 87.19 4 GLN B O 1
ATOM 3468 N N . CYS B 1 5 ? -7.773 -0.417 26.25 1 94.44 5 CYS B N 1
ATOM 3469 C CA . CYS B 1 5 ? -8.125 0.882 25.688 1 94.44 5 CYS B CA 1
ATOM 3470 C C . CYS B 1 5 ? -6.934 1.496 24.953 1 94.44 5 CYS B C 1
ATOM 3472 O O . CYS B 1 5 ? -5.867 1.683 25.547 1 94.44 5 CYS B O 1
ATOM 3474 N N . THR B 1 6 ? -7.059 1.751 23.719 1 97 6 THR B N 1
ATOM 3475 C CA . THR B 1 6 ? -5.996 2.365 22.938 1 97 6 THR B CA 1
ATOM 3476 C C . THR B 1 6 ? -6.086 3.889 23 1 97 6 THR B C 1
ATOM 3478 O O . THR B 1 6 ? -7.082 4.438 23.484 1 97 6 THR B O 1
ATOM 3481 N N . VAL B 1 7 ? -5.086 4.512 22.562 1 97.88 7 VAL B N 1
ATOM 3482 C CA . VAL B 1 7 ? -5.047 5.969 22.516 1 97.88 7 VAL B CA 1
ATOM 3483 C C . VAL B 1 7 ? -6.207 6.496 21.672 1 97.88 7 VAL B C 1
ATOM 3485 O O . VAL B 1 7 ? -6.789 7.539 21.984 1 97.88 7 VAL B O 1
ATOM 3488 N N . ARG B 1 8 ? -6.562 5.836 20.625 1 96.56 8 ARG B N 1
ATOM 3489 C CA . ARG B 1 8 ? -7.684 6.246 19.797 1 96.56 8 ARG B CA 1
ATOM 3490 C C . ARG B 1 8 ? -9.008 6.117 20.531 1 96.56 8 ARG B C 1
ATOM 3492 O O . ARG B 1 8 ? -9.875 6.98 20.422 1 96.56 8 ARG B O 1
ATOM 3499 N N . ASP B 1 9 ? -9.172 5.047 21.25 1 96.62 9 ASP B N 1
ATOM 3500 C CA . ASP B 1 9 ? -10.35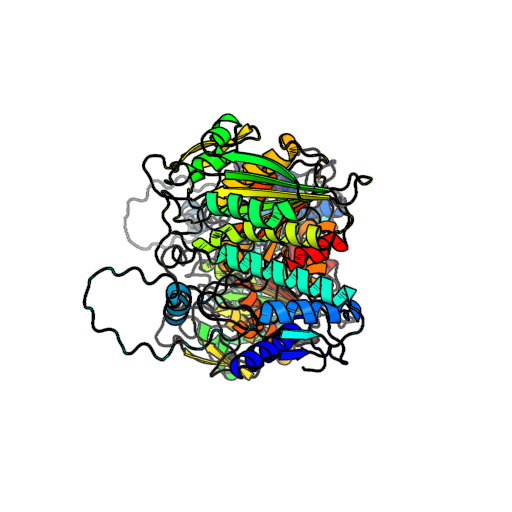9 4.883 22.094 1 96.62 9 ASP B CA 1
ATOM 3501 C C . ASP B 1 9 ? -10.477 6.016 23.109 1 96.62 9 ASP B C 1
ATOM 3503 O O . ASP B 1 9 ? -11.57 6.531 23.344 1 96.62 9 ASP B O 1
ATOM 3507 N N . TYR B 1 10 ? -9.367 6.281 23.688 1 97.62 10 TYR B N 1
ATOM 3508 C CA . TYR B 1 10 ? -9.328 7.344 24.688 1 97.62 10 TYR B CA 1
ATOM 3509 C C . TYR B 1 10 ? -9.688 8.688 24.062 1 97.62 10 TYR B C 1
ATOM 3511 O O . TYR B 1 10 ? -10.445 9.469 24.656 1 97.62 10 TYR B O 1
ATOM 3519 N N . ARG B 1 11 ? -9.117 8.969 22.891 1 98.06 11 ARG B N 1
ATOM 3520 C CA . ARG B 1 11 ? -9.453 10.203 22.188 1 98.06 11 ARG B CA 1
ATOM 3521 C C . ARG B 1 11 ? -10.945 10.289 21.906 1 98.06 11 ARG B C 1
ATOM 3523 O O . ARG B 1 11 ? -11.555 11.352 22.078 1 98.06 11 ARG B O 1
ATOM 3530 N N . LEU B 1 12 ? -11.523 9.18 21.453 1 97.06 12 LEU B N 1
ATOM 3531 C CA . LEU B 1 12 ? -12.961 9.133 21.203 1 97.06 12 LEU B CA 1
ATOM 3532 C C . LEU B 1 12 ? -13.758 9.43 22.469 1 97.06 12 LEU B C 1
ATOM 3534 O O . LEU B 1 12 ? -14.742 10.164 22.422 1 97.06 12 LEU B O 1
ATOM 3538 N N . ALA B 1 13 ? -13.352 8.82 23.547 1 97.12 13 ALA B N 1
ATOM 3539 C CA . ALA B 1 13 ? -14.039 9.016 24.812 1 97.12 13 ALA B CA 1
ATOM 3540 C C . ALA B 1 13 ? -13.977 10.477 25.25 1 97.12 13 ALA B C 1
ATOM 3542 O O . ALA B 1 13 ? -14.984 11.047 25.672 1 97.12 13 ALA B O 1
ATOM 3543 N N . VAL B 1 14 ? -12.781 11.086 25.234 1 97.62 14 VAL B N 1
ATOM 3544 C CA . VAL B 1 14 ? -12.609 12.477 25.641 1 97.62 14 VAL B CA 1
ATOM 3545 C C . VAL B 1 14 ? -13.43 13.383 24.734 1 97.62 14 VAL B C 1
ATOM 3547 O O . VAL B 1 14 ? -14.125 14.289 25.203 1 97.62 14 VAL B O 1
ATOM 3550 N N . THR B 1 15 ? -13.336 13.164 23.406 1 97.75 15 THR B N 1
ATOM 3551 C CA . THR B 1 15 ? -14.078 13.961 22.438 1 97.75 15 THR B CA 1
ATOM 3552 C C . THR B 1 15 ? -15.578 13.883 22.703 1 97.75 15 THR B C 1
ATOM 3554 O O . THR B 1 15 ? -16.266 14.898 22.688 1 97.75 15 THR B O 1
ATOM 3557 N N . ALA B 1 16 ? -16.094 12.664 22.984 1 96.75 16 ALA B N 1
ATOM 3558 C CA . ALA B 1 16 ? -17.5 12.469 23.281 1 96.75 16 ALA B CA 1
ATOM 3559 C C . ALA B 1 16 ? -17.922 13.258 24.516 1 96.75 16 ALA B C 1
ATOM 3561 O O . ALA B 1 16 ? -19 13.859 24.547 1 96.75 16 ALA B O 1
ATOM 3562 N N . ALA B 1 17 ? -17.094 13.195 25.531 1 96.81 17 ALA B N 1
ATOM 3563 C CA . ALA B 1 17 ? -17.375 13.922 26.766 1 96.81 17 ALA B CA 1
ATOM 3564 C C . ALA B 1 17 ? -17.453 15.422 26.516 1 96.81 17 ALA B C 1
ATOM 3566 O O . ALA B 1 17 ? -18.359 16.094 27.016 1 96.81 17 ALA B O 1
ATOM 3567 N N . VAL B 1 18 ? -16.484 15.938 25.812 1 97 18 VAL B N 1
ATOM 3568 C CA . VAL B 1 18 ? -16.406 17.375 25.531 1 97 18 VAL B CA 1
ATOM 3569 C C . VAL B 1 18 ? -17.609 17.797 24.688 1 97 18 VAL B C 1
ATOM 3571 O O . VAL B 1 18 ? -18.234 18.828 24.969 1 97 18 VAL B O 1
ATOM 3574 N N . ARG B 1 19 ? -17.922 17.031 23.656 1 95.31 19 ARG B N 1
ATOM 3575 C CA . ARG B 1 19 ? -19.062 17.344 22.781 1 95.31 19 ARG B CA 1
ATOM 3576 C C . ARG B 1 19 ? -20.375 17.297 23.578 1 95.31 19 ARG B C 1
ATOM 3578 O O . ARG B 1 19 ? -21.25 18.141 23.359 1 95.31 19 ARG B O 1
ATOM 3585 N N . LYS B 1 20 ? -20.516 16.312 24.469 1 95.88 20 LYS B N 1
ATOM 3586 C CA . LYS B 1 20 ? -21.703 16.234 25.312 1 95.88 20 LYS B CA 1
ATOM 3587 C C . LYS B 1 20 ? -21.828 17.469 26.203 1 95.88 20 LYS B C 1
ATOM 3589 O O . LYS B 1 20 ? -22.922 18 26.406 1 95.88 20 LYS B O 1
ATOM 3594 N N . ALA B 1 21 ? -20.719 17.875 26.781 1 95.81 21 ALA B N 1
ATOM 3595 C CA . ALA B 1 21 ? -20.703 19.062 27.625 1 95.81 21 ALA B CA 1
ATOM 3596 C C . ALA B 1 21 ? -21.156 20.297 26.844 1 95.81 21 ALA B C 1
ATOM 3598 O O . ALA B 1 21 ? -21.891 21.141 27.359 1 95.81 21 ALA B O 1
ATOM 3599 N N . LYS B 1 22 ? -20.703 20.438 25.625 1 91.81 22 LYS B N 1
ATOM 3600 C CA . LYS B 1 22 ? -21.109 21.547 24.766 1 91.81 22 LYS B CA 1
ATOM 3601 C C . LYS B 1 22 ? -22.609 21.516 24.5 1 91.81 22 LYS B C 1
ATOM 3603 O O . LYS B 1 22 ? -23.266 22.547 24.516 1 91.81 22 LYS B O 1
ATOM 3608 N N . MET B 1 23 ? -23.078 20.328 24.234 1 91.44 23 MET B N 1
ATOM 3609 C CA . MET B 1 23 ? -24.5 20.156 23.969 1 91.44 23 MET B CA 1
ATOM 3610 C C . MET B 1 23 ? -25.344 20.578 25.172 1 91.44 23 MET B C 1
ATOM 3612 O O . MET B 1 23 ? -26.438 21.109 25.016 1 91.44 23 MET B O 1
ATOM 3616 N N . CYS B 1 24 ? -24.75 20.391 26.344 1 93.81 24 CYS B N 1
ATOM 3617 C CA . CYS B 1 24 ? -25.422 20.734 27.578 1 93.81 24 CYS B CA 1
ATOM 3618 C C . CYS B 1 24 ? -25.203 22.203 27.938 1 93.81 24 CYS B C 1
ATOM 3620 O O . CYS B 1 24 ? -25.656 22.672 28.984 1 93.81 24 CYS B O 1
ATOM 3622 N N . ARG B 1 25 ? -24.438 22.906 27.172 1 91.12 25 ARG B N 1
ATOM 3623 C CA . ARG B 1 25 ? -24.125 24.328 27.375 1 91.12 25 ARG B CA 1
ATOM 3624 C C . ARG B 1 25 ? -23.422 24.547 28.719 1 91.12 25 ARG B C 1
ATOM 3626 O O . ARG B 1 25 ? -23.734 25.484 29.438 1 91.12 25 ARG B O 1
ATOM 3633 N N . ALA B 1 26 ? -22.625 23.578 28.953 1 92.75 26 ALA B N 1
ATOM 3634 C CA . ALA B 1 26 ? -21.844 23.719 30.188 1 92.75 26 ALA B CA 1
ATOM 3635 C C . ALA B 1 26 ? -20.859 24.875 30.094 1 92.75 26 ALA B C 1
ATOM 3637 O O . ALA B 1 26 ? -20.266 25.109 29.047 1 92.75 26 ALA B O 1
ATOM 3638 N N . ALA B 1 27 ? -20.719 25.547 31.203 1 92.25 27 ALA B N 1
ATOM 3639 C CA . ALA B 1 27 ? -19.719 26.625 31.266 1 92.25 27 ALA B CA 1
ATOM 3640 C C . ALA B 1 27 ? -18.312 26.062 31.312 1 92.25 27 ALA B C 1
ATOM 3642 O O . ALA B 1 27 ? -17.375 26.688 30.797 1 92.25 27 ALA B O 1
ATOM 3643 N N . TRP B 1 28 ? -18.234 24.922 31.953 1 91.69 28 TRP B N 1
ATOM 3644 C CA . TRP B 1 28 ? -16.922 24.281 32.031 1 91.69 28 TRP B CA 1
ATOM 3645 C C . TRP B 1 28 ? -17.062 22.766 32.062 1 91.69 28 TRP B C 1
ATOM 3647 O O . TRP B 1 28 ? -18.125 22.25 32.406 1 91.69 28 TRP B O 1
ATOM 3657 N N . VAL B 1 29 ? -16.094 22.062 31.594 1 94.19 29 VAL B N 1
ATOM 3658 C CA . VAL B 1 29 ? -15.977 20.609 31.719 1 94.19 29 VAL B CA 1
ATOM 3659 C C . VAL B 1 29 ? -14.633 20.25 32.344 1 94.19 29 VAL B C 1
ATOM 3661 O O . VAL B 1 29 ? -13.594 20.797 31.969 1 94.19 29 VAL B O 1
ATOM 3664 N N . SER B 1 30 ? -14.711 19.469 33.406 1 95.62 30 SER B N 1
ATOM 3665 C CA . SER B 1 30 ? -13.516 18.969 34.062 1 95.62 30 SER B CA 1
ATOM 3666 C C . SER B 1 30 ? -13.203 17.547 33.625 1 95.62 30 SER B C 1
ATOM 3668 O O . SER B 1 30 ? -14.031 16.641 33.812 1 95.62 30 SER B O 1
ATOM 3670 N N . LEU B 1 31 ? -12.047 17.422 33.094 1 96.44 31 LEU B N 1
ATOM 3671 C CA . LEU B 1 31 ? -11.594 16.109 32.625 1 96.44 31 LEU B CA 1
ATOM 3672 C C . LEU B 1 31 ? -10.531 15.539 33.531 1 96.44 31 LEU B C 1
ATOM 3674 O O . LEU B 1 31 ? -9.484 16.156 33.75 1 96.44 31 LEU B O 1
ATOM 3678 N N . HIS B 1 32 ? -10.766 14.352 34.031 1 95.12 32 HIS B N 1
ATOM 3679 C CA . HIS B 1 32 ? -9.812 13.617 34.875 1 95.12 32 HIS B CA 1
ATOM 3680 C C . HIS B 1 32 ? -9.133 12.508 34.062 1 95.12 32 HIS B C 1
ATOM 3682 O O . HIS B 1 32 ? -9.805 11.602 33.594 1 95.12 32 HIS B O 1
ATOM 3688 N N . PRO B 1 33 ? -7.793 12.633 33.938 1 93.94 33 PRO B N 1
ATOM 3689 C CA . PRO B 1 33 ? -7.125 11.508 33.281 1 93.94 33 PRO B CA 1
ATOM 3690 C C . PRO B 1 33 ? -7.5 10.156 33.875 1 93.94 33 PRO B C 1
ATOM 3692 O O . PRO B 1 33 ? -7.648 10.047 35.094 1 93.94 33 PRO B O 1
ATOM 3695 N N . PRO B 1 34 ? -7.641 9.188 33.062 1 92.19 34 PRO B N 1
ATOM 3696 C CA . PRO B 1 34 ? -8.141 7.902 33.562 1 92.19 34 PRO B CA 1
ATOM 3697 C C . PRO B 1 34 ? -7.125 7.172 34.438 1 92.19 34 PRO B C 1
ATOM 3699 O O . PRO B 1 34 ? -5.914 7.336 34.25 1 92.19 34 PRO B O 1
ATOM 3702 N N . LYS B 1 35 ? -7.625 6.359 35.281 1 88.62 35 LYS B N 1
ATOM 3703 C CA . LYS B 1 35 ? -6.773 5.496 36.094 1 88.62 35 LYS B CA 1
ATOM 3704 C C . LYS B 1 35 ? -6.355 4.25 35.344 1 88.62 35 LYS B C 1
ATOM 3706 O O . LYS B 1 35 ? -5.281 3.697 35.562 1 88.62 35 LYS B O 1
ATOM 3711 N N . GLN B 1 36 ? -7.18 3.9 34.406 1 92.62 36 GLN B N 1
ATOM 3712 C CA . GLN B 1 36 ? -6.895 2.727 33.594 1 92.62 36 GLN B CA 1
ATOM 3713 C C . GLN B 1 36 ? -5.754 3.002 32.594 1 92.62 36 GLN B C 1
ATOM 3715 O O . GLN B 1 36 ? -5.555 4.141 32.188 1 92.62 36 GLN B O 1
ATOM 3720 N N . ASP B 1 37 ? -5.035 1.933 32.281 1 95.56 37 ASP B N 1
ATOM 3721 C CA . ASP B 1 37 ? -3.941 2.033 31.328 1 95.56 37 ASP B CA 1
ATOM 3722 C C . ASP B 1 37 ? -4.465 2.332 29.938 1 95.56 37 ASP B C 1
ATOM 3724 O O . ASP B 1 37 ? -5.492 1.79 29.516 1 95.56 37 ASP B O 1
ATOM 3728 N N . ILE B 1 38 ? -3.873 3.283 29.281 1 97.44 38 ILE B N 1
ATOM 3729 C CA . ILE B 1 38 ? -4.098 3.547 27.875 1 97.44 38 ILE B CA 1
ATOM 3730 C C . ILE B 1 38 ? -2.938 2.986 27.047 1 97.44 38 ILE B C 1
ATOM 3732 O O . ILE B 1 38 ? -1.771 3.217 27.375 1 97.44 38 ILE B O 1
ATOM 3736 N N . PHE B 1 39 ? -3.262 2.283 25.984 1 97.88 39 PHE B N 1
ATOM 3737 C CA . PHE B 1 39 ? -2.232 1.627 25.188 1 97.88 39 PHE B CA 1
ATOM 3738 C C . PHE B 1 39 ? -2.096 2.297 23.828 1 97.88 39 PHE B C 1
ATOM 3740 O O . PHE B 1 39 ? -3.031 2.939 23.359 1 97.88 39 PHE B O 1
ATOM 3747 N N . THR B 1 40 ? -0.889 2.195 23.266 1 98 40 THR B N 1
ATOM 3748 C CA . THR B 1 40 ? -0.645 2.652 21.891 1 98 40 THR B CA 1
ATOM 3749 C C . THR B 1 40 ? -1.452 1.829 20.891 1 98 40 THR B C 1
ATOM 3751 O O . THR B 1 40 ? -1.974 0.766 21.234 1 98 40 THR B O 1
ATOM 3754 N N . MET B 1 41 ? -1.645 2.42 19.688 1 96.94 41 MET B N 1
ATOM 3755 C CA . MET B 1 41 ? -2.076 1.561 18.578 1 96.94 41 MET B CA 1
ATOM 3756 C C . MET B 1 41 ? -1.036 0.483 18.297 1 96.94 41 MET B C 1
ATOM 3758 O O . MET B 1 41 ? 0.097 0.565 18.766 1 96.94 41 MET B O 1
ATOM 3762 N N . THR B 1 42 ? -1.449 -0.471 17.531 1 94.56 42 THR B N 1
ATOM 3763 C CA . THR B 1 42 ? -0.512 -1.559 17.281 1 94.56 42 THR B CA 1
ATOM 3764 C C . THR B 1 42 ? -0.488 -1.91 15.797 1 94.56 42 THR B C 1
ATOM 3766 O O . THR B 1 42 ? -1.441 -1.622 15.07 1 94.56 42 THR B O 1
ATOM 3769 N N . ASP B 1 43 ? 0.561 -2.393 15.297 1 92.31 43 ASP B N 1
ATOM 3770 C CA . ASP B 1 43 ? 0.773 -3.049 14.008 1 92.31 43 ASP B CA 1
ATOM 3771 C C . ASP B 1 43 ? 1.826 -4.148 14.117 1 92.31 43 ASP B C 1
ATOM 3773 O O . ASP B 1 43 ? 2.375 -4.383 15.195 1 92.31 43 ASP B O 1
ATOM 3777 N N . PRO B 1 44 ? 2.049 -4.91 13.102 1 90.75 44 PRO B N 1
ATOM 3778 C CA . PRO B 1 44 ? 2.939 -6.066 13.219 1 90.75 44 PRO B CA 1
ATOM 3779 C C . PRO B 1 44 ? 4.344 -5.688 13.68 1 90.75 44 PRO B C 1
ATOM 3781 O O . PRO B 1 44 ? 5.07 -6.527 14.219 1 90.75 44 PRO B O 1
ATOM 3784 N N . TYR B 1 45 ? 4.75 -4.449 13.578 1 91.5 45 TYR B N 1
ATOM 3785 C CA . TYR B 1 45 ? 6.098 -4.004 13.898 1 91.5 45 TYR B CA 1
ATOM 3786 C C . TYR B 1 45 ? 6.156 -3.41 15.305 1 91.5 45 TYR B C 1
ATOM 3788 O O . TYR B 1 45 ? 7.234 -3.295 15.891 1 91.5 45 TYR B O 1
ATOM 3796 N N . HIS B 1 46 ? 5.008 -3.023 15.781 1 95.38 46 HIS B N 1
ATOM 3797 C CA . HIS B 1 46 ? 4.938 -2.301 17.047 1 95.38 46 HIS B CA 1
ATOM 3798 C C . HIS B 1 46 ? 3.92 -2.934 17.984 1 95.38 46 HIS B C 1
ATOM 3800 O O . HIS B 1 46 ? 2.727 -2.637 17.906 1 95.38 46 HIS B O 1
ATOM 3806 N N . PRO B 1 47 ? 4.383 -3.73 18.953 1 94.56 47 PRO B N 1
ATOM 3807 C CA . PRO B 1 47 ? 3.461 -4.281 19.953 1 94.56 47 PRO B CA 1
ATOM 3808 C C . PRO B 1 47 ? 2.857 -3.209 20.859 1 94.56 47 PRO B C 1
ATOM 3810 O O . PRO B 1 47 ? 3.391 -2.102 20.953 1 94.56 47 PRO B O 1
ATOM 3813 N N . PRO B 1 48 ? 1.761 -3.539 21.5 1 95.5 48 PRO B N 1
ATOM 3814 C CA . PRO B 1 48 ? 1.117 -2.553 22.375 1 95.5 48 PRO B CA 1
ATOM 3815 C C . PRO B 1 48 ? 2.012 -2.117 23.531 1 95.5 48 PRO B C 1
ATOM 3817 O O . PRO B 1 48 ? 2.648 -2.955 24.172 1 95.5 48 PRO B O 1
ATOM 3820 N N . GLN B 1 49 ? 2.078 -0.872 23.719 1 97.19 49 GLN B N 1
ATOM 3821 C CA . GLN B 1 49 ? 2.799 -0.291 24.844 1 97.19 49 GLN B CA 1
ATOM 3822 C C . GLN B 1 49 ? 1.891 0.615 25.672 1 97.19 49 GLN B C 1
ATOM 3824 O O . GLN B 1 49 ? 1.034 1.312 25.125 1 97.19 49 GLN B O 1
ATOM 3829 N N . ARG B 1 50 ? 2.113 0.614 26.938 1 96.81 50 ARG B N 1
ATOM 3830 C CA . ARG B 1 50 ? 1.377 1.514 27.812 1 96.81 50 ARG B CA 1
ATOM 3831 C C . ARG B 1 50 ? 1.896 2.943 27.703 1 96.81 50 ARG B C 1
ATOM 3833 O O . ARG B 1 50 ? 3.107 3.172 27.703 1 96.81 50 ARG B O 1
ATOM 3840 N N . LEU B 1 51 ? 1.014 3.863 27.609 1 97.12 51 LEU B N 1
ATOM 3841 C CA . LEU B 1 51 ? 1.421 5.262 27.656 1 97.12 51 LEU B CA 1
ATOM 3842 C C . LEU B 1 51 ? 1.85 5.668 29.062 1 97.12 51 LEU B C 1
ATOM 3844 O O . LEU B 1 51 ? 1.258 5.223 30.047 1 97.12 51 LEU B O 1
ATOM 3848 N N . GLN B 1 52 ? 2.809 6.539 29.156 1 96.25 52 GLN B N 1
ATOM 3849 C CA . GLN B 1 52 ? 3.215 7.102 30.438 1 96.25 52 GLN B CA 1
ATOM 3850 C C . GLN B 1 52 ? 2.176 8.086 30.953 1 96.25 52 GLN B C 1
ATOM 3852 O O . GLN B 1 52 ? 1.432 8.688 30.172 1 96.25 52 GLN B O 1
ATOM 3857 N N . SER B 1 53 ? 2.18 8.258 32.25 1 95.69 53 SER B N 1
ATOM 3858 C CA . SER B 1 53 ? 1.194 9.125 32.875 1 95.69 53 SER B CA 1
ATOM 3859 C C . SER B 1 53 ? 1.235 10.531 32.281 1 95.69 53 SER B C 1
ATOM 3861 O O . SER B 1 53 ? 0.191 11.141 32.062 1 95.69 53 SER B O 1
ATOM 3863 N N . GLN B 1 54 ? 2.447 10.969 32.094 1 96.06 54 GLN B N 1
ATOM 3864 C CA . GLN B 1 54 ? 2.604 12.312 31.547 1 96.06 54 GLN B CA 1
ATOM 3865 C C . GLN B 1 54 ? 2.008 12.406 30.156 1 96.06 54 GLN B C 1
ATOM 3867 O O . GLN B 1 54 ? 1.419 13.422 29.781 1 96.06 54 GLN B O 1
ATOM 3872 N N . GLU B 1 55 ? 2.152 11.391 29.344 1 97 55 GLU B N 1
ATOM 3873 C CA . GLU B 1 55 ? 1.59 11.359 28 1 97 55 GLU B CA 1
ATOM 3874 C C . GLU B 1 55 ? 0.064 11.367 28.047 1 97 55 GLU B C 1
ATOM 3876 O O . GLU B 1 55 ? -0.58 12.016 27.219 1 97 55 GLU B O 1
ATOM 3881 N N . VAL B 1 56 ? -0.45 10.664 29 1 97.75 56 VAL B N 1
ATOM 3882 C CA . VAL B 1 56 ? -1.9 10.586 29.125 1 97.75 56 VAL B CA 1
ATOM 3883 C C . VAL B 1 56 ? -2.463 11.969 29.469 1 97.75 56 VAL B C 1
ATOM 3885 O O . VAL B 1 56 ? -3.48 12.383 28.906 1 97.75 56 VAL B O 1
ATOM 3888 N N . VAL B 1 57 ? -1.792 12.656 30.359 1 98 57 VAL B N 1
ATOM 3889 C CA . VAL B 1 57 ? -2.215 14.008 30.734 1 98 57 VAL B CA 1
ATOM 3890 C C . VAL B 1 57 ? -2.133 14.93 29.531 1 98 57 VAL B C 1
ATOM 3892 O O . VAL B 1 57 ? -3.072 15.672 29.234 1 98 57 VAL B O 1
ATOM 3895 N N . GLU B 1 58 ? -1.041 14.891 28.828 1 98.19 58 GLU B N 1
ATOM 3896 C CA . GLU B 1 58 ? -0.859 15.695 27.609 1 98.19 58 GLU B CA 1
ATOM 3897 C C . GLU B 1 58 ? -1.953 15.398 26.594 1 98.19 58 GLU B C 1
ATOM 3899 O O . GLU B 1 58 ? -2.543 16.328 26.016 1 98.19 58 GLU B O 1
ATOM 3904 N N . LYS B 1 59 ? -2.234 14.148 26.406 1 98.19 59 LYS B N 1
ATOM 3905 C CA . LYS B 1 59 ? -3.236 13.734 25.438 1 98.19 59 LYS B CA 1
ATOM 3906 C C . LYS B 1 59 ? -4.641 14.133 25.875 1 98.19 59 LYS B C 1
ATOM 3908 O O . LYS B 1 59 ? -5.5 14.422 25.047 1 98.19 59 LYS B O 1
ATOM 3913 N N . THR B 1 60 ? -4.895 14.047 27.156 1 98.12 60 THR B N 1
ATOM 3914 C CA . THR B 1 60 ? -6.18 14.523 27.656 1 98.12 60 THR B CA 1
ATOM 3915 C C . THR B 1 60 ? -6.418 15.969 27.25 1 98.12 60 THR B C 1
ATOM 3917 O O . THR B 1 60 ? -7.496 16.312 26.766 1 98.12 60 THR B O 1
ATOM 3920 N N . ALA B 1 61 ? -5.406 16.812 27.469 1 98.38 61 ALA B N 1
ATOM 3921 C CA . ALA B 1 61 ? -5.52 18.219 27.125 1 98.38 61 ALA B CA 1
ATOM 3922 C C . ALA B 1 61 ? -5.664 18.406 25.609 1 98.38 61 ALA B C 1
ATOM 3924 O O . ALA B 1 61 ? -6.512 19.172 25.156 1 98.38 61 ALA B O 1
ATOM 3925 N N . THR B 1 62 ? -4.812 17.719 24.828 1 98.69 62 THR B N 1
ATOM 3926 C CA . THR B 1 62 ? -4.867 17.797 23.375 1 98.69 62 THR B CA 1
ATOM 3927 C C . THR B 1 62 ? -6.242 17.406 22.859 1 98.69 62 THR B C 1
ATOM 3929 O O . THR B 1 62 ? -6.84 18.109 22.047 1 98.69 62 THR B O 1
ATOM 3932 N N . PHE B 1 63 ? -6.785 16.234 23.359 1 98.5 63 PHE B N 1
ATOM 3933 C CA . PHE B 1 63 ? -8.047 15.688 22.891 1 98.5 63 PHE B CA 1
ATOM 3934 C C . PHE B 1 63 ? -9.219 16.562 23.312 1 98.5 63 PHE B C 1
ATOM 3936 O O . PHE B 1 63 ? -10.203 16.688 22.594 1 98.5 63 PHE B O 1
ATOM 3943 N N . ALA B 1 64 ? -9.094 17.172 24.484 1 97.94 64 ALA B N 1
ATOM 3944 C CA . ALA B 1 64 ? -10.133 18.094 24.938 1 97.94 64 ALA B CA 1
ATOM 3945 C C . ALA B 1 64 ? -10.242 19.297 24.016 1 97.94 64 ALA B C 1
ATOM 3947 O O . ALA B 1 64 ? -11.344 19.641 23.562 1 97.94 64 ALA B O 1
ATOM 3948 N N . VAL B 1 65 ? -9.086 19.922 23.75 1 97.88 65 VAL B N 1
ATOM 3949 C CA . VAL B 1 65 ? -9.047 21.109 22.891 1 97.88 65 VAL B CA 1
ATOM 3950 C C . VAL B 1 65 ? -9.555 20.766 21.5 1 97.88 65 VAL B C 1
ATOM 3952 O O . VAL B 1 65 ? -10.414 21.469 20.953 1 97.88 65 VAL B O 1
ATOM 3955 N N . THR B 1 66 ? -9.078 19.672 20.938 1 98.31 66 THR B N 1
ATOM 3956 C CA . THR B 1 66 ? -9.469 19.297 19.578 1 98.31 66 THR B CA 1
ATOM 3957 C C . THR B 1 66 ? -10.906 18.797 19.547 1 98.31 66 THR B C 1
ATOM 3959 O O . THR B 1 66 ? -11.609 18.969 18.547 1 98.31 66 THR B O 1
ATOM 3962 N N . GLY B 1 67 ? -11.352 18.125 20.625 1 97.5 67 GLY B N 1
ATOM 3963 C CA . GLY B 1 67 ? -12.727 17.656 20.703 1 97.5 67 GLY B CA 1
ATOM 3964 C C . GLY B 1 67 ? -13.742 18.797 20.75 1 97.5 67 GLY B C 1
ATOM 3965 O O . GLY B 1 67 ? -14.891 18.609 20.344 1 97.5 67 GLY B O 1
ATOM 3966 N N . ALA B 1 68 ? -13.328 19.953 21.203 1 96.06 68 ALA B N 1
ATOM 3967 C CA . ALA B 1 68 ? -14.211 21.109 21.344 1 96.06 68 ALA B CA 1
ATOM 3968 C C . ALA B 1 68 ? -14.328 21.875 20.047 1 96.06 68 ALA B C 1
ATOM 3970 O O . ALA B 1 68 ? -15.203 22.734 19.891 1 96.06 68 ALA B O 1
ATOM 3971 N N . TYR B 1 69 ? -13.508 21.578 19.109 1 96.12 69 TYR B N 1
ATOM 3972 C CA . TYR B 1 69 ? -13.414 22.328 17.859 1 96.12 69 TYR B CA 1
ATOM 3973 C C . TYR B 1 69 ? -14.68 22.156 17.031 1 96.12 69 TYR B C 1
ATOM 3975 O O . TYR B 1 69 ? -15.227 21.062 16.922 1 96.12 69 TYR B O 1
ATOM 3983 N N . GLN B 1 70 ? -15.117 23.188 16.469 1 92.69 70 GLN B N 1
ATOM 3984 C CA . GLN B 1 70 ? -16.172 23.25 15.461 1 92.69 70 GLN B CA 1
ATOM 3985 C C . GLN B 1 70 ? -15.922 24.375 14.461 1 92.69 70 GLN B C 1
ATOM 3987 O O . GLN B 1 70 ? -15.492 25.469 14.844 1 92.69 70 GLN B O 1
ATOM 3992 N N . TYR B 1 71 ? -16.109 24.078 13.242 1 93 71 TYR B N 1
ATOM 3993 C CA . TYR B 1 71 ? -16 25.078 12.195 1 93 71 TYR B CA 1
ATOM 3994 C C . TYR B 1 71 ? -17.375 25.469 11.664 1 93 71 TYR B C 1
ATOM 3996 O O . TYR B 1 71 ? -17.844 24.906 10.664 1 93 71 TYR B O 1
ATOM 4004 N N . ASP B 1 72 ? -18.047 26.391 12.258 1 88.69 72 ASP B N 1
ATOM 4005 C CA . ASP B 1 72 ? -19.406 26.734 11.891 1 88.69 72 ASP B CA 1
ATOM 4006 C C . ASP B 1 72 ? -19.547 28.234 11.664 1 88.69 72 ASP B C 1
ATOM 4008 O O . ASP B 1 72 ? -20.672 28.766 11.625 1 88.69 72 ASP B O 1
ATOM 4012 N N . ARG B 1 73 ? -18.438 28.859 11.469 1 86.31 73 ARG B N 1
ATOM 4013 C CA . ARG B 1 73 ? -18.406 30.312 11.398 1 86.31 73 ARG B CA 1
ATOM 4014 C C . ARG B 1 73 ? -19.188 30.812 10.195 1 86.31 73 ARG B C 1
ATOM 4016 O O . ARG B 1 73 ? -19.562 31.984 10.133 1 86.31 73 ARG B O 1
ATOM 4023 N N . LEU B 1 74 ? -19.438 29.938 9.242 1 86.25 74 LEU B N 1
ATOM 4024 C CA . LEU B 1 74 ? -20.094 30.375 8.016 1 86.25 74 LEU B CA 1
ATOM 4025 C C . LEU B 1 74 ? -21.594 30.094 8.07 1 86.25 74 LEU B C 1
ATOM 4027 O O . LEU B 1 74 ? -22.328 30.453 7.148 1 86.25 74 LEU B O 1
ATOM 4031 N N . LYS B 1 75 ? -22.016 29.469 9.164 1 87.19 75 LYS B N 1
ATOM 4032 C CA . LYS B 1 75 ? -23.453 29.297 9.344 1 87.19 75 LYS B CA 1
ATOM 4033 C C . LYS B 1 75 ? -24.156 30.625 9.617 1 87.19 75 LYS B C 1
ATOM 4035 O O . LYS B 1 75 ? -23.625 31.469 10.352 1 87.19 75 LYS B O 1
ATOM 4040 N N . SER B 1 76 ? -25.328 30.734 9.008 1 84.5 76 SER B N 1
ATOM 4041 C CA . SER B 1 76 ? -26.062 32 9.062 1 84.5 76 SER B CA 1
ATOM 4042 C C . SER B 1 76 ? -26.328 32.438 10.5 1 84.5 76 SER B C 1
ATOM 4044 O O . SER B 1 76 ? -26.234 33.625 10.82 1 84.5 76 SER B O 1
ATOM 4046 N N . SER B 1 77 ? -26.688 31.5 11.32 1 77.06 77 SER B N 1
ATOM 4047 C CA . SER B 1 77 ? -26.984 31.797 12.719 1 77.06 77 SER B CA 1
ATOM 4048 C C . SER B 1 77 ? -25.766 32.375 13.438 1 77.06 77 SER B C 1
ATOM 4050 O O . SER B 1 77 ? -25.906 33.219 14.32 1 77.06 77 SER B O 1
ATOM 4052 N N . ILE B 1 78 ? -24.609 32 12.984 1 73.75 78 ILE B N 1
ATOM 4053 C CA . ILE B 1 78 ? -23.359 32.469 13.602 1 73.75 78 ILE B CA 1
ATOM 4054 C C . ILE B 1 78 ? -22.922 33.781 12.969 1 73.75 78 ILE B C 1
ATOM 4056 O O . ILE B 1 78 ? -22.484 34.688 13.664 1 73.75 78 ILE B O 1
ATOM 4060 N N . LEU B 1 79 ? -23.047 33.844 11.617 1 70.25 79 LEU B N 1
ATOM 4061 C CA . LEU B 1 79 ? -22.719 35.062 10.891 1 70.25 79 LEU B CA 1
ATOM 4062 C C . LEU B 1 79 ? -23.547 36.219 11.391 1 70.25 79 LEU B C 1
ATOM 4064 O O . LEU B 1 79 ? -23.047 37.344 11.531 1 70.25 79 LEU B O 1
ATOM 4068 N N . ALA B 1 80 ? -24.844 36.094 11.578 1 67 80 ALA B N 1
ATOM 4069 C CA . ALA B 1 80 ? -25.766 37.125 12.039 1 67 80 ALA B CA 1
ATOM 4070 C C . ALA B 1 80 ? -25.375 37.625 13.43 1 67 80 ALA B C 1
ATOM 4072 O O . ALA B 1 80 ? -25.469 38.812 13.727 1 67 80 ALA B O 1
ATOM 4073 N N . ALA B 1 81 ? -24.875 36.719 14.148 1 62.78 81 ALA B N 1
ATOM 4074 C CA . ALA B 1 81 ? -24.5 37.094 15.516 1 62.78 81 ALA B CA 1
ATOM 4075 C C . ALA B 1 81 ? -23.234 37.938 15.531 1 62.78 81 ALA B C 1
ATOM 4077 O O . ALA B 1 81 ? -23.078 38.812 16.375 1 62.78 81 ALA B O 1
ATOM 4078 N N . THR B 1 82 ? -22.406 37.688 14.516 1 59.62 82 THR B N 1
ATOM 4079 C CA . THR B 1 82 ? -21.141 38.406 14.453 1 59.62 82 THR B CA 1
ATOM 4080 C C . THR B 1 82 ? -21.359 39.781 13.82 1 59.62 82 THR B C 1
ATOM 4082 O O . THR B 1 82 ? -20.656 40.75 14.133 1 59.62 82 THR B O 1
ATOM 4085 N N . ASP B 1 83 ? -22.281 39.844 12.773 1 51.81 83 ASP B N 1
ATOM 4086 C CA . ASP B 1 83 ? -22.578 41.094 12.086 1 51.81 83 ASP B CA 1
ATOM 4087 C C . ASP B 1 83 ? -23.422 42.031 12.961 1 51.81 83 ASP B C 1
ATOM 4089 O O . ASP B 1 83 ? -23.688 43.156 12.594 1 51.81 83 ASP B O 1
ATOM 4093 N N . GLY B 1 84 ? -24.141 41.406 13.93 1 43.47 84 GLY B N 1
ATOM 4094 C CA . GLY B 1 84 ? -24.984 42.312 14.68 1 43.47 84 GLY B CA 1
ATOM 4095 C C . GLY B 1 84 ? -24.266 43.562 15.125 1 43.47 84 GLY B C 1
ATOM 4096 O O . GLY B 1 84 ? -24.875 44.438 15.742 1 43.47 84 GLY B O 1
ATOM 4097 N N . SER B 1 85 ? -22.891 43.562 15.203 1 39.81 85 SER B N 1
ATOM 4098 C CA . SER B 1 85 ? -22.438 44.906 15.547 1 39.81 85 SER B CA 1
ATOM 4099 C C . SER B 1 85 ? -22.578 45.844 14.359 1 39.81 85 SER B C 1
ATOM 4101 O O . SER B 1 85 ? -22.844 47.031 14.539 1 39.81 85 SER B O 1
ATOM 4103 N N . GLU B 1 86 ? -21.922 45.5 13.109 1 37.12 86 GLU B N 1
ATOM 4104 C CA . GLU B 1 86 ? -21.906 46.531 12.086 1 37.12 86 GLU B CA 1
ATOM 4105 C C . GLU B 1 86 ? -23.125 46.438 11.172 1 37.12 86 GLU B C 1
ATOM 4107 O O . GLU B 1 86 ? -23.109 45.688 10.188 1 37.12 86 GLU B O 1
ATOM 4112 N N . LYS B 1 87 ? -24.391 46.406 11.5 1 38.28 87 LYS B N 1
ATOM 4113 C CA . LYS B 1 87 ? -25.578 46.531 10.664 1 38.28 87 LYS B CA 1
ATOM 4114 C C . LYS B 1 87 ? -25.469 47.719 9.703 1 38.28 87 LYS B C 1
ATOM 4116 O O . LYS B 1 87 ? -25.703 48.844 10.094 1 38.28 87 LYS B O 1
ATOM 4121 N N . ARG B 1 88 ? -24.609 47.719 8.703 1 32.03 88 ARG B N 1
ATOM 4122 C CA . ARG B 1 88 ? -24.906 48.625 7.613 1 32.03 88 ARG B CA 1
ATOM 4123 C C . ARG B 1 88 ? -26.25 48.312 6.961 1 32.03 88 ARG B C 1
ATOM 4125 O O . ARG B 1 88 ? -26.656 47.156 6.902 1 32.03 88 ARG B O 1
ATOM 4132 N N . SER B 1 89 ? -27.203 49.312 6.641 1 29.17 89 SER B N 1
ATOM 4133 C CA . SER B 1 89 ? -28.531 49.656 6.172 1 29.17 89 SER B CA 1
ATOM 4134 C C . SER B 1 89 ? -28.812 49.094 4.789 1 29.17 89 SER B C 1
ATOM 4136 O O . SER B 1 89 ? -29.766 49.469 4.121 1 29.17 89 SER B O 1
ATOM 4138 N N . THR B 1 90 ? -28.094 48.344 3.992 1 26.98 90 THR B N 1
ATOM 4139 C CA . THR B 1 90 ? -28.609 48.344 2.627 1 26.98 90 THR B CA 1
ATOM 4140 C C . THR B 1 90 ? -29.953 47.625 2.566 1 26.98 90 THR B C 1
ATOM 4142 O O . THR B 1 90 ? -30.266 46.812 3.439 1 26.98 90 THR B O 1
ATOM 4145 N N . ARG B 1 91 ? -30.906 47.625 1.328 1 22.88 91 ARG B N 1
ATOM 4146 C CA . ARG B 1 91 ? -32.281 47.719 0.848 1 22.88 91 ARG B CA 1
ATOM 4147 C C . ARG B 1 91 ? -32.969 46.375 0.967 1 22.88 91 ARG B C 1
ATOM 4149 O O . ARG B 1 91 ? -34.219 46.281 0.998 1 22.88 91 ARG B O 1
ATOM 4156 N N . ALA B 1 92 ? -32.562 45.219 0.11 1 29.72 92 ALA B N 1
ATOM 4157 C CA . ALA B 1 92 ? -33.688 44.406 -0.406 1 29.72 92 ALA B CA 1
ATOM 4158 C C . ALA B 1 92 ? -34.5 43.781 0.731 1 29.72 92 ALA B C 1
ATOM 4160 O O . ALA B 1 92 ? -33.938 43.312 1.718 1 29.72 92 ALA B O 1
ATOM 4161 N N . ARG B 1 93 ? -35.938 43.969 0.801 1 28.52 93 ARG B N 1
ATOM 4162 C CA . ARG B 1 93 ? -37.125 43.656 1.586 1 28.52 93 ARG B CA 1
ATOM 4163 C C . ARG B 1 93 ? -37.188 42.156 1.886 1 28.52 93 ARG B C 1
ATOM 4165 O O . ARG B 1 93 ? -38.281 41.625 2.074 1 28.52 93 ARG B O 1
ATOM 4172 N N . ARG B 1 94 ? -36.312 41.312 1.396 1 28.28 94 ARG B N 1
ATOM 4173 C CA . ARG B 1 94 ? -36.812 39.938 1.593 1 28.28 94 ARG B CA 1
ATOM 4174 C C . ARG B 1 94 ? -37.25 39.719 3.037 1 28.28 94 ARG B C 1
ATOM 4176 O O . ARG B 1 94 ? -36.719 40.344 3.953 1 28.28 94 ARG B O 1
ATOM 4183 N N . VAL B 1 95 ? -38.5 39.156 3.23 1 30.22 95 VAL B N 1
ATOM 4184 C CA . VAL B 1 95 ? -39.25 38.688 4.398 1 30.22 95 VAL B CA 1
ATOM 4185 C C . VAL B 1 95 ? -38.281 38.031 5.402 1 30.22 95 VAL B C 1
ATOM 4187 O O . VAL B 1 95 ? -37.625 37.031 5.098 1 30.22 95 VAL B O 1
ATOM 4190 N N . GLU B 1 96 ? -37.719 38.812 6.277 1 28.06 96 GLU B N 1
ATOM 4191 C CA . GLU B 1 96 ? -36.844 38.531 7.41 1 28.06 96 GLU B CA 1
ATOM 4192 C C . GLU B 1 96 ? -37.438 37.438 8.297 1 28.06 96 GLU B C 1
ATOM 4194 O O . GLU B 1 96 ? -38.531 37.594 8.828 1 28.06 96 GLU B O 1
ATOM 4199 N N . SER B 1 97 ? -37.344 36.156 7.812 1 31.55 97 SER B N 1
ATOM 4200 C CA . SER B 1 97 ? -37.625 35.125 8.812 1 31.55 97 SER B CA 1
ATOM 4201 C C . SER B 1 97 ? -37.25 35.625 10.211 1 31.55 97 SER B C 1
ATOM 4203 O O . SER B 1 97 ? -36.344 36.438 10.367 1 31.55 97 SER B O 1
ATOM 4205 N N . GLN B 1 98 ? -38.219 35.719 11.109 1 30.2 98 GLN B N 1
ATOM 4206 C CA . GLN B 1 98 ? -38.094 35.938 12.547 1 30.2 98 GLN B CA 1
ATOM 4207 C C . GLN B 1 98 ? -36.781 35.344 13.062 1 30.2 98 GLN B C 1
ATOM 4209 O O . GLN B 1 98 ? -36.656 34.125 13.125 1 30.2 98 GLN B O 1
ATOM 4214 N N . ALA B 1 99 ? -35.688 36 12.742 1 33.41 99 ALA B N 1
ATOM 4215 C CA . ALA B 1 99 ? -34.438 35.656 13.383 1 33.41 99 ALA B CA 1
ATOM 4216 C C . ALA B 1 99 ? -34.594 35.438 14.875 1 33.41 99 ALA B C 1
ATOM 4218 O O . ALA B 1 99 ? -35.25 36.219 15.562 1 33.41 99 ALA B O 1
ATOM 4219 N N . ASN B 1 100 ? -34.844 34.125 15.312 1 34.75 100 ASN B N 1
ATOM 4220 C CA . ASN B 1 100 ? -34.75 33.812 16.734 1 34.75 100 ASN B CA 1
ATOM 4221 C C . ASN B 1 100 ? -33.812 34.75 17.469 1 34.75 100 ASN B C 1
ATOM 4223 O O . ASN B 1 100 ? -32.875 35.281 16.875 1 34.75 100 ASN B O 1
ATOM 4227 N N . PRO B 1 101 ? -34.25 35.344 18.625 1 36.78 101 PRO B N 1
ATOM 4228 C CA . PRO B 1 101 ? -33.375 36.219 19.438 1 36.78 101 PRO B CA 1
ATOM 4229 C C . PRO B 1 101 ? -31.922 35.812 19.391 1 36.78 101 PRO B C 1
ATOM 4231 O O . PRO B 1 101 ? -31.609 34.625 19.141 1 36.78 101 PRO B O 1
ATOM 4234 N N . ALA B 1 102 ? -31.047 36.75 19.219 1 39.78 102 ALA B N 1
ATOM 4235 C CA . ALA B 1 102 ? -29.578 36.719 19.281 1 39.78 102 ALA B CA 1
ATOM 4236 C C . ALA B 1 102 ? -29.094 35.75 20.359 1 39.78 102 ALA B C 1
ATOM 4238 O O . ALA B 1 102 ? -29.359 35.969 21.547 1 39.78 102 ALA B O 1
ATOM 4239 N N . SER B 1 103 ? -29.062 34.469 20.172 1 41.38 103 SER B N 1
ATOM 4240 C CA . SER B 1 103 ? -28.438 33.625 21.203 1 41.38 103 SER B CA 1
ATOM 4241 C C . SER B 1 103 ? -27.234 34.344 21.812 1 41.38 103 SER B C 1
ATOM 4243 O O . SER B 1 103 ? -26.453 34.969 21.094 1 41.38 103 SER B O 1
ATOM 4245 N N . THR B 1 104 ? -27.328 34.875 23.047 1 43.88 104 THR B N 1
ATOM 4246 C CA . THR B 1 104 ? -26.203 35.375 23.828 1 43.88 104 THR B CA 1
ATOM 4247 C C . THR B 1 104 ? -24.922 34.656 23.406 1 43.88 104 THR B C 1
ATOM 4249 O O . THR B 1 104 ? -24.906 33.438 23.281 1 43.88 104 THR B O 1
ATOM 4252 N N . PRO B 1 105 ? -23.984 35.5 22.875 1 51.19 105 PRO B N 1
ATOM 4253 C CA . PRO B 1 105 ? -22.719 34.812 22.609 1 51.19 105 PRO B CA 1
ATOM 4254 C C . PRO B 1 105 ? -22.328 33.812 23.688 1 51.19 105 PRO B C 1
ATOM 4256 O O . PRO B 1 105 ? -22.312 34.156 24.875 1 51.19 105 PRO B O 1
ATOM 4259 N N . GLN B 1 106 ? -22.766 32.594 23.578 1 57.94 106 GLN B N 1
ATOM 4260 C CA . GLN B 1 106 ? -22.359 31.594 24.547 1 57.94 106 GLN B CA 1
ATOM 4261 C C . GLN B 1 106 ? -20.875 31.703 24.875 1 57.94 106 GLN B C 1
ATOM 4263 O O . GLN B 1 106 ? -20.047 31.828 23.969 1 57.94 106 GLN B O 1
ATOM 4268 N N . LEU B 1 107 ? -20.562 32.125 26.109 1 66.06 107 LEU B N 1
ATOM 4269 C CA . LEU B 1 107 ? -19.188 32.094 26.578 1 66.06 107 LEU B CA 1
ATOM 4270 C C . LEU B 1 107 ? -18.516 30.781 26.234 1 66.06 107 LEU B C 1
ATOM 4272 O O . LEU B 1 107 ? -19.141 29.719 26.281 1 66.06 107 LEU B O 1
ATOM 4276 N N . PRO B 1 108 ? -17.234 30.922 25.719 1 79.5 108 PRO B N 1
ATOM 4277 C CA . PRO B 1 108 ? -16.516 29.688 25.406 1 79.5 108 PRO B CA 1
ATOM 4278 C C . PRO B 1 108 ? -16.438 28.734 26.594 1 79.5 108 PRO B C 1
ATOM 4280 O O . PRO B 1 108 ? -16.297 29.172 27.734 1 79.5 108 PRO B O 1
ATOM 4283 N N . MET B 1 109 ? -16.734 27.531 26.406 1 89.06 109 MET B N 1
ATOM 4284 C CA . MET B 1 109 ? -16.625 26.5 27.422 1 89.06 109 MET B CA 1
ATOM 4285 C C . MET B 1 109 ? -15.188 26.359 27.906 1 89.06 109 MET B C 1
ATOM 4287 O O . MET B 1 109 ? -14.266 26.266 27.094 1 89.06 109 MET B O 1
ATOM 4291 N N . GLU B 1 110 ? -15.023 26.438 29.203 1 93.38 110 GLU B N 1
ATOM 4292 C CA . GLU B 1 110 ? -13.695 26.234 29.766 1 93.38 110 GLU B CA 1
ATOM 4293 C C . GLU B 1 110 ? -13.383 24.75 29.922 1 93.38 110 GLU B C 1
ATOM 4295 O O . GLU B 1 110 ? -14.211 23.969 30.391 1 93.38 110 GLU B O 1
ATOM 4300 N N . LEU B 1 111 ? -12.25 24.344 29.484 1 95.06 111 LEU B N 1
ATOM 4301 C CA . LEU B 1 111 ? -11.758 22.969 29.625 1 95.06 111 LEU B CA 1
ATOM 4302 C C . LEU B 1 111 ? -10.766 22.875 30.781 1 95.06 111 LEU B C 1
ATOM 4304 O O . LEU B 1 111 ? -9.742 23.562 30.781 1 95.06 111 LEU B O 1
ATOM 4308 N N . VAL B 1 112 ? -11.062 22.078 31.75 1 95.25 112 VAL B N 1
ATOM 4309 C CA . VAL B 1 112 ? -10.195 21.891 32.906 1 95.25 112 VAL B CA 1
ATOM 4310 C C . VAL B 1 112 ? -9.664 20.469 32.938 1 95.25 112 VAL B C 1
ATOM 4312 O O . VAL B 1 112 ? -10.438 19.516 32.969 1 95.25 112 VAL B O 1
ATOM 4315 N N . VAL B 1 113 ? -8.391 20.312 32.906 1 95.94 113 VAL B N 1
ATOM 4316 C CA . VAL B 1 113 ? -7.754 19 33.062 1 95.94 113 VAL B CA 1
ATOM 4317 C C . VAL B 1 113 ? -7.258 18.859 34.5 1 95.94 113 VAL B C 1
ATOM 4319 O O . VAL B 1 113 ? -6.387 19.609 34.938 1 95.94 113 VAL B O 1
ATOM 4322 N N . ALA B 1 114 ? -7.797 17.906 35.188 1 94.81 114 ALA B N 1
ATOM 4323 C CA . ALA B 1 114 ? -7.477 17.688 36.594 1 94.81 114 ALA B CA 1
ATOM 4324 C C . ALA B 1 114 ? -6.16 16.938 36.75 1 94.81 114 ALA B C 1
ATOM 4326 O O . ALA B 1 114 ? -6.148 15.719 36.938 1 94.81 114 ALA B O 1
ATOM 4327 N N . SER B 1 115 ? -5.109 17.656 36.75 1 94.31 115 SER B N 1
ATOM 4328 C CA . SER B 1 115 ? -3.775 17.094 36.938 1 94.31 115 SER B CA 1
ATOM 4329 C C . SER B 1 115 ? -2.82 18.125 37.531 1 94.31 115 SER B C 1
ATOM 4331 O O . SER B 1 115 ? -2.939 19.312 37.281 1 94.31 115 SER B O 1
ATOM 4333 N N . SER B 1 116 ? -1.865 17.625 38.312 1 93.81 116 SER B N 1
ATOM 4334 C CA . SER B 1 116 ? -0.855 18.516 38.875 1 93.81 116 SER B CA 1
ATOM 4335 C C . SER B 1 116 ? 0.292 18.75 37.906 1 93.81 116 SER B C 1
ATOM 4337 O O . SER B 1 116 ? 1.132 19.625 38.125 1 93.81 116 SER B O 1
ATOM 4339 N N . ASN B 1 117 ? 0.33 17.953 36.875 1 96.12 117 ASN B N 1
ATOM 4340 C CA . ASN B 1 117 ? 1.376 18.125 35.875 1 96.12 117 ASN B CA 1
ATOM 4341 C C . ASN B 1 117 ? 1.055 19.266 34.906 1 96.12 117 ASN B C 1
ATOM 4343 O O . ASN B 1 117 ? 0.692 19.031 33.75 1 96.12 117 ASN B O 1
ATOM 4347 N N . ALA B 1 118 ? 1.305 20.469 35.312 1 96.38 118 ALA B N 1
ATOM 4348 C CA . ALA B 1 118 ? 0.947 21.688 34.562 1 96.38 118 ALA B CA 1
ATOM 4349 C C . ALA B 1 118 ? 1.662 21.734 33.219 1 96.38 118 ALA B C 1
ATOM 4351 O O . ALA B 1 118 ? 1.106 22.234 32.25 1 96.38 118 ALA B O 1
ATOM 4352 N N . GLN B 1 119 ? 2.848 21.234 33.25 1 97.19 119 GLN B N 1
ATOM 4353 C CA . GLN B 1 119 ? 3.623 21.266 32.031 1 97.19 119 GLN B CA 1
ATOM 4354 C C . GLN B 1 119 ? 3.002 20.359 30.953 1 97.19 119 GLN B C 1
ATOM 4356 O O . GLN B 1 119 ? 2.934 20.734 29.781 1 97.19 119 GLN B O 1
ATOM 4361 N N . ALA B 1 120 ? 2.574 19.203 31.328 1 97.75 120 ALA B N 1
ATOM 4362 C CA . ALA B 1 120 ? 1.929 18.266 30.406 1 97.75 120 ALA B CA 1
ATOM 4363 C C . ALA B 1 120 ? 0.618 18.844 29.875 1 97.75 120 ALA B C 1
ATOM 4365 O O . ALA B 1 120 ? 0.305 18.703 28.688 1 97.75 120 ALA B O 1
ATOM 4366 N N . VAL B 1 121 ? -0.12 19.484 30.719 1 98.12 121 VAL B N 1
ATOM 4367 C CA . VAL B 1 121 ? -1.378 20.109 30.328 1 98.12 121 VAL B CA 1
ATOM 4368 C C . VAL B 1 121 ? -1.108 21.219 29.312 1 98.12 121 VAL B C 1
ATOM 4370 O O . VAL B 1 121 ? -1.776 21.297 28.281 1 98.12 121 VAL B O 1
ATOM 4373 N N . ARG B 1 122 ? -0.131 22 29.609 1 98 122 ARG B N 1
ATOM 4374 C CA . ARG B 1 122 ? 0.226 23.109 28.719 1 98 122 ARG B CA 1
ATOM 4375 C C . ARG B 1 122 ? 0.672 22.594 27.359 1 98 122 ARG B C 1
ATOM 4377 O O . ARG B 1 122 ? 0.273 23.125 26.328 1 98 122 ARG B O 1
ATOM 4384 N N . THR B 1 123 ? 1.489 21.578 27.406 1 98.25 123 THR B N 1
ATOM 4385 C CA . THR B 1 123 ? 1.959 20.984 26.156 1 98.25 123 THR B CA 1
ATOM 4386 C C . THR B 1 123 ? 0.784 20.484 25.328 1 98.25 123 THR B C 1
ATOM 4388 O O . THR B 1 123 ? 0.703 20.766 24.125 1 98.25 123 THR B O 1
ATOM 4391 N N . GLY B 1 124 ? -0.126 19.766 25.922 1 98.56 124 GLY B N 1
ATOM 4392 C CA . GLY B 1 124 ? -1.302 19.266 25.234 1 98.56 124 GLY B CA 1
ATOM 4393 C C . GLY B 1 124 ? -2.186 20.359 24.688 1 98.56 124 GLY B C 1
ATOM 4394 O O . GLY B 1 124 ? -2.717 20.25 23.578 1 98.56 124 GLY B O 1
ATOM 4395 N N . GLU B 1 125 ? -2.338 21.375 25.516 1 98.44 125 GLU B N 1
ATOM 4396 C CA . GLU B 1 125 ? -3.133 22.531 25.109 1 98.44 125 GLU B CA 1
ATOM 4397 C C . GLU B 1 125 ? -2.547 23.188 23.859 1 98.44 125 GLU B C 1
ATOM 4399 O O . GLU B 1 125 ? -3.273 23.484 22.906 1 98.44 125 GLU B O 1
ATOM 4404 N N . VAL B 1 126 ? -1.242 23.406 23.828 1 98.69 126 VAL B N 1
ATOM 4405 C CA . VAL B 1 126 ? -0.562 24.047 22.703 1 98.69 126 VAL B CA 1
ATOM 4406 C C . VAL B 1 126 ? -0.717 23.203 21.453 1 98.69 126 VAL B C 1
ATOM 4408 O O . VAL B 1 126 ? -1.095 23.703 20.391 1 98.69 126 VAL B O 1
ATOM 4411 N N . ILE B 1 127 ? -0.486 21.906 21.562 1 98.81 127 ILE B N 1
ATOM 4412 C CA . ILE B 1 127 ? -0.604 21 20.438 1 98.81 127 ILE B CA 1
ATOM 4413 C C . ILE B 1 127 ? -2.039 21.016 19.906 1 98.81 127 ILE B C 1
ATOM 4415 O O . ILE B 1 127 ? -2.268 21.141 18.703 1 98.81 127 ILE B O 1
ATOM 4419 N N . GLY B 1 128 ? -3.012 20.922 20.797 1 98.81 128 GLY B N 1
ATOM 4420 C CA . GLY B 1 128 ? -4.41 20.922 20.406 1 98.81 128 GLY B CA 1
ATOM 4421 C C . GLY B 1 128 ? -4.809 22.172 19.641 1 98.81 128 GLY B C 1
ATOM 4422 O O . GLY B 1 128 ? -5.469 22.078 18.594 1 98.81 128 GLY B O 1
ATOM 4423 N N . HIS B 1 129 ? -4.375 23.328 20.141 1 98.62 129 HIS B N 1
ATOM 4424 C CA . HIS B 1 129 ? -4.703 24.578 19.469 1 98.62 129 HIS B CA 1
ATOM 4425 C C . HIS B 1 129 ? -4.031 24.672 18.109 1 98.62 129 HIS B C 1
ATOM 4427 O O . HIS B 1 129 ? -4.602 25.219 17.172 1 98.62 129 HIS B O 1
ATOM 4433 N N . CYS B 1 130 ? -2.836 24.125 17.969 1 98.88 130 CYS B N 1
ATOM 4434 C CA . CYS B 1 130 ? -2.141 24.172 16.688 1 98.88 130 CYS B CA 1
ATOM 4435 C C . CYS B 1 130 ? -2.762 23.188 15.703 1 98.88 130 CYS B C 1
ATOM 4437 O O . CYS B 1 130 ? -2.795 23.453 14.5 1 98.88 130 CYS B O 1
ATOM 4439 N N . VAL B 1 131 ? -3.295 22.047 16.219 1 98.88 131 VAL B N 1
ATOM 4440 C CA . VAL B 1 131 ? -4.109 21.172 15.367 1 98.88 131 VAL B CA 1
ATOM 4441 C C . VAL B 1 131 ? -5.316 21.953 14.844 1 98.88 131 VAL B C 1
ATOM 4443 O O . VAL B 1 131 ? -5.637 21.891 13.656 1 98.88 131 VAL B O 1
ATOM 4446 N N . ASN B 1 132 ? -5.961 22.672 15.719 1 98.69 132 ASN B N 1
ATOM 4447 C CA . ASN B 1 132 ? -7.129 23.453 15.336 1 98.69 132 ASN B CA 1
ATOM 4448 C C . ASN B 1 132 ? -6.754 24.578 14.375 1 98.69 132 ASN B C 1
ATOM 4450 O O . ASN B 1 132 ? -7.543 24.953 13.5 1 98.69 132 ASN B O 1
ATOM 4454 N N . ASP B 1 133 ? -5.527 25.188 14.523 1 98.62 133 ASP B N 1
ATOM 4455 C CA . ASP B 1 133 ? -5.047 26.156 13.539 1 98.62 133 ASP B CA 1
ATOM 4456 C C . ASP B 1 133 ? -4.984 25.531 12.141 1 98.62 133 ASP B C 1
ATOM 4458 O O . ASP B 1 133 ? -5.449 26.125 11.172 1 98.62 133 ASP B O 1
ATOM 4462 N N . ALA B 1 134 ? -4.398 24.328 12.07 1 98.81 134 ALA B N 1
ATOM 4463 C CA . ALA B 1 134 ? -4.336 23.625 10.789 1 98.81 134 ALA B CA 1
ATOM 4464 C C . ALA B 1 134 ? -5.73 23.391 10.227 1 98.81 134 ALA B C 1
ATOM 4466 O O . ALA B 1 134 ? -5.961 23.562 9.023 1 98.81 134 ALA B O 1
ATOM 4467 N N . ARG B 1 135 ? -6.676 22.984 11.125 1 98.69 135 ARG B N 1
ATOM 4468 C CA . ARG B 1 135 ? -8.062 22.781 10.711 1 98.69 135 ARG B CA 1
ATOM 4469 C C . ARG B 1 135 ? -8.672 24.062 10.164 1 98.69 135 ARG B C 1
ATOM 4471 O O . ARG B 1 135 ? -9.328 24.047 9.117 1 98.69 135 ARG B O 1
ATOM 4478 N N . ASN B 1 136 ? -8.453 25.141 10.852 1 98.19 136 ASN B N 1
ATOM 4479 C CA . ASN B 1 136 ? -8.969 26.422 10.391 1 98.19 136 ASN B CA 1
ATOM 4480 C C . ASN B 1 136 ? -8.414 26.781 9.016 1 98.19 136 ASN B C 1
ATOM 4482 O O . ASN B 1 136 ? -9.156 27.234 8.141 1 98.19 136 ASN B O 1
ATOM 4486 N N . LEU B 1 137 ? -7.141 26.594 8.836 1 98.44 137 LEU B N 1
ATOM 4487 C CA . LEU B 1 137 ? -6.488 26.938 7.574 1 98.44 137 LEU B CA 1
ATOM 4488 C C . LEU B 1 137 ? -7.043 26.094 6.434 1 98.44 137 LEU B C 1
ATOM 4490 O O . LEU B 1 137 ? -7.277 26.609 5.332 1 98.44 137 LEU B O 1
ATOM 4494 N N . GLY B 1 138 ? -7.246 24.812 6.668 1 97.75 138 GLY B N 1
ATOM 4495 C CA . GLY B 1 138 ? -7.703 23.891 5.633 1 97.75 138 GLY B CA 1
ATOM 4496 C C . GLY B 1 138 ? -9.172 24.062 5.301 1 97.75 138 GLY B C 1
ATOM 4497 O O . GLY B 1 138 ? -9.609 23.688 4.207 1 97.75 138 GLY B O 1
ATOM 4498 N N . ASN B 1 139 ? -9.953 24.578 6.238 1 97.12 139 ASN B N 1
ATOM 4499 C CA . ASN B 1 139 ? -11.398 24.703 6.047 1 97.12 139 ASN B CA 1
ATOM 4500 C C . ASN B 1 139 ? -11.758 26 5.336 1 97.12 139 ASN B C 1
ATOM 4502 O O . ASN B 1 139 ? -12.914 26.219 4.988 1 97.12 139 ASN B O 1
ATOM 4506 N N . LEU B 1 140 ? -10.805 26.875 5.09 1 96.44 140 LEU B N 1
ATOM 4507 C CA . LEU B 1 140 ? -11.07 28.094 4.328 1 96.44 140 LEU B CA 1
ATOM 4508 C C . LEU B 1 140 ? -11.586 27.75 2.934 1 96.44 140 LEU B C 1
ATOM 4510 O O . LEU B 1 140 ? -11.227 26.719 2.365 1 96.44 140 LEU B O 1
ATOM 4514 N N . ARG B 1 141 ? -12.43 28.672 2.477 1 92.69 141 ARG B N 1
ATOM 4515 C CA . ARG B 1 141 ? -12.977 28.484 1.135 1 92.69 141 ARG B CA 1
ATOM 4516 C C . ARG B 1 141 ? -12.289 29.406 0.135 1 92.69 141 ARG B C 1
ATOM 4518 O O . ARG B 1 141 ? -11.43 30.219 0.512 1 92.69 141 ARG B O 1
ATOM 4525 N N . GLU B 1 142 ? -12.57 29.203 -1.131 1 87.31 142 GLU B N 1
ATOM 4526 C CA . GLU B 1 142 ? -11.82 29.781 -2.232 1 87.31 142 GLU B CA 1
ATOM 4527 C C . GLU B 1 142 ? -11.867 31.312 -2.178 1 87.31 142 GLU B C 1
ATOM 4529 O O . GLU B 1 142 ? -10.969 31.984 -2.691 1 87.31 142 GLU B O 1
ATOM 4534 N N . ASP B 1 143 ? -12.828 31.828 -1.562 1 88.81 143 ASP B N 1
ATOM 4535 C CA . ASP B 1 143 ? -12.945 33.281 -1.489 1 88.81 143 ASP B CA 1
ATOM 4536 C C . ASP B 1 143 ? -12.016 33.844 -0.42 1 88.81 143 ASP B C 1
ATOM 4538 O O . ASP B 1 143 ? -11.711 35.062 -0.432 1 88.81 143 ASP B O 1
ATOM 4542 N N . GLU B 1 144 ? -11.562 33.031 0.457 1 93.69 144 GLU B N 1
ATOM 4543 C CA . GLU B 1 144 ? -10.719 33.469 1.561 1 93.69 144 GLU B CA 1
ATOM 4544 C C . GLU B 1 144 ? -9.367 32.75 1.53 1 93.69 144 GLU B C 1
ATOM 4546 O O . GLU B 1 144 ? -8.32 33.375 1.685 1 93.69 144 GLU B O 1
ATOM 4551 N N . GLY B 1 145 ? -9.383 31.469 1.338 1 96.88 145 GLY B N 1
ATOM 4552 C CA . GLY B 1 145 ? -8.18 30.656 1.398 1 96.88 145 GLY B CA 1
ATOM 4553 C C . GLY B 1 145 ? -7.352 30.703 0.13 1 96.88 145 GLY B C 1
ATOM 4554 O O . GLY B 1 145 ? -7.168 29.703 -0.547 1 96.88 145 GLY B O 1
ATOM 4555 N N . VAL B 1 146 ? -6.859 31.922 -0.196 1 97.75 146 VAL B N 1
ATOM 4556 C CA . VAL B 1 146 ? -5.984 32.125 -1.348 1 97.75 146 VAL B CA 1
ATOM 4557 C C . VAL B 1 146 ? -4.527 32.156 -0.89 1 97.75 146 VAL B C 1
ATOM 4559 O O . VAL B 1 146 ? -4.246 32.312 0.297 1 97.75 146 VAL B O 1
ATOM 4562 N N . PRO B 1 147 ? -3.557 31.922 -1.806 1 98.5 147 PRO B N 1
ATOM 4563 C CA . PRO B 1 147 ? -2.152 31.797 -1.413 1 98.5 147 PRO B CA 1
ATOM 4564 C C . PRO B 1 147 ? -1.688 32.938 -0.514 1 98.5 147 PRO B C 1
ATOM 4566 O O . PRO B 1 147 ? -1.042 32.688 0.51 1 98.5 147 PRO B O 1
ATOM 4569 N N . GLU B 1 148 ? -2.051 34.125 -0.8 1 98.19 148 GLU B N 1
ATOM 4570 C CA . GLU B 1 148 ? -1.63 35.281 -0.04 1 98.19 148 GLU B CA 1
ATOM 4571 C C . GLU B 1 148 ? -2.125 35.219 1.401 1 98.19 148 GLU B C 1
ATOM 4573 O O . GLU B 1 148 ? -1.426 35.656 2.324 1 98.19 148 GLU B O 1
ATOM 4578 N N . PHE B 1 149 ? -3.281 34.719 1.591 1 98.19 149 PHE B N 1
ATOM 4579 C CA . PHE B 1 149 ? -3.863 34.656 2.924 1 98.19 149 PHE B CA 1
ATOM 4580 C C . PHE B 1 149 ? -2.934 33.906 3.875 1 98.19 149 PHE B C 1
ATOM 4582 O O . PHE B 1 149 ? -2.725 34.344 5.012 1 98.19 149 PHE B O 1
ATOM 4589 N N . TYR B 1 150 ? -2.373 32.844 3.457 1 98.12 150 TYR B N 1
ATOM 4590 C CA . TYR B 1 150 ? -1.586 31.969 4.316 1 98.12 150 TYR B CA 1
ATOM 4591 C C . TYR B 1 150 ? -0.266 32.625 4.703 1 98.12 150 TYR B C 1
ATOM 4593 O O . TYR B 1 150 ? 0.235 32.438 5.812 1 98.12 150 TYR B O 1
ATOM 4601 N N . VAL B 1 151 ? 0.273 33.375 3.809 1 98.06 151 VAL B N 1
ATOM 4602 C CA . VAL B 1 151 ? 1.467 34.156 4.121 1 98.06 151 VAL B CA 1
ATOM 4603 C C . VAL B 1 151 ? 1.144 35.188 5.203 1 98.06 151 VAL B C 1
ATOM 4605 O O . VAL B 1 151 ? 1.879 35.312 6.184 1 98.06 151 VAL B O 1
ATOM 4608 N N . GLU B 1 152 ? 0.028 35.812 5.016 1 97.94 152 GLU B N 1
ATOM 4609 C CA . GLU B 1 152 ? -0.377 36.844 5.977 1 97.94 152 GLU B CA 1
ATOM 4610 C C . GLU B 1 152 ? -0.741 36.219 7.324 1 97.94 152 GLU B C 1
ATOM 4612 O O . GLU B 1 152 ? -0.448 36.781 8.375 1 97.94 152 GLU B O 1
ATOM 4617 N N . TRP B 1 153 ? -1.404 35.125 7.227 1 98.06 153 TRP B N 1
ATOM 4618 C CA . TRP B 1 153 ? -1.728 34.406 8.453 1 98.06 153 TRP B CA 1
ATOM 4619 C C . TRP B 1 153 ? -0.463 34.062 9.234 1 98.06 153 TRP B C 1
ATOM 4621 O O . TRP B 1 153 ? -0.419 34.219 10.453 1 98.06 153 TRP B O 1
ATOM 4631 N N . ALA B 1 154 ? 0.576 33.562 8.547 1 97.75 154 ALA B N 1
ATOM 4632 C CA . ALA B 1 154 ? 1.831 33.219 9.203 1 97.75 154 ALA B CA 1
ATOM 4633 C C . ALA B 1 154 ? 2.479 34.438 9.859 1 97.75 154 ALA B C 1
ATOM 4635 O O . ALA B 1 154 ? 2.986 34.344 10.977 1 97.75 154 ALA B O 1
ATOM 4636 N N . LYS B 1 155 ? 2.443 35.531 9.172 1 96 155 LYS B N 1
ATOM 4637 C CA . LYS B 1 155 ? 3.004 36.75 9.711 1 96 155 LYS B CA 1
ATOM 4638 C C . LYS B 1 155 ? 2.303 37.156 11.008 1 96 155 LYS B C 1
ATOM 4640 O O . LYS B 1 155 ? 2.949 37.594 11.961 1 96 155 LYS B O 1
ATOM 4645 N N . LYS B 1 156 ? 1.069 36.969 10.969 1 96.94 156 LYS B N 1
ATOM 4646 C CA . LYS B 1 156 ? 0.25 37.438 12.086 1 96.94 156 LYS B CA 1
ATOM 4647 C C . LYS B 1 156 ? 0.33 36.469 13.266 1 96.94 156 LYS B C 1
ATOM 4649 O O . LYS B 1 156 ? 0.357 36.906 14.422 1 96.94 156 LYS B O 1
ATOM 4654 N N . TYR B 1 157 ? 0.388 35.188 12.969 1 96.31 157 TYR B N 1
ATOM 4655 C CA . TYR B 1 157 ? 0.125 34.25 14.047 1 96.31 157 TYR B CA 1
ATOM 4656 C C . TYR B 1 157 ? 1.343 33.375 14.32 1 96.31 157 TYR B C 1
ATOM 4658 O O . TYR B 1 157 ? 1.424 32.688 15.359 1 96.31 157 TYR B O 1
ATOM 4666 N N . ILE B 1 158 ? 2.316 33.312 13.469 1 95.38 158 ILE B N 1
ATOM 4667 C CA . ILE B 1 158 ? 3.453 32.406 13.617 1 95.38 158 ILE B CA 1
ATOM 4668 C C . ILE B 1 158 ? 4.711 33.219 13.945 1 95.38 158 ILE B C 1
ATOM 4670 O O . ILE B 1 158 ? 5.438 32.875 14.883 1 95.38 158 ILE B O 1
ATOM 4674 N N . ILE B 1 159 ? 4.895 34.312 13.367 1 92.19 159 ILE B N 1
ATOM 4675 C CA . ILE B 1 159 ? 6.137 35.062 13.453 1 92.19 159 ILE B CA 1
ATOM 4676 C C . ILE B 1 159 ? 6.297 35.656 14.859 1 92.19 159 ILE B C 1
ATOM 4678 O O . ILE B 1 159 ? 7.391 35.625 15.422 1 92.19 159 ILE B O 1
ATOM 4682 N N . PRO B 1 160 ? 5.145 36.062 15.461 1 94.38 160 PRO B N 1
ATOM 4683 C CA . PRO B 1 160 ? 5.285 36.625 16.797 1 94.38 160 PRO B CA 1
ATOM 4684 C C . PRO B 1 160 ? 5.754 35.5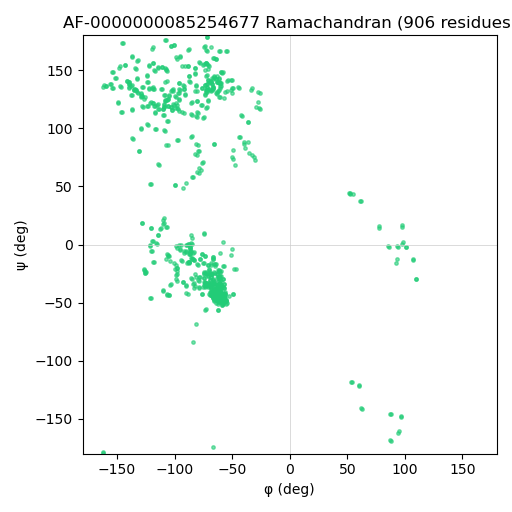94 17.828 1 94.38 160 PRO B C 1
ATOM 4686 O O . PRO B 1 160 ? 6.164 35.938 18.938 1 94.38 160 PRO B O 1
ATOM 4689 N N . GLU B 1 161 ? 5.762 34.344 17.469 1 94.69 161 GLU B N 1
ATOM 4690 C CA . GLU B 1 161 ? 6.172 33.281 18.391 1 94.69 161 GLU B CA 1
ATOM 4691 C C . GLU B 1 161 ? 7.688 33.094 18.391 1 94.69 161 GLU B C 1
ATOM 4693 O O . GLU B 1 161 ? 8.203 32.125 18.953 1 94.69 161 GLU B O 1
ATOM 4698 N N . GLY B 1 162 ? 8.422 33.938 17.703 1 94.31 162 GLY B N 1
ATOM 4699 C CA . GLY B 1 162 ? 9.867 33.875 17.656 1 94.31 162 GLY B CA 1
ATOM 4700 C C . GLY B 1 162 ? 10.398 33.156 16.438 1 94.31 162 GLY B C 1
ATOM 4701 O O . GLY B 1 162 ? 11.555 32.719 16.406 1 94.31 162 GLY B O 1
ATOM 4702 N N . ILE B 1 163 ? 9.594 33 15.477 1 97.19 163 ILE B N 1
ATOM 4703 C CA . ILE B 1 163 ? 9.953 32.344 14.219 1 97.19 163 ILE B CA 1
ATOM 4704 C C . ILE B 1 163 ? 10.43 33.406 13.219 1 97.19 163 ILE B C 1
ATOM 4706 O O . ILE B 1 163 ? 9.859 34.469 13.117 1 97.19 163 ILE B O 1
ATOM 4710 N N . LYS B 1 164 ? 11.484 33.094 12.531 1 97.06 164 LYS B N 1
ATOM 4711 C CA . LYS B 1 164 ? 12.047 34.031 11.555 1 97.06 164 LYS B CA 1
ATOM 4712 C C . LYS B 1 164 ? 11.539 33.719 10.148 1 97.06 164 LYS B C 1
ATOM 4714 O O . LYS B 1 164 ? 11.5 32.562 9.734 1 97.06 164 LYS B O 1
ATOM 4719 N N . VAL B 1 165 ? 11.141 34.781 9.516 1 97.75 165 VAL B N 1
ATOM 4720 C CA . VAL B 1 165 ? 10.875 34.656 8.086 1 97.75 165 VAL B CA 1
ATOM 4721 C C . VAL B 1 165 ? 12.188 34.719 7.309 1 97.75 165 VAL B C 1
ATOM 4723 O O . VAL B 1 165 ? 12.875 35.719 7.297 1 97.75 165 VAL B O 1
ATOM 4726 N N . ARG B 1 166 ? 12.523 33.656 6.695 1 97.88 166 ARG B N 1
ATOM 4727 C CA . ARG B 1 166 ? 13.781 33.594 5.965 1 97.88 166 ARG B CA 1
ATOM 4728 C C . ARG B 1 166 ? 13.602 34.031 4.52 1 97.88 166 ARG B C 1
ATOM 4730 O O . ARG B 1 166 ? 14.484 34.688 3.939 1 97.88 166 ARG B O 1
ATOM 4737 N N . LYS B 1 167 ? 12.477 33.688 3.973 1 98.19 167 LYS B N 1
ATOM 4738 C CA . LYS B 1 167 ? 12.234 34.062 2.584 1 98.19 167 LYS B CA 1
ATOM 4739 C C . LYS B 1 167 ? 10.75 34 2.244 1 98.19 167 LYS B C 1
ATOM 4741 O O . LYS B 1 167 ? 10.055 33.062 2.674 1 98.19 167 LYS B O 1
ATOM 4746 N N . VAL B 1 168 ? 10.266 35 1.524 1 98.56 168 VAL B N 1
ATOM 4747 C CA . VAL B 1 168 ? 8.992 34.938 0.813 1 98.56 168 VAL B CA 1
ATOM 4748 C C . VAL B 1 168 ? 9.203 35.344 -0.644 1 98.56 168 VAL B C 1
ATOM 4750 O O . VAL B 1 168 ? 9.742 36.406 -0.923 1 98.56 168 VAL B O 1
ATOM 4753 N N . LEU B 1 169 ? 8.93 34.469 -1.558 1 98.75 169 LEU B N 1
ATOM 4754 C CA . LEU B 1 169 ? 8.906 34.781 -2.982 1 98.75 169 LEU B CA 1
ATOM 4755 C C . LEU B 1 169 ? 7.477 34.781 -3.508 1 98.75 169 LEU B C 1
ATOM 4757 O O . LEU B 1 169 ? 6.648 33.969 -3.111 1 98.75 169 LEU B O 1
ATOM 4761 N N . ARG B 1 170 ? 7.223 35.781 -4.406 1 98.12 170 ARG B N 1
ATOM 4762 C CA . ARG B 1 170 ? 5.863 36 -4.898 1 98.12 170 ARG B CA 1
ATOM 4763 C C . ARG B 1 170 ? 5.848 36.125 -6.418 1 98.12 170 ARG B C 1
ATOM 4765 O O . ARG B 1 170 ? 6.59 36.938 -6.984 1 98.12 170 ARG B O 1
ATOM 4772 N N . GLY B 1 171 ? 4.93 35.344 -7.02 1 97.75 171 GLY B N 1
ATOM 4773 C CA . GLY B 1 171 ? 4.672 35.5 -8.445 1 97.75 171 GLY B CA 1
ATOM 4774 C C . GLY B 1 171 ? 5.926 35.406 -9.289 1 97.75 171 GLY B C 1
ATOM 4775 O O . GLY B 1 171 ? 6.648 34.406 -9.242 1 97.75 171 GLY B O 1
ATOM 4776 N N . GLN B 1 172 ? 6.199 36.469 -9.945 1 97.69 172 GLN B N 1
ATOM 4777 C CA . GLN B 1 172 ? 7.305 36.531 -10.898 1 97.69 172 GLN B CA 1
ATOM 4778 C C . GLN B 1 172 ? 8.641 36.281 -10.203 1 97.69 172 GLN B C 1
ATOM 4780 O O . GLN B 1 172 ? 9.586 35.812 -10.82 1 97.69 172 GLN B O 1
ATOM 4785 N N . GLN B 1 173 ? 8.727 36.594 -8.953 1 98.69 173 GLN B N 1
ATOM 4786 C CA . GLN B 1 173 ? 9.945 36.312 -8.203 1 98.69 173 GLN B CA 1
ATOM 4787 C C . GLN B 1 173 ? 10.289 34.844 -8.188 1 98.69 173 GLN B C 1
ATOM 4789 O O . GLN B 1 173 ? 11.461 34.469 -8.164 1 98.69 173 GLN B O 1
ATOM 4794 N N . LEU B 1 174 ? 9.273 34 -8.156 1 98.75 174 LEU B N 1
ATOM 4795 C CA . LEU B 1 174 ? 9.5 32.562 -8.234 1 98.75 174 LEU B CA 1
ATOM 4796 C C . LEU B 1 174 ? 10.156 32.188 -9.562 1 98.75 174 LEU B C 1
ATOM 4798 O O . LEU B 1 174 ? 11.109 31.406 -9.586 1 98.75 174 LEU B O 1
ATOM 4802 N N . GLU B 1 175 ? 9.57 32.719 -10.617 1 98.19 175 GLU B N 1
ATOM 4803 C CA . GLU B 1 175 ? 10.117 32.469 -11.945 1 98.19 175 GLU B CA 1
ATOM 4804 C C . GLU B 1 175 ? 11.57 32.906 -12.047 1 98.19 175 GLU B C 1
ATOM 4806 O O . GLU B 1 175 ? 12.43 32.188 -12.547 1 98.19 175 GLU B O 1
ATOM 4811 N N . GLU B 1 176 ? 11.859 34.062 -11.562 1 98.56 176 GLU B N 1
ATOM 4812 C CA . GLU B 1 176 ? 13.195 34.656 -11.617 1 98.56 176 GLU B CA 1
ATOM 4813 C C . GLU B 1 176 ? 14.18 33.844 -10.773 1 98.56 176 GLU B C 1
ATOM 4815 O O . GLU B 1 176 ? 15.359 33.75 -11.117 1 98.56 176 GLU B O 1
ATOM 4820 N N . ALA B 1 177 ? 13.664 33.281 -9.734 1 98.62 177 ALA B N 1
ATOM 4821 C CA . ALA B 1 177 ? 14.508 32.5 -8.844 1 98.62 177 ALA B CA 1
ATOM 4822 C C . ALA B 1 177 ? 14.688 31.078 -9.367 1 98.62 177 ALA B C 1
ATOM 4824 O O . ALA B 1 177 ? 15.453 30.297 -8.805 1 98.62 177 ALA B O 1
ATOM 4825 N N . GLY B 1 178 ? 13.984 30.703 -10.438 1 98.75 178 GLY B N 1
ATOM 4826 C CA . GLY B 1 178 ? 14.195 29.406 -11.078 1 98.75 178 GLY B CA 1
ATOM 4827 C C . GLY B 1 178 ? 13.195 28.359 -10.641 1 98.75 178 GLY B C 1
ATOM 4828 O O . GLY B 1 178 ? 13.266 27.203 -11.078 1 98.75 178 GLY B O 1
ATOM 4829 N N . LEU B 1 179 ? 12.273 28.766 -9.758 1 98.88 179 LEU B N 1
ATOM 4830 C CA . LEU B 1 179 ? 11.242 27.828 -9.328 1 98.88 179 LEU B CA 1
ATOM 4831 C C . LEU B 1 179 ? 10.164 27.672 -10.398 1 98.88 179 LEU B C 1
ATOM 4833 O O . LEU B 1 179 ? 8.992 27.922 -10.133 1 98.88 179 LEU B O 1
ATOM 4837 N N . HIS B 1 180 ? 10.539 27.141 -11.539 1 98.88 180 HIS B N 1
ATOM 4838 C CA . HIS B 1 180 ? 9.68 27.156 -12.711 1 98.88 180 HIS B CA 1
ATOM 4839 C C . HIS B 1 180 ? 8.531 26.172 -12.578 1 98.88 180 HIS B C 1
ATOM 4841 O O . HIS B 1 180 ? 7.426 26.422 -13.062 1 98.88 180 HIS B O 1
ATOM 4847 N N . LEU B 1 181 ? 8.781 25 -11.961 1 98.88 181 LEU B N 1
ATOM 4848 C CA . LEU B 1 181 ? 7.703 24.031 -11.789 1 98.88 181 LEU B CA 1
ATOM 4849 C C . LEU B 1 181 ? 6.559 24.641 -10.984 1 98.88 181 LEU B C 1
ATOM 4851 O O . LEU B 1 181 ? 5.418 24.688 -11.453 1 98.88 181 LEU B O 1
ATOM 4855 N N . MET B 1 182 ? 6.902 25.188 -9.844 1 98.69 182 MET B N 1
ATOM 4856 C CA . MET B 1 182 ? 5.906 25.766 -8.953 1 98.69 182 MET B CA 1
ATOM 4857 C C . MET B 1 182 ? 5.242 26.984 -9.586 1 98.69 182 MET B C 1
ATOM 4859 O O . MET B 1 182 ? 4.023 27.141 -9.508 1 98.69 182 MET B O 1
ATOM 4863 N N . TYR B 1 183 ? 6.023 27.797 -10.211 1 98.75 183 TYR B N 1
ATOM 4864 C CA . TYR B 1 183 ? 5.5 29 -10.859 1 98.75 183 TYR B CA 1
ATOM 4865 C C . TYR B 1 183 ? 4.457 28.641 -11.914 1 98.75 183 TYR B C 1
ATOM 4867 O O . TYR B 1 183 ? 3.385 29.25 -11.961 1 98.75 183 TYR B O 1
ATOM 4875 N N . ASN B 1 184 ? 4.73 27.688 -12.734 1 98.62 184 ASN B N 1
ATOM 4876 C CA . ASN B 1 184 ? 3.826 27.297 -13.812 1 98.62 184 ASN B CA 1
ATOM 4877 C C . ASN B 1 184 ? 2.514 26.734 -13.273 1 98.62 184 ASN B C 1
ATOM 4879 O O . ASN B 1 184 ? 1.455 26.938 -13.875 1 98.62 184 ASN B O 1
ATOM 4883 N N . VAL B 1 185 ? 2.562 26.047 -12.148 1 98.69 185 VAL B N 1
ATOM 4884 C CA . VAL B 1 185 ? 1.334 25.531 -11.539 1 98.69 185 VAL B CA 1
ATOM 4885 C C . VAL B 1 185 ? 0.434 26.703 -11.148 1 98.69 185 VAL B C 1
ATOM 4887 O O . VAL B 1 185 ? -0.782 26.656 -11.344 1 98.69 185 VAL B O 1
ATOM 4890 N N . GLY B 1 186 ? 0.998 27.766 -10.633 1 98.31 186 GLY B N 1
ATOM 4891 C CA . GLY B 1 186 ? 0.219 28.828 -10.023 1 98.31 186 GLY B CA 1
ATOM 4892 C C . GLY B 1 186 ? -0.122 29.953 -10.992 1 98.31 186 GLY B C 1
ATOM 4893 O O . GLY B 1 186 ? -1.002 30.766 -10.719 1 98.31 186 GLY B O 1
ATOM 4894 N N . ARG B 1 187 ? 0.529 30.016 -12.148 1 97.56 187 ARG B N 1
ATOM 4895 C CA . ARG B 1 187 ? 0.453 31.203 -12.992 1 97.56 187 ARG B CA 1
ATOM 4896 C C . ARG B 1 187 ? -0.893 31.281 -13.703 1 97.56 187 ARG B C 1
ATOM 4898 O O . ARG B 1 187 ? -1.266 32.344 -14.219 1 97.56 187 ARG B O 1
ATOM 4905 N N . GLY B 1 188 ? -1.618 30.172 -13.719 1 96.56 188 GLY B N 1
ATOM 4906 C CA . GLY B 1 188 ? -2.928 30.188 -14.352 1 96.56 188 GLY B CA 1
ATOM 4907 C C . GLY B 1 188 ? -3.998 30.828 -13.484 1 96.56 188 GLY B C 1
ATOM 4908 O O . GLY B 1 188 ? -5.082 31.156 -13.969 1 96.56 188 GLY B O 1
ATOM 4909 N N . SER B 1 189 ? -3.729 31.047 -12.25 1 96.88 189 SER B N 1
ATOM 4910 C CA . SER B 1 189 ? -4.668 31.625 -11.297 1 96.88 189 SER B CA 1
ATOM 4911 C C . SER B 1 189 ? -4.594 33.156 -11.289 1 96.88 189 SER B C 1
ATOM 4913 O O . SER B 1 189 ? -3.561 33.719 -11.648 1 96.88 189 SER B O 1
ATOM 4915 N N . ARG B 1 190 ? -5.676 33.781 -10.914 1 96.25 190 ARG B N 1
ATOM 4916 C CA . ARG B 1 190 ? -5.652 35.25 -10.68 1 96.25 190 ARG B CA 1
ATOM 4917 C C . ARG B 1 190 ? -4.848 35.594 -9.43 1 96.25 190 ARG B C 1
ATOM 4919 O O . ARG B 1 190 ? -4.453 36.719 -9.242 1 96.25 190 ARG B O 1
ATOM 4926 N N . TYR B 1 191 ? -4.691 34.625 -8.57 1 97.5 191 TYR B N 1
ATOM 4927 C CA . TYR B 1 191 ? -3.895 34.812 -7.359 1 97.5 191 TYR B CA 1
ATOM 4928 C C . TYR B 1 191 ? -2.451 34.406 -7.586 1 97.5 191 TYR B C 1
ATOM 4930 O O . TYR B 1 191 ? -2.193 33.312 -8.102 1 97.5 191 TYR B O 1
ATOM 4938 N N . GLU B 1 192 ? -1.492 35.156 -7.191 1 97.81 192 GLU B N 1
ATOM 4939 C CA . GLU B 1 192 ? -0.074 34.875 -7.371 1 97.81 192 GLU B CA 1
ATOM 4940 C C . GLU B 1 192 ? 0.373 33.719 -6.457 1 97.81 192 GLU B C 1
ATOM 4942 O O . GLU B 1 192 ? -0.09 33.625 -5.32 1 97.81 192 GLU B O 1
ATOM 4947 N N . PRO B 1 193 ? 1.244 32.875 -6.969 1 98.69 193 PRO B N 1
ATOM 4948 C CA . PRO B 1 193 ? 1.823 31.828 -6.105 1 98.69 193 PRO B CA 1
ATOM 4949 C C . PRO B 1 193 ? 2.875 32.375 -5.148 1 98.69 193 PRO B C 1
ATOM 4951 O O . PRO B 1 193 ? 3.475 33.438 -5.418 1 98.69 193 PRO B O 1
ATOM 4954 N N . TYR B 1 194 ? 3.084 31.688 -4.016 1 98.88 194 TYR B N 1
ATOM 4955 C CA . TYR B 1 194 ? 4.023 32.125 -2.984 1 98.88 194 TYR B CA 1
ATOM 4956 C C . TYR B 1 194 ? 4.895 30.953 -2.529 1 98.88 194 TYR B C 1
ATOM 4958 O O . TYR B 1 194 ? 4.406 29.828 -2.365 1 98.88 194 TYR B O 1
ATOM 4966 N N . LEU B 1 195 ? 6.191 31.141 -2.436 1 98.88 195 LEU B N 1
ATOM 4967 C CA . LEU B 1 195 ? 7.051 30.344 -1.569 1 98.88 195 LEU B CA 1
ATOM 4968 C C . LEU B 1 195 ? 7.289 31.047 -0.239 1 98.88 195 LEU B C 1
ATOM 4970 O O . LEU B 1 195 ? 7.566 32.25 -0.21 1 98.88 195 LEU B O 1
ATOM 4974 N N . MET B 1 196 ? 7.117 30.375 0.857 1 98.81 196 MET B N 1
ATOM 4975 C CA . MET B 1 196 ? 7.453 30.922 2.168 1 98.81 196 MET B CA 1
ATOM 4976 C C . MET B 1 196 ? 8.344 29.969 2.951 1 98.81 196 MET B C 1
ATOM 4978 O O . MET B 1 196 ? 8.055 28.766 3.031 1 98.81 196 MET B O 1
ATOM 4982 N N . VAL B 1 197 ? 9.461 30.438 3.453 1 98.81 197 VAL B N 1
ATOM 4983 C CA . VAL B 1 197 ? 10.398 29.672 4.281 1 98.81 197 VAL B CA 1
ATOM 4984 C C . VAL B 1 197 ? 10.523 30.328 5.656 1 98.81 197 VAL B C 1
ATOM 4986 O O . VAL B 1 197 ? 10.859 31.516 5.758 1 98.81 197 VAL B O 1
ATOM 4989 N N . LEU B 1 198 ? 10.211 29.562 6.676 1 98.62 198 LEU B N 1
ATOM 4990 C CA . LEU B 1 198 ? 10.297 29.984 8.07 1 98.62 198 LEU B CA 1
ATOM 4991 C C . LEU B 1 198 ? 11.305 29.141 8.836 1 98.62 198 LEU B C 1
ATOM 4993 O O . LEU B 1 198 ? 11.492 27.953 8.523 1 98.62 198 LEU B O 1
ATOM 4997 N N . GLU B 1 199 ? 11.93 29.75 9.828 1 98.44 199 GLU B N 1
ATOM 4998 C CA . GLU B 1 199 ? 12.945 29.016 10.586 1 98.44 199 GLU B CA 1
ATOM 4999 C C . GLU B 1 199 ? 12.805 29.281 12.086 1 98.44 199 GLU B C 1
ATOM 5001 O O . GLU B 1 199 ? 12.633 30.422 12.516 1 98.44 199 GLU B O 1
ATOM 5006 N N . TYR B 1 200 ? 12.758 28.234 12.844 1 98.06 200 TYR B N 1
ATOM 5007 C CA . TYR B 1 200 ? 12.836 28.234 14.305 1 98.06 200 TYR B CA 1
ATOM 5008 C C . TYR B 1 200 ? 14.164 27.656 14.773 1 98.06 200 TYR B C 1
ATOM 5010 O O . TYR B 1 200 ? 14.469 26.484 14.5 1 98.06 200 TYR B O 1
ATOM 5018 N N . VAL B 1 201 ? 14.961 28.484 15.477 1 97.06 201 VAL B N 1
ATOM 5019 C CA . VAL B 1 201 ? 16.234 28.031 16.047 1 97.06 201 VAL B CA 1
ATOM 5020 C C . VAL B 1 201 ? 16.109 27.953 17.562 1 97.06 201 VAL B C 1
ATOM 5022 O O . VAL B 1 201 ? 16.297 28.953 18.266 1 97.06 201 VAL B O 1
ATOM 5025 N N . GLY B 1 202 ? 15.867 26.719 18.031 1 96.06 202 GLY B N 1
ATOM 5026 C CA . GLY B 1 202 ? 15.703 26.516 19.469 1 96.06 202 GLY B CA 1
ATOM 5027 C C . GLY B 1 202 ? 16.953 25.969 20.141 1 96.06 202 GLY B C 1
ATOM 5028 O O . GLY B 1 202 ? 17.062 26 21.375 1 96.06 202 GLY B O 1
ATOM 5029 N N . ASN B 1 203 ? 17.859 25.469 19.359 1 95.62 203 ASN B N 1
ATOM 5030 C CA . ASN B 1 203 ? 19.156 24.984 19.859 1 95.62 203 ASN B CA 1
ATOM 5031 C C . ASN B 1 203 ? 20.297 25.422 18.953 1 95.62 203 ASN B C 1
ATOM 5033 O O . ASN B 1 203 ? 20.734 24.672 18.078 1 95.62 203 ASN B O 1
ATOM 5037 N N . SER B 1 204 ? 20.875 26.516 19.234 1 93.06 204 SER B N 1
ATOM 5038 C CA . SER B 1 204 ? 21.891 27.125 18.391 1 93.06 204 SER B CA 1
ATOM 5039 C C . SER B 1 204 ? 23.172 26.312 18.375 1 93.06 204 SER B C 1
ATOM 5041 O O . SER B 1 204 ? 23.969 26.406 17.438 1 93.06 204 SER B O 1
ATOM 5043 N N . ARG B 1 205 ? 23.312 25.422 19.312 1 94.44 205 ARG B N 1
ATOM 5044 C CA . ARG B 1 205 ? 24.531 24.656 19.438 1 94.44 205 ARG B CA 1
ATOM 5045 C C . ARG B 1 205 ? 24.469 23.375 18.609 1 94.44 205 ARG B C 1
ATOM 5047 O O . ARG B 1 205 ? 25.484 22.734 18.359 1 94.44 205 ARG B O 1
ATOM 5054 N N . SER B 1 206 ? 23.312 23.062 18.25 1 93.31 206 SER B N 1
ATOM 5055 C CA . SER B 1 206 ? 23.141 21.859 17.469 1 93.31 206 SER B CA 1
ATOM 5056 C C . SER B 1 206 ? 23.094 22.156 15.977 1 93.31 206 SER B C 1
ATOM 5058 O O . SER B 1 206 ? 22.484 23.156 15.555 1 93.31 206 SER B O 1
ATOM 5060 N N . SER B 1 207 ? 23.734 21.328 15.164 1 90.31 207 SER B N 1
ATOM 5061 C CA . SER B 1 207 ? 23.656 21.453 13.711 1 90.31 207 SER B CA 1
ATOM 5062 C C . SER B 1 207 ? 22.484 20.625 13.156 1 90.31 207 SER B C 1
ATOM 5064 O O . SER B 1 207 ? 22.141 20.75 11.977 1 90.31 207 SER B O 1
ATOM 5066 N N . ALA B 1 208 ? 21.875 19.906 14.016 1 92 208 ALA B N 1
ATOM 5067 C CA . ALA B 1 208 ? 20.75 19.078 13.594 1 92 208 ALA B CA 1
ATOM 5068 C C . ALA B 1 208 ? 19.516 19.938 13.289 1 92 208 ALA B C 1
ATOM 5070 O O . ALA B 1 208 ? 19.078 20.719 14.133 1 92 208 ALA B O 1
ATOM 5071 N N . THR B 1 209 ? 19.047 19.922 12.047 1 96.19 209 THR B N 1
ATOM 5072 C CA . THR B 1 209 ? 17.859 20.672 11.633 1 96.19 209 THR B CA 1
ATOM 5073 C C . THR B 1 209 ? 16.938 19.812 10.773 1 96.19 209 THR B C 1
ATOM 5075 O O . THR B 1 209 ? 17.406 19.062 9.906 1 96.19 209 THR B O 1
ATOM 5078 N N . THR B 1 210 ? 15.664 19.859 11.078 1 98.5 210 THR B N 1
ATOM 5079 C CA . THR B 1 210 ? 14.656 19.188 10.266 1 98.5 210 THR B CA 1
ATOM 5080 C C . THR B 1 210 ? 13.82 20.203 9.492 1 98.5 210 THR B C 1
ATOM 5082 O O . THR B 1 210 ? 13.328 21.172 10.07 1 98.5 210 THR B O 1
ATOM 5085 N N . ALA B 1 211 ? 13.711 20 8.219 1 98.81 211 ALA B N 1
ATOM 5086 C CA . ALA B 1 211 ? 12.805 20.797 7.418 1 98.81 211 ALA B CA 1
ATOM 5087 C C . ALA B 1 211 ? 11.469 20.094 7.215 1 98.81 211 ALA B C 1
ATOM 5089 O O . ALA B 1 211 ? 11.43 18.922 6.836 1 98.81 211 ALA B O 1
ATOM 5090 N N . LEU B 1 212 ? 10.414 20.766 7.578 1 98.94 212 LEU B N 1
ATOM 5091 C CA . LEU B 1 212 ? 9.055 20.359 7.203 1 98.94 212 LEU B CA 1
ATOM 5092 C C . LEU B 1 212 ? 8.625 21.062 5.922 1 98.94 212 LEU B C 1
ATOM 5094 O O . LEU B 1 212 ? 8.531 22.297 5.879 1 98.94 212 LEU B O 1
ATOM 5098 N N . VAL B 1 213 ? 8.43 20.281 4.855 1 98.94 213 VAL B N 1
ATOM 5099 C CA . VAL B 1 213 ? 8.055 20.844 3.564 1 98.94 213 VAL B CA 1
ATOM 5100 C C . VAL B 1 213 ? 6.602 20.5 3.25 1 98.94 213 VAL B C 1
ATOM 5102 O O . VAL B 1 213 ? 6.219 19.328 3.279 1 98.94 213 VAL B O 1
ATOM 5105 N N . GLY B 1 214 ? 5.762 21.531 2.99 1 98.94 214 GLY B N 1
ATOM 5106 C CA . GLY B 1 214 ? 4.336 21.281 2.848 1 98.94 214 GLY B CA 1
ATOM 5107 C C . GLY B 1 214 ? 3.783 21.734 1.511 1 98.94 214 GLY B C 1
ATOM 5108 O O . GLY B 1 214 ? 4.082 22.844 1.055 1 98.94 214 GLY B O 1
ATOM 5109 N N . LYS B 1 215 ? 2.951 20.859 0.866 1 98.88 215 LYS B N 1
ATOM 5110 C CA . LYS B 1 215 ? 2.166 21.234 -0.305 1 98.88 215 LYS B CA 1
ATOM 5111 C C . LYS B 1 215 ? 1.025 22.172 0.079 1 98.88 215 LYS B C 1
ATOM 5113 O O . LYS B 1 215 ? 0.218 21.859 0.954 1 98.88 215 LYS B O 1
ATOM 5118 N N . GLY B 1 216 ? 0.987 23.359 -0.545 1 98.81 216 GLY B N 1
ATOM 5119 C CA . GLY B 1 216 ? -0.04 24.344 -0.241 1 98.81 216 GLY B CA 1
ATOM 5120 C C . GLY B 1 216 ? -0.878 24.719 -1.446 1 98.81 216 GLY B C 1
ATOM 5121 O O . GLY B 1 216 ? -1.038 25.906 -1.75 1 98.81 216 GLY B O 1
ATOM 5122 N N . VAL B 1 217 ? -1.437 23.703 -2.158 1 98.81 217 VAL B N 1
ATOM 5123 C CA . VAL B 1 217 ? -2.385 24 -3.229 1 98.81 217 VAL B CA 1
ATOM 5124 C C . VAL B 1 217 ? -3.73 24.406 -2.631 1 98.81 217 VAL B C 1
ATOM 5126 O O . VAL B 1 217 ? -4.477 23.562 -2.137 1 98.81 217 VAL B O 1
ATOM 5129 N N . THR B 1 218 ? -4.055 25.656 -2.754 1 98.44 218 THR B N 1
ATOM 5130 C CA . THR B 1 218 ? -5.168 26.234 -2.016 1 98.44 218 THR B CA 1
ATOM 5131 C C . THR B 1 218 ? -6.5 25.859 -2.656 1 98.44 218 THR B C 1
ATOM 5133 O O . THR B 1 218 ? -7.535 25.859 -1.99 1 98.44 218 THR B O 1
ATOM 5136 N N . PHE B 1 219 ? -6.523 25.625 -3.906 1 97.62 219 PHE B N 1
ATOM 5137 C CA . PHE B 1 219 ? -7.609 25 -4.66 1 97.62 219 PHE B CA 1
ATOM 5138 C C . PHE B 1 219 ? -7.082 24.312 -5.914 1 97.62 219 PHE B C 1
ATOM 5140 O O . PHE B 1 219 ? -6.262 24.891 -6.637 1 97.62 219 PHE B O 1
ATOM 5147 N N . ASP B 1 220 ? -7.543 23.141 -6.137 1 97.31 220 ASP B N 1
ATOM 5148 C CA . ASP B 1 220 ? -7.039 22.344 -7.258 1 97.31 220 ASP B CA 1
ATOM 5149 C C . ASP B 1 220 ? -8.18 21.922 -8.188 1 97.31 220 ASP B C 1
ATOM 5151 O O . ASP B 1 220 ? -8.883 20.953 -7.906 1 97.31 220 ASP B O 1
ATOM 5155 N N . CYS B 1 221 ? -8.297 22.547 -9.266 1 95.81 221 CYS B N 1
ATOM 5156 C CA . CYS B 1 221 ? -9.312 22.125 -10.219 1 95.81 221 CYS B CA 1
ATOM 5157 C C . CYS B 1 221 ? -8.734 21.125 -11.211 1 95.81 221 CYS B C 1
ATOM 5159 O O . CYS B 1 221 ? -9.477 20.562 -12.023 1 95.81 221 CYS B O 1
ATOM 5161 N N . GLY B 1 222 ? -7.43 20.906 -11.164 1 96.44 222 GLY B N 1
ATOM 5162 C CA . GLY B 1 222 ? -6.766 19.969 -12.062 1 96.44 222 GLY B CA 1
ATOM 5163 C C . GLY B 1 222 ? -6.055 20.641 -13.211 1 96.44 222 GLY B C 1
ATOM 5164 O O . GLY B 1 222 ? -5.348 20 -13.984 1 96.44 222 GLY B O 1
ATOM 5165 N N . GLY B 1 223 ? -6.168 22 -13.289 1 95.75 223 GLY B N 1
ATOM 5166 C CA . GLY B 1 223 ? -5.664 22.688 -14.477 1 95.75 223 GLY B CA 1
ATOM 5167 C C . GLY B 1 223 ? -6.375 22.266 -15.75 1 95.75 223 GLY B C 1
ATOM 5168 O O . GLY B 1 223 ? -7.602 22.109 -15.766 1 95.75 223 GLY B O 1
ATOM 5169 N N . LEU B 1 224 ? -5.574 22.141 -16.828 1 95.69 224 LEU B N 1
ATOM 5170 C CA . LEU B 1 224 ? -6.199 21.812 -18.094 1 95.69 224 LEU B CA 1
ATOM 5171 C C . LEU B 1 224 ? -6.648 20.344 -18.109 1 95.69 224 LEU B C 1
ATOM 5173 O O . LEU B 1 224 ? -7.488 19.969 -18.938 1 95.69 224 LEU B O 1
ATOM 5177 N N . ASN B 1 225 ? -6.012 19.531 -17.328 1 95.44 225 ASN B N 1
ATOM 5178 C CA . ASN B 1 225 ? -6.609 18.234 -17 1 95.44 225 ASN B CA 1
ATOM 5179 C C . ASN B 1 225 ? -7.645 18.359 -15.891 1 95.44 225 ASN B C 1
ATOM 5181 O O . ASN B 1 225 ? -7.434 17.844 -14.789 1 95.44 225 ASN B O 1
ATOM 5185 N N . VAL B 1 226 ? -8.773 18.812 -16.188 1 95.12 226 VAL B N 1
ATOM 5186 C CA . VAL B 1 226 ? -9.781 19.25 -15.227 1 95.12 226 VAL B CA 1
ATOM 5187 C C . VAL B 1 226 ? -10.344 18.031 -14.484 1 95.12 226 VAL B C 1
ATOM 5189 O O . VAL B 1 226 ? -10.633 17 -15.094 1 95.12 226 VAL B O 1
ATOM 5192 N N . LYS B 1 227 ? -10.422 18.219 -13.125 1 94.06 227 LYS B N 1
ATOM 5193 C CA . LYS B 1 227 ? -11.016 17.156 -12.32 1 94.06 227 LYS B CA 1
ATOM 5194 C C . LYS B 1 227 ? -12.477 16.938 -12.688 1 94.06 227 LYS B C 1
ATOM 5196 O O . LYS B 1 227 ? -13.211 17.891 -12.93 1 94.06 227 LYS B O 1
ATOM 5201 N N . PRO B 1 228 ? -12.891 15.641 -12.727 1 90.56 228 PRO B N 1
ATOM 5202 C CA . PRO B 1 228 ? -14.32 15.391 -12.953 1 90.56 228 PRO B CA 1
ATOM 5203 C C . PRO B 1 228 ? -15.18 15.758 -11.742 1 90.56 228 PRO B C 1
ATOM 5205 O O . PRO B 1 228 ? -14.648 16.109 -10.68 1 90.56 228 PRO B O 1
ATOM 5208 N N . TYR B 1 229 ? -16.469 15.555 -12 1 86.56 229 TYR B N 1
ATOM 5209 C CA . TYR B 1 229 ? -17.453 15.711 -10.938 1 86.56 229 TYR B CA 1
ATOM 5210 C C . TYR B 1 229 ? -17.172 14.742 -9.789 1 86.56 229 TYR B C 1
ATOM 5212 O O . TYR B 1 229 ? -16.781 13.594 -10.023 1 86.56 229 TYR B O 1
ATOM 5220 N N . THR B 1 230 ? -17.234 15.125 -8.523 1 84.88 230 THR B N 1
ATOM 5221 C CA . THR B 1 230 ? -17.078 14.344 -7.297 1 84.88 230 THR B CA 1
ATOM 5222 C C . THR B 1 230 ? -15.625 14.375 -6.816 1 84.88 230 THR B C 1
ATOM 5224 O O . THR B 1 230 ? -15.336 14.008 -5.676 1 84.88 230 THR B O 1
ATOM 5227 N N . SER B 1 231 ? -14.766 14.867 -7.754 1 88.44 231 SER B N 1
ATOM 5228 C CA . SER B 1 231 ? -13.359 14.875 -7.367 1 88.44 231 SER B CA 1
ATOM 5229 C C . SER B 1 231 ? -12.875 16.297 -7.078 1 88.44 231 SER B C 1
ATOM 5231 O O . SER B 1 231 ? -11.828 16.484 -6.461 1 88.44 231 SER B O 1
ATOM 5233 N N . MET B 1 232 ? -13.641 17.312 -7.438 1 89.12 232 MET B N 1
ATOM 5234 C CA . MET B 1 232 ? -13.188 18.703 -7.355 1 89.12 232 MET B CA 1
ATOM 5235 C C . MET B 1 232 ? -13.719 19.375 -6.09 1 89.12 232 MET B C 1
ATOM 5237 O O . MET B 1 232 ? -13.062 20.25 -5.523 1 89.12 232 MET B O 1
ATOM 5241 N N . GLU B 1 233 ? -14.844 19.016 -5.574 1 87.75 233 GLU B N 1
ATOM 5242 C CA . GLU B 1 233 ? -15.656 19.734 -4.594 1 87.75 233 GLU B CA 1
ATOM 5243 C C . GLU B 1 233 ? -14.883 19.938 -3.293 1 87.75 233 GLU B C 1
ATOM 5245 O O . GLU B 1 233 ? -15.078 20.953 -2.611 1 87.75 233 GLU B O 1
ATOM 5250 N N . THR B 1 234 ? -13.938 19.094 -2.957 1 89.62 234 THR B N 1
ATOM 5251 C CA . THR B 1 234 ? -13.273 19.203 -1.664 1 89.62 234 THR B CA 1
ATOM 5252 C C . THR B 1 234 ? -11.828 19.672 -1.838 1 89.62 234 THR B C 1
ATOM 5254 O O . THR B 1 234 ? -11.023 19.578 -0.914 1 89.62 234 THR B O 1
ATOM 5257 N N . MET B 1 235 ? -11.523 20.297 -2.938 1 94.19 235 MET B N 1
ATOM 5258 C CA . MET B 1 235 ? -10.117 20.531 -3.252 1 94.19 235 MET B CA 1
ATOM 5259 C C . MET B 1 235 ? -9.609 21.797 -2.574 1 94.19 235 MET B C 1
ATOM 5261 O O . MET B 1 235 ? -8.43 22.141 -2.684 1 94.19 235 MET B O 1
ATOM 5265 N N . HIS B 1 236 ? -10.469 22.547 -1.783 1 93.5 236 HIS B N 1
ATOM 5266 C CA . HIS B 1 236 ? -9.953 23.562 -0.877 1 93.5 236 HIS B CA 1
ATOM 5267 C C . HIS B 1 236 ? -9.094 22.953 0.222 1 93.5 236 HIS B C 1
ATOM 5269 O O . HIS B 1 236 ? -8.32 23.641 0.88 1 93.5 236 HIS B O 1
ATOM 5275 N N . THR B 1 237 ? -9.219 21.641 0.42 1 96.25 237 THR B N 1
ATOM 5276 C CA . THR B 1 237 ? -8.469 20.938 1.456 1 96.25 237 THR B CA 1
ATOM 5277 C C . THR B 1 237 ? -7.117 20.469 0.926 1 96.25 237 THR B C 1
ATOM 5279 O O . THR B 1 237 ? -6.332 19.875 1.658 1 96.25 237 THR B O 1
ATOM 5282 N N . ASP B 1 238 ? -6.812 20.766 -0.375 1 97.75 238 ASP B N 1
ATOM 5283 C CA . ASP B 1 238 ? -5.625 20.266 -1.054 1 97.75 238 ASP B CA 1
ATOM 5284 C C . ASP B 1 238 ? -4.367 20.984 -0.578 1 97.75 238 ASP B C 1
ATOM 5286 O O . ASP B 1 238 ? -3.287 20.797 -1.145 1 97.75 238 ASP B O 1
ATOM 5290 N N . MET B 1 239 ? -4.422 21.828 0.486 1 98.38 239 MET B N 1
ATOM 5291 C CA . MET B 1 239 ? -3.311 22.594 1.038 1 98.38 239 MET B CA 1
ATOM 5292 C C . MET B 1 239 ? -2.93 22.094 2.424 1 98.38 239 MET B C 1
ATOM 5294 O O . MET B 1 239 ? -2.15 22.734 3.133 1 98.38 239 MET B O 1
ATOM 5298 N N . MET B 1 240 ? -3.383 20.953 2.838 1 98.75 240 MET B N 1
ATOM 5299 C CA . MET B 1 240 ? -3.229 20.5 4.219 1 98.75 240 MET B CA 1
ATOM 5300 C C . MET B 1 240 ? -1.768 20.188 4.531 1 98.75 240 MET B C 1
ATOM 5302 O O . MET B 1 240 ? -1.355 20.25 5.691 1 98.75 240 MET B O 1
ATOM 5306 N N . GLY B 1 241 ? -0.931 19.875 3.506 1 98.88 241 GLY B N 1
ATOM 5307 C CA . GLY B 1 241 ? 0.497 19.766 3.756 1 98.88 241 GLY B CA 1
ATOM 5308 C C . GLY B 1 241 ? 1.106 21.016 4.336 1 98.88 241 GLY B C 1
ATOM 5309 O O . GLY B 1 241 ? 1.814 20.969 5.344 1 98.88 241 GLY B O 1
ATOM 5310 N N . ALA B 1 242 ? 0.792 22.125 3.732 1 98.88 242 ALA B N 1
ATOM 5311 C CA . ALA B 1 242 ? 1.296 23.422 4.191 1 98.88 242 ALA B CA 1
ATOM 5312 C C . ALA B 1 242 ? 0.718 23.781 5.555 1 98.88 242 ALA B C 1
ATOM 5314 O O . ALA B 1 242 ? 1.441 24.234 6.441 1 98.88 242 ALA B O 1
ATOM 5315 N N . ALA B 1 243 ? -0.589 23.562 5.738 1 98.81 243 ALA B N 1
ATOM 5316 C CA . ALA B 1 243 ? -1.232 23.875 7.012 1 98.81 243 ALA B CA 1
ATOM 5317 C C . ALA B 1 243 ? -0.571 23.109 8.156 1 98.81 243 ALA B C 1
ATOM 5319 O O . ALA B 1 243 ? -0.318 23.672 9.227 1 98.81 243 ALA B O 1
ATOM 5320 N N . THR B 1 244 ? -0.283 21.844 7.898 1 98.88 244 THR B N 1
ATOM 5321 C CA . THR B 1 244 ? 0.328 21 8.922 1 98.88 244 THR B CA 1
ATOM 5322 C C . THR B 1 244 ? 1.758 21.453 9.211 1 98.88 244 THR B C 1
ATOM 5324 O O . THR B 1 244 ? 2.164 21.547 10.367 1 98.88 244 THR B O 1
ATOM 5327 N N . ALA B 1 245 ? 2.525 21.75 8.188 1 98.88 245 ALA B N 1
ATOM 5328 C CA . ALA B 1 245 ? 3.902 22.188 8.375 1 98.88 245 ALA B CA 1
ATOM 5329 C C . ALA B 1 245 ? 3.955 23.484 9.195 1 98.88 245 ALA B C 1
ATOM 5331 O O . ALA B 1 245 ? 4.715 23.578 10.164 1 98.88 245 ALA B O 1
ATOM 5332 N N . LEU B 1 246 ? 3.105 24.438 8.852 1 98.81 246 LEU B N 1
ATOM 5333 C CA . LEU B 1 246 ? 3.086 25.719 9.531 1 98.81 246 LEU B CA 1
ATOM 5334 C C . LEU B 1 246 ? 2.631 25.578 10.977 1 98.81 246 LEU B C 1
ATOM 5336 O O . LEU B 1 246 ? 3.256 26.125 11.891 1 98.81 246 LEU B O 1
ATOM 5340 N N . SER B 1 247 ? 1.59 24.828 11.172 1 98.88 247 SER B N 1
ATOM 5341 C CA . SER B 1 247 ? 1.035 24.672 12.508 1 98.88 247 SER B CA 1
ATOM 5342 C C . SER B 1 247 ? 1.979 23.875 13.406 1 98.88 247 SER B C 1
ATOM 5344 O O . SER B 1 247 ? 2.049 24.125 14.617 1 98.88 247 SER B O 1
ATOM 5346 N N . THR B 1 248 ? 2.697 22.891 12.82 1 98.88 248 THR B N 1
ATOM 5347 C CA . THR B 1 248 ? 3.707 22.156 13.578 1 98.88 248 THR B CA 1
ATOM 5348 C C . THR B 1 248 ? 4.82 23.094 14.039 1 98.88 248 THR B C 1
ATOM 5350 O O . THR B 1 248 ? 5.238 23.047 15.203 1 98.88 248 THR B O 1
ATOM 5353 N N . LEU B 1 249 ? 5.281 23.938 13.156 1 98.81 249 LEU B N 1
ATOM 5354 C CA . LEU B 1 249 ? 6.32 24.906 13.516 1 98.81 249 LEU B CA 1
ATOM 5355 C C . LEU B 1 249 ? 5.848 25.828 14.633 1 98.81 249 LEU B C 1
ATOM 5357 O O . LEU B 1 249 ? 6.602 26.109 15.57 1 98.81 249 LEU B O 1
ATOM 5361 N N . LYS B 1 250 ? 4.625 26.312 14.539 1 98.75 250 LYS B N 1
ATOM 5362 C CA . LYS B 1 250 ? 4.047 27.156 15.578 1 98.75 250 LYS B CA 1
ATOM 5363 C C . LYS B 1 250 ? 4.055 26.453 16.938 1 98.75 250 LYS B C 1
ATOM 5365 O O . LYS B 1 250 ? 4.426 27.062 17.938 1 98.75 250 LYS B O 1
ATOM 5370 N N . ALA B 1 251 ? 3.643 25.188 16.938 1 98.81 251 ALA B N 1
ATOM 5371 C CA . ALA B 1 251 ? 3.621 24.422 18.188 1 98.81 251 ALA B CA 1
ATOM 5372 C C . ALA B 1 251 ? 5.02 24.312 18.781 1 98.81 251 ALA B C 1
ATOM 5374 O O . ALA B 1 251 ? 5.195 24.484 19.984 1 98.81 251 ALA B O 1
ATOM 5375 N N . ILE B 1 252 ? 5.969 24.016 17.969 1 98.31 252 ILE B N 1
ATOM 5376 C CA . ILE B 1 252 ? 7.352 23.844 18.406 1 98.31 252 ILE B CA 1
ATOM 5377 C C . ILE B 1 252 ? 7.855 25.141 19.047 1 98.31 252 ILE B C 1
ATOM 5379 O O . ILE B 1 252 ? 8.484 25.109 20.109 1 98.31 252 ILE B O 1
ATOM 5383 N N . ALA B 1 253 ? 7.582 26.234 18.406 1 98.44 253 ALA B N 1
ATOM 5384 C CA . ALA B 1 253 ? 8.016 27.547 18.906 1 98.44 253 ALA B CA 1
ATOM 5385 C C . ALA B 1 253 ? 7.316 27.891 20.219 1 98.44 253 ALA B C 1
ATOM 5387 O O . ALA B 1 253 ? 7.953 28.344 21.172 1 98.44 253 ALA B O 1
ATOM 5388 N N . LYS B 1 254 ? 6.016 27.703 20.266 1 98.25 254 LYS B N 1
ATOM 5389 C CA . LYS B 1 254 ? 5.238 28.016 21.453 1 98.25 254 LYS B CA 1
ATOM 5390 C C . LYS B 1 254 ? 5.715 27.188 22.656 1 98.25 254 LYS B C 1
ATOM 5392 O O . LYS B 1 254 ? 5.699 27.672 23.781 1 98.25 254 LYS B O 1
ATOM 5397 N N . LEU B 1 255 ? 6.145 25.969 22.359 1 97.81 255 LEU B N 1
ATOM 5398 C CA . LEU B 1 255 ? 6.621 25.078 23.422 1 97.81 255 LEU B CA 1
ATOM 5399 C C . LEU B 1 255 ? 8.102 25.328 23.703 1 97.81 255 LEU B C 1
ATOM 5401 O O . LEU B 1 255 ? 8.664 24.719 24.609 1 97.81 255 LEU B O 1
ATOM 5405 N N . GLN B 1 256 ? 8.734 26.125 22.906 1 97.38 256 GLN B N 1
ATOM 5406 C CA . GLN B 1 256 ? 10.141 26.469 23.047 1 97.38 256 GLN B CA 1
ATOM 5407 C C . GLN B 1 256 ? 11.016 25.219 23.094 1 97.38 256 GLN B C 1
ATOM 5409 O O . GLN B 1 256 ? 11.859 25.078 23.984 1 97.38 256 GLN B O 1
ATOM 5414 N N . LEU B 1 257 ? 10.711 24.281 22.203 1 97 257 LEU B N 1
ATOM 5415 C CA . LEU B 1 257 ? 11.492 23.047 22.156 1 97 257 LEU B CA 1
ATOM 5416 C C . LEU B 1 257 ? 12.938 23.328 21.766 1 97 257 LEU B C 1
ATOM 5418 O O . LEU B 1 257 ? 13.195 24.172 20.906 1 97 257 LEU B O 1
ATOM 5422 N N . PRO B 1 258 ? 13.891 22.609 22.359 1 97 258 PRO B N 1
ATOM 5423 C CA . PRO B 1 258 ? 15.312 22.844 22.078 1 97 258 PRO B CA 1
ATOM 5424 C C . PRO B 1 258 ? 15.789 22.109 20.828 1 97 258 PRO B C 1
ATOM 5426 O O . PRO B 1 258 ? 16.75 21.328 20.891 1 97 258 PRO B O 1
ATOM 5429 N N . ILE B 1 259 ? 15.141 22.391 19.672 1 97.25 259 ILE B N 1
ATOM 5430 C CA . ILE B 1 259 ? 15.469 21.812 18.375 1 97.25 259 ILE B CA 1
ATOM 5431 C C . ILE B 1 259 ? 15.43 22.891 17.297 1 97.25 259 ILE B C 1
ATOM 5433 O O . ILE B 1 259 ? 14.938 23.984 17.531 1 97.25 259 ILE B O 1
ATOM 5437 N N . ASN B 1 260 ? 16.031 22.625 16.172 1 97.69 260 ASN B N 1
ATOM 5438 C CA . ASN B 1 260 ? 15.992 23.5 15.008 1 97.69 260 ASN B CA 1
ATOM 5439 C C . ASN B 1 260 ? 15.078 22.953 13.914 1 97.69 260 ASN B C 1
ATOM 5441 O O . ASN B 1 260 ? 15.195 21.781 13.531 1 97.69 260 ASN B O 1
ATOM 5445 N N . VAL B 1 261 ? 14.102 23.781 13.484 1 98.38 261 VAL B N 1
ATOM 5446 C CA . VAL B 1 261 ? 13.125 23.312 12.508 1 98.38 261 VAL B CA 1
ATOM 5447 C C . VAL B 1 261 ? 12.875 24.406 11.469 1 98.38 261 VAL B C 1
ATOM 5449 O O . VAL B 1 261 ? 12.836 25.594 11.805 1 98.38 261 VAL B O 1
ATOM 5452 N N . VAL B 1 262 ? 12.82 24.016 10.242 1 98.44 262 VAL B N 1
ATOM 5453 C CA . VAL B 1 262 ? 12.445 24.875 9.125 1 98.44 262 VAL B CA 1
ATOM 5454 C C . VAL B 1 262 ? 11.094 24.438 8.562 1 98.44 262 VAL B C 1
ATOM 5456 O O . VAL B 1 262 ? 10.82 23.234 8.453 1 98.44 262 VAL B O 1
ATOM 5459 N N . ALA B 1 263 ? 10.211 25.344 8.32 1 98.81 263 ALA B N 1
ATOM 5460 C CA . ALA B 1 263 ? 9.008 25.078 7.531 1 98.81 263 ALA B CA 1
ATOM 5461 C C . ALA B 1 263 ? 9.086 25.766 6.176 1 98.81 263 ALA B C 1
ATOM 5463 O O . ALA B 1 263 ? 9.32 26.984 6.105 1 98.81 263 ALA B O 1
ATOM 5464 N N . ALA B 1 264 ? 9.016 25.047 5.133 1 98.94 264 ALA B N 1
ATOM 5465 C CA . ALA B 1 264 ? 8.969 25.578 3.771 1 98.94 264 ALA B CA 1
ATOM 5466 C C . ALA B 1 264 ? 7.703 25.125 3.055 1 98.94 264 ALA B C 1
ATOM 5468 O O . ALA B 1 264 ? 7.438 23.938 2.936 1 98.94 264 ALA B O 1
ATOM 5469 N N . VAL B 1 265 ? 6.879 26.094 2.584 1 98.94 265 VAL B N 1
ATOM 5470 C CA . VAL B 1 265 ? 5.598 25.75 1.979 1 98.94 265 VAL B CA 1
ATOM 5471 C C . VAL B 1 265 ? 5.473 26.406 0.611 1 98.94 265 VAL B C 1
ATOM 5473 O O . VAL B 1 265 ? 5.93 27.531 0.417 1 98.94 265 VAL B O 1
ATOM 5476 N N . GLY B 1 266 ? 5.008 25.672 -0.374 1 98.88 266 GLY B N 1
ATOM 5477 C CA . GLY B 1 266 ? 4.578 26.203 -1.659 1 98.88 266 GLY B CA 1
ATOM 5478 C C . GLY B 1 266 ? 3.078 26.422 -1.745 1 98.88 266 GLY B C 1
ATOM 5479 O O . GLY B 1 266 ? 2.303 25.469 -1.661 1 98.88 266 GLY B O 1
ATOM 5480 N N . LEU B 1 267 ? 2.676 27.688 -1.906 1 98.88 267 LEU B N 1
ATOM 5481 C CA . LEU B 1 267 ? 1.271 28.094 -1.907 1 98.88 267 LEU B CA 1
ATOM 5482 C C . LEU B 1 267 ? 0.827 28.516 -3.301 1 98.88 267 LEU B C 1
ATOM 5484 O O . LEU B 1 267 ? 1.3 29.531 -3.82 1 98.88 267 LEU B O 1
ATOM 5488 N N . VAL B 1 268 ? -0.033 27.734 -3.904 1 98.81 268 VAL B N 1
ATOM 5489 C CA . VAL B 1 268 ? -0.474 28 -5.27 1 98.81 268 VAL B CA 1
ATOM 5490 C C . VAL B 1 268 ? -1.948 27.641 -5.418 1 98.81 268 VAL B C 1
ATOM 5492 O O . VAL B 1 268 ? -2.498 26.891 -4.594 1 98.81 268 VAL B O 1
ATOM 5495 N N . GLU B 1 269 ? -2.625 28.219 -6.297 1 98.25 269 GLU B N 1
ATOM 5496 C CA . GLU B 1 269 ? -3.908 27.75 -6.809 1 98.25 269 GLU B CA 1
ATOM 5497 C C . GLU B 1 269 ? -3.764 27.172 -8.211 1 98.25 269 GLU B C 1
ATOM 5499 O O . GLU B 1 269 ? -3.256 27.828 -9.117 1 98.25 269 GLU B O 1
ATOM 5504 N N . ASN B 1 270 ? -4.09 25.891 -8.352 1 98.31 270 ASN B N 1
ATOM 5505 C CA . ASN B 1 270 ? -4.086 25.266 -9.664 1 98.31 270 ASN B CA 1
ATOM 5506 C C . ASN B 1 270 ? -5.402 25.5 -10.406 1 98.31 270 ASN B C 1
ATOM 5508 O O . ASN B 1 270 ? -6.344 24.719 -10.273 1 98.31 270 ASN B O 1
ATOM 5512 N N . ALA B 1 271 ? -5.395 26.516 -11.18 1 96.88 271 ALA B N 1
ATOM 5513 C CA . ALA B 1 271 ? -6.605 27 -11.836 1 96.88 271 ALA B CA 1
ATOM 5514 C C . ALA B 1 271 ? -6.457 26.969 -13.359 1 96.88 271 ALA B C 1
ATOM 5516 O O . ALA B 1 271 ? -5.371 26.688 -13.875 1 96.88 271 ALA B O 1
ATOM 5517 N N . ILE B 1 272 ? -7.594 27.156 -14.016 1 96.12 272 ILE B N 1
ATOM 5518 C CA . ILE B 1 272 ? -7.594 27.328 -15.461 1 96.12 272 ILE B CA 1
ATOM 5519 C C . ILE B 1 272 ? -7.676 28.812 -15.805 1 96.12 272 ILE B C 1
ATOM 5521 O O . ILE B 1 272 ? -8.547 29.531 -15.305 1 96.12 272 ILE B O 1
ATOM 5525 N N . GLY B 1 273 ? -6.762 29.219 -16.609 1 95.12 273 GLY B N 1
ATOM 5526 C CA . GLY B 1 273 ? -6.719 30.594 -17.094 1 95.12 273 GLY B CA 1
ATOM 5527 C C . GLY B 1 273 ? -5.859 30.766 -18.328 1 95.12 273 GLY B C 1
ATOM 5528 O O . GLY B 1 273 ? -5.32 29.797 -18.859 1 95.12 273 GLY B O 1
ATOM 5529 N N . PRO B 1 274 ? -5.758 31.984 -18.797 1 94.56 274 PRO B N 1
ATOM 5530 C CA . PRO B 1 274 ? -5.035 32.219 -20.047 1 94.56 274 PRO B CA 1
ATOM 5531 C C . PRO B 1 274 ? -3.559 31.844 -19.969 1 94.56 274 PRO B C 1
ATOM 5533 O O . PRO B 1 274 ? -2.941 31.531 -20.984 1 94.56 274 PRO B O 1
ATOM 5536 N N . ASP B 1 275 ? -3.072 31.812 -18.75 1 95.62 275 ASP B N 1
ATOM 5537 C CA . ASP B 1 275 ? -1.643 31.562 -18.594 1 95.62 275 ASP B CA 1
ATOM 5538 C C . ASP B 1 275 ? -1.382 30.156 -18.062 1 95.62 275 ASP B C 1
ATOM 5540 O O . ASP B 1 275 ? -0.286 29.859 -17.578 1 95.62 275 ASP B O 1
ATOM 5544 N N . SER B 1 276 ? -2.393 29.344 -18.141 1 96.75 276 SER B N 1
ATOM 5545 C CA . SER B 1 276 ? -2.26 27.984 -17.625 1 96.75 276 SER B CA 1
ATOM 5546 C C . SER B 1 276 ? -1.171 27.219 -18.359 1 96.75 276 SER B C 1
ATOM 5548 O O . SER B 1 276 ? -1.021 27.359 -19.578 1 96.75 276 SER B O 1
ATOM 5550 N N . TYR B 1 277 ? -0.365 26.438 -17.594 1 95.19 277 TYR B N 1
ATOM 5551 C CA . TYR B 1 277 ? 0.547 25.5 -18.25 1 95.19 277 TYR B CA 1
ATOM 5552 C C . TYR B 1 277 ? -0.212 24.328 -18.859 1 95.19 277 TYR B C 1
ATOM 5554 O O . TYR B 1 277 ? -1.352 24.062 -18.484 1 95.19 277 TYR B O 1
ATOM 5562 N N . HIS B 1 278 ? 0.396 23.703 -19.891 1 95.5 278 HIS B N 1
ATOM 5563 C CA . HIS B 1 278 ? -0.291 22.703 -20.688 1 95.5 278 HIS B CA 1
ATOM 5564 C C . HIS B 1 278 ? 0.339 21.328 -20.516 1 95.5 278 HIS B C 1
ATOM 5566 O O . HIS B 1 278 ? 1.533 21.219 -20.234 1 95.5 278 HIS B O 1
ATOM 5572 N N . PRO B 1 279 ? -0.552 20.328 -20.719 1 94.94 279 PRO B N 1
ATOM 5573 C CA . PRO B 1 279 ? 0.081 19.016 -20.938 1 94.94 279 PRO B CA 1
ATOM 5574 C C . PRO B 1 279 ? 1.101 19.047 -22.078 1 94.94 279 PRO B C 1
ATOM 5576 O O . PRO B 1 279 ? 0.907 19.766 -23.062 1 94.94 279 PRO B O 1
ATOM 5579 N N . SER B 1 280 ? 2.217 18.344 -21.906 1 94.19 280 SER B N 1
ATOM 5580 C CA . SER B 1 280 ? 3.309 18.203 -22.875 1 94.19 280 SER B CA 1
ATOM 5581 C C . SER B 1 280 ? 4.305 19.359 -22.734 1 94.19 280 SER B C 1
ATOM 5583 O O . SER B 1 280 ? 5.301 19.406 -23.453 1 94.19 280 SER B O 1
ATOM 5585 N N . SER B 1 281 ? 4.012 20.266 -21.844 1 96.62 281 SER B N 1
ATOM 5586 C CA . SER B 1 281 ? 5.043 21.25 -21.516 1 96.62 281 SER B CA 1
ATOM 5587 C C . SER B 1 281 ? 6.285 20.578 -20.938 1 96.62 281 SER B C 1
ATOM 5589 O O . SER B 1 281 ? 6.18 19.578 -20.234 1 96.62 281 SER B O 1
ATOM 5591 N N . ILE B 1 282 ? 7.383 21.078 -21.344 1 98.31 282 ILE B N 1
ATOM 5592 C CA . ILE B 1 282 ? 8.633 20.688 -20.703 1 98.31 282 ILE B CA 1
ATOM 5593 C C . ILE B 1 282 ? 9.195 21.859 -19.906 1 98.31 282 ILE B C 1
ATOM 5595 O O . ILE B 1 282 ? 9.523 22.906 -20.484 1 98.31 282 ILE B O 1
ATOM 5599 N N . ILE B 1 283 ? 9.281 21.672 -18.609 1 98.62 283 ILE B N 1
ATOM 5600 C CA . ILE B 1 283 ? 9.641 22.75 -17.688 1 98.62 283 ILE B CA 1
ATOM 5601 C C . ILE B 1 283 ? 10.93 22.391 -16.953 1 98.62 283 ILE B C 1
ATOM 5603 O O . ILE B 1 283 ? 11.094 21.266 -16.469 1 98.62 283 ILE B O 1
ATOM 5607 N N . THR B 1 284 ? 11.82 23.297 -16.875 1 98.75 284 THR B N 1
ATOM 5608 C CA . THR B 1 284 ? 13.07 23.078 -16.156 1 98.75 284 THR B CA 1
ATOM 5609 C C . THR B 1 284 ? 12.898 23.391 -14.672 1 98.75 284 THR B C 1
ATOM 5611 O O . THR B 1 284 ? 12.531 24.5 -14.297 1 98.75 284 THR B O 1
ATOM 5614 N N . SER B 1 285 ? 13.156 22.438 -13.836 1 98.81 285 SER B N 1
ATOM 5615 C CA . SER B 1 285 ? 13.039 22.578 -12.383 1 98.81 285 SER B CA 1
ATOM 5616 C C . SER B 1 285 ? 14.156 23.453 -11.82 1 98.81 285 SER B C 1
ATOM 5618 O O . SER B 1 285 ? 15.141 23.734 -12.516 1 98.81 285 SER B O 1
ATOM 5620 N N . LEU B 1 286 ? 13.961 23.828 -10.609 1 98.88 286 LEU B N 1
ATOM 5621 C CA . LEU B 1 286 ? 15.008 24.578 -9.93 1 98.88 286 LEU B CA 1
ATOM 5622 C C . LEU B 1 286 ? 16.297 23.766 -9.836 1 98.88 286 LEU B C 1
ATOM 5624 O O . LEU B 1 286 ? 17.391 24.312 -9.898 1 98.88 286 LEU B O 1
ATOM 5628 N N . LYS B 1 287 ? 16.188 22.469 -9.672 1 98.56 287 LYS B N 1
ATOM 5629 C CA . LYS B 1 287 ? 17.344 21.578 -9.555 1 98.56 287 LYS B CA 1
ATOM 5630 C C . LYS B 1 287 ? 18.062 21.438 -10.898 1 98.56 287 LYS B C 1
ATOM 5632 O O . LYS B 1 287 ? 19.188 20.938 -10.953 1 98.56 287 LYS B O 1
ATOM 5637 N N . GLY B 1 288 ? 17.406 21.781 -11.945 1 98.62 288 GLY B N 1
ATOM 5638 C CA . GLY B 1 288 ? 17.984 21.672 -13.273 1 98.62 288 GLY B CA 1
ATOM 5639 C C . GLY B 1 288 ? 17.406 20.531 -14.094 1 98.62 288 GLY B C 1
ATOM 5640 O O . GLY B 1 288 ? 17.547 20.5 -15.312 1 98.62 288 GLY B O 1
ATOM 5641 N N . LEU B 1 289 ? 16.672 19.625 -13.523 1 98.62 289 LEU B N 1
ATOM 5642 C CA . LEU B 1 289 ? 16.031 18.531 -14.234 1 98.62 289 LEU B CA 1
ATOM 5643 C C . LEU B 1 289 ? 14.852 19.031 -15.062 1 98.62 289 LEU B C 1
ATOM 5645 O O . LEU B 1 289 ? 14.031 19.812 -14.57 1 98.62 289 LEU B O 1
ATOM 5649 N N . THR B 1 290 ? 14.805 18.641 -16.297 1 98.69 290 THR B N 1
ATOM 5650 C CA . THR B 1 290 ? 13.648 18.953 -17.125 1 98.69 290 THR B CA 1
ATOM 5651 C C . THR B 1 290 ? 12.508 17.969 -16.875 1 98.69 290 THR B C 1
ATOM 5653 O O . THR B 1 290 ? 12.742 16.766 -16.703 1 98.69 290 THR B O 1
ATOM 5656 N N . VAL B 1 291 ? 11.281 18.547 -16.781 1 98.75 291 VAL B N 1
ATOM 5657 C CA . VAL B 1 291 ? 10.109 17.734 -16.469 1 98.75 291 VAL B CA 1
ATOM 5658 C C . VAL B 1 291 ? 9.062 17.906 -17.562 1 98.75 291 VAL B C 1
ATOM 5660 O O . VAL B 1 291 ? 8.602 19.016 -17.828 1 98.75 291 VAL B O 1
ATOM 5663 N N . GLU B 1 292 ? 8.703 16.828 -18.25 1 98.5 292 GLU B N 1
ATOM 5664 C CA . GLU B 1 292 ? 7.539 16.844 -19.141 1 98.5 292 GLU B CA 1
ATOM 5665 C C . GLU B 1 292 ? 6.242 16.672 -18.359 1 98.5 292 GLU B C 1
ATOM 5667 O O . GLU B 1 292 ? 6.066 15.688 -17.641 1 98.5 292 GLU B O 1
ATOM 5672 N N . VAL B 1 293 ? 5.352 17.625 -18.516 1 98.25 293 VAL B N 1
ATOM 5673 C CA . VAL B 1 293 ? 4.059 17.578 -17.844 1 98.25 293 VAL B CA 1
ATOM 5674 C C . VAL B 1 293 ? 3.076 16.75 -18.672 1 98.25 293 VAL B C 1
ATOM 5676 O O . VAL B 1 293 ? 2.609 17.203 -19.719 1 98.25 293 VAL B O 1
ATOM 5679 N N . LEU B 1 294 ? 2.727 15.609 -18.125 1 97.5 294 LEU B N 1
ATOM 5680 C CA . LEU B 1 294 ? 1.765 14.766 -18.812 1 97.5 294 LEU B CA 1
ATOM 5681 C C . LEU B 1 294 ? 0.363 14.953 -18.25 1 97.5 294 LEU B C 1
ATOM 5683 O O . LEU B 1 294 ? -0.628 14.625 -18.906 1 97.5 294 LEU B O 1
ATOM 5687 N N . ASN B 1 295 ? 0.256 15.422 -17.031 1 97.69 295 ASN B N 1
ATOM 5688 C CA . ASN B 1 295 ? -1.006 15.633 -16.328 1 97.69 295 ASN B CA 1
ATOM 5689 C C . ASN B 1 295 ? -0.942 16.844 -15.414 1 97.69 295 ASN B C 1
ATOM 5691 O O . ASN B 1 295 ? -0.248 16.828 -14.398 1 97.69 295 ASN B O 1
ATOM 5695 N N . THR B 1 296 ? -1.688 17.891 -15.688 1 97.94 296 THR B N 1
ATOM 5696 C CA . THR B 1 296 ? -1.649 19.125 -14.93 1 97.94 296 THR B CA 1
ATOM 5697 C C . THR B 1 296 ? -2.385 18.969 -13.602 1 97.94 296 THR B C 1
ATOM 5699 O O . THR B 1 296 ? -2.34 19.859 -12.75 1 97.94 296 THR B O 1
ATOM 5702 N N . ASP B 1 297 ? -3.088 17.797 -13.414 1 96.81 297 ASP B N 1
ATOM 5703 C CA . ASP B 1 297 ? -3.713 17.453 -12.141 1 96.81 297 ASP B CA 1
ATOM 5704 C C . ASP B 1 297 ? -2.727 16.734 -11.219 1 96.81 297 ASP B C 1
ATOM 5706 O O . ASP B 1 297 ? -3.086 16.328 -10.109 1 96.81 297 ASP B O 1
ATOM 5710 N N . ALA B 1 298 ? -1.543 16.5 -11.68 1 97.81 298 ALA B N 1
ATOM 5711 C CA . ALA B 1 298 ? -0.434 16.047 -10.844 1 97.81 298 ALA B CA 1
ATOM 5712 C C . ALA B 1 298 ? 0.482 17.219 -10.484 1 97.81 298 ALA B C 1
ATOM 5714 O O . ALA B 1 298 ? 1.7 17.141 -10.656 1 97.81 298 ALA B O 1
ATOM 5715 N N . GLU B 1 299 ? -0.088 18.281 -9.977 1 98 299 GLU B N 1
ATOM 5716 C CA . GLU B 1 299 ? 0.549 19.578 -9.766 1 98 299 GLU B CA 1
ATOM 5717 C C . GLU B 1 299 ? 1.315 19.609 -8.445 1 98 299 GLU B C 1
ATOM 5719 O O . GLU B 1 299 ? 2.312 20.328 -8.32 1 98 299 GLU B O 1
ATOM 5724 N N . GLY B 1 300 ? 0.835 18.906 -7.402 1 98.56 300 GLY B N 1
ATOM 5725 C CA . GLY B 1 300 ? 1.415 18.953 -6.07 1 98.56 300 GLY B CA 1
ATOM 5726 C C . GLY B 1 300 ? 2.885 18.578 -6.047 1 98.56 300 GLY B C 1
ATOM 5727 O O . GLY B 1 300 ? 3.684 19.219 -5.363 1 98.56 300 GLY B O 1
ATOM 5728 N N . ARG B 1 301 ? 3.205 17.484 -6.793 1 98.62 301 ARG B N 1
ATOM 5729 C CA . ARG B 1 301 ? 4.59 17.031 -6.789 1 98.62 301 ARG B CA 1
ATOM 5730 C C . ARG B 1 301 ? 5.492 18.016 -7.523 1 98.62 301 ARG B C 1
ATOM 5732 O O . ARG B 1 301 ? 6.68 18.125 -7.215 1 98.62 301 ARG B O 1
ATOM 5739 N N . LEU B 1 302 ? 4.973 18.828 -8.484 1 98.88 302 LEU B N 1
ATOM 5740 C CA . LEU B 1 302 ? 5.746 19.906 -9.117 1 98.88 302 LEU B CA 1
ATOM 5741 C C . LEU B 1 302 ? 6.062 21 -8.117 1 98.88 302 LEU B C 1
ATOM 5743 O O . LEU B 1 302 ? 7.199 21.469 -8.047 1 98.88 302 LEU B O 1
ATOM 5747 N N . VAL B 1 303 ? 5.035 21.359 -7.344 1 98.94 303 VAL B N 1
ATOM 5748 C CA . VAL B 1 303 ? 5.215 22.375 -6.309 1 98.94 303 VAL B CA 1
ATOM 5749 C C . VAL B 1 303 ? 6.277 21.922 -5.312 1 98.94 303 VAL B C 1
ATOM 5751 O O . VAL B 1 303 ? 7.242 22.641 -5.043 1 98.94 303 VAL B O 1
ATOM 5754 N N . LEU B 1 304 ? 6.164 20.734 -4.832 1 98.94 304 LEU B N 1
ATOM 5755 C CA . LEU B 1 304 ? 7.059 20.203 -3.812 1 98.94 304 LEU B CA 1
ATOM 5756 C C . LEU B 1 304 ? 8.477 20.062 -4.355 1 98.94 304 LEU B C 1
ATOM 5758 O O . LEU B 1 304 ? 9.445 20.281 -3.627 1 98.94 304 LEU B O 1
ATOM 5762 N N . ALA B 1 305 ? 8.625 19.656 -5.625 1 98.94 305 ALA B N 1
ATOM 5763 C CA . ALA B 1 305 ? 9.945 19.469 -6.223 1 98.94 305 ALA B CA 1
ATOM 5764 C C . ALA B 1 305 ? 10.789 20.734 -6.094 1 98.94 305 ALA B C 1
ATOM 5766 O O . ALA B 1 305 ? 11.93 20.688 -5.625 1 98.94 305 ALA B O 1
ATOM 5767 N N . ASP B 1 306 ? 10.242 21.828 -6.477 1 98.94 306 ASP B N 1
ATOM 5768 C CA . ASP B 1 306 ? 10.969 23.094 -6.41 1 98.94 306 ASP B CA 1
ATOM 5769 C C . ASP B 1 306 ? 11.195 23.516 -4.961 1 98.94 306 ASP B C 1
ATOM 5771 O O . ASP B 1 306 ? 12.273 24.016 -4.613 1 98.94 306 ASP B O 1
ATOM 5775 N N . VAL B 1 307 ? 10.195 23.344 -4.082 1 98.94 307 VAL B N 1
ATOM 5776 C CA . VAL B 1 307 ? 10.344 23.734 -2.688 1 98.94 307 VAL B CA 1
ATOM 5777 C C . VAL B 1 307 ? 11.414 22.891 -2.018 1 98.94 307 VAL B C 1
ATOM 5779 O O . VAL B 1 307 ? 12.227 23.391 -1.239 1 98.94 307 VAL B O 1
ATOM 5782 N N . LEU B 1 308 ? 11.391 21.578 -2.301 1 98.94 308 LEU B N 1
ATOM 5783 C CA . LEU B 1 308 ? 12.406 20.688 -1.77 1 98.94 308 LEU B CA 1
ATOM 5784 C C . LEU B 1 308 ? 13.805 21.141 -2.184 1 98.94 308 LEU B C 1
ATOM 5786 O O . LEU B 1 308 ? 14.711 21.219 -1.349 1 98.94 308 LEU B O 1
ATOM 5790 N N . THR B 1 309 ? 13.977 21.438 -3.445 1 98.88 309 THR B N 1
ATOM 5791 C CA . THR B 1 309 ? 15.266 21.891 -3.93 1 98.88 309 THR B CA 1
ATOM 5792 C C . THR B 1 309 ? 15.648 23.219 -3.266 1 98.88 309 THR B C 1
ATOM 5794 O O . THR B 1 309 ? 16.781 23.391 -2.812 1 98.88 309 THR B O 1
ATOM 5797 N N . TYR B 1 310 ? 14.734 24.125 -3.158 1 98.88 310 TYR B N 1
ATOM 5798 C CA . TYR B 1 310 ? 15 25.469 -2.631 1 98.88 310 TYR B CA 1
ATOM 5799 C C . TYR B 1 310 ? 15.492 25.391 -1.188 1 98.88 310 TYR B C 1
ATOM 5801 O O . TYR B 1 310 ? 16.484 26.031 -0.827 1 98.88 310 TYR B O 1
ATOM 5809 N N . VAL B 1 311 ? 14.812 24.625 -0.339 1 98.56 311 VAL B N 1
ATOM 5810 C CA . VAL B 1 311 ? 15.102 24.609 1.091 1 98.56 311 VAL B CA 1
ATOM 5811 C C . VAL B 1 311 ? 16.469 23.969 1.331 1 98.56 311 VAL B C 1
ATOM 5813 O O . VAL B 1 311 ? 17.156 24.297 2.297 1 98.56 311 VAL B O 1
ATOM 5816 N N . GLN B 1 312 ? 16.922 23.109 0.424 1 98.12 312 GLN B N 1
ATOM 5817 C CA . GLN B 1 312 ? 18.203 22.406 0.576 1 98.12 312 GLN B CA 1
ATOM 5818 C C . GLN B 1 312 ? 19.359 23.266 0.067 1 98.12 312 GLN B C 1
ATOM 5820 O O . GLN B 1 312 ? 20.469 23.203 0.609 1 98.12 312 GLN B O 1
ATOM 5825 N N . LYS B 1 313 ? 19.078 24.156 -0.94 1 97.69 313 LYS B N 1
ATOM 5826 C CA . LYS B 1 313 ? 20.234 24.688 -1.664 1 97.69 313 LYS B CA 1
ATOM 5827 C C . LYS B 1 313 ? 20.234 26.219 -1.654 1 97.69 313 LYS B C 1
ATOM 5829 O O . LYS B 1 313 ? 21.281 26.844 -1.793 1 97.69 313 LYS B O 1
ATOM 5834 N N . TYR B 1 314 ? 19.078 26.797 -1.495 1 98.19 314 TYR B N 1
ATOM 5835 C CA . TYR B 1 314 ? 19 28.219 -1.823 1 98.19 314 TYR B CA 1
ATOM 5836 C C . TYR B 1 314 ? 18.469 29.016 -0.647 1 98.19 314 TYR B C 1
ATOM 5838 O O . TYR B 1 314 ? 18.672 30.234 -0.576 1 98.19 314 TYR B O 1
ATOM 5846 N N . ALA B 1 315 ? 17.719 28.359 0.256 1 98.06 315 ALA B N 1
ATOM 5847 C CA . ALA B 1 315 ? 17.125 29.094 1.376 1 98.06 315 ALA B CA 1
ATOM 5848 C C . ALA B 1 315 ? 18.203 29.672 2.289 1 98.06 315 ALA B C 1
ATOM 5850 O O . ALA B 1 315 ? 19.172 28.984 2.633 1 98.06 315 ALA B O 1
ATOM 5851 N N . PRO B 1 316 ? 18.094 30.969 2.619 1 98.12 316 PRO B N 1
ATOM 5852 C CA . PRO B 1 316 ? 19.062 31.578 3.521 1 98.12 316 PRO B CA 1
ATOM 5853 C C . PRO B 1 316 ? 18.844 31.203 4.984 1 98.12 316 PRO B C 1
ATOM 5855 O O . PRO B 1 316 ? 18.516 32.062 5.805 1 98.12 316 PRO B O 1
ATOM 5858 N N . LEU B 1 317 ? 19.109 29.984 5.281 1 97.56 317 LEU B N 1
ATOM 5859 C CA . LEU B 1 317 ? 18.859 29.422 6.602 1 97.56 317 LEU B CA 1
ATOM 5860 C C . LEU B 1 317 ? 20.078 29.578 7.496 1 97.56 317 LEU B C 1
ATOM 5862 O O . LEU B 1 317 ? 21.219 29.625 7.004 1 97.56 317 LEU B O 1
ATOM 5866 N N . GLU B 1 318 ? 19.859 29.625 8.734 1 95.12 318 GLU B N 1
ATOM 5867 C CA . GLU B 1 318 ? 20.953 29.594 9.711 1 95.12 318 GLU B CA 1
ATOM 5868 C C . GLU B 1 318 ? 21.562 28.203 9.805 1 95.12 318 GLU B C 1
ATOM 5870 O O . GLU B 1 318 ? 22.781 28.062 9.992 1 95.12 318 GLU B O 1
ATOM 5875 N N . LYS B 1 319 ? 20.719 27.25 9.664 1 91.12 319 LYS B N 1
ATOM 5876 C CA . LYS B 1 319 ? 21.125 25.844 9.75 1 91.12 319 LYS B CA 1
ATOM 5877 C C . LYS B 1 319 ? 20.625 25.062 8.539 1 91.12 319 LYS B C 1
ATOM 5879 O O . LYS B 1 319 ? 19.422 25.031 8.266 1 91.12 319 LYS B O 1
ATOM 5884 N N . LYS B 1 320 ? 21.578 24.375 7.891 1 92.81 320 LYS B N 1
ATOM 5885 C CA . LYS B 1 320 ? 21.172 23.562 6.746 1 92.81 320 LYS B CA 1
ATOM 5886 C C . LYS B 1 320 ? 20.406 22.312 7.195 1 92.81 320 LYS B C 1
ATOM 5888 O O . LYS B 1 320 ? 20.844 21.609 8.109 1 92.81 320 LYS B O 1
ATOM 5893 N N . PRO B 1 321 ? 19.297 22.047 6.559 1 96.38 321 PRO B N 1
ATOM 5894 C CA . PRO B 1 321 ? 18.562 20.859 6.984 1 96.38 321 PRO B CA 1
ATOM 5895 C C . PRO B 1 321 ? 19.312 19.562 6.684 1 96.38 321 PRO B C 1
ATOM 5897 O O . PRO B 1 321 ? 19.859 19.391 5.59 1 96.38 321 PRO B O 1
ATOM 5900 N N . THR B 1 322 ? 19.359 18.703 7.633 1 95.88 322 THR B N 1
ATOM 5901 C CA . THR B 1 322 ? 19.953 17.375 7.457 1 95.88 322 THR B CA 1
ATOM 5902 C C . THR B 1 322 ? 18.875 16.312 7.344 1 95.88 322 THR B C 1
ATOM 5904 O O . THR B 1 322 ? 19.172 15.164 7 1 95.88 322 THR B O 1
ATOM 5907 N N . ARG B 1 323 ? 17.656 16.656 7.613 1 98.06 323 ARG B N 1
ATOM 5908 C CA . ARG B 1 323 ? 16.484 15.805 7.508 1 98.06 323 ARG B CA 1
ATOM 5909 C C . ARG B 1 323 ? 15.297 16.578 6.93 1 98.06 323 ARG B C 1
ATOM 5911 O O . ARG B 1 323 ? 15.109 17.75 7.246 1 98.06 323 ARG B O 1
ATOM 5918 N N . ILE B 1 324 ? 14.578 15.938 6.094 1 98.81 324 ILE B N 1
ATOM 5919 C CA . ILE B 1 324 ? 13.383 16.547 5.523 1 98.81 324 ILE B CA 1
ATOM 5920 C C . ILE B 1 324 ? 12.195 15.594 5.672 1 98.81 324 ILE B C 1
ATOM 5922 O O . ILE B 1 324 ? 12.312 14.398 5.402 1 98.81 324 ILE B O 1
ATOM 5926 N N . ILE B 1 325 ? 11.109 16.078 6.176 1 98.94 325 ILE B N 1
ATOM 5927 C CA . ILE B 1 325 ? 9.805 15.43 6.109 1 98.94 325 ILE B CA 1
ATOM 5928 C C . ILE B 1 325 ? 8.836 16.297 5.305 1 98.94 325 ILE B C 1
ATOM 5930 O O . ILE B 1 325 ? 8.531 17.422 5.691 1 98.94 325 ILE B O 1
ATOM 5934 N N . ASP B 1 326 ? 8.453 15.805 4.207 1 98.88 326 ASP B N 1
ATOM 5935 C CA . ASP B 1 326 ? 7.445 16.562 3.465 1 98.88 326 ASP B CA 1
ATOM 5936 C C . ASP B 1 326 ? 6.082 15.875 3.533 1 98.88 326 ASP B C 1
ATOM 5938 O O . ASP B 1 326 ? 6 14.664 3.746 1 98.88 326 ASP B O 1
ATOM 5942 N N . LEU B 1 327 ? 5.008 16.703 3.471 1 98.69 327 LEU B N 1
ATOM 5943 C CA . LEU B 1 327 ? 3.629 16.234 3.562 1 98.69 327 LEU B CA 1
ATOM 5944 C C . LEU B 1 327 ? 2.771 16.844 2.463 1 98.69 327 LEU B C 1
ATOM 5946 O O . LEU B 1 327 ? 2.949 18.016 2.113 1 98.69 327 LEU B O 1
ATOM 5950 N N . ALA B 1 328 ? 1.886 16.016 1.983 1 98.88 328 ALA B N 1
ATOM 5951 C CA . ALA B 1 328 ? 1.007 16.516 0.923 1 98.88 328 ALA B CA 1
ATOM 5952 C C . ALA B 1 328 ? -0.25 15.648 0.817 1 98.88 328 ALA B C 1
ATOM 5954 O O . ALA B 1 328 ? -0.191 14.43 0.977 1 98.88 328 ALA B O 1
ATOM 5955 N N . THR B 1 329 ? -1.415 16.297 0.676 1 98.5 329 THR B N 1
ATOM 5956 C CA . THR B 1 329 ? -2.518 15.586 0.03 1 98.5 329 THR B CA 1
ATOM 5957 C C . THR B 1 329 ? -2.195 15.305 -1.436 1 98.5 329 THR B C 1
ATOM 5959 O O . THR B 1 329 ? -2.592 16.062 -2.32 1 98.5 329 THR B O 1
ATOM 5962 N N . LEU B 1 330 ? -1.528 14.195 -1.696 1 98.38 330 LEU B N 1
ATOM 5963 C CA . LEU B 1 330 ? -0.803 14.109 -2.959 1 98.38 330 LEU B CA 1
ATOM 5964 C C . LEU B 1 330 ? -1.535 13.211 -3.949 1 98.38 330 LEU B C 1
ATOM 5966 O O . LEU B 1 330 ? -1.627 13.531 -5.137 1 98.38 330 LEU B O 1
ATOM 5970 N N . THR B 1 331 ? -2.029 12.07 -3.477 1 97.75 331 THR B N 1
ATOM 5971 C CA . THR B 1 331 ? -2.51 11.156 -4.504 1 97.75 331 THR B CA 1
ATOM 5972 C C . THR B 1 331 ? -3.812 10.492 -4.07 1 97.75 331 THR B C 1
ATOM 5974 O O . THR B 1 331 ? -3.98 10.148 -2.896 1 97.75 331 THR B O 1
ATOM 5977 N N . GLY B 1 332 ? -4.785 10.375 -5.039 1 96.12 332 GLY B N 1
ATOM 5978 C CA . GLY B 1 332 ? -5.918 9.484 -4.82 1 96.12 332 GLY B CA 1
ATOM 5979 C C . GLY B 1 332 ? -5.52 8.031 -4.688 1 96.12 332 GLY B C 1
ATOM 5980 O O . GLY B 1 332 ? -6.191 7.258 -3.998 1 96.12 332 GLY B O 1
ATOM 5981 N N . ALA B 1 333 ? -4.418 7.668 -5.258 1 98.25 333 ALA B N 1
ATOM 5982 C CA . ALA B 1 333 ? -3.93 6.289 -5.266 1 98.25 333 ALA B CA 1
ATOM 5983 C C . ALA B 1 333 ? -3.664 5.797 -3.846 1 98.25 333 ALA B C 1
ATOM 5985 O O . ALA B 1 333 ? -3.861 4.617 -3.545 1 98.25 333 ALA B O 1
ATOM 5986 N N . VAL B 1 334 ? -3.205 6.684 -2.914 1 98.69 334 VAL B N 1
ATOM 5987 C CA . VAL B 1 334 ? -2.891 6.25 -1.557 1 98.69 334 VAL B CA 1
ATOM 5988 C C . VAL B 1 334 ? -4.176 5.879 -0.822 1 98.69 334 VAL B C 1
ATOM 5990 O O . VAL B 1 334 ? -4.172 5.016 0.056 1 98.69 334 VAL B O 1
ATOM 5993 N N . VAL B 1 335 ? -5.293 6.539 -1.176 1 98.19 335 VAL B N 1
ATOM 5994 C CA . VAL B 1 335 ? -6.59 6.223 -0.584 1 98.19 335 VAL B CA 1
ATOM 5995 C C . VAL B 1 335 ? -7.016 4.816 -0.999 1 98.19 335 VAL B C 1
ATOM 5997 O O . VAL B 1 335 ? -7.52 4.047 -0.177 1 98.19 335 VAL B O 1
ATOM 6000 N N . VAL B 1 336 ? -6.805 4.484 -2.281 1 98.38 336 VAL B N 1
ATOM 6001 C CA . VAL B 1 336 ? -7.094 3.143 -2.779 1 98.38 336 VAL B CA 1
ATOM 6002 C C . VAL B 1 336 ? -6.195 2.127 -2.074 1 98.38 336 VAL B C 1
ATOM 6004 O O . VAL B 1 336 ? -6.629 1.01 -1.78 1 98.38 336 VAL B O 1
ATOM 6007 N N . SER B 1 337 ? -4.977 2.48 -1.756 1 98.75 337 SER B N 1
ATOM 6008 C CA . SER B 1 337 ? -3.979 1.579 -1.19 1 98.75 337 SER B CA 1
ATOM 6009 C C . SER B 1 337 ? -4.25 1.308 0.285 1 98.75 337 SER B C 1
ATOM 6011 O O . SER B 1 337 ? -4.121 0.172 0.747 1 98.75 337 SER B O 1
ATOM 6013 N N . LEU B 1 338 ? -4.613 2.42 1.043 1 98.69 338 LEU B N 1
ATOM 6014 C CA . LEU B 1 338 ? -4.539 2.299 2.496 1 98.69 338 LEU B CA 1
ATOM 6015 C C . LEU B 1 338 ? -5.867 2.682 3.141 1 98.69 338 LEU B C 1
ATOM 6017 O O . LEU B 1 338 ? -6.117 2.344 4.301 1 98.69 338 LEU B O 1
ATOM 6021 N N . GLY B 1 339 ? -6.699 3.428 2.484 1 98.12 339 GLY B N 1
ATOM 6022 C CA . GLY B 1 339 ? -7.926 3.939 3.074 1 98.12 339 GLY B CA 1
ATOM 6023 C C . GLY B 1 339 ? -7.734 5.254 3.807 1 98.12 339 GLY B C 1
ATOM 6024 O O . GLY B 1 339 ? -6.965 6.109 3.361 1 98.12 339 GLY B O 1
ATOM 6025 N N . SER B 1 340 ? -8.461 5.492 4.891 1 97.19 340 SER B N 1
ATOM 6026 C CA . SER B 1 340 ? -8.523 6.816 5.5 1 97.19 340 SER B CA 1
ATOM 6027 C C . SER B 1 340 ? -8.039 6.789 6.945 1 97.19 340 SER B C 1
ATOM 6029 O O . SER B 1 340 ? -8.281 7.73 7.703 1 97.19 340 SER B O 1
ATOM 6031 N N . ARG B 1 341 ? -7.395 5.719 7.34 1 96.88 341 ARG B N 1
ATOM 6032 C CA . ARG B 1 341 ? -6.93 5.621 8.719 1 96.88 341 ARG B CA 1
ATOM 6033 C C . ARG B 1 341 ? -5.43 5.871 8.812 1 96.88 341 ARG B C 1
ATOM 6035 O O . ARG B 1 341 ? -4.938 6.391 9.82 1 96.88 341 ARG B O 1
ATOM 6042 N N . ARG B 1 342 ? -4.723 5.453 7.805 1 97.94 342 ARG B N 1
ATOM 6043 C CA . ARG B 1 342 ? -3.266 5.531 7.789 1 97.94 342 ARG B CA 1
ATOM 6044 C C . ARG B 1 342 ? -2.775 6.391 6.629 1 97.94 342 ARG B C 1
ATOM 6046 O O . ARG B 1 342 ? -3.281 6.281 5.512 1 97.94 342 ARG B O 1
ATOM 6053 N N . ALA B 1 343 ? -1.83 7.258 6.914 1 98.81 343 ALA B N 1
ATOM 6054 C CA . ALA B 1 343 ? -1.175 7.98 5.828 1 98.81 343 ALA B CA 1
ATOM 6055 C C . ALA B 1 343 ? -0.077 7.133 5.191 1 98.81 343 ALA B C 1
ATOM 6057 O O . ALA B 1 343 ? 0.452 6.215 5.82 1 98.81 343 ALA B O 1
ATOM 6058 N N . GLY B 1 344 ? 0.149 7.414 3.916 1 98.88 344 GLY B N 1
ATOM 6059 C CA . GLY B 1 344 ? 1.268 6.77 3.248 1 98.88 344 GLY B CA 1
ATOM 6060 C C . GLY B 1 344 ? 2.615 7.328 3.662 1 98.88 344 GLY B C 1
ATOM 6061 O O . GLY B 1 344 ? 2.807 8.547 3.686 1 98.88 344 GLY B O 1
ATOM 6062 N N . LEU B 1 345 ? 3.514 6.445 4.035 1 98.88 345 LEU B N 1
ATOM 6063 C CA . LEU B 1 345 ? 4.871 6.797 4.445 1 98.88 345 LEU B CA 1
ATOM 6064 C C . LEU B 1 345 ? 5.895 6.254 3.453 1 98.88 345 LEU B C 1
ATOM 6066 O O . LEU B 1 345 ? 5.988 5.043 3.25 1 98.88 345 LEU B O 1
ATOM 6070 N N . PHE B 1 346 ? 6.609 7.16 2.814 1 98.81 346 PHE B N 1
ATOM 6071 C CA . PHE B 1 346 ? 7.641 6.797 1.853 1 98.81 346 PHE B CA 1
ATOM 6072 C C . PHE B 1 346 ? 9.008 7.273 2.322 1 98.81 346 PHE B C 1
ATOM 6074 O O . PHE B 1 346 ? 9.211 8.469 2.545 1 98.81 346 PHE B O 1
ATOM 6081 N N . SER B 1 347 ? 9.938 6.363 2.533 1 98.38 347 SER B N 1
ATOM 6082 C CA . SER B 1 347 ? 11.289 6.727 2.949 1 98.38 347 SER B CA 1
ATOM 6083 C C . SER B 1 347 ? 12.297 5.648 2.561 1 98.38 347 SER B C 1
ATOM 6085 O O . SER B 1 347 ? 12.008 4.457 2.672 1 98.38 347 SER B O 1
ATOM 6087 N N . PRO B 1 348 ? 13.453 6.062 2.072 1 94.81 348 PRO B N 1
ATOM 6088 C CA . PRO B 1 348 ? 14.516 5.078 1.871 1 94.81 348 PRO B CA 1
ATOM 6089 C C . PRO B 1 348 ? 15.164 4.625 3.182 1 94.81 348 PRO B C 1
ATOM 6091 O O . PRO B 1 348 ? 15.93 3.664 3.195 1 94.81 348 PRO B O 1
ATOM 6094 N N . SER B 1 349 ? 14.852 5.289 4.27 1 94.56 349 SER B N 1
ATOM 6095 C CA . SER B 1 349 ? 15.445 4.996 5.57 1 94.56 349 SER B CA 1
ATOM 6096 C C . SER B 1 349 ? 14.484 4.207 6.449 1 94.56 349 SER B C 1
ATOM 6098 O O . SER B 1 349 ? 13.469 4.742 6.906 1 94.56 349 SER B O 1
ATOM 6100 N N . MET B 1 350 ? 14.883 2.996 6.762 1 93.44 350 MET B N 1
ATOM 6101 C CA . MET B 1 350 ? 14.07 2.162 7.637 1 93.44 350 MET B CA 1
ATOM 6102 C C . MET B 1 350 ? 13.984 2.764 9.039 1 93.44 350 MET B C 1
ATOM 6104 O O . MET B 1 350 ? 12.93 2.717 9.672 1 93.44 350 MET B O 1
ATOM 6108 N N . THR B 1 351 ? 15.086 3.311 9.469 1 95.5 351 THR B N 1
ATOM 6109 C CA . THR B 1 351 ? 15.141 3.887 10.805 1 95.5 351 THR B CA 1
ATOM 6110 C C . THR B 1 351 ? 14.188 5.074 10.922 1 95.5 351 THR B C 1
ATOM 6112 O O . THR B 1 351 ? 13.422 5.176 11.883 1 95.5 351 THR B O 1
ATOM 6115 N N . LEU B 1 352 ? 14.234 5.957 9.945 1 97.31 352 LEU B N 1
ATOM 6116 C CA . LEU B 1 352 ? 13.359 7.121 9.945 1 97.31 352 LEU B CA 1
ATOM 6117 C C . LEU B 1 352 ? 11.898 6.699 9.844 1 97.31 352 LEU B C 1
ATOM 6119 O O . LEU B 1 352 ? 11.047 7.195 10.586 1 97.31 352 LEU B O 1
ATOM 6123 N N . ALA B 1 353 ? 11.617 5.762 8.961 1 97.38 353 ALA B N 1
ATOM 6124 C CA . ALA B 1 353 ? 10.258 5.273 8.766 1 97.38 353 ALA B CA 1
ATOM 6125 C C . ALA B 1 353 ? 9.711 4.633 10.039 1 97.38 353 ALA B C 1
ATOM 6127 O O . ALA B 1 353 ? 8.586 4.91 10.445 1 97.38 353 ALA B O 1
ATOM 6128 N N . ASN B 1 354 ? 10.5 3.842 10.672 1 96.69 354 ASN B N 1
ATOM 6129 C CA . ASN B 1 354 ? 10.062 3.145 11.875 1 96.69 354 ASN B CA 1
ATOM 6130 C C . ASN B 1 354 ? 9.805 4.113 13.023 1 96.69 354 ASN B C 1
ATOM 6132 O O . ASN B 1 354 ? 8.875 3.924 13.805 1 96.69 354 ASN B O 1
ATOM 6136 N N . SER B 1 355 ? 10.695 5.086 13.141 1 98 355 SER B N 1
ATOM 6137 C CA . SER B 1 355 ? 10.508 6.078 14.195 1 98 355 SER B CA 1
ATOM 6138 C C . SER B 1 355 ? 9.211 6.855 13.984 1 98 355 SER B C 1
ATOM 6140 O O . SER B 1 355 ? 8.492 7.141 14.945 1 98 355 SER B O 1
ATOM 6142 N N . LEU B 1 356 ? 8.93 7.172 12.734 1 98.69 356 LEU B N 1
ATOM 6143 C CA . LEU B 1 356 ? 7.684 7.867 12.422 1 98.69 356 LEU B CA 1
ATOM 6144 C C . LEU B 1 356 ? 6.48 6.977 12.695 1 98.69 356 LEU B C 1
ATOM 6146 O O . LEU B 1 356 ? 5.5 7.418 13.297 1 98.69 356 LEU B O 1
ATOM 6150 N N . MET B 1 357 ? 6.531 5.738 12.305 1 98.31 357 MET B N 1
ATOM 6151 C CA . MET B 1 357 ? 5.438 4.797 12.539 1 98.31 357 MET B CA 1
ATOM 6152 C C . MET B 1 357 ? 5.195 4.613 14.031 1 98.31 357 MET B C 1
ATOM 6154 O O . MET B 1 357 ? 4.047 4.621 14.484 1 98.31 357 MET B O 1
ATOM 6158 N N . SER B 1 358 ? 6.285 4.434 14.758 1 98.12 358 SER B N 1
ATOM 6159 C CA . SER B 1 358 ? 6.18 4.25 16.203 1 98.12 358 SER B CA 1
ATOM 6160 C C . SER B 1 358 ? 5.531 5.461 16.859 1 98.12 358 SER B C 1
ATOM 6162 O O . SER B 1 358 ? 4.668 5.309 17.734 1 98.12 358 SER B O 1
ATOM 6164 N N . THR B 1 359 ? 5.941 6.625 16.453 1 98.44 359 THR B N 1
ATOM 6165 C CA . THR B 1 359 ? 5.332 7.844 16.969 1 98.44 359 THR B CA 1
ATOM 6166 C C . THR B 1 359 ? 3.844 7.891 16.641 1 98.44 359 THR B C 1
ATOM 6168 O O . THR B 1 359 ? 3.029 8.297 17.469 1 98.44 359 THR B O 1
ATOM 6171 N N . GLY B 1 360 ? 3.498 7.477 15.43 1 98.56 360 GLY B N 1
ATOM 6172 C CA . GLY B 1 360 ? 2.105 7.43 15.016 1 98.56 360 GLY B CA 1
ATOM 6173 C C . GLY B 1 360 ? 1.256 6.52 15.883 1 98.56 360 GLY B C 1
ATOM 6174 O O . GLY B 1 360 ? 0.112 6.848 16.203 1 98.56 360 GLY B O 1
ATOM 6175 N N . THR B 1 361 ? 1.817 5.387 16.312 1 97.94 361 THR B N 1
ATOM 6176 C CA . THR B 1 361 ? 1.078 4.477 17.188 1 97.94 361 THR B CA 1
ATOM 6177 C C . THR B 1 361 ? 0.836 5.109 18.547 1 97.94 361 THR B C 1
ATOM 6179 O O . THR B 1 361 ? -0.177 4.832 19.203 1 97.94 361 THR B O 1
ATOM 6182 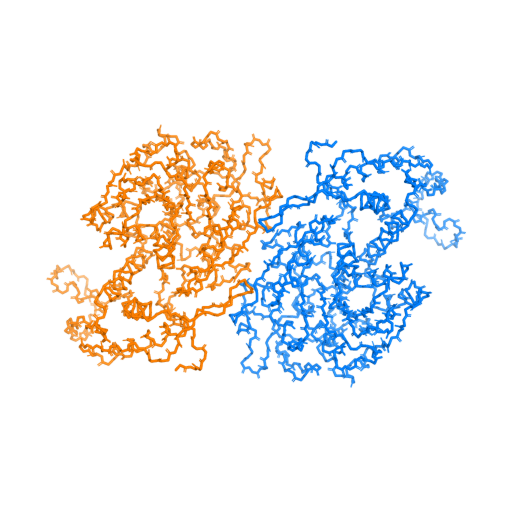N N . ARG B 1 362 ? 1.724 5.953 18.969 1 97.38 362 ARG B N 1
ATOM 6183 C CA . ARG B 1 362 ? 1.649 6.539 20.297 1 97.38 362 ARG B CA 1
ATOM 6184 C C . ARG B 1 362 ? 0.636 7.68 20.344 1 97.38 362 ARG B C 1
ATOM 6186 O O . ARG B 1 362 ? -0.011 7.906 21.359 1 97.38 362 ARG B O 1
ATOM 6193 N N . CYS B 1 363 ? 0.485 8.367 19.234 1 97.25 363 CYS B N 1
ATOM 6194 C CA . CYS B 1 363 ? -0.415 9.516 19.266 1 97.25 363 CYS B CA 1
ATOM 6195 C C . CYS B 1 363 ? -1.723 9.211 18.547 1 97.25 363 CYS B C 1
ATOM 6197 O O . CYS B 1 363 ? -2.672 9.992 18.625 1 97.25 363 CYS B O 1
ATOM 6199 N N . GLY B 1 364 ? -1.815 8.102 17.859 1 97 364 GLY B N 1
ATOM 6200 C CA . GLY B 1 364 ? -3.047 7.691 17.203 1 97 364 GLY B CA 1
ATOM 6201 C C . GLY B 1 364 ? -3.123 8.125 15.758 1 97 364 GLY B C 1
ATOM 6202 O O . GLY B 1 364 ? -4.133 7.898 15.086 1 97 364 GLY B O 1
ATOM 6203 N N . GLU B 1 365 ? -2.164 8.836 15.203 1 98.38 365 GLU B N 1
ATOM 6204 C CA . GLU B 1 365 ? -2.059 9.188 13.789 1 98.38 365 GLU B CA 1
ATOM 6205 C C . GLU B 1 365 ? -1.139 8.227 13.047 1 98.38 365 GLU B C 1
ATOM 6207 O O . GLU B 1 365 ? 0.049 8.508 12.867 1 98.38 365 GLU B O 1
ATOM 6212 N N . GLU B 1 366 ? -1.729 7.184 12.531 1 98.5 366 GLU B N 1
ATOM 6213 C CA . GLU B 1 366 ? -0.993 6.012 12.062 1 98.5 366 GLU B CA 1
ATOM 6214 C C . GLU B 1 366 ? -0.45 6.23 10.656 1 98.5 366 GLU B C 1
ATOM 6216 O O . GLU B 1 366 ? -1.044 6.965 9.867 1 98.5 366 GLU B O 1
ATOM 6221 N N . LEU B 1 367 ? 0.702 5.656 10.367 1 98.75 367 LEU B N 1
ATOM 6222 C CA . LEU B 1 367 ? 1.384 5.648 9.078 1 98.75 367 LEU B CA 1
ATOM 6223 C C . LEU B 1 367 ? 1.613 4.223 8.594 1 98.75 367 LEU B C 1
ATOM 6225 O O . LEU B 1 367 ? 1.659 3.289 9.398 1 98.75 367 LEU B O 1
ATOM 6229 N N . TRP B 1 368 ? 1.706 4.043 7.344 1 98.69 368 TRP B N 1
AT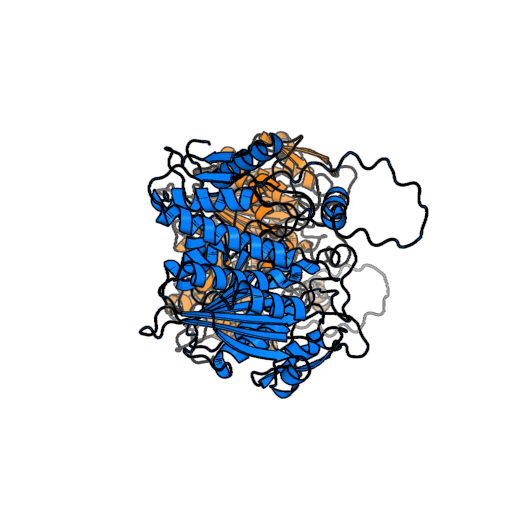OM 6230 C CA . TRP B 1 368 ? 2.098 2.75 6.789 1 98.69 368 TRP B CA 1
ATOM 6231 C C . TRP B 1 368 ? 3.133 2.924 5.684 1 98.69 368 TRP B C 1
ATOM 6233 O O . TRP B 1 368 ? 2.975 3.777 4.805 1 98.69 368 TRP B O 1
ATOM 6243 N N . PRO B 1 369 ? 4.203 2.127 5.727 1 98.12 369 PRO B N 1
ATOM 6244 C CA . PRO B 1 369 ? 5.258 2.271 4.719 1 98.12 369 PRO B CA 1
ATOM 6245 C C . PRO B 1 369 ? 4.828 1.771 3.342 1 98.12 369 PRO B C 1
ATOM 6247 O O . PRO B 1 369 ? 4.184 0.725 3.234 1 98.12 369 PRO B O 1
ATOM 6250 N N . MET B 1 370 ? 5.105 2.496 2.352 1 98.56 370 MET B N 1
ATOM 6251 C CA . MET B 1 370 ? 4.934 2.15 0.943 1 98.56 370 MET B CA 1
ATOM 6252 C C . MET B 1 370 ? 6.277 2.156 0.216 1 98.56 370 MET B C 1
ATOM 6254 O O . MET B 1 370 ? 7.215 2.83 0.641 1 98.56 370 MET B O 1
ATOM 6258 N N . PRO B 1 371 ? 6.402 1.445 -0.865 1 98 371 PRO B N 1
ATOM 6259 C CA . PRO B 1 371 ? 7.723 1.277 -1.475 1 98 371 PRO B CA 1
ATOM 6260 C C . PRO B 1 371 ? 8.062 2.389 -2.465 1 98 371 PRO B C 1
ATOM 6262 O O . PRO B 1 371 ? 7.176 2.885 -3.168 1 98 371 PRO B O 1
ATOM 6265 N N . ILE B 1 372 ? 9.305 2.744 -2.512 1 97.44 372 ILE B N 1
ATOM 6266 C CA . ILE B 1 372 ? 9.969 3.428 -3.617 1 97.44 372 ILE B CA 1
ATOM 6267 C C . ILE B 1 372 ? 11.055 2.531 -4.199 1 97.44 372 ILE B C 1
ATOM 6269 O O . ILE B 1 372 ? 12.172 2.486 -3.682 1 97.44 372 ILE B O 1
ATOM 6273 N N . GLY B 1 373 ? 10.805 1.895 -5.219 1 95.44 373 GLY B N 1
ATOM 6274 C CA . GLY B 1 373 ? 11.781 1.023 -5.852 1 95.44 373 GLY B CA 1
ATOM 6275 C C . GLY B 1 373 ? 12.336 1.588 -7.148 1 95.44 373 GLY B C 1
ATOM 6276 O O . GLY B 1 373 ? 11.945 2.674 -7.574 1 95.44 373 GLY B O 1
ATOM 6277 N N . ASP B 1 374 ? 13.312 0.857 -7.734 1 94.69 374 ASP B N 1
ATOM 6278 C CA . ASP B 1 374 ? 13.891 1.266 -9.016 1 94.69 374 ASP B CA 1
ATOM 6279 C C . ASP B 1 374 ? 12.828 1.274 -10.109 1 94.69 374 ASP B C 1
ATOM 6281 O O . ASP B 1 374 ? 12.883 2.096 -11.031 1 94.69 374 ASP B O 1
ATOM 6285 N N . GLU B 1 375 ? 11.859 0.378 -9.984 1 95.56 375 GLU B N 1
ATOM 6286 C CA . GLU B 1 375 ? 10.781 0.323 -10.961 1 95.56 375 GLU B CA 1
ATOM 6287 C C . GLU B 1 375 ? 9.953 1.607 -10.953 1 95.56 375 GLU B C 1
ATOM 6289 O O . GLU B 1 375 ? 9.508 2.074 -12 1 95.56 375 GLU B O 1
ATOM 6294 N N . HIS B 1 376 ? 9.742 2.119 -9.797 1 97.81 376 HIS B N 1
ATOM 6295 C CA . HIS B 1 376 ? 8.977 3.354 -9.672 1 97.81 376 HIS B CA 1
ATOM 6296 C C . HIS B 1 376 ? 9.75 4.539 -10.242 1 97.81 376 HIS B C 1
ATOM 6298 O O . HIS B 1 376 ? 9.172 5.395 -10.914 1 97.81 376 HIS B O 1
ATOM 6304 N N . LYS B 1 377 ? 11.055 4.594 -9.93 1 97.44 377 LYS B N 1
ATOM 6305 C CA . LYS B 1 377 ? 11.914 5.633 -10.492 1 97.44 377 LYS B CA 1
ATOM 6306 C C . LYS B 1 377 ? 11.953 5.543 -12.016 1 97.44 377 LYS B C 1
ATOM 6308 O O . LYS B 1 377 ? 11.891 6.562 -12.703 1 97.44 377 LYS B O 1
ATOM 6313 N N . ASP B 1 378 ? 12.031 4.355 -12.492 1 96.62 378 ASP B N 1
ATOM 6314 C CA . ASP B 1 378 ? 12.07 4.129 -13.938 1 96.62 378 ASP B CA 1
ATOM 6315 C C . ASP B 1 378 ? 10.781 4.609 -14.602 1 96.62 378 ASP B C 1
ATOM 6317 O O . ASP B 1 378 ? 10.82 5.152 -15.711 1 96.62 378 ASP B O 1
ATOM 6321 N N . MET B 1 379 ? 9.695 4.387 -13.992 1 97.44 379 MET B N 1
ATOM 6322 C CA . MET B 1 379 ? 8.398 4.805 -14.523 1 97.44 379 MET B CA 1
ATOM 6323 C C . MET B 1 379 ? 8.336 6.324 -14.68 1 97.44 379 MET B C 1
ATOM 6325 O O . MET B 1 379 ? 7.547 6.84 -15.469 1 97.44 379 MET B O 1
ATOM 6329 N N . MET B 1 380 ? 9.195 7.07 -13.898 1 98 380 MET B N 1
ATOM 6330 C CA . MET B 1 380 ? 9.141 8.531 -13.891 1 98 380 MET B CA 1
ATOM 6331 C C . MET B 1 380 ? 10.156 9.117 -14.867 1 98 380 MET B C 1
ATOM 6333 O O . MET B 1 380 ? 10.188 10.328 -15.086 1 98 380 MET B O 1
ATOM 6337 N N . LYS B 1 381 ? 10.969 8.258 -15.484 1 97.06 381 LYS B N 1
ATOM 6338 C CA . LYS B 1 381 ? 11.93 8.734 -16.469 1 97.06 381 LYS B CA 1
ATOM 6339 C C . LYS B 1 381 ? 11.227 9.156 -17.766 1 97.06 381 LYS B C 1
ATOM 6341 O O . LYS B 1 381 ? 10.273 8.508 -18.203 1 97.06 381 LYS B O 1
ATOM 6346 N N . GLY B 1 382 ? 11.75 10.305 -18.266 1 92.94 382 GLY B N 1
ATOM 6347 C CA . GLY B 1 382 ? 11.188 10.773 -19.516 1 92.94 382 GLY B CA 1
ATOM 6348 C C . GLY B 1 382 ? 11.984 10.336 -20.734 1 92.94 382 GLY B C 1
ATOM 6349 O O . GLY B 1 382 ? 13.125 9.875 -20.594 1 92.94 382 GLY B O 1
ATOM 6350 N N . GLY B 1 383 ? 11.375 10.391 -21.906 1 91.38 383 GLY B N 1
ATOM 6351 C CA . GLY B 1 383 ? 12.047 10.109 -23.172 1 91.38 383 GLY B CA 1
ATOM 6352 C C . GLY B 1 383 ? 12.609 11.352 -23.844 1 91.38 383 GLY B C 1
ATOM 6353 O O . GLY B 1 383 ? 13.68 11.297 -24.453 1 91.38 383 GLY B O 1
ATOM 6354 N N . ILE B 1 384 ? 11.945 12.406 -23.641 1 95.06 384 ILE B N 1
ATOM 6355 C CA . ILE B 1 384 ? 12.328 13.688 -24.234 1 95.06 384 ILE B CA 1
ATOM 6356 C C . ILE B 1 384 ? 12.914 14.594 -23.156 1 95.06 384 ILE B C 1
ATOM 6358 O O . ILE B 1 384 ? 13.93 15.258 -23.391 1 95.06 384 ILE B O 1
ATOM 6362 N N . ALA B 1 385 ? 12.289 14.633 -21.953 1 97.69 385 ALA B N 1
ATOM 6363 C CA . ALA B 1 385 ? 12.773 15.336 -20.766 1 97.69 385 ALA B CA 1
ATOM 6364 C C . ALA B 1 385 ? 13.438 14.367 -19.797 1 97.69 385 ALA B C 1
ATOM 6366 O O . ALA B 1 385 ? 13.43 13.148 -20.016 1 97.69 385 ALA B O 1
ATOM 6367 N N . ASP B 1 386 ? 14.062 14.93 -18.781 1 98.38 386 ASP B N 1
ATOM 6368 C CA . ASP B 1 386 ? 14.672 14.055 -17.781 1 98.38 386 ASP B CA 1
ATOM 6369 C C . ASP B 1 386 ? 13.609 13.234 -17.047 1 98.38 386 ASP B C 1
ATOM 6371 O O . ASP B 1 386 ? 13.805 12.047 -16.797 1 98.38 386 ASP B O 1
ATOM 6375 N N . LEU B 1 387 ? 12.5 13.859 -16.688 1 98.69 387 LEU B N 1
ATOM 6376 C CA . LEU B 1 387 ? 11.422 13.234 -15.938 1 98.69 387 LEU B CA 1
ATOM 6377 C C . LEU B 1 387 ? 10.07 13.539 -16.562 1 98.69 387 LEU B C 1
ATOM 6379 O O . LEU B 1 387 ? 9.953 14.477 -17.375 1 98.69 387 LEU B O 1
ATOM 6383 N N . ILE B 1 388 ? 9.094 12.727 -16.281 1 98.5 388 ILE B N 1
ATOM 6384 C CA . ILE B 1 388 ? 7.688 13.055 -16.453 1 98.5 388 ILE B CA 1
ATOM 6385 C C . ILE B 1 388 ? 7.031 13.266 -15.094 1 98.5 388 ILE B C 1
ATOM 6387 O O . ILE B 1 388 ? 7.473 12.703 -14.086 1 98.5 388 ILE B O 1
ATOM 6391 N N . ASN B 1 389 ? 5.973 14.109 -15.016 1 98.19 389 ASN B N 1
ATOM 6392 C CA . ASN B 1 389 ? 5.422 14.422 -13.695 1 98.19 389 ASN B CA 1
ATOM 6393 C C . ASN B 1 389 ? 4.371 13.406 -13.273 1 98.19 389 ASN B C 1
ATOM 6395 O O . ASN B 1 389 ? 3.998 13.352 -12.102 1 98.19 389 ASN B O 1
ATOM 6399 N N . ALA B 1 390 ? 3.895 12.609 -14.227 1 97.19 390 ALA B N 1
ATOM 6400 C CA . ALA B 1 390 ? 2.898 11.578 -13.938 1 97.19 390 ALA B CA 1
ATOM 6401 C C . ALA B 1 390 ? 3.064 10.383 -14.867 1 97.19 390 ALA B C 1
ATOM 6403 O O . ALA B 1 390 ? 2.99 10.523 -16.094 1 97.19 390 ALA B O 1
ATOM 6404 N N . ALA B 1 391 ? 3.268 9.25 -14.242 1 95.62 391 ALA B N 1
ATOM 6405 C CA . ALA B 1 391 ? 3.367 8.039 -15.062 1 95.62 391 ALA B CA 1
ATOM 6406 C C . ALA B 1 391 ? 2.025 7.695 -15.703 1 95.62 391 ALA B C 1
ATOM 6408 O O . ALA B 1 391 ? 0.976 7.84 -15.07 1 95.62 391 ALA B O 1
ATOM 6409 N N . PRO B 1 392 ? 2.102 7.25 -17 1 92.69 392 PRO B N 1
ATOM 6410 C CA . PRO B 1 392 ? 0.848 6.828 -17.641 1 92.69 392 PRO B CA 1
ATOM 6411 C C . PRO B 1 392 ? 0.196 5.648 -16.922 1 92.69 392 PRO B C 1
ATOM 6413 O O . PRO B 1 392 ? 0.894 4.746 -16.438 1 92.69 392 PRO B O 1
ATOM 6416 N N . GLY B 1 393 ? -1.129 5.723 -16.891 1 91.38 393 GLY B N 1
ATOM 6417 C CA . GLY B 1 393 ? -1.869 4.645 -16.25 1 91.38 393 GLY B CA 1
ATOM 6418 C C . GLY B 1 393 ? -2.055 4.852 -14.766 1 91.38 393 GLY B C 1
ATOM 6419 O O . GLY B 1 393 ? -1.832 5.949 -14.25 1 91.38 393 GLY B O 1
ATOM 6420 N N . ARG B 1 394 ? -2.533 3.773 -14.062 1 91.81 394 ARG B N 1
ATOM 6421 C CA . ARG B 1 394 ? -2.93 3.93 -12.664 1 91.81 394 ARG B CA 1
ATOM 6422 C C . ARG B 1 394 ? -2.033 3.107 -11.75 1 91.81 394 ARG B C 1
ATOM 6424 O O . ARG B 1 394 ? -2.158 3.18 -10.523 1 91.81 394 ARG B O 1
ATOM 6431 N N . GLN B 1 395 ? -1.125 2.449 -12.289 1 96.56 395 GLN B N 1
ATOM 6432 C CA . GLN B 1 395 ? -0.327 1.525 -11.492 1 96.56 395 GLN B CA 1
ATOM 6433 C C . GLN B 1 395 ? 0.614 2.279 -10.555 1 96.56 395 GLN B C 1
ATOM 6435 O O . GLN B 1 395 ? 1.305 3.209 -10.977 1 96.56 395 GLN B O 1
ATOM 6440 N N . ALA B 1 396 ? 0.656 1.889 -9.32 1 98.44 396 ALA B N 1
ATOM 6441 C CA . ALA B 1 396 ? 1.609 2.361 -8.32 1 98.44 396 ALA B CA 1
ATOM 6442 C C . ALA B 1 396 ? 1.625 3.885 -8.25 1 98.44 396 ALA B C 1
ATOM 6444 O O . ALA B 1 396 ? 2.693 4.5 -8.195 1 98.44 396 ALA B O 1
ATOM 6445 N N . GLY B 1 397 ? 0.439 4.465 -8.273 1 98.38 397 GLY B N 1
ATOM 6446 C CA . GLY B 1 397 ? 0.331 5.91 -8.406 1 98.38 397 GLY B CA 1
ATOM 6447 C C . GLY B 1 397 ? 1.022 6.664 -7.293 1 98.38 397 GLY B C 1
ATOM 6448 O O . GLY B 1 397 ? 1.707 7.66 -7.539 1 98.38 397 GLY B O 1
ATOM 6449 N N . SER B 1 398 ? 0.863 6.262 -6.047 1 98.75 398 SER B N 1
ATOM 6450 C CA . SER B 1 398 ? 1.476 6.969 -4.926 1 98.75 398 SER B CA 1
ATOM 6451 C C . SER B 1 398 ? 2.977 6.711 -4.863 1 98.75 398 SER B C 1
ATOM 6453 O O . SER B 1 398 ? 3.75 7.594 -4.488 1 98.75 398 SER B O 1
ATOM 6455 N N . CYS B 1 399 ? 3.398 5.508 -5.262 1 98.75 399 CYS B N 1
ATOM 6456 C CA . CYS B 1 399 ? 4.816 5.156 -5.27 1 98.75 399 CYS B CA 1
ATOM 6457 C C . CYS B 1 399 ? 5.578 5.988 -6.289 1 98.75 399 CYS B C 1
ATOM 6459 O O . CYS B 1 399 ? 6.668 6.488 -6 1 98.75 399 CYS B O 1
ATOM 6461 N N . THR B 1 400 ? 5.008 6.145 -7.461 1 98.62 400 THR B N 1
ATOM 6462 C CA . THR B 1 400 ? 5.672 6.918 -8.508 1 98.62 400 THR B CA 1
ATOM 6463 C C . THR B 1 400 ? 5.73 8.398 -8.125 1 98.62 400 THR B C 1
ATOM 6465 O O . THR B 1 400 ? 6.707 9.086 -8.438 1 98.62 400 THR B O 1
ATOM 6468 N N . ALA B 1 401 ? 4.656 8.875 -7.469 1 98.81 401 ALA B N 1
ATOM 6469 C CA . ALA B 1 401 ? 4.684 10.258 -6.992 1 98.81 401 ALA B CA 1
ATOM 6470 C C . ALA B 1 401 ? 5.832 10.477 -6.016 1 98.81 401 ALA B C 1
ATOM 6472 O O . ALA B 1 401 ? 6.559 11.469 -6.113 1 98.81 401 ALA B O 1
ATOM 6473 N N . ALA B 1 402 ? 6.012 9.578 -5.105 1 98.81 402 ALA B N 1
ATOM 6474 C CA . ALA B 1 402 ? 7.109 9.664 -4.145 1 98.81 402 ALA B CA 1
ATOM 6475 C C . ALA B 1 402 ? 8.461 9.531 -4.84 1 98.81 402 ALA B C 1
ATOM 6477 O O . ALA B 1 402 ? 9.422 10.203 -4.465 1 98.81 402 ALA B O 1
ATOM 6478 N N . ALA B 1 403 ? 8.508 8.641 -5.84 1 98.69 403 ALA B N 1
ATOM 6479 C CA . ALA B 1 403 ? 9.742 8.492 -6.609 1 98.69 403 ALA B CA 1
ATOM 6480 C C . ALA B 1 403 ? 10.117 9.797 -7.301 1 98.69 403 ALA B C 1
ATOM 6482 O O . ALA B 1 403 ? 11.289 10.164 -7.352 1 98.69 403 ALA B O 1
ATOM 6483 N N . PHE B 1 404 ? 9.133 10.453 -7.863 1 98.81 404 PHE B N 1
ATOM 6484 C CA . PHE B 1 404 ? 9.359 11.766 -8.461 1 98.81 404 PHE B CA 1
ATOM 6485 C C . PHE B 1 404 ? 9.977 12.727 -7.453 1 98.81 404 PHE B C 1
ATOM 6487 O O . PHE B 1 404 ? 10.977 13.375 -7.742 1 98.81 404 PHE B O 1
ATOM 6494 N N . LEU B 1 405 ? 9.422 12.805 -6.238 1 98.88 405 LEU B N 1
ATOM 6495 C CA . LEU B 1 405 ? 9.914 13.695 -5.199 1 98.88 405 LEU B CA 1
ATOM 6496 C C . LEU B 1 405 ? 11.336 13.328 -4.793 1 98.88 405 LEU B C 1
ATOM 6498 O O . LEU B 1 405 ? 12.156 14.203 -4.52 1 98.88 405 LEU B O 1
ATOM 6502 N N . ALA B 1 406 ? 11.602 12.055 -4.77 1 98.62 406 ALA B N 1
ATOM 6503 C CA . ALA B 1 406 ? 12.922 11.57 -4.371 1 98.62 406 ALA B CA 1
ATOM 6504 C C . ALA B 1 406 ? 14.016 12.156 -5.262 1 98.62 406 ALA B C 1
ATOM 6506 O O . ALA B 1 406 ? 15.141 12.367 -4.812 1 98.62 406 ALA B O 1
ATOM 6507 N N . SER B 1 407 ? 13.688 12.445 -6.484 1 98.44 407 SER B N 1
ATOM 6508 C CA . SER B 1 407 ? 14.656 12.984 -7.438 1 98.44 407 SER B CA 1
ATOM 6509 C C . SER B 1 407 ? 15.117 14.375 -7.031 1 98.44 407 SER B C 1
ATOM 6511 O O . SER B 1 407 ? 16.109 14.883 -7.547 1 98.44 407 SER B O 1
ATOM 6513 N N . PHE B 1 408 ? 14.438 14.961 -6.098 1 98.81 408 PHE B N 1
ATOM 6514 C CA . PHE B 1 408 ? 14.727 16.344 -5.746 1 98.81 408 PHE B CA 1
ATOM 6515 C C . PHE B 1 408 ? 15.266 16.438 -4.324 1 98.81 408 PHE B C 1
ATOM 6517 O O . PHE B 1 408 ? 15.367 17.547 -3.77 1 98.81 408 PHE B O 1
ATOM 6524 N N . VAL B 1 409 ? 15.555 15.359 -3.682 1 98.62 409 VAL B N 1
ATOM 6525 C CA . VAL B 1 409 ? 16.172 15.297 -2.359 1 98.62 409 VAL B CA 1
ATOM 6526 C C . VAL B 1 409 ? 17.641 14.945 -2.49 1 98.62 409 VAL B C 1
ATOM 6528 O O . VAL B 1 409 ? 18.016 14.031 -3.227 1 98.62 409 VAL B O 1
ATOM 6531 N N . GLU B 1 410 ? 18.453 15.656 -1.844 1 97.56 410 GLU B N 1
ATOM 6532 C CA . GLU B 1 410 ? 19.875 15.391 -1.871 1 97.56 410 GLU B CA 1
ATOM 6533 C C . GLU B 1 410 ? 20.203 14.047 -1.213 1 97.56 410 GLU B C 1
ATOM 6535 O O . GLU B 1 410 ? 19.578 13.68 -0.216 1 97.56 410 GLU B O 1
ATOM 6540 N N . PRO B 1 411 ? 21.172 13.344 -1.697 1 94.38 411 PRO B N 1
ATOM 6541 C CA . PRO B 1 411 ? 21.453 11.977 -1.242 1 94.38 411 PRO B CA 1
ATOM 6542 C C . PRO B 1 411 ? 21.844 11.922 0.231 1 94.38 411 PRO B C 1
ATOM 6544 O O . PRO B 1 411 ? 21.609 10.906 0.897 1 94.38 411 PRO B O 1
ATOM 6547 N N . GLU B 1 412 ? 22.422 12.945 0.758 1 94.56 412 GLU B N 1
ATOM 6548 C CA . GLU B 1 412 ? 22.922 12.922 2.123 1 94.56 412 GLU B CA 1
ATOM 6549 C C . GLU B 1 412 ? 21.844 13.305 3.129 1 94.56 412 GLU B C 1
ATOM 6551 O O . GLU B 1 412 ? 22.062 13.211 4.34 1 94.56 412 GLU B O 1
ATOM 6556 N N . VAL B 1 413 ? 20.719 13.75 2.666 1 96.69 413 VAL B N 1
ATOM 6557 C CA . VAL B 1 413 ? 19.641 14.219 3.535 1 96.69 413 VAL B CA 1
ATOM 6558 C C . VAL B 1 413 ? 18.703 13.07 3.861 1 96.69 413 VAL B C 1
ATOM 6560 O O . VAL B 1 413 ? 18.25 12.352 2.965 1 96.69 413 VAL B O 1
ATOM 6563 N N . GLN B 1 414 ? 18.391 12.852 5.164 1 97.38 414 GLN B N 1
ATOM 6564 C CA . GLN B 1 414 ? 17.344 11.914 5.547 1 97.38 414 GLN B CA 1
ATOM 6565 C C . GLN B 1 414 ? 15.977 12.422 5.102 1 97.38 414 GLN B C 1
ATOM 6567 O O . GLN B 1 414 ? 15.664 13.602 5.258 1 97.38 414 GLN B O 1
ATOM 6572 N N . TRP B 1 415 ? 15.219 11.5 4.539 1 98.56 415 TRP B N 1
ATOM 6573 C CA . TRP B 1 415 ? 13.992 12.008 3.92 1 98.56 415 TRP B CA 1
ATOM 6574 C C . TRP B 1 415 ? 12.828 11.047 4.148 1 98.56 415 TRP B C 1
ATOM 6576 O O . TRP B 1 415 ? 13 9.828 4.105 1 98.56 415 TRP B O 1
ATOM 6586 N N . ALA B 1 416 ? 11.641 11.641 4.414 1 98.81 416 ALA B N 1
ATOM 6587 C CA . ALA B 1 416 ? 10.367 10.93 4.398 1 98.81 416 ALA B CA 1
ATOM 6588 C C . ALA B 1 416 ? 9.266 11.773 3.758 1 98.81 416 ALA B C 1
ATOM 6590 O O . ALA B 1 416 ? 9.203 12.984 3.979 1 98.81 416 ALA B O 1
ATOM 6591 N N . HIS B 1 417 ? 8.508 11.164 2.912 1 98.94 417 HIS B N 1
ATOM 6592 C CA . HIS B 1 417 ? 7.289 11.766 2.377 1 98.94 417 HIS B CA 1
ATOM 6593 C C . HIS B 1 417 ? 6.043 11.156 3.016 1 98.94 417 HIS B C 1
ATOM 6595 O O . HIS B 1 417 ? 5.922 9.938 3.109 1 98.94 417 HIS B O 1
ATOM 6601 N N . LEU B 1 418 ? 5.172 12.016 3.52 1 98.94 418 LEU B N 1
ATOM 6602 C CA . LEU B 1 418 ? 3.873 11.602 4.039 1 98.94 418 LEU B CA 1
ATOM 6603 C C . LEU B 1 418 ? 2.754 12 3.084 1 98.94 418 LEU B C 1
ATOM 6605 O O . LEU B 1 418 ? 2.465 13.188 2.92 1 98.94 418 LEU B O 1
ATOM 6609 N N . ASP B 1 419 ? 2.195 11.047 2.393 1 98.94 419 ASP B N 1
ATOM 6610 C CA . ASP B 1 419 ? 0.967 11.281 1.641 1 98.94 419 ASP B CA 1
ATOM 6611 C C . ASP B 1 419 ? -0.256 11.211 2.553 1 98.94 419 ASP B C 1
ATOM 6613 O O . ASP B 1 419 ? -0.665 10.125 2.969 1 98.94 419 ASP B O 1
ATOM 6617 N N . ILE B 1 420 ? -0.896 12.352 2.805 1 98.88 420 ILE B N 1
ATOM 6618 C CA . ILE B 1 420 ? -1.941 12.414 3.822 1 98.88 420 ILE B CA 1
ATOM 6619 C C . ILE B 1 420 ? -3.303 12.586 3.152 1 98.88 420 ILE B C 1
ATOM 6621 O O . ILE B 1 420 ? -4.27 13 3.797 1 98.88 420 ILE B O 1
ATOM 6625 N N . ALA B 1 421 ? -3.402 12.289 1.872 1 98.31 421 ALA B N 1
ATOM 6626 C CA . ALA B 1 421 ? -4.641 12.484 1.122 1 98.31 421 ALA B CA 1
ATOM 6627 C C . ALA B 1 421 ? -5.797 11.727 1.761 1 98.31 421 ALA B C 1
ATOM 6629 O O . ALA B 1 421 ? -6.922 12.234 1.829 1 98.31 421 ALA B O 1
ATOM 6630 N N . GLY B 1 422 ? -5.555 10.586 2.266 1 97.81 422 GLY B N 1
ATOM 6631 C CA . GLY B 1 422 ? -6.629 9.75 2.773 1 97.81 422 GLY B CA 1
ATOM 6632 C C . GLY B 1 422 ? -7.039 10.102 4.191 1 97.81 422 GLY B C 1
ATOM 6633 O O . GLY B 1 422 ? -8.102 9.672 4.656 1 97.81 422 GLY B O 1
ATOM 6634 N N . VAL B 1 423 ? -6.246 10.898 4.891 1 98.38 423 VAL B N 1
ATOM 6635 C CA . VAL B 1 423 ? -6.484 11.086 6.316 1 98.38 423 VAL B CA 1
ATOM 6636 C C . VAL B 1 423 ? -6.723 12.562 6.617 1 98.38 423 VAL B C 1
ATOM 6638 O O . VAL B 1 423 ? -7.035 12.93 7.754 1 98.38 423 VAL B O 1
ATOM 6641 N N . ALA B 1 424 ? -6.668 13.422 5.629 1 98 424 ALA B N 1
ATOM 6642 C CA . ALA B 1 424 ? -6.633 14.859 5.863 1 98 424 ALA B CA 1
ATOM 6643 C C . ALA B 1 424 ? -8.047 15.43 5.977 1 98 424 ALA B C 1
ATOM 6645 O O . ALA B 1 424 ? -8.227 16.547 6.453 1 98 424 ALA B O 1
ATOM 6646 N N . ASP B 1 425 ? -9.031 14.68 5.551 1 96.56 425 ASP B N 1
ATOM 6647 C CA . ASP B 1 425 ? -10.398 15.203 5.473 1 96.56 425 ASP B CA 1
ATOM 6648 C C . ASP B 1 425 ? -11.422 14.094 5.648 1 96.56 425 ASP B C 1
ATOM 6650 O O . ASP B 1 425 ? -11.219 12.969 5.172 1 96.56 425 ASP B O 1
ATOM 6654 N N . VAL B 1 426 ? -12.578 14.484 6.383 1 94.94 426 VAL B N 1
ATOM 6655 C CA . VAL B 1 426 ? -13.578 13.438 6.582 1 94.94 426 VAL B CA 1
ATOM 6656 C C . VAL B 1 426 ? -14.898 13.852 5.938 1 94.94 426 VAL B C 1
ATOM 6658 O O . VAL B 1 426 ? -15.922 13.195 6.129 1 94.94 426 VAL B O 1
ATOM 6661 N N . GLY B 1 427 ? -14.953 14.977 5.277 1 91.69 427 GLY B N 1
ATOM 6662 C CA . GLY B 1 427 ? -16.172 15.445 4.625 1 91.69 427 GLY B CA 1
ATOM 6663 C C . GLY B 1 427 ? -16.984 16.391 5.484 1 91.69 427 GLY B C 1
ATOM 6664 O O . GLY B 1 427 ? -16.469 16.969 6.445 1 91.69 427 GLY B O 1
ATOM 6665 N N . ASP B 1 428 ? -18.234 16.547 5.164 1 90.12 428 ASP B N 1
ATOM 6666 C CA . ASP B 1 428 ? -19.047 17.625 5.727 1 90.12 428 ASP B CA 1
ATOM 6667 C C . ASP B 1 428 ? -19.734 17.172 7.004 1 90.12 428 ASP B C 1
ATOM 6669 O O . ASP B 1 428 ? -20.516 17.938 7.594 1 90.12 428 ASP B O 1
ATOM 6673 N N . LYS B 1 429 ? -19.531 15.945 7.414 1 92.25 429 LYS B N 1
ATOM 6674 C CA . LYS B 1 429 ? -20.078 15.414 8.656 1 92.25 429 LYS B CA 1
ATOM 6675 C C . LYS B 1 429 ? -18.984 14.883 9.57 1 92.25 429 LYS B C 1
ATOM 6677 O O . LYS B 1 429 ? -18.016 14.289 9.094 1 92.25 429 LYS B O 1
ATOM 6682 N N . PRO B 1 430 ? -19.203 15.188 10.875 1 94.19 430 PRO B N 1
ATOM 6683 C CA . PRO B 1 430 ? -18.203 14.625 11.797 1 94.19 430 PRO B CA 1
ATOM 6684 C C . PRO B 1 430 ? -18.125 13.102 11.719 1 94.19 430 PRO B C 1
ATOM 6686 O O . PRO B 1 430 ? -19.141 12.438 11.445 1 94.19 430 PRO B O 1
ATOM 6689 N N . LYS B 1 431 ? -17.016 12.531 11.922 1 93.81 431 LYS B N 1
ATOM 6690 C CA . LYS B 1 431 ? -16.781 11.094 11.93 1 93.81 431 LYS B CA 1
ATOM 6691 C C . LYS B 1 431 ? -15.875 10.688 13.094 1 93.81 431 LYS B C 1
ATOM 6693 O O . LYS B 1 431 ? -14.711 11.094 13.156 1 93.81 431 LYS B O 1
ATOM 6698 N N . GLY B 1 432 ? -16.422 9.867 14.031 1 94.31 432 GLY B N 1
ATOM 6699 C CA . GLY B 1 432 ? -15.664 9.508 15.211 1 94.31 432 GLY B CA 1
ATOM 6700 C C . GLY B 1 432 ? -15.273 10.711 16.062 1 94.31 432 GLY B C 1
ATOM 6701 O O . GLY B 1 432 ? -16.141 11.492 16.469 1 94.31 432 GLY B O 1
ATOM 6702 N N . TYR B 1 433 ? -13.969 10.844 16.219 1 96.81 433 TYR B N 1
ATOM 6703 C CA . TYR B 1 433 ? -13.523 11.977 17.031 1 96.81 433 TYR B CA 1
ATOM 6704 C C . TYR B 1 433 ? -13.164 13.164 16.141 1 96.81 433 TYR B C 1
ATOM 6706 O O . TYR B 1 433 ? -12.758 14.219 16.641 1 96.81 433 TYR B O 1
ATOM 6714 N N . GLU B 1 434 ? -13.297 13.016 14.836 1 97.44 434 GLU B N 1
ATOM 6715 C CA . GLU B 1 434 ? -12.977 14.117 13.93 1 97.44 434 GLU B CA 1
ATOM 6716 C C . GLU B 1 434 ? -14.18 15.031 13.727 1 97.44 434 GLU B C 1
ATOM 6718 O O . GLU B 1 434 ? -15.32 14.562 13.617 1 97.44 434 GLU B O 1
ATOM 6723 N N . PRO B 1 435 ? -13.969 16.328 13.664 1 96.38 435 PRO B N 1
ATOM 6724 C CA . PRO B 1 435 ? -15.039 17.25 13.273 1 96.38 435 PRO B CA 1
ATOM 6725 C C . PRO B 1 435 ? -15.336 17.219 11.773 1 96.38 435 PRO B C 1
ATOM 6727 O O . PRO B 1 435 ? -14.625 16.547 11.023 1 96.38 435 PRO B O 1
ATOM 6730 N N . ALA B 1 436 ? -16.453 17.891 11.398 1 95.69 436 ALA B N 1
ATOM 6731 C CA . ALA B 1 436 ? -16.672 18.078 9.969 1 95.69 436 ALA B CA 1
ATOM 6732 C C . ALA B 1 436 ? -15.523 18.859 9.336 1 95.69 436 ALA B C 1
ATOM 6734 O O . ALA B 1 436 ? -15.023 19.828 9.93 1 95.69 436 ALA B O 1
ATOM 6735 N N . GLY B 1 437 ? -15.086 18.438 8.109 1 96.38 437 GLY B N 1
ATOM 6736 C CA . GLY B 1 437 ? -14.008 19.109 7.406 1 96.38 437 GLY B CA 1
ATOM 6737 C C . GLY B 1 437 ? -12.656 18.438 7.605 1 96.38 437 GLY B C 1
ATOM 6738 O O . GLY B 1 437 ? -12.562 17.219 7.68 1 96.38 437 GLY B O 1
ATOM 6739 N N . VAL B 1 438 ? -11.609 19.25 7.609 1 97.94 438 VAL B N 1
ATOM 6740 C CA . VAL B 1 438 ? -10.25 18.719 7.641 1 97.94 438 VAL B CA 1
ATOM 6741 C C . VAL B 1 438 ? -9.891 18.297 9.055 1 97.94 438 VAL B C 1
ATOM 6743 O O . VAL B 1 438 ? -10.453 18.797 10.031 1 97.94 438 VAL B O 1
ATOM 6746 N N . THR B 1 439 ? -8.914 17.391 9.219 1 98.31 439 THR B N 1
ATOM 6747 C CA . THR B 1 439 ? -8.656 16.688 10.469 1 98.31 439 THR B CA 1
ATOM 6748 C C . THR B 1 439 ? -7.512 17.359 11.234 1 98.31 439 THR B C 1
ATOM 6750 O O . THR B 1 439 ? -7.426 17.234 12.461 1 98.31 439 THR B O 1
ATOM 6753 N N . GLY B 1 440 ? -6.633 18.031 10.5 1 98.56 440 GLY B N 1
ATOM 6754 C CA . GLY B 1 440 ? -5.414 18.516 11.125 1 98.56 440 GLY B CA 1
ATOM 6755 C C . GLY B 1 440 ? -4.371 17.422 11.32 1 98.56 440 GLY B C 1
ATOM 6756 O O . GLY B 1 440 ? -3.373 17.641 12.016 1 98.56 440 GLY B O 1
ATOM 6757 N N . PHE B 1 441 ? -4.504 16.297 10.672 1 98.69 441 PHE B N 1
ATOM 6758 C CA . PHE B 1 441 ? -3.592 15.156 10.766 1 98.69 441 PHE B CA 1
ATOM 6759 C C . PHE B 1 441 ? -2.148 15.602 10.578 1 98.69 441 PHE B C 1
ATOM 6761 O O . PHE B 1 441 ? -1.849 16.375 9.664 1 98.69 441 PHE B O 1
ATOM 6768 N N . GLY B 1 442 ? -1.284 15.117 11.414 1 98.88 442 GLY B N 1
ATOM 6769 C CA . GLY B 1 442 ? 0.146 15.297 11.219 1 98.88 442 GLY B CA 1
ATOM 6770 C C . GLY B 1 442 ? 0.771 16.25 12.219 1 98.88 442 GLY B C 1
ATOM 6771 O O . GLY B 1 442 ? 1.956 16.125 12.539 1 98.88 442 GLY B O 1
ATOM 6772 N N . VAL B 1 443 ? -0.005 17.25 12.734 1 98.88 443 VAL B N 1
ATOM 6773 C CA . VAL B 1 443 ? 0.554 18.234 13.656 1 98.88 443 VAL B CA 1
ATOM 6774 C C . VAL B 1 443 ? 1.041 17.531 14.922 1 98.88 443 VAL B C 1
ATOM 6776 O O . VAL B 1 443 ? 2.207 17.656 15.297 1 98.88 443 VAL B O 1
ATOM 6779 N N . GLN B 1 444 ? 0.118 16.781 15.602 1 98.69 444 GLN B N 1
ATOM 6780 C CA . GLN B 1 444 ? 0.497 16.047 16.812 1 98.69 444 GLN B CA 1
ATOM 6781 C C . GLN B 1 444 ? 1.623 15.062 16.516 1 98.69 444 GLN B C 1
ATOM 6783 O O . GLN B 1 444 ? 2.574 14.953 17.297 1 98.69 444 GLN B O 1
ATOM 6788 N N . LEU B 1 445 ? 1.531 14.367 15.422 1 98.81 445 LEU B N 1
ATOM 6789 C CA . LEU B 1 445 ? 2.514 13.367 15.016 1 98.81 445 LEU B CA 1
ATOM 6790 C C . LEU B 1 445 ? 3.904 13.992 14.906 1 98.81 445 LEU B C 1
ATOM 6792 O O . LEU B 1 445 ? 4.863 13.484 15.5 1 98.81 445 LEU B O 1
ATOM 6796 N N . LEU B 1 446 ? 4 15.078 14.203 1 98.88 446 LEU B N 1
ATOM 6797 C CA . LEU B 1 446 ? 5.305 15.664 13.906 1 98.88 446 LEU B CA 1
ATOM 6798 C C . LEU B 1 446 ? 5.883 16.344 15.141 1 98.88 446 LEU B C 1
ATOM 6800 O O . LEU B 1 446 ? 7.098 16.312 15.359 1 98.88 446 LEU B O 1
ATOM 6804 N N . VAL B 1 447 ? 5.035 16.953 15.969 1 98.75 447 VAL B N 1
ATOM 6805 C CA . VAL B 1 447 ? 5.535 17.531 17.219 1 98.75 447 VAL B CA 1
ATOM 6806 C C . VAL B 1 447 ? 6.105 16.422 18.094 1 98.75 447 VAL B C 1
ATOM 6808 O O . VAL B 1 447 ? 7.223 16.547 18.609 1 98.75 447 VAL B O 1
ATOM 6811 N N . ASP B 1 448 ? 5.32 15.32 18.266 1 98.12 448 ASP B N 1
ATOM 6812 C CA . ASP B 1 448 ? 5.766 14.195 19.078 1 98.12 448 ASP B CA 1
ATOM 6813 C C . ASP B 1 448 ? 7.043 13.578 18.5 1 98.12 448 ASP B C 1
ATOM 6815 O O . ASP B 1 448 ? 7.965 13.242 19.25 1 98.12 448 ASP B O 1
ATOM 6819 N N . PHE B 1 449 ? 7.125 13.484 17.25 1 98.62 449 PHE B N 1
ATOM 6820 C CA . PHE B 1 449 ? 8.289 12.891 16.594 1 98.62 449 PHE B CA 1
ATOM 6821 C C . PHE B 1 449 ? 9.531 13.734 16.828 1 98.62 449 PHE B C 1
ATOM 6823 O O . PHE B 1 449 ? 10.578 13.219 17.234 1 98.62 449 PHE B O 1
ATOM 6830 N N . LEU B 1 450 ? 9.391 15.016 16.609 1 98.06 450 LEU B N 1
ATOM 6831 C CA . LEU B 1 450 ? 10.539 15.906 16.656 1 98.06 450 LEU B CA 1
ATOM 6832 C C . LEU B 1 450 ? 11.031 16.078 18.094 1 98.06 450 LEU B C 1
ATOM 6834 O O . LEU B 1 450 ? 12.227 16.297 18.328 1 98.06 450 LEU B O 1
ATOM 6838 N N . ARG B 1 451 ? 10.164 15.922 19.062 1 94.94 451 ARG B N 1
ATOM 6839 C CA . ARG B 1 451 ? 10.531 16.016 20.469 1 94.94 451 ARG B CA 1
ATOM 6840 C C . ARG B 1 451 ? 11.422 14.859 20.891 1 94.94 451 ARG B C 1
ATOM 6842 O O . ARG B 1 451 ? 12.281 15.008 21.766 1 94.94 451 ARG B O 1
ATOM 6849 N N . HIS B 1 452 ? 11.227 13.711 20.156 1 92.19 452 HIS B N 1
ATOM 6850 C CA . HIS B 1 452 ? 11.828 12.5 20.719 1 92.19 452 HIS B CA 1
ATOM 6851 C C . HIS B 1 452 ? 12.844 11.898 19.75 1 92.19 452 HIS B C 1
ATOM 6853 O O . HIS B 1 452 ? 13.539 10.938 20.078 1 92.19 452 HIS B O 1
ATOM 6859 N N . ASN B 1 453 ? 12.914 12.484 18.562 1 90.44 453 ASN B N 1
ATOM 6860 C CA . ASN B 1 453 ? 13.812 11.938 17.562 1 90.44 453 ASN B CA 1
ATOM 6861 C C . ASN B 1 453 ? 14.688 13.023 16.938 1 90.44 453 ASN B C 1
ATOM 6863 O O . ASN B 1 453 ? 14.453 13.438 15.797 1 90.44 453 ASN B O 1
ATOM 6867 N N . LYS B 1 454 ? 15.727 13.297 17.75 1 81.81 454 LYS B N 1
ATOM 6868 C CA . LYS B 1 454 ? 16.688 14.25 17.219 1 81.81 454 LYS B CA 1
ATOM 6869 C C . LYS B 1 454 ? 17.547 13.617 16.125 1 81.81 454 LYS B C 1
ATOM 6871 O O . LYS B 1 454 ? 17.922 12.445 16.219 1 81.81 454 LYS B O 1
ATOM 6876 N N . PRO B 1 455 ? 17.75 14.375 15.078 1 79.5 455 PRO B N 1
ATOM 6877 C CA . PRO B 1 455 ? 18.547 13.781 14 1 79.5 455 PRO B CA 1
ATOM 6878 C C . PRO B 1 455 ? 19.938 13.359 14.461 1 79.5 455 PRO B C 1
ATOM 6880 O O . PRO B 1 455 ? 20.469 13.914 15.422 1 79.5 455 PRO B O 1
#

Solvent-accessible surface area (backbone atoms only — not comparable to full-atom values): 45815 Å² total; per-residue (Å²): 129,65,91,83,24,25,40,56,54,49,38,37,51,42,12,51,53,40,44,50,37,54,74,65,65,38,64,58,46,78,43,64,67,71,89,65,72,39,23,26,43,68,52,67,88,38,72,72,42,74,59,51,70,61,53,47,40,15,47,49,28,18,29,41,49,47,25,61,54,76,85,54,71,82,38,64,79,46,41,52,59,64,40,64,75,71,72,76,83,85,81,89,75,73,82,70,67,82,69,68,76,75,72,67,82,72,72,79,59,42,79,40,67,67,62,88,58,57,66,34,36,50,50,10,41,46,44,14,51,25,25,48,48,16,22,55,57,25,58,32,47,78,91,59,33,40,38,63,45,57,56,52,47,38,58,68,71,33,33,78,52,69,36,42,80,58,44,74,37,53,40,68,49,29,46,74,71,32,27,35,38,33,34,41,45,5,51,11,29,96,53,57,22,33,41,39,33,34,38,37,80,47,29,84,87,52,72,54,21,39,29,29,34,9,26,17,31,24,31,45,45,14,26,79,48,56,51,54,91,92,64,34,85,65,19,35,45,36,17,41,13,21,28,26,26,52,24,28,52,40,33,43,40,72,64,60,44,73,47,30,40,32,31,38,31,34,21,22,29,29,30,74,42,97,55,38,59,52,66,70,37,71,42,50,31,54,82,62,54,32,31,26,29,67,42,46,57,46,42,55,60,35,29,40,32,25,47,46,31,34,60,74,74,66,53,76,61,95,58,67,54,48,29,38,41,33,31,23,47,64,38,74,36,43,18,26,43,54,18,56,69,30,25,41,29,38,49,81,39,48,67,61,46,48,51,51,34,53,36,5,22,62,70,49,56,36,50,41,71,48,67,70,50,71,67,30,42,55,55,26,50,36,90,87,34,61,23,36,61,47,57,86,77,60,55,13,43,40,25,32,51,50,27,55,44,52,74,37,51,60,90,85,41,47,53,36,40,34,36,31,41,27,39,37,51,63,46,89,44,60,55,91,58,38,48,49,32,37,58,24,61,56,19,63,38,50,48,56,35,56,76,74,53,74,119,129,67,92,82,24,25,39,55,55,49,38,37,51,43,13,50,53,41,43,51,38,56,75,66,64,38,64,57,46,79,44,64,67,71,90,66,73,39,22,27,44,68,53,66,89,38,73,72,43,74,59,50,71,59,54,47,40,15,46,49,29,19,29,39,50,46,26,61,53,75,86,52,71,83,38,64,78,47,40,52,61,65,39,64,75,70,72,77,81,86,77,87,74,71,84,69,68,79,70,69,76,75,71,67,82,72,72,79,59,42,80,41,68,66,64,88,56,57,66,33,35,50,52,10,40,46,45,14,52,25,26,47,48,16,23,55,57,25,59,34,46,78,91,59,34,38,37,63,46,57,56,51,47,39,57,69,69,34,34,79,53,69,36,42,80,60,45,74,36,52,39,68,49,28,46,74,71,32,27,36,39,34,34,41,45,5,49,10,28,96,53,58,24,33,41,42,33,36,38,36,80,47,28,87,87,51,72,54,20,38,28,28,35,10,26,17,31,24,32,45,45,14,26,79,47,55,52,56,91,91,64,34,86,65,19,38,44,35,18,41,11,21,29,23,27,52,25,28,51,41,33,42,42,72,66,62,44,74,47,29,41,32,31,38,30,34,22,21,29,29,30,74,42,97,55,38,58,53,66,73,38,72,42,49,32,53,82,61,54,30,31,26,30,66,42,47,57,46,43,57,60,35,28,41,33,27,48,46,32,36,60,73,74,64,53,76,61,95,58,66,54,48,28,37,41,32,30,23,47,63,36,73,34,42,19,27,43,53,18,55,70,31,25,40,30,36,47,79,39,46,68,62,47,48,51,51,35,53,36,7,22,59,71,52,57,34,50,41,71,48,67,72,50,71,69,30,41,55,55,27,49,36,92,88,33,61,22,36,63,48,56,86,77,60,56,13,42,39,26,31,50,50,28,54,43,52,74,37,51,59,89,86,40,46,53,36,40,36,37,32,43,27,38,38,50,62,47,89,45,60,55,92,58,39,47,47,32,35,57,26,60,55,20,64,39,50,48,56,35,57,75,74,52,73,119

Sequence (910 aa):
MGAQCTVRDYRLAVTAAVRKAKMCRAAWVSLHPPKQDIFTMTDPYHPPQRLQSQEVVEKTATFAVTGAYQYDRLKSSILAATDGSEKRSTRARRVESQANPASTPQLPMELVVASSNAQAVRTGEVIGHCVNDARNLGNLREDEGVPEFYVEWAKKYIIPEGIKVRKVLRGQQLEEAGLHLMYNVGRGSRYEPYLMVLEYVGNSRSSATTALVGKGVTFDCGGLNVKPYTSMETMHTDMMGAATALSTLKAIAKLQLPINVVAAVGLVENAIGPDSYHPSSIITSLKGLTVEVLNTDAEGRLVLADVLTYVQKYAPLEKKPTRIIDLATLTGAVVVSLGSRRAGLFSPSMTLANSLMSTGTRCGEELWPMPIGDEHKDMMKGGIADLINAAPGRQAGSCTAAAFLASFVEPEVQWAHLDIAGVADVGDKPKGYEPAGVTGFGVQLLVDFLRHNKPMGAQCTVRDYRLAVTAAVRKAKMCRAAWVSLHPPKQDIFTMTDPYHPPQRLQSQEVVEKTATFAVTGAYQYDRLKSSILAATDGSEKRSTRARRVESQANPASTPQLPMELVVASSNAQAVRTGEVIGHCVNDARNLGNLREDEGVPEFYVEWAKKYIIPEGIKVRKVLRGQQLEEAGLHLMYNVGRGSRYEPYLMVLEYVGNSRSSATTALVGKGVTFDCGGLNVKPYTSMETMHTDMMGAATALSTLKAIAKLQLPINVVAAVGLVENAIGPDSYHPSSIITSLKGLTVEVLNTDAEGRLVLADVLTYVQKYAPLEKKPTRIIDLATLTGAVVVSLGSRRAGLFSPSMTLANSLMSTGTRCGEELWPMPIGDEHKDMMKGGIADLINAAPGRQAGSCTAAAFLASFVEPEVQWAHLDIAGVADVGDKPKGYEPAGVTGFGVQLLVDFLRHNKP

Nearest PDB structures (foldseek):
  3kzw-assembly1_D  TM=9.187E-01  e=2.007E-36  Staphylococcus aureus subsp. aureus COL
  5ntd-assembly1_G-2  TM=8.844E-01  e=9.806E-32  Trypanosoma brucei brucei
  5ntf-assembly1_A  TM=8.956E-01  e=1.621E-30  Trypanosoma cruzi
  5nsq-assembly1_C  TM=8.833E-01  e=7.326E-31  Trypanosoma brucei brucei TREU927
  5nsq-assembly1_F  TM=8.542E-01  e=2.826E-31  Trypanosoma brucei brucei TREU927

InterPro domains:
  IPR000819 Peptidase M17, leucyl aminopeptidase, C-terminal [PF00883] (134-447)
  IPR000819 Peptidase M17, leucyl aminopeptidase, C-terminal [PS00631] (295-302)
  IPR011356 Peptidase M17, leucine aminopeptidase/peptidase B [PR00481] (210-227)
  IPR011356 Peptidase M17, leucine aminopeptidase/peptidase B [PR00481] (232-253)
  IPR011356 Peptidase M17, leucine aminopeptidase/peptidase B [PR00481] (269-290)
  IPR011356 Peptidase M17, leucine aminopeptidase/peptidase B [PR00481] (291-311)
  IPR011356 Peptidase M17, leucine aminopeptidase/peptidase B [PTHR11963] (4-452)
  IPR011356 Peptidase M17, leucine aminopeptidase/peptidase B [cd00433] (6-450)

Organism: NCBI:txid5678

Radius of gyration: 30.47 Å; Cα contacts (8 Å, |Δi|>4): 2073; chains: 2; bounding box: 72×89×90 Å

Foldseek 3Di:
DDLAAELLNVLLVLLVQLVVCVVVLHQEDEDEQDPHWYWFADDPVRDIDTDDPLLSLLSSLLSNLLSNDDDCCPPPLNVCLVCVVPPDDDDDPDPPPPNDPNPPPSDDYHYHYPDPPVLSNVLSNLLNVLLSQLQVLLPDDPVQNAQVNVVVVCVVQPVVLPKDWQDKAKAVSCVVLQQFLLNQQFVFDPGIKMKTKIKDALALPDLAEEEEEFEAAQAAQFEVLGDDPPPRVSRNNQRSQLSLLSSLSSSCSNSSFNHIYMYIYIHHHRDHHPSHDDQQDWGQHSVGFIEHENTSSQSRLSRRLNRQLCLQPPGPDPHHHQAYETEGLGDPLQCVVPNAQAWEKEFPDPVVRVLLQNLCRSNRHHYDYDDQDPVLLVQQQDDVTRGYSAGPDNPPGVNNSVSSSVVRHDPRHGYMYINNSRHQADAQCADRSAHHTGRSRPSSSVNSSCNVDTD/DDLAAELLNVLLVLLVQLVVCVVVLHQEDEDEQDPHWYWFADDPVRDIDTDDPLLSLLSSLLSNLQSNDDDCCPPPLNVCLVCVVVPDDDDDPPPPDPNDPNPPPSDDYHYHYPDPPVLSNVLSNLLNVLLSQLQVLLPDDPVQNAQVNVVVVCVVQQVVLPKDWQDKAKAVSCVVLQQWLLNQQFVFDPGIKMKTKIKDALALPDLAEEEEEFEAAQAAQFEVLGDDPPPRVSRNNQRSQLSLLSSLSSSCSNSSFNHIYMYIYIHHHRDHHPSHDDQQDWGQHSVGFIEHENTSSQSRLSRRLNRQLCLQPPGPDPHHHQAYETEGLGDPLQCVVPNAQAWEKEFPDPVVRVLLQNLCRSNRHHYDYDDQDPVLLVQQQDDVTRGYSAGPDNPPGVNNSVSSSVVRHDPRHGYMYINNSRHQADAQCADRSAHHTGRSRPSSSVNSSCNVDTD

pLDDT: mean 92.81, std 14.42, range [22.88, 98.94]